Protein AF-A0A9P1FDF8-F1 (afdb_monomer)

Nearest PDB structures (foldseek):
  4hkt-assembly1_D  TM=7.376E-01  e=5.959E-21  Sinorhizobium meliloti 1021
  3ezy-assembly1_C  TM=7.453E-01  e=1.615E-18  Thermotoga maritima
  4h3v-assembly1_B  TM=7.725E-01  e=8.387E-18  Kribbella flavida DSM 17836
  4h3v-assembly1_A  TM=7.725E-01  e=4.602E-17  Kribbella flavida DSM 17836
  4oo3-assembly1_A  TM=7.091E-01  e=4.446E-12  Parabacteroides merdae ATCC 43184

Secondary structure (DSSP, 8-state):
------------------------------------------PPPP---PPP--GGG--SSGGG---EEEE-TTSS-EEEEEEE--EEEEES--TT-TT--GGG-S-EEEEE--EEEESSPPBHHHHHHHHHTHHHHHHHHTTPPPPHHHHHHHTS--PPPPSS-TTTTS--TTPBP-SB-HHHHHHHHHHHHHHHSS--BPPPHHHHHHHHHTT--SSBTTBS-GGGHHHH---TTTSTTS---TT-SPPPTTS--STTSSSEEEEEEEP-TTHHHHS-TTS-TTT-S----SSS-EEEES--TT--GGGGSTT-EEE--GGGGTT---SSPPSSB-TT-TTEE---EEESSPPPHHHHHHHTTTTPPPS---------SS-----------------------------------------S---PEEEEEE--SHHHHHHHHHHHHH-SSEEEEEEEESSHHHHHHHHHHHHT-HHHHTTB---GGGEEESTTHHHHHHTSS-SEEEE-S-GGGHHHHHHHHHHTT-EEEEPSP--SSHHHHHHHHHHHHHHHHHT--EEE--GGGG-HHHHHHHHHHHTTTTSSEEEEEEEEEES--------TT--HHHHHHHTGGG-HHHH--HHHHTTHHHHHHHHHHHTS--SEEEEEEE-SS--STTS-S--SEEEEEEE-TTS-EEEEEEEE-TTS--EEEEEEEESSEEEETTTTEEEESSS--EE--S----HHHHHHHHHHHHHHTT---B-HHHHHHHHHHHHHHHHHHHHTS-EEHHHHHT-----S-S--STTSPPPPP----TTT----

Structure (mmCIF, N/CA/C/O backbone):
data_AF-A0A9P1FDF8-F1
#
_entry.id   AF-A0A9P1FDF8-F1
#
loop_
_atom_site.group_PDB
_atom_site.id
_atom_site.type_symbol
_atom_site.label_atom_id
_atom_site.label_alt_id
_atom_site.label_comp_id
_atom_site.label_asym_id
_atom_site.label_entity_id
_atom_site.label_seq_id
_atom_site.pdbx_PDB_ins_code
_atom_site.Cartn_x
_atom_site.Cartn_y
_atom_site.Cartn_z
_atom_site.occupancy
_atom_site.B_iso_or_equiv
_atom_site.auth_seq_id
_atom_site.auth_comp_id
_atom_site.auth_asym_id
_atom_site.auth_atom_id
_atom_site.pdbx_PDB_model_num
ATOM 1 N N . MET A 1 1 ? 48.379 -30.741 41.175 1.00 32.34 1 MET A N 1
ATOM 2 C CA . MET A 1 1 ? 48.920 -30.452 39.829 1.00 32.34 1 MET A CA 1
ATOM 3 C C . MET A 1 1 ? 47.724 -30.253 38.908 1.00 32.34 1 MET A C 1
ATOM 5 O O . MET A 1 1 ? 47.019 -31.222 38.687 1.00 32.34 1 MET A O 1
ATOM 9 N N . PHE A 1 2 ? 47.247 -29.002 38.819 1.00 27.91 2 PHE A N 1
ATOM 10 C CA . PHE A 1 2 ? 47.327 -28.077 37.655 1.00 27.91 2 PHE A CA 1
ATOM 11 C C . PHE A 1 2 ? 46.261 -28.422 36.593 1.00 27.91 2 PHE A C 1
ATOM 13 O O . PHE A 1 2 ? 46.363 -29.488 36.007 1.00 27.91 2 PHE A O 1
ATOM 20 N N . SER A 1 3 ? 45.138 -27.709 36.391 1.00 25.91 3 SER A N 1
ATOM 21 C CA . SER A 1 3 ? 44.772 -26.264 36.347 1.00 25.91 3 SER A CA 1
ATOM 22 C C . SER A 1 3 ? 45.328 -25.476 35.155 1.00 25.91 3 SER A C 1
ATOM 24 O O . SER A 1 3 ? 46.548 -25.403 35.027 1.00 25.91 3 SER A O 1
ATOM 26 N N . LEU A 1 4 ? 44.411 -24.872 34.371 1.00 28.31 4 LEU A N 1
ATOM 27 C CA . LEU A 1 4 ? 44.332 -23.466 33.876 1.00 28.31 4 LEU A CA 1
ATOM 28 C C . LEU A 1 4 ? 43.290 -23.427 32.718 1.00 28.31 4 LEU A C 1
ATOM 30 O O . LEU A 1 4 ? 43.483 -24.109 31.719 1.00 28.31 4 LEU A O 1
ATOM 34 N N . SER A 1 5 ? 42.051 -22.927 32.879 1.00 28.98 5 SER A N 1
ATOM 35 C CA . SER A 1 5 ? 41.542 -21.534 33.028 1.00 28.98 5 SER A CA 1
ATOM 36 C C . SER A 1 5 ? 41.474 -20.752 31.700 1.00 28.98 5 SER A C 1
ATOM 38 O O . SER A 1 5 ? 42.498 -20.519 31.073 1.00 28.98 5 SER A O 1
ATOM 40 N N . GLN A 1 6 ? 40.264 -20.484 31.192 1.00 29.81 6 GLN A N 1
ATOM 41 C CA . GLN A 1 6 ? 39.542 -19.190 31.225 1.00 29.81 6 GLN A CA 1
ATOM 42 C C . GLN A 1 6 ? 40.119 -18.072 30.342 1.00 29.81 6 GLN A C 1
ATOM 44 O O . GLN A 1 6 ? 41.220 -17.601 30.584 1.00 29.81 6 GLN A O 1
ATOM 49 N N . LEU A 1 7 ? 39.276 -17.549 29.443 1.00 24.89 7 LEU A N 1
ATOM 50 C CA . LEU A 1 7 ? 39.306 -16.155 28.989 1.00 24.89 7 LEU A CA 1
ATOM 51 C C . LEU A 1 7 ? 37.861 -15.672 28.747 1.00 24.89 7 LEU A C 1
ATOM 53 O O . LEU A 1 7 ? 37.235 -15.965 27.733 1.00 24.89 7 LEU A O 1
ATOM 57 N N . ARG A 1 8 ? 37.333 -14.963 29.750 1.00 28.17 8 ARG A N 1
ATOM 58 C CA . ARG A 1 8 ? 36.264 -13.957 29.673 1.00 28.17 8 ARG A CA 1
ATOM 59 C C . ARG A 1 8 ? 36.899 -12.656 30.160 1.00 28.17 8 ARG A C 1
ATOM 61 O O . ARG A 1 8 ? 37.431 -12.684 31.264 1.00 28.17 8 ARG A O 1
ATOM 68 N N . THR A 1 9 ? 36.751 -11.563 29.418 1.00 27.27 9 THR A N 1
ATOM 69 C CA . THR A 1 9 ? 36.827 -10.166 29.906 1.00 27.27 9 THR A CA 1
ATOM 70 C C . THR A 1 9 ? 36.409 -9.258 28.734 1.00 27.27 9 THR A C 1
ATOM 72 O O . THR A 1 9 ? 37.000 -9.336 27.666 1.00 27.27 9 THR A O 1
ATOM 75 N N . SER A 1 10 ? 35.210 -8.663 28.732 1.00 27.42 10 SER A N 1
ATOM 76 C CA . SER A 1 10 ? 34.791 -7.393 29.367 1.00 27.42 10 SER A CA 1
ATOM 77 C C . SER A 1 10 ? 35.415 -6.141 28.732 1.00 27.42 10 SER A C 1
ATOM 79 O O . SER A 1 10 ? 36.597 -5.866 28.915 1.00 27.42 10 SER A O 1
ATOM 81 N N . TYR A 1 11 ? 34.573 -5.375 28.030 1.00 24.11 11 TYR A N 1
ATOM 82 C CA . TYR A 1 11 ? 34.833 -4.019 27.547 1.00 24.11 11 TYR A CA 1
ATOM 83 C C . TYR A 1 11 ? 34.774 -3.024 28.714 1.00 24.11 11 TYR A C 1
ATOM 85 O O . TYR A 1 11 ? 33.770 -2.970 29.423 1.00 24.11 11 TYR A O 1
ATOM 93 N N . HIS A 1 12 ? 35.817 -2.209 28.872 1.00 25.59 12 HIS A N 1
ATOM 94 C CA . HIS A 1 12 ? 35.790 -0.991 29.678 1.00 25.59 12 HIS A CA 1
ATOM 95 C C . HIS A 1 12 ? 36.193 0.205 28.810 1.00 25.59 12 HIS A C 1
ATOM 97 O O . HIS A 1 12 ? 37.227 0.189 28.147 1.00 25.59 12 HIS A O 1
ATOM 103 N N . TYR A 1 13 ? 35.331 1.220 28.825 1.00 27.52 13 TYR A N 1
ATOM 104 C CA . TYR A 1 13 ? 35.581 2.582 28.365 1.00 27.52 13 TYR A CA 1
ATOM 105 C C . TYR A 1 13 ? 36.569 3.272 29.310 1.00 27.52 13 TYR A C 1
ATOM 107 O O . TYR A 1 13 ? 36.329 3.283 30.516 1.00 27.52 13 TYR A O 1
ATOM 115 N N . GLU A 1 14 ? 37.588 3.939 28.770 1.00 25.44 14 GLU A N 1
ATOM 116 C CA . GLU A 1 14 ? 38.303 4.998 29.487 1.00 25.44 14 GLU A CA 1
ATOM 117 C C . GLU A 1 14 ? 38.619 6.170 28.550 1.00 25.44 14 GLU A C 1
ATOM 119 O O . GLU A 1 14 ? 39.205 6.020 27.478 1.00 25.44 14 GLU A O 1
ATOM 124 N N . GLN A 1 15 ? 38.165 7.350 28.978 1.00 31.39 15 GLN A N 1
ATOM 125 C CA . GLN A 1 15 ? 38.541 8.663 28.466 1.00 31.39 15 GLN A CA 1
ATOM 126 C C . GLN A 1 15 ? 40.028 8.917 28.706 1.00 31.39 15 GLN A C 1
ATOM 128 O O . GLN A 1 15 ? 40.515 8.588 29.780 1.00 31.39 15 GLN A O 1
ATOM 133 N N . LEU A 1 16 ? 40.697 9.648 27.810 1.00 26.97 16 LEU A N 1
ATOM 134 C CA . LEU A 1 16 ? 41.843 10.489 28.174 1.00 26.97 16 LEU A CA 1
ATOM 135 C C . LEU A 1 16 ? 42.032 11.599 27.137 1.00 26.97 16 LEU A C 1
ATOM 137 O O . LEU A 1 16 ? 42.330 11.358 25.970 1.00 26.97 16 LEU A O 1
ATOM 141 N N . GLY A 1 17 ? 41.830 12.835 27.590 1.00 24.06 17 GLY A N 1
ATOM 142 C CA . GLY A 1 17 ? 42.198 14.042 26.866 1.00 24.06 17 GLY A CA 1
ATOM 143 C C . GLY A 1 17 ? 43.625 14.510 27.167 1.00 24.06 17 GLY A C 1
ATOM 144 O O . GLY A 1 17 ? 44.339 13.943 27.991 1.00 24.06 17 GLY A O 1
ATOM 145 N N . SER A 1 18 ? 43.943 15.659 26.560 1.00 26.31 18 SER A N 1
ATOM 146 C CA . SER A 1 18 ? 45.096 16.543 26.794 1.00 26.31 18 SER A CA 1
ATOM 147 C C . SER A 1 18 ? 46.380 16.235 26.012 1.00 26.31 18 SER A C 1
ATOM 149 O O . SER 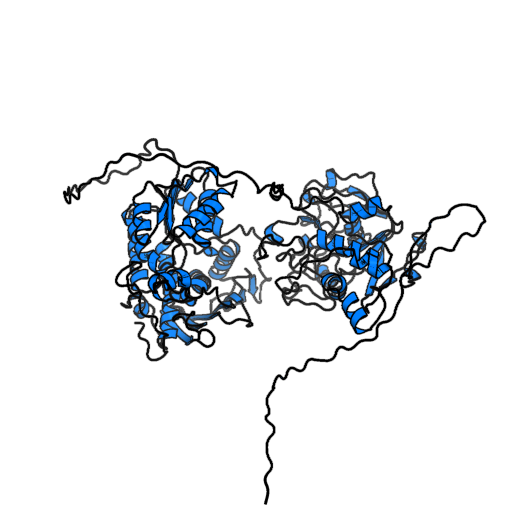A 1 18 ? 47.127 15.317 26.337 1.00 26.31 18 SER A O 1
ATOM 151 N N . LYS A 1 19 ? 46.718 17.126 25.064 1.00 24.55 19 LYS A N 1
ATOM 152 C CA . LYS A 1 19 ? 47.719 18.193 25.293 1.00 24.55 19 LYS A CA 1
ATOM 153 C C . LYS A 1 19 ? 47.800 19.164 24.101 1.00 24.55 19 LYS A C 1
ATOM 155 O O . LYS A 1 19 ? 48.156 18.782 22.995 1.00 24.55 19 LYS A O 1
ATOM 160 N N . LYS A 1 20 ? 47.507 20.444 24.366 1.00 28.27 20 LYS A N 1
ATOM 161 C CA . LYS A 1 20 ? 47.876 21.615 23.549 1.00 28.27 20 LYS A CA 1
ATOM 162 C C . LYS A 1 20 ? 49.051 22.330 24.220 1.00 28.27 20 LYS A C 1
ATOM 164 O O . LYS A 1 20 ? 48.972 22.601 25.417 1.00 28.27 20 LYS A O 1
ATOM 169 N N . THR A 1 21 ? 50.082 22.695 23.461 1.00 27.48 21 THR A N 1
ATOM 170 C CA . THR A 1 21 ? 50.986 23.849 23.700 1.00 27.48 21 THR A CA 1
ATOM 171 C C . THR A 1 21 ? 51.818 24.037 22.421 1.00 27.48 21 THR A C 1
ATOM 173 O O . THR A 1 21 ? 52.521 23.124 22.014 1.00 27.48 21 THR A O 1
ATOM 176 N N . SER A 1 22 ? 51.486 25.029 21.591 1.00 26.64 22 SER A N 1
ATOM 177 C CA . SER A 1 22 ? 52.097 26.373 21.499 1.00 26.64 22 SER A CA 1
ATOM 178 C C . SER A 1 22 ? 53.464 26.415 20.813 1.00 26.64 22 SER A C 1
ATOM 180 O O . SER A 1 22 ? 54.453 25.970 21.380 1.00 26.64 22 SER A O 1
ATOM 182 N N . CYS A 1 23 ? 53.532 27.119 19.680 1.00 24.06 23 CYS A N 1
ATOM 183 C CA . CYS A 1 23 ? 54.596 28.091 19.437 1.00 24.06 23 CYS A CA 1
ATOM 184 C C . CYS A 1 23 ? 54.079 29.204 18.511 1.00 24.06 23 CYS A C 1
ATOM 186 O O . CYS A 1 23 ? 53.394 28.942 17.527 1.00 24.06 23 CYS A O 1
ATOM 188 N N . LEU A 1 24 ? 54.356 30.442 18.906 1.00 25.55 24 LEU A N 1
ATOM 189 C CA . LEU A 1 24 ? 53.805 31.700 18.414 1.00 25.55 24 LEU A CA 1
ATOM 190 C C . LEU A 1 24 ? 54.982 32.643 18.157 1.00 25.55 24 LEU A C 1
ATOM 192 O O . LEU A 1 24 ? 55.695 32.921 19.116 1.00 25.55 24 LEU A O 1
ATOM 196 N N . THR A 1 25 ? 55.128 33.185 16.943 1.00 26.75 25 THR A N 1
ATOM 197 C CA . THR A 1 25 ? 55.804 34.481 16.689 1.00 26.75 25 THR A CA 1
ATOM 198 C C . THR A 1 25 ? 55.509 34.951 15.254 1.00 26.75 25 THR A C 1
ATOM 200 O O . THR A 1 25 ? 55.855 34.249 14.314 1.00 26.75 25 THR A O 1
ATOM 203 N N . LEU A 1 26 ? 54.701 36.020 15.101 1.00 26.88 26 LEU A N 1
ATOM 204 C CA . LEU A 1 26 ? 55.050 37.377 14.592 1.00 26.88 26 LEU A CA 1
ATOM 205 C C . LEU A 1 26 ? 55.305 37.431 13.061 1.00 26.88 26 LEU A C 1
ATOM 207 O O . LEU A 1 26 ? 56.050 36.617 12.549 1.00 26.88 26 LEU A O 1
ATOM 211 N N . LEU A 1 27 ? 54.802 38.374 12.250 1.00 24.95 27 LEU A N 1
ATOM 212 C CA . LEU A 1 27 ? 54.460 39.784 12.482 1.00 24.95 27 LEU A CA 1
ATOM 213 C C . LEU A 1 27 ? 53.652 40.335 11.279 1.00 24.95 27 LEU A C 1
ATOM 215 O O . LEU A 1 27 ? 53.856 39.930 10.140 1.00 24.95 27 LEU A O 1
ATOM 219 N N . ILE A 1 28 ? 52.771 41.289 11.570 1.00 30.39 28 ILE A N 1
ATOM 220 C CA . ILE A 1 28 ? 51.917 42.099 10.679 1.00 30.39 28 ILE A CA 1
ATOM 221 C C . ILE A 1 28 ? 52.729 43.229 10.006 1.00 30.39 28 ILE A C 1
ATOM 223 O O . ILE A 1 28 ? 53.550 43.817 10.702 1.00 30.39 28 ILE A O 1
ATOM 227 N N . LEU A 1 29 ? 52.434 43.627 8.750 1.00 25.73 29 LEU A N 1
ATOM 228 C CA . LEU A 1 29 ? 52.288 45.054 8.367 1.00 25.73 29 LEU A CA 1
ATOM 229 C C . LEU A 1 29 ? 51.623 45.300 6.989 1.00 25.73 29 LEU A C 1
ATOM 231 O O . LEU A 1 29 ? 51.714 44.496 6.070 1.00 25.73 29 LEU A O 1
ATOM 235 N N . MET A 1 30 ? 50.941 46.449 6.917 1.00 26.45 30 MET A N 1
ATOM 236 C CA . MET A 1 30 ? 49.971 46.955 5.932 1.00 26.45 30 MET A CA 1
ATOM 237 C C . MET A 1 30 ? 50.524 47.497 4.593 1.00 26.45 30 MET A C 1
ATOM 239 O O . MET A 1 30 ? 51.579 48.116 4.568 1.00 26.45 30 MET A O 1
ATOM 243 N N . ALA A 1 31 ? 49.669 47.370 3.562 1.00 30.48 31 ALA A N 1
ATOM 244 C CA . ALA A 1 31 ? 49.238 48.325 2.515 1.00 30.48 31 ALA A CA 1
ATOM 245 C C . ALA A 1 31 ? 50.245 49.202 1.732 1.00 30.48 31 ALA A C 1
ATOM 247 O O . ALA A 1 31 ? 51.028 49.939 2.316 1.00 30.48 31 ALA A O 1
ATOM 248 N N . VAL A 1 32 ? 50.067 49.263 0.398 1.00 28.19 32 VAL A N 1
ATOM 249 C CA . VAL A 1 32 ? 49.686 50.466 -0.394 1.00 28.19 32 VAL A CA 1
ATOM 250 C C . VAL A 1 32 ? 49.629 50.117 -1.897 1.00 28.19 32 VAL A C 1
ATOM 252 O O . VAL A 1 32 ? 50.450 49.373 -2.422 1.00 28.19 32 VAL A O 1
ATOM 255 N N . VAL A 1 33 ? 48.614 50.674 -2.561 1.00 38.94 33 VAL A N 1
ATOM 256 C CA . VAL A 1 33 ? 48.275 50.617 -3.992 1.00 38.94 33 VAL A CA 1
ATOM 257 C C . VAL A 1 33 ? 49.298 51.360 -4.863 1.00 38.94 33 VAL A C 1
ATOM 259 O O . VAL A 1 33 ? 49.615 52.504 -4.555 1.00 38.94 33 VAL A O 1
ATOM 262 N N . PHE A 1 34 ? 49.704 50.778 -6.000 1.00 28.38 34 PHE A N 1
ATOM 263 C CA . PHE A 1 34 ? 50.140 51.513 -7.200 1.00 28.38 34 PHE A CA 1
ATOM 264 C C . PHE A 1 34 ? 49.903 50.676 -8.473 1.00 28.38 34 PHE A C 1
ATOM 266 O O . PHE A 1 34 ? 50.439 49.584 -8.626 1.00 28.38 34 PHE A O 1
ATOM 273 N N . ALA A 1 35 ? 49.126 51.227 -9.402 1.00 29.27 35 ALA A N 1
ATOM 274 C CA . ALA A 1 35 ? 49.175 50.953 -10.844 1.00 29.27 35 ALA A CA 1
ATOM 275 C C . ALA A 1 35 ? 49.525 52.291 -11.544 1.00 29.27 35 ALA A C 1
ATOM 277 O O . ALA A 1 35 ? 49.409 53.322 -10.869 1.00 29.27 35 ALA A O 1
ATOM 278 N N . PRO A 1 36 ? 49.870 52.373 -12.851 1.00 53.78 36 PRO A N 1
ATOM 279 C CA . PRO A 1 36 ? 50.051 51.330 -13.881 1.00 53.78 36 PRO A CA 1
ATOM 280 C C . PRO A 1 36 ? 51.380 51.463 -14.685 1.00 53.78 36 PRO A C 1
ATOM 282 O O . PRO A 1 36 ? 52.024 52.502 -14.613 1.00 53.78 36 PRO A O 1
ATOM 285 N N . LEU A 1 37 ? 51.760 50.462 -15.505 1.00 28.20 37 LEU A N 1
ATOM 286 C CA . LEU A 1 37 ? 52.274 50.622 -16.894 1.00 28.20 37 LEU A CA 1
ATOM 287 C C . LEU A 1 37 ? 52.759 49.290 -17.516 1.00 28.20 37 LEU A C 1
ATOM 289 O O . LEU A 1 37 ? 53.804 48.755 -17.172 1.00 28.20 37 LEU A O 1
ATOM 293 N N . VAL A 1 38 ? 51.928 48.805 -18.445 1.00 34.81 38 VAL A N 1
ATOM 294 C CA . VAL A 1 38 ? 52.158 48.033 -19.686 1.00 34.81 38 VAL A CA 1
ATOM 295 C C . VAL A 1 38 ? 53.538 47.392 -19.918 1.00 34.81 38 VAL A C 1
ATOM 297 O O . VAL A 1 38 ? 54.536 48.087 -20.086 1.00 34.81 38 VAL A O 1
ATOM 300 N N . GLY A 1 39 ? 53.542 46.070 -20.137 1.00 27.67 39 GLY A N 1
ATOM 301 C CA . GLY A 1 39 ? 54.680 45.372 -20.745 1.00 27.67 39 GLY A CA 1
ATOM 302 C C . GLY A 1 39 ? 54.575 43.845 -20.788 1.00 27.67 39 GLY A C 1
ATOM 303 O O . GLY A 1 39 ? 55.308 43.178 -20.079 1.00 27.67 39 GLY A O 1
ATOM 304 N N . SER A 1 40 ? 53.678 43.322 -21.633 1.00 41.28 40 SER A N 1
ATOM 305 C CA . SER A 1 40 ? 53.725 42.004 -22.300 1.00 41.28 40 SER A CA 1
ATOM 306 C C . SER A 1 40 ? 54.335 40.802 -21.553 1.00 41.28 40 SER A C 1
ATOM 308 O O . SER A 1 40 ? 55.520 40.513 -21.698 1.00 41.28 40 SER A O 1
ATOM 310 N N . ALA A 1 41 ? 53.475 39.981 -20.955 1.00 27.05 41 ALA A N 1
ATOM 311 C CA . ALA A 1 41 ? 53.581 38.523 -21.026 1.00 27.05 41 ALA A CA 1
ATOM 312 C C . ALA A 1 41 ? 52.180 37.948 -20.788 1.00 27.05 41 ALA A C 1
ATOM 314 O O . ALA A 1 41 ? 51.592 38.171 -19.732 1.00 27.05 41 ALA A O 1
ATOM 315 N N . ARG A 1 42 ? 51.615 37.265 -21.792 1.00 31.56 42 ARG A N 1
ATOM 316 C CA . ARG A 1 42 ? 50.475 36.370 -21.577 1.00 31.56 42 ARG A CA 1
ATOM 317 C C . ARG A 1 42 ? 50.971 35.280 -20.630 1.00 31.56 42 ARG A C 1
ATOM 319 O O . ARG A 1 42 ? 51.813 34.484 -21.029 1.00 31.56 42 ARG A O 1
ATOM 326 N N . ALA A 1 43 ? 50.518 35.326 -19.382 1.00 31.41 43 ALA A N 1
ATOM 327 C CA . ALA A 1 43 ? 50.610 34.190 -18.487 1.00 31.41 43 ALA A CA 1
ATOM 328 C C . ALA A 1 43 ? 49.709 33.091 -19.062 1.00 31.41 43 ALA A C 1
ATOM 330 O O . ALA A 1 43 ? 48.567 33.361 -19.432 1.00 31.41 43 ALA A O 1
ATOM 331 N N . GLU A 1 44 ? 50.280 31.905 -19.218 1.00 35.88 44 GLU A N 1
ATOM 332 C CA . GLU A 1 44 ? 49.567 30.667 -19.504 1.00 35.88 44 GLU A CA 1
ATOM 333 C C . GLU A 1 44 ? 48.544 30.431 -18.382 1.00 35.88 44 GLU A C 1
ATOM 335 O O . GLU A 1 44 ? 48.882 30.542 -17.199 1.00 35.88 44 GLU A O 1
ATOM 340 N N . ASP A 1 45 ? 47.286 30.184 -18.756 1.00 32.91 45 ASP A N 1
ATOM 341 C CA . ASP A 1 45 ? 46.239 29.797 -17.812 1.00 32.91 45 ASP A CA 1
ATOM 342 C C . ASP A 1 45 ? 46.570 28.419 -17.205 1.00 32.91 45 ASP A C 1
ATOM 344 O O . ASP A 1 45 ? 47.055 27.537 -17.921 1.00 32.91 45 ASP A O 1
ATOM 348 N N . PRO A 1 46 ? 46.330 28.214 -15.898 1.00 37.06 46 PRO A N 1
ATOM 349 C CA . PRO A 1 46 ? 46.665 26.976 -15.209 1.00 37.06 46 PRO A CA 1
ATOM 350 C C . PRO A 1 46 ? 45.788 25.811 -15.689 1.00 37.06 46 PRO A C 1
ATOM 352 O O . PRO A 1 46 ? 44.566 25.922 -15.766 1.00 37.06 46 PRO A O 1
ATOM 355 N N . GLU A 1 47 ? 46.460 24.701 -15.992 1.00 33.50 47 GLU A N 1
ATOM 356 C CA . GLU A 1 47 ? 45.944 23.409 -16.448 1.00 33.50 47 GLU A CA 1
ATOM 357 C C . GLU A 1 47 ? 44.662 22.971 -15.714 1.00 33.50 47 GLU A C 1
ATOM 359 O O . GLU A 1 47 ? 44.628 22.855 -14.485 1.00 33.50 47 GLU A O 1
ATOM 364 N N . TYR A 1 48 ? 43.614 22.673 -16.492 1.00 37.44 48 TYR A N 1
ATOM 365 C CA . TYR A 1 48 ? 42.486 21.861 -16.040 1.00 37.44 48 TYR A CA 1
ATOM 366 C C . TYR A 1 48 ? 43.039 20.543 -15.491 1.00 37.44 48 TYR A C 1
ATOM 368 O O . TYR A 1 48 ? 43.767 19.840 -16.186 1.00 37.44 48 TYR A O 1
ATOM 376 N N . SER A 1 49 ? 42.690 20.185 -14.258 1.00 46.28 49 SER A N 1
ATOM 377 C CA . SER A 1 49 ? 42.978 18.856 -13.712 1.00 46.28 49 SER A CA 1
ATOM 378 C C . SER A 1 49 ? 42.283 17.801 -14.585 1.00 46.28 49 SER A C 1
ATOM 380 O O . SER A 1 49 ? 41.077 17.605 -14.442 1.00 46.28 49 SER A O 1
ATOM 382 N N . GLU A 1 50 ? 43.029 17.177 -15.499 1.00 60.50 50 GLU A N 1
ATOM 383 C CA . GLU A 1 50 ? 42.486 16.456 -16.655 1.00 60.50 50 GLU A CA 1
ATOM 384 C C . GLU A 1 50 ? 41.543 15.300 -16.280 1.00 60.50 50 GLU A C 1
ATOM 386 O O . GLU A 1 50 ? 41.866 14.446 -15.449 1.00 60.50 50 GLU A O 1
ATOM 391 N N . SER A 1 51 ? 40.384 15.250 -16.947 1.00 63.81 51 SER A N 1
ATOM 392 C CA . SER A 1 51 ? 39.53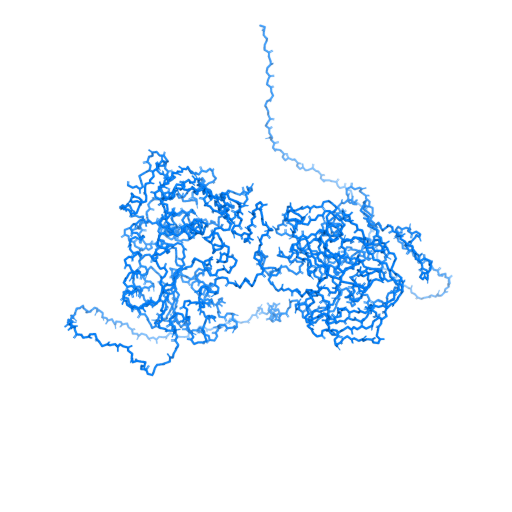6 14.057 -17.013 1.00 63.81 51 SER A CA 1
ATOM 393 C C . SER A 1 51 ? 40.349 12.837 -17.459 1.00 63.81 51 SER A C 1
ATOM 395 O O . SER A 1 51 ? 41.277 12.987 -18.259 1.00 63.81 51 SER A O 1
ATOM 397 N N . PRO A 1 52 ? 39.975 11.610 -17.044 1.00 70.69 52 PRO A N 1
ATOM 398 C CA . PRO A 1 52 ? 40.542 10.399 -17.622 1.00 70.69 52 PRO A CA 1
ATOM 399 C C . PRO A 1 52 ? 40.505 10.462 -19.157 1.00 70.69 52 PRO A C 1
ATOM 401 O O . PRO A 1 52 ? 39.450 10.662 -19.772 1.00 70.69 52 PRO A O 1
ATOM 404 N N . GLN A 1 53 ? 41.673 10.321 -19.782 1.00 82.00 53 GLN A N 1
ATOM 405 C CA . GLN A 1 53 ? 41.787 10.288 -21.235 1.00 82.00 53 GLN A CA 1
ATOM 406 C C . GLN A 1 53 ? 41.229 8.949 -21.724 1.00 82.00 53 GLN A C 1
ATOM 408 O O . GLN A 1 53 ? 41.825 7.899 -21.486 1.00 82.00 53 GLN A O 1
ATOM 413 N N . ILE A 1 54 ? 40.075 8.988 -22.393 1.00 91.62 54 ILE A N 1
ATOM 414 C CA . ILE A 1 54 ? 39.411 7.820 -22.984 1.00 91.62 54 ILE A CA 1
ATOM 415 C C . ILE A 1 54 ? 39.397 8.046 -24.496 1.00 91.62 54 ILE A C 1
ATOM 417 O O . ILE A 1 54 ? 38.490 8.712 -24.996 1.00 91.62 54 ILE A O 1
ATOM 421 N N . PRO A 1 55 ? 40.414 7.560 -25.235 1.00 89.81 55 PRO A N 1
ATOM 422 C CA . PRO A 1 55 ? 40.565 7.866 -26.657 1.00 89.81 55 PRO A CA 1
ATOM 423 C C . PRO A 1 55 ? 39.343 7.485 -27.496 1.00 89.81 55 PRO A C 1
ATOM 425 O O . PRO A 1 55 ? 38.958 8.238 -28.381 1.00 89.81 55 PRO A O 1
ATOM 428 N N . ASP A 1 56 ? 38.699 6.358 -27.183 1.00 94.69 56 ASP A N 1
ATOM 429 C CA . ASP A 1 56 ? 37.518 5.887 -27.914 1.00 94.69 56 ASP A CA 1
ATOM 430 C C . ASP A 1 56 ? 36.235 6.685 -27.590 1.00 94.69 56 ASP A C 1
ATOM 432 O O . ASP A 1 56 ? 35.234 6.529 -28.284 1.00 94.69 56 ASP A O 1
ATOM 436 N N . ALA A 1 57 ? 36.258 7.579 -26.590 1.00 91.75 57 ALA A N 1
ATOM 437 C CA . ALA A 1 57 ? 35.156 8.504 -26.295 1.00 91.75 57 ALA A CA 1
ATOM 438 C C . ALA A 1 57 ? 35.208 9.797 -27.138 1.00 91.75 57 ALA A C 1
ATOM 440 O O . ALA A 1 57 ? 34.283 10.616 -27.078 1.00 91.75 57 ALA A O 1
ATOM 441 N N . VAL A 1 58 ? 36.286 10.013 -27.900 1.00 91.81 58 VAL A N 1
ATOM 442 C CA . VAL A 1 58 ? 36.499 11.210 -28.723 1.00 91.81 58 VAL A CA 1
ATOM 443 C C . VAL A 1 58 ? 36.183 10.890 -30.182 1.00 91.81 58 VAL A C 1
ATOM 445 O O . VAL A 1 58 ? 36.807 10.014 -30.774 1.00 91.81 58 VAL A O 1
ATOM 448 N N . ALA A 1 59 ? 35.244 11.630 -30.768 1.00 94.69 59 ALA A N 1
ATOM 449 C CA . ALA A 1 59 ? 34.914 11.565 -32.188 1.00 94.69 59 ALA A CA 1
ATOM 450 C C . ALA A 1 59 ? 34.519 12.962 -32.678 1.00 94.69 59 ALA A C 1
ATOM 452 O O . ALA A 1 59 ? 33.828 13.685 -31.958 1.00 94.69 59 ALA A O 1
ATOM 453 N N . ALA A 1 60 ? 34.961 13.341 -33.879 1.00 92.81 60 ALA A N 1
ATOM 454 C CA . ALA A 1 60 ? 34.560 14.592 -34.529 1.00 92.81 60 ALA A CA 1
ATOM 455 C C . ALA A 1 60 ? 33.430 14.390 -35.554 1.00 92.81 60 ALA A C 1
ATOM 457 O O . ALA A 1 60 ? 32.817 15.358 -35.996 1.00 92.81 60 ALA A O 1
ATOM 458 N N . ALA A 1 61 ? 33.173 13.142 -35.949 1.00 95.69 61 ALA A N 1
ATOM 459 C CA . ALA A 1 61 ? 32.134 12.756 -36.894 1.00 95.69 61 ALA A CA 1
ATOM 460 C C . ALA A 1 61 ? 31.573 11.369 -36.545 1.00 95.69 61 ALA A C 1
ATOM 462 O O . ALA A 1 61 ? 32.251 10.562 -35.908 1.00 95.69 61 ALA A O 1
ATOM 463 N N . GLU A 1 62 ? 30.367 11.063 -37.027 1.00 96.44 62 GLU A N 1
ATOM 464 C CA . GLU A 1 62 ? 29.674 9.790 -36.774 1.00 96.44 62 GLU A CA 1
ATOM 465 C C . GLU A 1 62 ? 30.533 8.558 -37.103 1.00 96.44 62 GLU A C 1
ATOM 467 O O . GLU A 1 62 ? 30.630 7.630 -36.307 1.00 96.44 62 GLU A O 1
ATOM 472 N N . ALA A 1 63 ? 31.237 8.574 -38.240 1.00 95.88 63 ALA A N 1
ATOM 473 C CA . ALA A 1 63 ? 32.080 7.459 -38.681 1.00 95.88 63 ALA A CA 1
ATOM 474 C C . ALA A 1 63 ? 33.263 7.147 -37.739 1.00 95.88 63 ALA A C 1
ATOM 476 O O . ALA A 1 63 ? 33.878 6.086 -37.853 1.00 95.88 63 ALA A O 1
ATOM 477 N N . GLU A 1 64 ? 33.609 8.071 -36.840 1.00 97.06 64 GLU A N 1
ATOM 478 C CA . GLU A 1 64 ? 34.669 7.908 -35.842 1.00 97.06 64 GLU A CA 1
ATOM 479 C C . GLU A 1 64 ? 34.132 7.428 -34.489 1.00 97.06 64 GLU A C 1
ATOM 481 O O . GLU A 1 64 ? 34.924 7.050 -33.623 1.00 97.06 64 GLU A O 1
ATOM 486 N N . MET A 1 65 ? 32.809 7.434 -34.293 1.00 97.94 65 MET A N 1
ATOM 487 C CA . MET A 1 65 ? 32.193 7.020 -33.040 1.00 97.94 65 MET A CA 1
ATOM 488 C C . MET A 1 65 ? 32.452 5.538 -32.777 1.00 97.94 65 MET A C 1
ATOM 490 O O . MET A 1 65 ? 32.214 4.671 -33.618 1.00 97.94 65 MET A O 1
ATOM 494 N N . LYS A 1 66 ? 32.920 5.240 -31.566 1.00 97.69 66 LYS A N 1
ATOM 495 C CA . LYS A 1 66 ? 33.184 3.878 -31.103 1.00 97.69 66 LYS A CA 1
ATOM 496 C C . LYS A 1 66 ? 32.483 3.617 -29.776 1.00 97.69 66 LYS A C 1
ATOM 498 O O . LYS A 1 66 ? 32.226 4.566 -29.029 1.00 97.69 66 LYS A O 1
ATOM 503 N N . PRO A 1 67 ? 32.199 2.345 -29.454 1.00 98.12 67 PRO A N 1
ATOM 504 C CA . PRO A 1 67 ? 31.887 1.966 -28.088 1.00 98.12 67 PRO A CA 1
ATOM 505 C C . PRO A 1 67 ? 33.055 2.320 -27.167 1.00 98.12 67 PRO A C 1
ATOM 507 O O . PRO A 1 67 ? 34.214 2.128 -27.540 1.00 98.12 67 PRO A O 1
ATOM 510 N N . TYR A 1 68 ? 32.757 2.802 -25.965 1.00 98.12 68 TYR A N 1
ATOM 511 C CA . TYR A 1 68 ? 33.771 3.101 -24.957 1.00 98.12 68 TYR A CA 1
ATOM 512 C C . TYR A 1 68 ? 33.266 2.773 -23.553 1.00 98.12 68 TYR A C 1
ATOM 514 O O . TYR A 1 68 ? 32.062 2.718 -23.310 1.00 98.12 68 TYR A O 1
ATOM 522 N N . THR A 1 69 ? 34.197 2.581 -22.625 1.00 97.88 69 THR A N 1
ATOM 523 C CA . THR A 1 69 ? 33.903 2.401 -21.202 1.00 97.88 69 THR A CA 1
ATOM 524 C C . THR A 1 69 ? 34.256 3.689 -20.472 1.00 97.88 69 THR A C 1
ATOM 526 O O . THR A 1 69 ? 35.422 4.079 -20.450 1.00 97.88 69 THR A O 1
ATOM 529 N N . GLU A 1 70 ? 33.260 4.362 -19.900 1.00 96.12 70 GLU A N 1
ATOM 530 C CA . GLU A 1 70 ? 33.452 5.540 -19.056 1.00 96.12 70 GLU A CA 1
ATOM 531 C C . GLU A 1 70 ? 33.898 5.131 -17.651 1.00 96.12 70 GLU A C 1
ATOM 533 O O . GLU A 1 70 ? 33.519 4.075 -17.137 1.00 96.12 70 GLU A O 1
ATOM 538 N N . ILE A 1 71 ? 34.686 5.996 -17.015 1.00 93.38 71 ILE A N 1
ATOM 539 C CA . ILE A 1 71 ? 35.185 5.804 -15.656 1.00 93.38 71 ILE A CA 1
ATOM 540 C C . ILE A 1 71 ? 34.664 6.946 -14.788 1.00 93.38 71 ILE A C 1
ATOM 542 O O . ILE A 1 71 ? 34.920 8.119 -15.062 1.00 93.38 71 ILE A O 1
ATOM 546 N N . ILE A 1 72 ? 33.985 6.620 -13.686 1.00 92.06 72 ILE A N 1
ATOM 547 C CA . ILE A 1 72 ? 33.615 7.630 -12.693 1.00 92.06 72 ILE A CA 1
ATOM 548 C C . ILE A 1 72 ? 34.874 7.998 -11.898 1.00 92.06 72 ILE A C 1
ATOM 550 O O . ILE A 1 72 ? 35.297 7.266 -10.998 1.00 92.06 72 ILE A O 1
ATOM 554 N N . SER A 1 73 ? 35.478 9.139 -12.244 1.00 84.81 73 SER A N 1
ATOM 555 C CA . SER A 1 73 ? 36.747 9.637 -11.694 1.00 84.81 73 SER A CA 1
ATOM 556 C C . SER A 1 73 ? 36.844 9.497 -10.167 1.00 84.81 73 SER A C 1
ATOM 558 O O . SER A 1 73 ? 35.938 9.877 -9.427 1.00 84.81 73 SER A O 1
ATOM 560 N N . GLY A 1 74 ? 37.966 8.976 -9.666 1.00 81.44 74 GLY A N 1
ATOM 561 C CA . GLY A 1 74 ? 38.176 8.765 -8.226 1.00 81.44 74 GLY A CA 1
ATOM 562 C C . GLY A 1 74 ? 37.491 7.518 -7.648 1.00 81.44 74 GLY A C 1
ATOM 563 O O . GLY A 1 74 ? 37.508 7.326 -6.431 1.00 81.44 74 GLY A O 1
ATOM 564 N N . THR A 1 75 ? 36.922 6.656 -8.495 1.00 87.44 75 THR A N 1
ATOM 565 C CA . THR A 1 75 ? 36.331 5.363 -8.119 1.00 87.44 75 THR A CA 1
ATOM 566 C C . THR A 1 75 ? 36.781 4.256 -9.078 1.00 87.44 75 THR A C 1
ATOM 568 O O . THR A 1 75 ? 37.387 4.541 -10.107 1.00 87.44 75 THR A O 1
ATOM 571 N N . ASP A 1 76 ? 36.469 3.000 -8.745 1.00 89.06 76 ASP A N 1
ATOM 572 C CA . ASP A 1 76 ? 36.675 1.851 -9.644 1.00 89.06 76 ASP A CA 1
ATOM 573 C C . ASP A 1 76 ? 35.401 1.517 -10.453 1.00 89.06 76 ASP A C 1
ATOM 575 O O . ASP A 1 76 ? 35.317 0.452 -11.061 1.00 89.06 76 ASP A O 1
ATOM 579 N N . VAL A 1 77 ? 34.380 2.384 -10.414 1.00 94.19 77 VAL A N 1
ATOM 580 C CA . VAL A 1 77 ? 33.089 2.154 -11.075 1.00 94.19 77 VAL A CA 1
ATOM 581 C C . VAL A 1 77 ? 33.148 2.639 -12.519 1.00 94.19 77 VAL A C 1
ATOM 583 O O . VAL A 1 77 ? 33.557 3.771 -12.796 1.00 94.19 77 VAL A O 1
ATOM 586 N N . THR A 1 78 ? 32.700 1.783 -13.433 1.00 96.12 78 THR A N 1
ATOM 587 C CA . THR A 1 78 ? 32.689 2.032 -14.876 1.00 96.12 78 THR A CA 1
ATOM 588 C C . THR A 1 78 ? 31.336 1.692 -15.486 1.00 96.12 78 THR A C 1
ATOM 590 O O . THR A 1 78 ? 30.591 0.883 -14.933 1.00 96.12 78 THR A O 1
ATOM 593 N N . PHE A 1 79 ? 31.038 2.260 -16.653 1.00 96.69 79 PHE A N 1
ATOM 594 C CA . PHE A 1 79 ? 29.870 1.889 -17.455 1.00 96.69 79 PHE A CA 1
ATOM 595 C C . PHE A 1 79 ? 30.175 1.999 -18.950 1.00 96.69 79 PHE A C 1
ATOM 597 O O . PHE A 1 79 ? 30.999 2.810 -19.365 1.00 96.69 79 PHE A O 1
ATOM 604 N N . ASP A 1 80 ? 29.516 1.171 -19.757 1.00 98.38 80 ASP A N 1
ATOM 605 C CA . ASP A 1 80 ? 29.750 1.102 -21.199 1.00 98.38 80 ASP A CA 1
ATOM 606 C C . ASP A 1 80 ? 28.758 1.980 -21.967 1.00 98.38 80 ASP A C 1
ATOM 608 O O . ASP A 1 80 ? 27.561 1.987 -21.672 1.00 98.38 80 ASP A O 1
ATOM 612 N N . MET A 1 81 ? 29.256 2.662 -22.992 1.00 98.62 81 MET A N 1
ATOM 613 C CA . MET A 1 81 ? 28.496 3.507 -23.908 1.00 98.62 81 MET A CA 1
ATOM 614 C C . MET A 1 81 ? 28.587 2.939 -25.328 1.00 98.62 81 MET A C 1
ATOM 616 O O . MET A 1 81 ? 29.672 2.588 -25.798 1.00 98.62 81 MET A O 1
ATOM 620 N N . VAL A 1 82 ? 27.451 2.857 -26.019 1.00 98.69 82 VAL A N 1
ATOM 621 C CA . VAL A 1 82 ? 27.302 2.297 -27.371 1.00 98.69 82 VAL A CA 1
ATOM 622 C C . VAL A 1 82 ? 26.946 3.423 -28.347 1.00 98.69 82 VAL A C 1
ATOM 624 O O . VAL A 1 82 ? 26.041 4.197 -28.038 1.00 98.69 82 VAL A O 1
ATOM 627 N N . PRO A 1 83 ? 27.633 3.557 -29.497 1.00 98.44 83 PRO A N 1
ATOM 628 C CA . PRO A 1 83 ? 27.287 4.550 -30.505 1.00 98.44 83 PRO A CA 1
ATOM 629 C C . PRO A 1 83 ? 25.996 4.153 -31.229 1.00 98.44 83 PRO A C 1
ATOM 631 O O . PRO A 1 83 ? 25.849 3.018 -31.680 1.00 98.44 83 PRO A O 1
ATOM 634 N N . ILE A 1 84 ? 25.089 5.112 -31.352 1.00 98.56 84 ILE A N 1
ATOM 635 C CA . ILE A 1 84 ? 23.797 5.015 -32.018 1.00 98.56 84 ILE A CA 1
ATOM 636 C C . ILE A 1 84 ? 23.866 5.884 -33.283 1.00 98.56 84 ILE A C 1
ATOM 638 O O . ILE A 1 84 ? 24.158 7.081 -33.173 1.00 98.56 84 ILE A O 1
ATOM 642 N N . PRO A 1 85 ? 23.669 5.298 -34.480 1.00 97.94 85 PRO A N 1
ATOM 643 C CA . PRO A 1 85 ? 23.854 6.006 -35.742 1.00 97.94 85 PRO A CA 1
ATOM 644 C C . PRO A 1 85 ? 22.736 7.015 -35.998 1.00 97.94 85 PRO A C 1
ATOM 646 O O . PRO A 1 85 ? 21.606 6.831 -35.539 1.00 97.94 85 PRO A O 1
ATOM 649 N N . ALA A 1 86 ? 23.031 8.039 -36.794 1.00 98.06 86 ALA A N 1
ATOM 650 C CA . ALA A 1 86 ? 22.019 8.976 -37.262 1.00 98.06 86 ALA A CA 1
ATOM 651 C C . ALA A 1 86 ? 20.977 8.255 -38.132 1.00 98.06 86 ALA A C 1
ATOM 653 O O . ALA A 1 86 ? 21.282 7.270 -38.812 1.00 98.06 86 ALA A O 1
ATOM 654 N N . GLY A 1 87 ? 19.745 8.752 -38.149 1.00 97.50 87 GLY A N 1
ATOM 655 C CA . GLY A 1 87 ? 18.694 8.145 -38.954 1.00 97.50 87 GLY A CA 1
ATOM 656 C C . GLY A 1 87 ? 17.336 8.790 -38.758 1.00 97.50 87 GLY A C 1
ATOM 657 O O . GLY A 1 87 ? 17.223 9.974 -38.454 1.00 97.50 87 GLY A O 1
ATOM 658 N N . THR A 1 88 ? 16.295 7.991 -38.949 1.00 96.88 88 THR A N 1
ATOM 659 C CA . THR A 1 88 ? 14.907 8.431 -38.835 1.00 96.88 88 THR A CA 1
ATOM 660 C C . THR A 1 88 ? 14.126 7.377 -38.070 1.00 96.88 88 THR A C 1
ATOM 662 O O . THR A 1 88 ? 14.289 6.180 -38.319 1.00 96.88 88 THR A O 1
ATOM 665 N N . VAL A 1 89 ? 13.278 7.819 -37.145 1.00 95.44 89 VAL A N 1
ATOM 666 C CA . VAL A 1 89 ? 12.352 6.958 -36.406 1.00 95.44 89 VAL A CA 1
ATOM 667 C C . VAL A 1 89 ? 10.920 7.320 -36.761 1.00 95.44 89 VAL A C 1
ATOM 669 O O . VAL A 1 89 ? 10.579 8.497 -36.857 1.00 95.44 89 VAL A O 1
ATOM 672 N N . LEU A 1 90 ? 10.081 6.304 -36.942 1.00 96.25 90 LEU A N 1
ATOM 673 C CA . LEU A 1 90 ? 8.635 6.467 -36.948 1.00 96.25 90 LEU A CA 1
ATOM 674 C C . LEU A 1 90 ? 8.151 6.249 -35.510 1.00 96.25 90 LEU A C 1
ATOM 676 O O . LEU A 1 90 ? 7.936 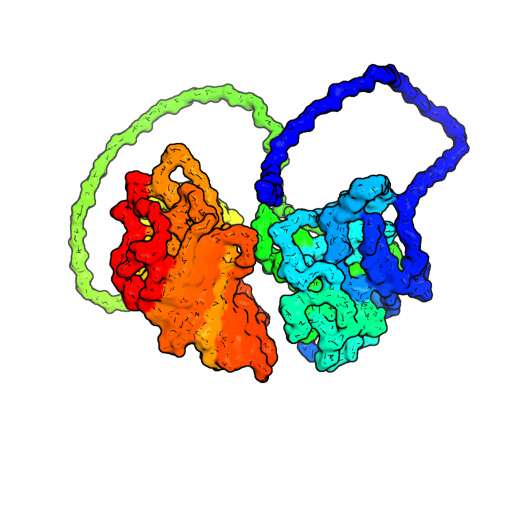5.115 -35.095 1.00 96.25 90 LEU A O 1
ATOM 680 N N . LEU A 1 91 ? 8.096 7.334 -34.738 1.00 96.94 91 LEU A N 1
ATOM 681 C CA . LEU A 1 91 ? 7.725 7.343 -33.324 1.00 96.94 91 LEU A CA 1
ATOM 682 C C . LEU A 1 91 ? 6.263 6.910 -33.157 1.00 96.94 91 LEU A C 1
ATOM 684 O O . LEU A 1 91 ? 5.387 7.501 -33.793 1.00 96.94 91 LEU A O 1
ATOM 688 N N . GLY A 1 92 ? 6.008 5.929 -32.286 1.00 97.00 92 GLY A N 1
ATOM 689 C CA . GLY A 1 92 ? 4.676 5.378 -32.018 1.00 97.00 92 GLY A CA 1
ATOM 690 C C . GLY A 1 92 ? 4.392 4.054 -32.733 1.00 97.00 92 GLY A C 1
ATOM 691 O O . GLY A 1 92 ? 5.218 3.543 -33.493 1.00 97.00 92 GLY A O 1
ATOM 692 N N . SER A 1 93 ? 3.207 3.487 -32.508 1.00 96.88 93 SER A N 1
ATOM 693 C CA . SER A 1 93 ? 2.786 2.193 -33.073 1.00 96.88 93 SER A CA 1
ATOM 694 C C . SER A 1 93 ? 1.765 2.353 -34.213 1.00 96.88 93 SER A C 1
ATOM 696 O O . SER A 1 93 ? 0.974 3.305 -34.215 1.00 96.88 93 SER A O 1
ATOM 698 N N . PRO A 1 94 ? 1.781 1.462 -35.226 1.00 95.44 94 PRO A N 1
ATOM 699 C CA . PRO A 1 94 ? 0.786 1.466 -36.293 1.00 95.44 94 PRO A CA 1
ATOM 700 C C . PRO A 1 94 ? -0.596 1.071 -35.756 1.00 95.44 94 PRO A C 1
ATOM 702 O O . PRO A 1 94 ? -0.716 0.416 -34.723 1.00 95.44 94 PRO A O 1
ATOM 705 N N . GLU A 1 95 ? -1.662 1.474 -36.457 1.00 94.19 95 GLU A N 1
ATOM 706 C CA . GLU A 1 95 ? -3.033 1.317 -35.950 1.00 94.19 95 GLU A CA 1
ATOM 707 C C . GLU A 1 95 ? -3.449 -0.137 -35.686 1.00 94.19 95 GLU A C 1
ATOM 709 O O . GLU A 1 95 ? -4.336 -0.363 -34.860 1.00 94.19 95 GLU A O 1
ATOM 714 N N . ASP A 1 96 ? -2.821 -1.082 -36.385 1.00 93.94 96 ASP A N 1
ATOM 715 C CA . ASP A 1 96 ? -3.065 -2.521 -36.348 1.00 93.94 96 ASP A CA 1
ATOM 716 C C . ASP A 1 96 ? -2.046 -3.314 -35.510 1.00 93.94 96 ASP A C 1
ATOM 718 O O . ASP A 1 96 ? -2.123 -4.543 -35.503 1.00 93.94 96 ASP A O 1
ATOM 722 N N . GLU A 1 97 ? -1.128 -2.653 -34.789 1.00 95.31 97 GLU A N 1
ATOM 723 C CA . GLU A 1 97 ? -0.260 -3.334 -33.816 1.00 95.31 97 GLU A CA 1
ATOM 724 C C . GLU A 1 97 ? -1.109 -3.940 -32.686 1.00 95.31 97 GLU A C 1
ATOM 726 O O . GLU A 1 97 ? -2.002 -3.288 -32.136 1.00 95.31 97 GLU A O 1
ATOM 731 N N . GLU A 1 98 ? -0.855 -5.205 -32.351 1.00 93.06 98 GLU A N 1
ATOM 732 C CA . GLU A 1 98 ? -1.558 -5.887 -31.263 1.00 93.06 98 GLU A CA 1
ATOM 733 C C . GLU A 1 98 ? -1.230 -5.223 -29.914 1.00 93.06 98 GLU A C 1
ATOM 735 O O . GLU A 1 98 ? -0.114 -4.757 -29.685 1.00 93.06 98 GLU A O 1
ATOM 740 N N . ASP A 1 99 ? -2.234 -5.131 -29.039 1.00 92.88 99 ASP A N 1
ATOM 741 C CA . ASP A 1 99 ? -2.144 -4.512 -27.709 1.00 92.88 99 ASP A CA 1
ATOM 742 C C . ASP A 1 99 ? -1.688 -3.037 -27.676 1.00 92.88 99 ASP A C 1
ATOM 744 O O . ASP A 1 99 ? -1.284 -2.523 -26.623 1.00 92.88 99 ASP A O 1
ATOM 748 N N . ARG A 1 100 ? -1.779 -2.319 -28.807 1.00 94.19 100 ARG A N 1
ATOM 749 C CA . ARG A 1 100 ? -1.501 -0.876 -28.863 1.00 94.19 100 ARG A CA 1
ATOM 750 C C . ARG A 1 100 ? -2.483 -0.065 -28.015 1.00 94.19 100 ARG A C 1
ATOM 752 O O . ARG A 1 100 ? -3.690 -0.323 -28.017 1.00 94.19 100 ARG A O 1
ATOM 759 N N . LYS A 1 101 ? -1.984 0.996 -27.376 1.00 94.12 101 LYS A N 1
ATOM 760 C CA . LYS A 1 101 ? -2.800 2.008 -26.687 1.00 94.12 101 LYS A CA 1
ATOM 761 C C . LYS A 1 101 ? -3.075 3.232 -27.561 1.00 94.12 101 LYS A C 1
ATOM 763 O O . LYS A 1 101 ? -2.388 3.497 -28.547 1.00 94.12 101 LYS A O 1
ATOM 768 N N . GLU A 1 102 ? -4.117 3.983 -27.207 1.00 93.38 102 GLU A N 1
ATOM 769 C CA . GLU A 1 102 ? -4.545 5.166 -27.968 1.00 93.38 102 GLU A CA 1
ATOM 770 C C . GLU A 1 102 ? -3.483 6.281 -27.974 1.00 93.38 102 GLU A C 1
ATOM 772 O O . GLU A 1 102 ? -3.311 6.945 -28.996 1.00 93.38 102 GLU A O 1
ATOM 777 N N . ASP A 1 103 ? -2.724 6.422 -26.883 1.00 94.50 103 ASP A N 1
ATOM 778 C CA . ASP A 1 103 ? -1.675 7.431 -26.671 1.00 94.50 103 ASP A CA 1
ATOM 779 C C . ASP A 1 103 ? -0.347 7.122 -27.392 1.00 94.50 103 ASP A C 1
ATOM 781 O O . ASP A 1 103 ? 0.617 7.885 -27.312 1.00 94.50 103 ASP A O 1
ATOM 785 N N . GLU A 1 104 ? -0.284 6.015 -28.135 1.00 96.00 104 GLU A N 1
ATOM 786 C CA . GLU A 1 104 ? 0.868 5.640 -28.963 1.00 96.00 104 GLU A CA 1
ATOM 787 C C . GLU A 1 104 ? 0.768 6.170 -30.402 1.00 96.00 104 GLU A C 1
ATOM 789 O O . GLU A 1 104 ? 1.657 5.923 -31.221 1.00 96.00 104 GLU A O 1
ATOM 794 N N . GLY A 1 105 ? -0.309 6.891 -30.729 1.00 92.69 105 GLY A N 1
ATOM 795 C CA . GLY A 1 105 ? -0.539 7.491 -32.039 1.00 92.69 105 GLY A CA 1
ATOM 796 C C . GLY A 1 105 ? -0.796 9.005 -31.989 1.00 92.69 105 GLY A C 1
ATOM 797 O O . GLY A 1 105 ? -0.972 9.585 -30.921 1.00 92.69 105 GLY A O 1
ATOM 798 N N . PRO A 1 106 ? -0.854 9.675 -33.155 1.00 95.12 106 PRO A N 1
ATOM 799 C CA . PRO A 1 106 ? -0.506 9.144 -34.474 1.00 95.12 106 PRO A CA 1
ATOM 800 C C . PRO A 1 106 ? 1.005 8.918 -34.607 1.00 95.12 106 PRO A C 1
ATOM 802 O O . PRO A 1 106 ? 1.784 9.587 -33.932 1.00 95.12 106 PRO A O 1
ATOM 805 N N . GLN A 1 107 ? 1.419 8.031 -35.517 1.00 95.88 107 GLN A N 1
ATOM 806 C CA . GLN A 1 107 ? 2.841 7.852 -35.808 1.00 95.88 107 GLN A CA 1
ATOM 807 C C . GLN A 1 107 ? 3.462 9.122 -36.404 1.00 95.88 107 GLN A C 1
ATOM 809 O O . GLN A 1 107 ? 2.858 9.793 -37.251 1.00 95.88 107 GLN A O 1
ATOM 814 N N . VAL A 1 108 ? 4.680 9.447 -35.970 1.00 95.69 108 VAL A N 1
ATOM 815 C CA . VAL A 1 108 ? 5.398 10.657 -36.389 1.00 95.69 108 VAL A CA 1
ATOM 816 C C . VAL A 1 108 ? 6.812 10.319 -36.823 1.00 95.69 108 VAL A C 1
ATOM 818 O O . VAL A 1 108 ? 7.578 9.731 -36.071 1.00 95.69 108 VAL A O 1
ATOM 821 N N . GLU A 1 109 ? 7.169 10.726 -38.034 1.00 96.69 109 GLU A N 1
ATOM 822 C CA . GLU A 1 109 ? 8.538 10.619 -38.527 1.00 96.69 109 GLU A CA 1
ATOM 823 C C . GLU A 1 109 ? 9.408 11.730 -37.914 1.00 96.69 109 GLU A C 1
ATOM 825 O O . GLU A 1 109 ? 9.036 12.904 -37.979 1.00 96.69 109 GLU A O 1
ATOM 830 N N . ILE A 1 110 ? 10.534 11.364 -37.294 1.00 96.94 110 ILE A N 1
ATOM 831 C CA . ILE A 1 110 ? 11.464 12.287 -36.621 1.00 96.94 110 ILE A CA 1
ATOM 832 C C . ILE A 1 110 ? 12.902 11.946 -37.021 1.00 96.94 110 ILE A C 1
ATOM 834 O O . ILE A 1 110 ? 13.308 10.781 -36.987 1.00 96.94 110 ILE A O 1
ATOM 838 N N . GLU A 1 111 ? 13.688 12.964 -37.374 1.00 97.88 111 GLU A N 1
ATOM 839 C CA . GLU A 1 111 ? 15.125 12.823 -37.626 1.00 97.88 111 GLU A CA 1
ATOM 840 C C . GLU A 1 111 ? 15.901 12.674 -36.312 1.00 97.88 111 GLU A C 1
ATOM 842 O O . GLU A 1 111 ? 15.698 13.429 -35.360 1.00 97.88 111 GLU A O 1
ATOM 847 N N . VAL A 1 112 ? 16.813 11.706 -36.261 1.00 98.19 112 VAL A N 1
ATOM 848 C CA . VAL A 1 112 ? 17.624 11.388 -35.084 1.00 98.19 112 VAL A CA 1
ATOM 849 C C . VAL A 1 112 ? 19.092 11.659 -35.396 1.00 98.19 112 VAL A C 1
ATOM 851 O O . VAL A 1 112 ? 19.663 11.088 -36.326 1.00 98.19 112 VAL A O 1
ATOM 854 N N . GLU A 1 113 ? 19.704 12.539 -34.608 1.00 98.19 113 GLU A N 1
ATOM 855 C CA . GLU A 1 113 ? 21.137 12.847 -34.657 1.00 98.19 113 GLU A CA 1
ATOM 856 C C . GLU A 1 113 ? 21.959 11.682 -34.076 1.00 98.19 113 GLU A C 1
ATOM 858 O O . GLU A 1 113 ? 21.428 10.916 -33.276 1.00 98.19 113 GLU A O 1
ATOM 863 N N . PRO A 1 114 ? 23.248 11.517 -34.421 1.00 98.38 114 PRO A N 1
ATOM 864 C CA . PRO A 1 114 ? 24.065 10.458 -33.839 1.00 98.38 114 PRO A CA 1
ATOM 865 C C . PRO A 1 114 ? 24.442 10.776 -32.379 1.00 98.38 114 PRO A C 1
ATOM 867 O O . PRO A 1 114 ? 24.823 11.899 -32.032 1.00 98.38 114 PRO A O 1
ATOM 870 N N . PHE A 1 115 ? 24.378 9.769 -31.506 1.00 98.62 115 PHE A N 1
ATOM 871 C CA . PHE A 1 115 ? 24.680 9.896 -30.072 1.00 98.62 115 PHE A CA 1
ATOM 872 C C . PHE A 1 115 ? 25.237 8.590 -29.498 1.00 98.62 115 PHE A C 1
ATOM 874 O O . PHE A 1 115 ? 25.184 7.546 -30.132 1.00 98.62 115 PHE A O 1
ATOM 881 N N . TRP A 1 116 ? 25.787 8.616 -28.289 1.00 98.81 116 TRP A N 1
ATOM 882 C CA . TRP A 1 116 ? 26.067 7.414 -27.509 1.00 98.81 116 TRP A CA 1
ATOM 883 C C . TRP A 1 116 ? 24.983 7.193 -26.463 1.00 98.81 116 TRP A C 1
ATOM 885 O O . TRP A 1 116 ? 24.557 8.141 -25.805 1.00 98.81 116 TRP A O 1
ATOM 895 N N . MET A 1 117 ? 24.615 5.939 -26.228 1.00 98.75 117 MET A N 1
ATOM 896 C CA . MET A 1 117 ? 23.688 5.536 -25.172 1.00 98.75 117 MET A CA 1
ATOM 897 C C . MET A 1 117 ? 24.350 4.544 -24.219 1.00 98.75 117 MET A C 1
ATOM 899 O O . MET A 1 117 ? 25.155 3.713 -24.641 1.00 98.75 117 MET A O 1
ATOM 903 N N . GLY A 1 118 ? 24.005 4.618 -22.934 1.00 98.69 118 GLY A N 1
ATOM 904 C CA . GLY A 1 118 ? 24.389 3.609 -21.954 1.00 98.69 118 GLY A CA 1
ATOM 905 C C . GLY A 1 118 ? 23.947 2.219 -22.405 1.00 98.69 118 GLY A C 1
ATOM 906 O O . GLY A 1 118 ? 22.789 2.010 -22.767 1.00 98.69 118 GLY A O 1
ATOM 907 N N . LYS A 1 119 ? 24.881 1.263 -22.380 1.00 98.69 119 LYS A N 1
ATOM 908 C CA . LYS A 1 119 ? 24.636 -0.131 -22.780 1.00 98.69 119 LYS A CA 1
ATOM 909 C C . LYS A 1 119 ? 23.539 -0.805 -21.945 1.00 98.69 119 LYS A C 1
ATOM 911 O O . LYS A 1 119 ? 22.832 -1.672 -22.455 1.00 98.69 119 LYS A O 1
ATOM 916 N N . HIS A 1 120 ? 23.441 -0.391 -20.686 1.00 98.38 120 HIS A N 1
ATOM 917 C CA . HIS A 1 120 ? 22.462 -0.813 -19.692 1.00 98.38 120 HIS A CA 1
ATOM 918 C C . HIS A 1 120 ? 21.904 0.427 -18.982 1.00 98.38 120 HIS A C 1
ATOM 920 O O . HIS A 1 120 ? 22.444 1.533 -19.117 1.00 98.38 120 HIS A O 1
ATOM 926 N N . GLU A 1 121 ? 20.890 0.217 -18.156 1.00 98.38 121 GLU A N 1
ATOM 927 C CA . GLU A 1 121 ? 20.427 1.170 -17.156 1.00 98.38 121 GLU A CA 1
ATOM 928 C C . GLU A 1 121 ? 21.555 1.542 -16.181 1.00 98.38 121 GLU A C 1
ATOM 930 O O . GLU A 1 121 ? 22.493 0.775 -15.926 1.00 98.38 121 GLU A O 1
ATOM 935 N N . VAL A 1 122 ? 21.467 2.738 -15.597 1.00 98.62 122 VAL A N 1
ATOM 936 C CA . VAL A 1 122 ? 22.385 3.161 -14.535 1.00 98.62 122 VAL A CA 1
ATOM 937 C C . VAL A 1 122 ? 22.204 2.236 -13.335 1.00 98.62 122 VAL A C 1
ATOM 939 O O . VAL A 1 122 ? 21.115 2.130 -12.776 1.00 98.62 122 VAL A O 1
ATOM 942 N N . THR A 1 123 ? 23.282 1.579 -12.911 1.00 98.44 123 THR A N 1
ATOM 943 C CA . THR A 1 123 ? 23.248 0.642 -11.784 1.00 98.44 123 THR A CA 1
ATOM 944 C C . THR A 1 123 ? 23.342 1.352 -10.436 1.00 98.44 123 THR A C 1
ATOM 946 O O . THR A 1 123 ? 23.859 2.470 -10.330 1.00 98.44 123 THR A O 1
ATOM 949 N N . TRP A 1 124 ? 22.926 0.668 -9.364 1.00 97.25 124 TRP A N 1
ATOM 950 C CA . TRP A 1 124 ? 23.161 1.137 -7.992 1.00 97.25 124 TRP A CA 1
ATOM 951 C C . TRP A 1 124 ? 24.649 1.378 -7.703 1.00 97.25 124 TRP A C 1
ATOM 953 O O . TRP A 1 124 ? 24.976 2.314 -6.978 1.00 97.25 124 TRP A O 1
ATOM 963 N N . ASP A 1 125 ? 25.553 0.594 -8.304 1.00 96.50 125 ASP A N 1
ATOM 964 C CA . ASP A 1 125 ? 27.001 0.773 -8.133 1.00 96.50 125 ASP A CA 1
ATOM 965 C C . ASP A 1 125 ? 27.468 2.166 -8.593 1.00 96.50 125 ASP A C 1
ATOM 967 O O . ASP A 1 125 ? 28.336 2.763 -7.958 1.00 96.50 125 ASP A O 1
ATOM 971 N N . ALA A 1 126 ? 26.875 2.700 -9.666 1.00 97.44 126 ALA A N 1
ATOM 972 C CA . ALA A 1 126 ? 27.174 4.029 -10.194 1.00 97.44 126 ALA A CA 1
ATOM 973 C C . ALA A 1 126 ? 26.386 5.133 -9.473 1.00 97.44 126 ALA A C 1
ATOM 975 O O . ALA A 1 126 ? 26.958 6.145 -9.056 1.00 97.44 126 ALA A O 1
ATOM 976 N N . TYR A 1 127 ? 25.086 4.920 -9.260 1.00 97.31 127 TYR A N 1
ATOM 977 C CA . TYR A 1 127 ? 24.198 5.909 -8.649 1.00 97.31 127 TYR A CA 1
ATOM 978 C C . TYR A 1 127 ? 24.586 6.246 -7.201 1.00 97.31 127 TYR A C 1
ATOM 980 O O . TYR A 1 127 ? 24.563 7.412 -6.792 1.00 97.31 127 TYR A O 1
ATOM 988 N N . GLU A 1 128 ? 25.018 5.251 -6.418 1.00 95.06 128 GLU A N 1
ATOM 989 C CA . GLU A 1 128 ? 25.395 5.462 -5.019 1.00 95.06 128 GLU A CA 1
ATOM 990 C C . GLU A 1 128 ? 26.649 6.313 -4.833 1.00 95.06 128 GLU A C 1
ATOM 992 O O . GLU A 1 128 ? 26.800 6.952 -3.787 1.00 95.06 128 GLU A O 1
ATOM 997 N N . ILE A 1 129 ? 27.528 6.378 -5.841 1.00 95.12 129 ILE A N 1
ATOM 998 C CA . ILE A 1 129 ? 28.692 7.267 -5.795 1.00 95.12 129 ILE A CA 1
ATOM 999 C C . ILE A 1 129 ? 28.235 8.712 -5.599 1.00 95.12 129 ILE A C 1
ATOM 1001 O O . ILE A 1 129 ? 28.711 9.399 -4.688 1.00 95.12 129 ILE A O 1
ATOM 1005 N N . TRP A 1 130 ? 27.263 9.145 -6.403 1.00 95.00 130 TRP A N 1
ATOM 1006 C CA . TRP A 1 130 ? 26.637 10.453 -6.271 1.00 95.00 130 TRP A CA 1
ATOM 1007 C C . TRP A 1 130 ? 25.853 10.557 -4.964 1.00 95.00 130 TRP A C 1
ATOM 1009 O O . TRP A 1 130 ? 26.140 11.436 -4.145 1.00 95.00 130 TRP A O 1
ATOM 1019 N N . MET A 1 131 ? 24.918 9.631 -4.746 1.00 93.94 131 MET A N 1
ATOM 1020 C CA . MET A 1 131 ? 23.942 9.668 -3.655 1.00 93.94 131 MET A CA 1
ATOM 1021 C C . MET A 1 131 ? 24.590 9.717 -2.262 1.00 93.94 131 MET A C 1
ATOM 1023 O O . MET A 1 131 ? 24.159 10.492 -1.409 1.00 93.94 131 MET A O 1
ATOM 1027 N N . PHE A 1 132 ? 25.647 8.931 -2.024 1.00 91.25 132 PHE A N 1
ATOM 1028 C CA . PHE A 1 132 ? 26.268 8.774 -0.701 1.00 91.25 132 PHE A CA 1
ATOM 1029 C C . PHE A 1 132 ? 27.659 9.396 -0.563 1.00 91.25 132 PHE A C 1
ATOM 1031 O O . PHE A 1 132 ? 28.300 9.234 0.477 1.00 91.25 132 PHE A O 1
ATOM 1038 N N . LYS A 1 133 ? 28.121 10.156 -1.562 1.00 90.88 133 LYS A N 1
ATOM 1039 C CA . LYS A 1 133 ? 29.456 10.782 -1.565 1.00 90.88 133 LYS A CA 1
ATOM 1040 C C . LYS A 1 133 ? 30.598 9.771 -1.449 1.00 90.88 133 LYS A C 1
ATOM 1042 O O . LYS A 1 133 ? 31.607 10.042 -0.795 1.00 90.88 133 LYS A O 1
ATOM 1047 N N . LEU A 1 134 ? 30.437 8.593 -2.051 1.00 89.69 134 LEU A N 1
ATOM 1048 C CA . LEU A 1 134 ? 31.418 7.513 -1.907 1.00 89.69 134 LEU A CA 1
ATOM 1049 C C . LEU A 1 134 ? 32.761 7.871 -2.553 1.00 89.69 134 LEU A C 1
ATOM 1051 O O . LEU A 1 134 ? 33.806 7.448 -2.065 1.00 89.69 134 LEU A O 1
ATOM 1055 N N . ASP A 1 135 ? 32.749 8.701 -3.596 1.00 87.00 135 ASP A N 1
ATOM 1056 C CA . ASP A 1 135 ? 33.955 9.260 -4.205 1.00 87.00 135 ASP A CA 1
ATOM 1057 C C . ASP A 1 135 ? 34.736 10.153 -3.227 1.00 87.00 135 ASP A C 1
ATOM 1059 O O . ASP A 1 135 ? 35.952 10.019 -3.097 1.00 87.00 135 ASP A O 1
ATOM 1063 N N . ILE A 1 136 ? 34.040 11.029 -2.495 1.00 89.38 136 ILE A N 1
ATOM 1064 C CA . ILE A 1 136 ? 34.650 11.923 -1.501 1.00 89.38 136 ILE A CA 1
ATOM 1065 C C . ILE A 1 136 ? 35.202 11.115 -0.328 1.00 89.38 136 ILE A C 1
ATOM 1067 O O . ILE A 1 136 ? 36.372 11.270 0.017 1.00 89.38 136 ILE A O 1
ATOM 1071 N N . GLN A 1 137 ? 34.397 10.209 0.234 1.00 89.25 137 GLN A N 1
ATOM 1072 C CA . GLN A 1 137 ? 34.815 9.353 1.348 1.00 89.25 137 GLN A CA 1
ATOM 1073 C C . GLN A 1 137 ? 36.046 8.520 0.982 1.00 89.25 137 GLN A C 1
ATOM 1075 O O . GLN A 1 137 ? 36.989 8.412 1.764 1.00 89.25 137 GLN A O 1
ATOM 1080 N N . ARG A 1 138 ? 36.075 7.957 -0.232 1.00 88.75 138 ARG A N 1
ATOM 1081 C CA . ARG A 1 138 ? 37.232 7.207 -0.725 1.00 88.75 138 ARG A CA 1
ATOM 1082 C C . ARG A 1 138 ? 38.469 8.093 -0.850 1.00 88.75 138 ARG A C 1
ATOM 1084 O O . ARG A 1 138 ? 39.537 7.668 -0.418 1.00 88.75 138 ARG A O 1
ATOM 1091 N N . ARG A 1 139 ? 38.349 9.305 -1.405 1.00 90.06 139 ARG A N 1
ATOM 1092 C CA . ARG A 1 139 ? 39.479 10.248 -1.490 1.00 90.06 139 ARG A CA 1
ATOM 1093 C C . ARG A 1 139 ? 40.022 10.614 -0.112 1.00 90.06 139 ARG A C 1
ATOM 1095 O O . ARG A 1 139 ? 41.235 10.629 0.051 1.00 90.06 139 ARG A O 1
ATOM 1102 N N . GLU A 1 140 ? 39.154 10.863 0.865 1.00 89.38 140 GLU A N 1
ATOM 1103 C CA . GLU A 1 140 ? 39.555 11.160 2.246 1.00 89.38 140 GLU A CA 1
ATOM 1104 C C . GLU A 1 140 ? 40.319 9.993 2.881 1.00 89.38 140 GLU A C 1
ATOM 1106 O O . GLU A 1 140 ? 41.388 10.199 3.449 1.00 89.38 140 GLU A O 1
ATOM 1111 N N . VAL A 1 141 ? 39.817 8.761 2.732 1.00 90.62 141 VAL A N 1
ATOM 1112 C CA . VAL A 1 141 ? 40.477 7.546 3.246 1.00 90.62 141 VAL A CA 1
ATOM 1113 C C . VAL A 1 141 ? 41.830 7.296 2.574 1.00 90.62 141 VAL A C 1
ATOM 1115 O O . VAL A 1 141 ? 42.756 6.814 3.222 1.00 90.62 141 VAL A O 1
ATOM 1118 N N . LEU A 1 142 ? 41.946 7.603 1.281 1.00 88.38 142 LEU A N 1
ATOM 1119 C CA . LEU A 1 142 ? 43.181 7.448 0.509 1.00 88.38 142 LEU A CA 1
ATOM 1120 C C . LEU A 1 142 ? 44.111 8.670 0.587 1.00 88.38 142 LEU A C 1
ATOM 1122 O O . LEU A 1 142 ? 45.155 8.663 -0.060 1.00 88.38 142 LEU A O 1
ATOM 1126 N N . GLU A 1 143 ? 43.738 9.708 1.341 1.00 89.50 143 GLU A N 1
ATOM 1127 C CA . GLU A 1 143 ? 44.478 10.971 1.467 1.00 89.50 143 GLU A CA 1
ATOM 1128 C C . GLU A 1 143 ? 44.789 11.640 0.107 1.00 89.50 143 GLU A C 1
ATOM 1130 O O . GLU A 1 143 ? 45.843 12.245 -0.096 1.00 89.50 143 GLU A O 1
ATOM 1135 N N . LEU A 1 144 ? 43.856 11.543 -0.849 1.00 86.06 144 LEU A N 1
ATOM 1136 C CA . LEU A 1 144 ? 43.983 12.123 -2.189 1.00 86.06 144 LEU A CA 1
ATOM 1137 C C . LEU A 1 144 ? 43.439 13.558 -2.238 1.00 86.06 144 LEU A C 1
ATOM 1139 O O . LEU A 1 144 ? 42.334 13.841 -1.764 1.00 86.06 144 LEU A O 1
ATOM 1143 N N . ALA A 1 145 ? 44.185 14.463 -2.876 1.00 86.25 145 ALA A N 1
ATOM 1144 C CA . ALA A 1 145 ? 43.743 15.838 -3.104 1.00 86.25 145 ALA A CA 1
ATOM 1145 C C . ALA A 1 145 ? 42.544 15.894 -4.079 1.00 86.25 145 ALA A C 1
ATOM 1147 O O . ALA A 1 145 ? 42.514 15.121 -5.040 1.00 86.25 145 ALA A O 1
ATOM 1148 N N . PRO A 1 146 ? 41.556 16.788 -3.861 1.00 85.88 146 PRO A N 1
ATOM 1149 C CA . PRO A 1 146 ? 40.463 16.990 -4.808 1.00 85.88 146 PRO A CA 1
ATOM 1150 C C . PRO A 1 146 ? 40.964 17.617 -6.115 1.00 85.88 146 PRO A C 1
ATOM 1152 O O . PRO A 1 146 ? 41.828 18.494 -6.113 1.00 85.88 146 PRO A O 1
ATOM 1155 N N . THR A 1 147 ? 40.369 17.189 -7.221 1.00 86.12 147 THR A N 1
ATOM 1156 C CA . THR A 1 147 ? 40.537 17.761 -8.562 1.00 86.12 147 THR A CA 1
ATOM 1157 C C . THR A 1 147 ? 39.602 18.955 -8.793 1.00 86.12 147 THR A C 1
ATOM 1159 O O . THR A 1 147 ? 38.687 19.218 -8.010 1.00 86.12 147 THR A O 1
ATOM 1162 N N . GLN A 1 148 ? 39.780 19.674 -9.904 1.00 84.75 148 GLN A N 1
ATOM 1163 C CA . GLN A 1 148 ? 38.834 20.722 -10.311 1.00 84.75 148 GLN A CA 1
ATOM 1164 C C . GLN A 1 148 ? 37.448 20.142 -10.650 1.00 84.75 148 GLN A C 1
ATOM 1166 O O . GLN A 1 148 ? 36.429 20.727 -10.288 1.00 84.75 148 GLN A O 1
ATOM 1171 N N . LEU A 1 149 ? 37.407 18.961 -11.276 1.00 86.06 149 LEU A N 1
ATOM 1172 C CA . LEU A 1 149 ? 36.165 18.233 -11.549 1.00 86.06 149 LEU A CA 1
ATOM 1173 C C . LEU A 1 149 ? 35.463 17.808 -10.253 1.00 86.06 149 LEU A C 1
ATOM 1175 O O . LEU A 1 149 ? 34.242 17.892 -10.170 1.00 86.06 149 LEU A O 1
ATOM 1179 N N . ASP A 1 150 ? 36.213 17.430 -9.209 1.00 88.62 150 ASP A N 1
ATOM 1180 C CA . ASP A 1 150 ? 35.633 17.159 -7.886 1.00 88.62 150 ASP A CA 1
ATOM 1181 C C . ASP A 1 150 ? 34.939 18.395 -7.306 1.00 88.62 150 ASP A C 1
ATOM 1183 O O . ASP A 1 150 ? 33.864 18.269 -6.725 1.00 88.62 150 ASP A O 1
ATOM 1187 N N . ALA A 1 151 ? 35.524 19.585 -7.481 1.00 87.50 151 ALA A N 1
ATOM 1188 C CA . ALA A 1 151 ? 34.918 20.829 -7.013 1.00 87.50 151 ALA A CA 1
ATOM 1189 C C . ALA A 1 151 ? 33.612 21.147 -7.761 1.00 87.50 151 ALA A C 1
ATOM 1191 O O . ALA A 1 151 ? 32.626 21.535 -7.134 1.00 87.50 151 ALA A O 1
ATOM 1192 N N . PHE A 1 152 ? 33.573 20.941 -9.082 1.00 88.31 152 PHE A N 1
ATOM 1193 C CA . PHE A 1 152 ? 32.346 21.117 -9.865 1.00 88.31 152 PHE A CA 1
ATOM 1194 C C . PHE A 1 152 ? 31.279 20.075 -9.518 1.00 88.31 152 PHE A C 1
ATOM 1196 O O . PHE A 1 152 ? 30.110 20.422 -9.362 1.00 88.31 152 PHE A O 1
ATOM 1203 N N . ALA A 1 153 ? 31.673 18.811 -9.357 1.00 90.94 153 ALA A N 1
ATOM 1204 C CA . ALA A 1 153 ? 30.761 17.731 -9.006 1.00 90.94 153 ALA A CA 1
ATOM 1205 C C . ALA A 1 153 ? 30.176 17.899 -7.593 1.00 90.94 153 ALA A C 1
ATOM 1207 O O . ALA A 1 153 ? 29.001 17.603 -7.385 1.00 90.94 153 ALA A O 1
ATOM 1208 N N . ASP A 1 154 ? 30.951 18.397 -6.622 1.00 89.94 154 ASP A N 1
ATOM 1209 C CA . ASP A 1 154 ? 30.460 18.627 -5.255 1.00 89.94 154 ASP A CA 1
ATOM 1210 C C . ASP A 1 154 ? 29.534 19.848 -5.133 1.00 89.94 154 ASP A C 1
ATOM 1212 O O . ASP A 1 154 ? 28.712 19.911 -4.221 1.00 89.94 154 ASP A O 1
ATOM 1216 N N . ALA A 1 155 ? 29.603 20.786 -6.085 1.00 90.12 155 ALA A N 1
ATOM 1217 C CA . ALA A 1 155 ? 28.668 21.908 -6.174 1.00 90.12 155 ALA A CA 1
ATOM 1218 C C . ALA A 1 155 ? 27.263 21.491 -6.651 1.00 90.12 155 ALA A C 1
ATOM 1220 O O . ALA A 1 155 ? 26.317 22.277 -6.557 1.00 90.12 155 ALA A O 1
ATOM 1221 N N . ILE A 1 156 ? 27.107 20.270 -7.170 1.00 92.12 156 ILE A N 1
ATOM 1222 C CA . ILE A 1 156 ? 25.820 19.744 -7.621 1.00 92.12 156 ILE A CA 1
ATOM 1223 C C . ILE A 1 156 ? 25.115 19.075 -6.444 1.00 92.12 156 ILE A C 1
ATOM 1225 O O . ILE A 1 156 ? 25.682 18.246 -5.729 1.00 92.12 156 ILE A O 1
ATOM 1229 N N . THR A 1 157 ? 23.851 19.452 -6.249 1.00 91.94 157 THR A N 1
ATOM 1230 C CA . THR A 1 157 ? 23.017 18.918 -5.171 1.00 91.94 157 THR A CA 1
ATOM 1231 C C . THR A 1 157 ? 22.847 17.398 -5.276 1.00 91.94 157 THR A C 1
ATOM 1233 O O . THR A 1 157 ? 23.034 16.793 -6.335 1.00 91.94 157 THR A O 1
ATOM 1236 N N . ARG A 1 158 ? 22.504 16.768 -4.153 1.00 89.06 158 ARG A N 1
ATOM 1237 C CA . ARG A 1 158 ? 22.400 15.312 -4.006 1.00 89.06 158 ARG A CA 1
ATOM 1238 C C . ARG A 1 158 ? 21.110 14.953 -3.286 1.00 89.06 158 ARG A C 1
ATOM 1240 O O . ARG A 1 158 ? 20.533 15.787 -2.585 1.00 89.06 158 ARG A O 1
ATOM 1247 N N . CYS A 1 159 ? 20.698 13.697 -3.411 1.00 88.94 159 CYS A N 1
ATOM 1248 C CA . CYS A 1 159 ? 19.525 13.202 -2.708 1.00 88.94 159 CYS A CA 1
ATOM 1249 C C . CYS A 1 159 ? 19.667 13.327 -1.182 1.00 88.94 159 CYS A C 1
ATOM 1251 O O . CYS A 1 159 ? 20.747 13.142 -0.612 1.00 88.94 159 CYS A O 1
ATOM 1253 N N . THR A 1 160 ? 18.549 13.598 -0.504 1.00 87.44 160 THR A N 1
ATOM 1254 C CA . THR A 1 160 ? 18.455 13.469 0.958 1.00 87.44 160 THR A CA 1
ATOM 1255 C C . THR A 1 160 ? 18.678 12.018 1.373 1.00 87.44 160 THR A C 1
ATOM 1257 O O . THR A 1 160 ? 18.450 11.108 0.587 1.00 87.44 160 THR A O 1
ATOM 1260 N N . LYS A 1 161 ? 19.113 11.749 2.608 1.00 82.88 161 LYS A N 1
ATOM 1261 C CA . LYS A 1 161 ? 19.283 10.360 3.060 1.00 82.88 161 LYS A CA 1
ATOM 1262 C C . LYS A 1 161 ? 17.931 9.620 2.989 1.00 82.88 161 LYS A C 1
ATOM 1264 O O . LYS A 1 161 ? 16.964 10.137 3.546 1.00 82.88 161 LYS A O 1
ATOM 1269 N N . PRO A 1 162 ? 17.848 8.438 2.352 1.00 80.94 162 PRO A N 1
ATOM 1270 C CA . PRO A 1 162 ? 16.591 7.707 2.260 1.00 80.94 162 PRO A CA 1
ATOM 1271 C C . PRO A 1 162 ? 16.177 7.180 3.644 1.00 80.94 162 PRO A C 1
ATOM 1273 O O . PRO A 1 162 ? 17.029 6.849 4.477 1.00 80.94 162 PRO A O 1
ATOM 1276 N N . TYR A 1 163 ? 14.867 7.118 3.900 1.00 77.75 163 TYR A N 1
ATOM 1277 C CA . TYR A 1 163 ? 14.307 6.614 5.165 1.00 77.75 163 TYR A CA 1
ATOM 1278 C C . TYR A 1 163 ? 14.261 5.078 5.227 1.00 77.75 163 TYR A C 1
ATOM 1280 O O . TYR A 1 163 ? 14.137 4.509 6.310 1.00 77.75 163 TYR A O 1
ATOM 1288 N N . THR A 1 164 ? 14.367 4.421 4.072 1.00 79.94 164 THR A N 1
ATOM 1289 C CA . THR A 1 164 ? 14.403 2.967 3.903 1.00 79.94 164 THR A CA 1
ATOM 1290 C C . THR A 1 164 ? 15.517 2.578 2.927 1.00 79.94 164 THR A C 1
ATOM 1292 O O . THR A 1 164 ? 16.124 3.436 2.284 1.00 79.94 164 THR A O 1
ATOM 1295 N N . ASP A 1 165 ? 15.816 1.287 2.831 1.00 85.38 165 ASP A N 1
ATOM 1296 C CA . ASP A 1 165 ? 16.662 0.759 1.763 1.00 85.38 165 ASP A CA 1
ATOM 1297 C C . ASP A 1 165 ? 15.902 0.832 0.430 1.00 85.38 165 ASP A C 1
ATOM 1299 O O . ASP A 1 165 ? 14.904 0.137 0.244 1.00 85.38 165 ASP A O 1
ATOM 1303 N N . MET A 1 166 ? 16.381 1.674 -0.491 1.00 87.44 166 MET A N 1
ATOM 1304 C CA . MET A 1 166 ? 15.735 1.916 -1.787 1.00 87.44 166 MET A CA 1
ATOM 1305 C C . MET A 1 166 ? 15.875 0.742 -2.768 1.00 87.44 166 MET A C 1
ATOM 1307 O O . MET A 1 166 ? 15.263 0.771 -3.831 1.00 87.44 166 MET A O 1
ATOM 1311 N N . THR A 1 167 ? 16.645 -0.295 -2.420 1.00 89.50 167 THR A N 1
ATOM 1312 C CA . THR A 1 167 ? 16.666 -1.560 -3.174 1.00 89.50 167 THR A CA 1
ATOM 1313 C C . THR A 1 167 ? 15.497 -2.477 -2.815 1.00 89.50 167 THR A C 1
ATOM 1315 O O . THR A 1 167 ? 15.283 -3.490 -3.476 1.00 89.50 167 THR A O 1
ATOM 1318 N N . PHE A 1 168 ? 14.789 -2.183 -1.715 1.00 86.25 168 PHE A N 1
ATOM 1319 C CA . PHE A 1 168 ? 13.711 -3.011 -1.164 1.00 86.25 168 PHE A CA 1
ATOM 1320 C C . PHE A 1 168 ? 14.093 -4.493 -0.992 1.00 86.25 168 PHE A C 1
ATOM 1322 O O . PHE A 1 168 ? 13.245 -5.381 -0.995 1.00 86.25 168 PHE A O 1
ATOM 1329 N N . GLY A 1 169 ? 15.390 -4.769 -0.813 1.00 86.94 169 GLY A N 1
ATOM 1330 C CA . GLY A 1 169 ? 15.921 -6.120 -0.656 1.00 86.94 169 GLY A CA 1
ATOM 1331 C C . GLY A 1 169 ? 15.963 -6.959 -1.938 1.00 86.94 169 GLY A C 1
ATOM 1332 O O . GLY A 1 169 ? 16.299 -8.137 -1.846 1.00 86.94 169 GLY A O 1
ATOM 1333 N N . MET A 1 170 ? 15.663 -6.387 -3.109 1.00 89.50 170 MET A N 1
ATOM 1334 C CA . MET A 1 170 ? 15.604 -7.115 -4.387 1.00 89.50 170 MET A CA 1
ATOM 1335 C C . MET A 1 170 ? 16.984 -7.312 -5.028 1.00 89.50 170 MET A C 1
ATOM 1337 O O . MET A 1 170 ? 17.231 -8.315 -5.688 1.00 89.50 170 MET A O 1
ATOM 1341 N N . GLY A 1 171 ? 17.926 -6.396 -4.793 1.00 90.62 171 GLY A N 1
ATOM 1342 C CA . GLY A 1 171 ? 19.282 -6.522 -5.320 1.00 90.62 171 GLY A CA 1
ATOM 1343 C C . GLY A 1 171 ? 19.999 -5.188 -5.464 1.00 90.62 171 GLY A C 1
ATOM 1344 O O . GLY A 1 171 ? 19.376 -4.133 -5.559 1.00 90.62 171 GLY A O 1
ATOM 1345 N N . LYS A 1 172 ? 21.337 -5.234 -5.455 1.00 89.62 172 LYS A N 1
ATOM 1346 C CA . LYS A 1 172 ? 22.183 -4.030 -5.425 1.00 89.62 172 LYS A CA 1
ATOM 1347 C C . LYS A 1 172 ? 23.337 -4.056 -6.429 1.00 89.62 172 LYS A C 1
ATOM 1349 O O . LYS A 1 172 ? 23.380 -3.243 -7.338 1.00 89.62 172 LYS A O 1
ATOM 1354 N N . ARG A 1 173 ? 24.269 -5.006 -6.307 1.00 94.31 173 ARG A N 1
ATOM 1355 C CA . ARG A 1 173 ? 25.463 -5.063 -7.177 1.00 94.31 173 ARG A CA 1
ATOM 1356 C C . ARG A 1 173 ? 25.123 -5.501 -8.598 1.00 94.31 173 ARG A C 1
ATOM 1358 O O . ARG A 1 173 ? 24.664 -6.628 -8.778 1.00 94.31 173 ARG A O 1
ATOM 1365 N N . ASN A 1 174 ? 25.444 -4.674 -9.585 1.00 95.88 174 ASN A N 1
ATOM 1366 C CA . ASN A 1 174 ? 25.064 -4.800 -10.995 1.00 95.88 174 ASN A CA 1
ATOM 1367 C C . ASN A 1 174 ? 23.549 -4.806 -11.237 1.00 95.88 174 ASN A C 1
ATOM 1369 O O . ASN A 1 174 ? 23.112 -5.289 -12.275 1.00 95.88 174 ASN A O 1
ATOM 1373 N N . TYR A 1 175 ? 22.749 -4.314 -10.293 1.00 97.94 175 TYR A N 1
ATOM 1374 C CA . TYR A 1 175 ? 21.317 -4.135 -10.509 1.00 97.94 175 TYR A CA 1
ATOM 1375 C C . TYR A 1 175 ? 21.024 -2.688 -10.922 1.00 97.94 175 TYR A C 1
ATOM 1377 O O . TYR A 1 175 ? 21.752 -1.791 -10.473 1.00 97.94 175 TYR A O 1
ATOM 1385 N N . PRO A 1 176 ? 19.971 -2.443 -11.723 1.00 98.12 176 PRO A N 1
ATOM 1386 C CA . PRO A 1 176 ? 19.531 -1.091 -12.044 1.00 98.12 176 PRO A CA 1
ATOM 1387 C C . PRO A 1 176 ? 19.189 -0.313 -10.768 1.00 98.12 176 PRO A C 1
ATOM 1389 O O . PRO A 1 176 ? 18.619 -0.860 -9.820 1.00 98.12 176 PRO A O 1
ATOM 1392 N N . ALA A 1 177 ? 19.555 0.967 -10.738 1.00 97.94 177 ALA A N 1
ATOM 1393 C CA . ALA A 1 177 ? 19.073 1.888 -9.722 1.00 97.94 177 ALA A CA 1
ATOM 1394 C C . ALA A 1 177 ? 17.591 2.181 -9.983 1.00 97.94 177 ALA A C 1
ATOM 1396 O O . ALA A 1 177 ? 17.220 2.462 -11.122 1.00 97.94 177 ALA A O 1
ATOM 1397 N N . ILE A 1 178 ? 16.763 2.148 -8.933 1.00 96.62 178 ILE A N 1
ATOM 1398 C CA . ILE A 1 178 ? 15.301 2.347 -9.010 1.00 96.62 178 ILE A CA 1
ATOM 1399 C C . ILE A 1 178 ? 14.777 3.326 -7.944 1.00 96.62 178 ILE A C 1
ATOM 1401 O O . ILE A 1 178 ? 15.523 3.746 -7.055 1.00 96.62 178 ILE A O 1
ATOM 1405 N N . CYS A 1 179 ? 13.486 3.666 -8.010 1.00 94.00 179 CYS A N 1
ATOM 1406 C CA . CYS A 1 179 ? 12.760 4.486 -7.026 1.00 94.00 179 CYS A CA 1
ATOM 1407 C C . CYS A 1 179 ? 13.157 5.972 -6.975 1.00 94.00 179 CYS A C 1
ATOM 1409 O O . CYS A 1 179 ? 12.989 6.628 -5.938 1.00 94.00 179 CYS A O 1
ATOM 1411 N N . MET A 1 180 ? 13.694 6.528 -8.062 1.00 95.44 180 MET A N 1
ATOM 1412 C CA . MET A 1 180 ? 14.049 7.947 -8.140 1.00 95.44 180 MET A CA 1
ATOM 1413 C C . MET A 1 180 ? 13.067 8.737 -9.000 1.00 95.44 180 MET A C 1
ATOM 1415 O O . MET A 1 180 ? 12.423 8.209 -9.906 1.00 95.44 180 MET A O 1
ATOM 1419 N N . THR A 1 181 ? 12.969 10.034 -8.723 1.00 95.94 181 THR A N 1
ATOM 1420 C CA . THR A 1 181 ? 12.228 10.966 -9.577 1.00 95.94 181 THR A CA 1
ATOM 1421 C C . THR A 1 181 ? 13.007 11.277 -10.856 1.00 95.94 181 THR A C 1
ATOM 1423 O O . THR A 1 181 ? 14.238 11.199 -10.886 1.00 95.94 181 THR A O 1
ATOM 1426 N N . GLN A 1 182 ? 12.312 11.741 -11.898 1.00 96.56 182 GLN A N 1
ATOM 1427 C CA . GLN A 1 182 ? 12.968 12.269 -13.101 1.00 96.56 182 GLN A CA 1
ATOM 1428 C C . GLN A 1 182 ? 13.946 13.416 -12.754 1.00 96.56 182 GLN A C 1
ATOM 1430 O O . GLN A 1 182 ? 15.026 13.514 -13.333 1.00 96.56 182 GLN A O 1
ATOM 1435 N N . LEU A 1 183 ? 13.617 14.249 -11.754 1.00 95.06 183 LEU A N 1
ATOM 1436 C CA . LEU A 1 183 ? 14.513 15.282 -11.219 1.00 95.06 183 LEU A CA 1
ATOM 1437 C C . LEU A 1 183 ? 15.831 14.685 -10.704 1.00 95.06 183 LEU A C 1
ATOM 1439 O O . LEU A 1 183 ? 16.908 15.191 -11.025 1.00 95.06 183 LEU A O 1
ATOM 1443 N N . ALA A 1 184 ? 15.763 13.609 -9.919 1.00 96.50 184 ALA A N 1
ATOM 1444 C CA . ALA A 1 184 ? 16.945 12.927 -9.407 1.00 96.50 184 ALA A CA 1
ATOM 1445 C C . ALA A 1 184 ? 17.798 12.342 -10.543 1.00 96.50 184 ALA A C 1
ATOM 1447 O O . ALA A 1 184 ? 19.013 12.533 -10.551 1.00 96.50 184 ALA A O 1
ATOM 1448 N N . ALA A 1 185 ? 17.167 11.719 -11.542 1.00 97.69 185 ALA A N 1
ATOM 1449 C CA . ALA A 1 185 ? 17.848 11.170 -12.714 1.00 97.69 185 ALA A CA 1
ATOM 1450 C C . ALA A 1 185 ? 18.551 12.263 -13.554 1.00 97.69 185 ALA A C 1
ATOM 1452 O O . ALA A 1 185 ? 19.731 12.131 -13.891 1.00 97.69 185 ALA A O 1
ATOM 1453 N N . LYS A 1 186 ? 17.889 13.404 -13.809 1.00 96.81 186 LYS A N 1
ATOM 1454 C CA . LYS A 1 186 ? 18.499 14.575 -14.478 1.00 96.81 186 LYS A CA 1
ATOM 1455 C C . LYS A 1 186 ? 19.648 15.172 -13.666 1.00 96.81 186 LYS A C 1
ATOM 1457 O O . LYS A 1 186 ? 20.698 15.503 -14.220 1.00 96.81 186 LYS A O 1
ATOM 1462 N N . THR A 1 187 ? 19.482 15.272 -12.348 1.00 97.31 187 THR A N 1
ATOM 1463 C CA . THR A 1 187 ? 20.524 15.792 -11.449 1.00 97.31 187 THR A CA 1
ATOM 1464 C C . THR A 1 187 ? 21.739 14.866 -11.416 1.00 97.31 187 THR A C 1
ATOM 1466 O O . THR A 1 187 ? 22.871 15.350 -11.441 1.00 97.31 187 THR A O 1
ATOM 1469 N N . TYR A 1 188 ? 21.529 13.548 -11.447 1.00 97.94 188 TYR A N 1
ATOM 1470 C CA . TYR A 1 188 ? 22.607 12.578 -11.610 1.00 97.94 188 TYR A CA 1
ATOM 1471 C C . TYR A 1 188 ? 23.338 12.769 -12.943 1.00 97.94 188 TYR A C 1
ATOM 1473 O O . TYR A 1 188 ? 24.564 12.796 -12.951 1.00 97.94 188 TYR A O 1
ATOM 1481 N N . CYS A 1 189 ? 22.628 12.976 -14.059 1.00 98.19 189 CYS A N 1
ATOM 1482 C CA . CYS A 1 189 ? 23.261 13.249 -15.357 1.00 98.19 189 CYS A CA 1
ATOM 1483 C C . CYS A 1 189 ? 24.133 14.515 -15.315 1.00 98.19 189 CYS A C 1
ATOM 1485 O O . CYS A 1 189 ? 25.263 14.521 -15.813 1.00 98.19 189 CYS A O 1
ATOM 1487 N N . ARG A 1 190 ? 23.649 15.574 -14.653 1.00 97.38 190 ARG A N 1
ATOM 1488 C CA . ARG A 1 190 ? 24.418 16.802 -14.412 1.00 97.38 190 ARG A CA 1
ATOM 1489 C C . ARG A 1 190 ? 25.669 16.531 -13.579 1.00 97.38 190 ARG A C 1
ATOM 1491 O O . ARG A 1 190 ? 26.755 16.991 -13.930 1.00 97.38 190 ARG A O 1
ATOM 1498 N N . TRP A 1 191 ? 25.531 15.769 -12.494 1.00 96.75 191 TRP A N 1
ATOM 1499 C CA . TRP A 1 191 ? 26.652 15.368 -11.644 1.00 96.75 191 TRP A CA 1
ATOM 1500 C C . TRP A 1 191 ? 27.680 14.540 -12.409 1.00 96.75 191 TRP A C 1
ATOM 1502 O O . TRP A 1 191 ? 28.869 14.852 -12.364 1.00 96.75 191 TRP A O 1
ATOM 1512 N N . LEU A 1 192 ? 27.228 13.538 -13.161 1.00 96.88 192 LEU A N 1
ATOM 1513 C CA . LEU A 1 192 ? 28.072 12.680 -13.980 1.00 96.88 192 LEU A CA 1
ATOM 1514 C C . LEU A 1 192 ? 28.850 13.513 -15.000 1.00 96.88 192 LEU A C 1
ATOM 1516 O O . LEU A 1 192 ? 30.043 13.283 -15.203 1.00 96.88 192 LEU A O 1
ATOM 1520 N N . SER A 1 193 ? 28.202 14.533 -15.566 1.00 95.94 193 SER A N 1
ATOM 1521 C CA . SER A 1 193 ? 28.841 15.445 -16.509 1.00 95.94 193 SER A CA 1
ATOM 1522 C C . SER A 1 193 ? 29.970 16.246 -15.876 1.00 95.94 193 SER A C 1
ATOM 1524 O O . SER A 1 193 ? 31.081 16.278 -16.399 1.00 95.94 193 SER A O 1
ATOM 1526 N N . ALA A 1 194 ? 29.728 16.833 -14.702 1.00 93.75 194 ALA A N 1
ATOM 1527 C CA . ALA A 1 194 ? 30.765 17.543 -13.958 1.00 93.75 194 ALA A CA 1
ATOM 1528 C C . ALA A 1 194 ? 31.892 16.612 -13.486 1.00 93.75 194 ALA A C 1
ATOM 1530 O O . ALA A 1 194 ? 33.050 17.017 -13.426 1.00 93.75 194 ALA A O 1
ATOM 1531 N N . LYS A 1 195 ? 31.562 15.359 -13.158 1.00 92.81 195 LYS A N 1
ATOM 1532 C CA . LYS A 1 195 ? 32.504 14.382 -12.608 1.00 92.81 195 LYS A CA 1
ATOM 1533 C C . LYS A 1 195 ? 33.453 13.792 -13.654 1.00 92.81 195 LYS A C 1
ATOM 1535 O O . LYS A 1 195 ? 34.602 13.475 -13.342 1.00 92.81 195 LYS A O 1
ATOM 1540 N N . THR A 1 196 ? 32.966 13.623 -14.878 1.00 92.25 196 THR A N 1
ATOM 1541 C CA . THR A 1 196 ? 33.710 13.031 -16.004 1.00 92.25 196 THR A CA 1
ATOM 1542 C C . THR A 1 196 ? 34.277 14.088 -16.951 1.00 92.25 196 THR A C 1
ATOM 1544 O O . THR A 1 196 ? 35.232 13.817 -17.676 1.00 92.25 196 THR A O 1
ATOM 1547 N N . GLY A 1 197 ? 33.713 15.298 -16.951 1.00 91.38 197 GLY A N 1
ATOM 1548 C CA . GLY A 1 197 ? 34.026 16.345 -17.921 1.00 91.38 197 GLY A CA 1
ATOM 1549 C C . GLY A 1 197 ? 33.424 16.103 -19.311 1.00 91.38 197 GLY A C 1
ATOM 1550 O O . GLY A 1 197 ? 33.856 16.744 -20.263 1.00 91.38 197 GLY A O 1
ATOM 1551 N N . ARG A 1 198 ? 32.459 15.183 -19.458 1.00 92.62 198 ARG A N 1
ATOM 1552 C CA . ARG A 1 198 ? 31.710 14.949 -20.708 1.00 92.62 198 ARG A CA 1
ATOM 1553 C C . ARG A 1 198 ? 30.226 15.168 -20.469 1.00 92.62 198 ARG A C 1
ATOM 1555 O O . ARG A 1 198 ? 29.722 14.777 -19.429 1.00 92.62 198 ARG A O 1
ATOM 1562 N N . PHE A 1 199 ? 29.510 15.761 -21.417 1.00 96.44 199 PHE A N 1
ATOM 1563 C CA . PHE A 1 199 ? 28.080 16.015 -21.251 1.00 96.44 199 PHE A CA 1
ATOM 1564 C C . PHE A 1 199 ? 27.231 14.729 -21.315 1.00 96.44 199 PHE A C 1
ATOM 1566 O O . PHE A 1 199 ? 27.356 13.945 -22.255 1.00 96.44 199 PHE A O 1
ATOM 1573 N N . TYR A 1 200 ? 26.339 14.558 -20.335 1.00 98.31 200 TYR A N 1
ATOM 1574 C CA . TYR A 1 200 ? 25.349 13.484 -20.233 1.00 98.31 200 TYR A CA 1
ATOM 1575 C C . TYR A 1 200 ? 23.958 14.044 -19.898 1.00 98.31 200 TYR A C 1
ATOM 1577 O O . TYR A 1 200 ? 23.818 14.983 -19.103 1.00 98.31 200 TYR A O 1
ATOM 1585 N N . ARG A 1 201 ? 22.915 13.415 -20.449 1.00 98.38 201 ARG A N 1
ATOM 1586 C CA . ARG A 1 201 ? 21.497 13.697 -20.158 1.00 98.38 201 ARG A CA 1
ATOM 1587 C C . ARG A 1 201 ? 20.637 12.431 -20.254 1.00 98.38 201 ARG A C 1
ATOM 1589 O O . ARG A 1 201 ? 21.133 11.376 -20.642 1.00 98.38 201 ARG A O 1
ATOM 1596 N N . LEU A 1 202 ? 19.355 12.549 -19.914 1.00 98.56 202 LEU A N 1
ATOM 1597 C CA . LEU A 1 202 ? 18.350 11.538 -20.256 1.00 98.56 202 LEU A CA 1
ATOM 1598 C C . LEU A 1 202 ? 18.033 11.584 -21.766 1.00 98.56 202 LEU A C 1
ATOM 1600 O O . LEU A 1 202 ? 18.154 12.661 -22.364 1.00 98.56 202 LEU A O 1
ATOM 1604 N N . PRO A 1 203 ? 17.640 10.456 -22.386 1.00 98.56 203 PRO A N 1
ATOM 1605 C CA . PRO A 1 203 ? 17.118 10.444 -23.755 1.00 98.56 203 PRO A CA 1
ATOM 1606 C C . PRO A 1 203 ? 15.755 11.149 -23.849 1.00 98.56 203 PRO A C 1
ATOM 1608 O O . PRO A 1 203 ? 15.039 11.253 -22.851 1.00 98.56 203 PRO A O 1
ATOM 1611 N N . THR A 1 204 ? 15.377 11.602 -25.043 1.00 98.44 204 THR A N 1
ATOM 1612 C CA . THR A 1 204 ? 13.968 11.910 -25.364 1.00 98.44 204 THR A CA 1
ATOM 1613 C C . THR A 1 204 ? 13.195 10.630 -25.697 1.00 98.44 204 THR A C 1
ATOM 1615 O O . THR A 1 204 ? 13.799 9.583 -25.949 1.00 98.44 204 THR A O 1
ATOM 1618 N N . GLU A 1 205 ? 11.861 10.690 -25.729 1.00 97.81 205 GLU A N 1
ATOM 1619 C CA . GLU A 1 205 ? 11.003 9.587 -26.192 1.00 97.81 205 GLU A CA 1
ATOM 1620 C C . GLU A 1 205 ? 11.448 9.051 -27.563 1.00 97.81 205 GLU A C 1
ATOM 1622 O O . GLU A 1 205 ? 11.605 7.839 -27.738 1.00 97.81 205 GLU A O 1
ATOM 16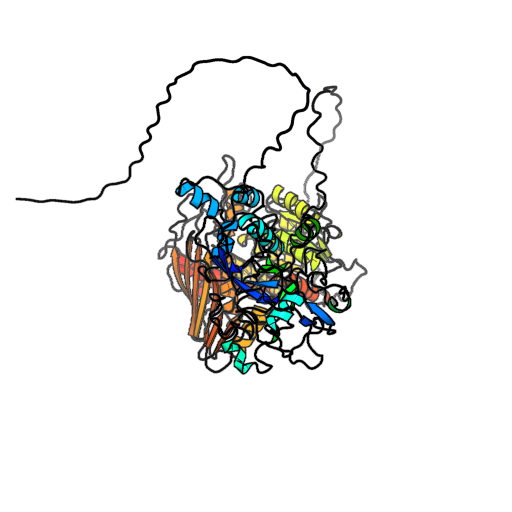27 N N . ALA A 1 206 ? 11.716 9.962 -28.503 1.00 98.06 206 ALA A N 1
ATOM 1628 C CA . ALA A 1 206 ? 12.146 9.645 -29.861 1.00 98.06 206 ALA A CA 1
ATOM 1629 C C . ALA A 1 206 ? 13.509 8.946 -29.913 1.00 98.06 206 ALA A C 1
ATOM 1631 O O . ALA A 1 206 ? 13.652 7.926 -30.589 1.00 98.06 206 ALA A O 1
ATOM 1632 N N . GLU A 1 207 ? 14.501 9.447 -29.174 1.00 98.69 207 GLU A N 1
ATOM 1633 C CA . GLU A 1 207 ? 15.823 8.815 -29.101 1.00 98.69 207 GLU A CA 1
ATOM 1634 C C . GLU A 1 207 ? 15.758 7.435 -28.444 1.00 98.69 207 GLU A C 1
ATOM 1636 O O . GLU A 1 207 ? 16.410 6.499 -28.909 1.00 98.69 207 GLU A O 1
ATOM 1641 N N . TRP A 1 208 ? 14.961 7.300 -27.379 1.00 98.75 208 TRP A N 1
ATOM 1642 C CA . TRP A 1 208 ? 14.799 6.038 -26.666 1.00 98.75 208 TRP A CA 1
ATOM 1643 C C . TRP A 1 208 ? 14.142 4.976 -27.551 1.00 98.75 208 TRP A C 1
ATOM 1645 O O . TRP A 1 208 ? 14.654 3.864 -27.650 1.00 98.75 208 TRP A O 1
ATOM 1655 N N . GLU A 1 209 ? 13.047 5.308 -28.241 1.00 98.69 209 GLU A N 1
ATOM 1656 C CA . GLU A 1 209 ? 12.338 4.344 -29.092 1.00 98.69 209 GLU A CA 1
ATOM 1657 C C . GLU A 1 209 ? 13.143 3.977 -30.337 1.00 98.69 209 GLU A C 1
ATOM 1659 O O . GLU A 1 209 ? 13.193 2.805 -30.707 1.00 98.69 209 GLU A O 1
ATOM 1664 N N . TYR A 1 210 ? 13.847 4.937 -30.937 1.00 98.69 210 TYR A N 1
ATOM 1665 C CA . TYR A 1 210 ? 14.784 4.660 -32.023 1.00 98.69 210 TYR A CA 1
ATOM 1666 C C . TYR A 1 210 ? 15.868 3.664 -31.593 1.00 98.69 210 TYR A C 1
ATOM 1668 O O . TYR A 1 210 ? 16.110 2.664 -32.274 1.00 98.69 210 TYR A O 1
ATOM 1676 N N . ALA A 1 211 ? 16.471 3.902 -30.425 1.00 98.75 211 ALA A N 1
ATOM 1677 C CA . ALA A 1 211 ? 17.470 3.018 -29.843 1.00 98.75 211 ALA A CA 1
ATOM 1678 C C . ALA A 1 211 ? 16.894 1.646 -29.469 1.00 98.75 211 ALA A C 1
ATOM 1680 O O . ALA A 1 211 ? 17.565 0.640 -29.688 1.00 98.75 211 ALA A O 1
ATOM 1681 N N . CYS A 1 212 ? 15.661 1.591 -28.954 1.00 98.62 212 CYS A N 1
ATOM 1682 C CA . CYS A 1 212 ? 14.954 0.356 -28.618 1.00 98.62 212 CYS A CA 1
ATOM 1683 C C . CYS A 1 212 ? 14.728 -0.491 -29.871 1.00 98.62 212 CYS A C 1
ATOM 1685 O O . CYS A 1 212 ? 15.188 -1.632 -29.923 1.00 98.62 212 CYS A O 1
ATOM 1687 N N . ARG A 1 213 ? 14.112 0.098 -30.906 1.00 98.38 213 ARG A N 1
ATOM 1688 C CA . ARG A 1 213 ? 13.788 -0.555 -32.182 1.00 98.38 213 ARG A CA 1
ATOM 1689 C C . ARG A 1 213 ? 15.025 -1.017 -32.943 1.00 98.38 213 ARG A C 1
ATOM 1691 O O . ARG A 1 213 ? 14.955 -2.028 -33.640 1.00 98.38 213 ARG A O 1
ATOM 1698 N N . ALA A 1 214 ? 16.138 -0.291 -32.841 1.00 97.81 214 ALA A N 1
ATOM 1699 C CA . ALA A 1 214 ? 17.422 -0.648 -33.446 1.00 97.81 214 ALA A CA 1
ATOM 1700 C C . ALA A 1 214 ? 17.324 -1.044 -34.937 1.00 97.81 214 ALA A C 1
ATOM 1702 O O . ALA A 1 214 ? 17.908 -2.031 -35.391 1.00 97.81 214 ALA A O 1
ATOM 1703 N N . GLY A 1 215 ? 16.556 -0.261 -35.703 1.00 95.88 215 GLY A N 1
ATOM 1704 C CA . GLY A 1 215 ? 16.335 -0.453 -37.142 1.00 95.88 215 GLY A CA 1
ATOM 1705 C C . GLY A 1 215 ? 15.138 -1.334 -37.521 1.00 95.88 215 GLY A C 1
ATOM 1706 O O . GLY A 1 215 ? 14.897 -1.534 -38.710 1.00 95.88 215 GLY A O 1
ATOM 1707 N N . THR A 1 216 ? 14.384 -1.851 -36.550 1.00 96.50 216 THR A N 1
ATOM 1708 C CA . THR A 1 216 ? 13.117 -2.563 -36.790 1.00 96.50 216 THR A CA 1
ATOM 1709 C C . THR A 1 216 ? 11.910 -1.617 -36.760 1.00 96.50 216 THR A C 1
ATOM 1711 O O . THR A 1 216 ? 12.003 -0.474 -36.315 1.00 96.50 216 THR A O 1
ATOM 1714 N N . THR A 1 217 ? 10.761 -2.098 -37.236 1.00 94.69 217 THR A N 1
ATOM 1715 C CA . THR A 1 217 ? 9.459 -1.402 -37.157 1.00 94.69 217 THR A CA 1
ATOM 1716 C C . THR A 1 217 ? 8.402 -2.232 -36.425 1.00 94.69 217 THR A C 1
ATOM 1718 O O . THR A 1 217 ? 7.224 -1.908 -36.488 1.00 94.69 217 THR A O 1
ATOM 1721 N N . THR A 1 218 ? 8.822 -3.329 -35.799 1.00 96.31 218 THR A N 1
ATOM 1722 C CA . THR A 1 218 ? 7.983 -4.328 -35.128 1.00 96.31 218 THR A CA 1
ATOM 1723 C C . THR A 1 218 ? 7.679 -3.928 -33.686 1.00 96.31 218 THR A C 1
ATOM 1725 O O . THR A 1 218 ? 8.316 -3.013 -33.151 1.00 96.31 218 THR A O 1
ATOM 1728 N N . ALA A 1 219 ? 6.733 -4.617 -33.047 1.00 97.00 219 ALA A N 1
ATOM 1729 C CA . ALA A 1 219 ? 6.339 -4.377 -31.658 1.00 97.00 219 ALA A CA 1
ATOM 1730 C C . ALA A 1 219 ? 7.524 -4.524 -30.685 1.00 97.00 219 ALA A C 1
ATOM 1732 O O . ALA A 1 219 ? 7.637 -3.762 -29.726 1.00 97.00 219 ALA A O 1
ATOM 1733 N N . TYR A 1 220 ? 8.451 -5.446 -30.966 1.00 98.12 220 TYR A N 1
ATOM 1734 C CA . TYR A 1 220 ? 9.715 -5.602 -30.248 1.00 98.12 220 TYR A CA 1
ATOM 1735 C C . TYR A 1 220 ? 10.910 -5.540 -31.203 1.00 98.12 220 TYR A C 1
ATOM 1737 O O . TYR A 1 220 ? 10.796 -5.823 -32.394 1.00 98.12 220 TYR A O 1
ATOM 1745 N N . SER A 1 221 ? 12.103 -5.259 -30.679 1.00 97.81 221 SER A N 1
ATOM 1746 C CA . SER A 1 221 ? 13.352 -5.215 -31.461 1.00 97.81 221 SER A CA 1
ATOM 1747 C C . SER A 1 221 ? 13.781 -6.560 -32.060 1.00 97.81 221 SER A C 1
ATOM 1749 O O . SER A 1 221 ? 14.679 -6.606 -32.904 1.00 97.81 221 SER A O 1
ATOM 1751 N N . PHE A 1 222 ? 13.150 -7.653 -31.629 1.00 96.81 222 PHE A N 1
ATOM 1752 C CA . PHE A 1 222 ? 13.364 -9.010 -32.130 1.00 96.81 222 PHE A CA 1
ATOM 1753 C C . PHE A 1 222 ? 12.234 -9.519 -33.045 1.00 96.81 222 PHE A C 1
ATOM 1755 O O . PHE A 1 222 ? 12.380 -10.594 -33.621 1.00 96.81 222 PHE A O 1
ATOM 1762 N N . GLY A 1 223 ? 11.151 -8.757 -33.233 1.00 96.69 223 GLY A N 1
ATOM 1763 C CA . GLY A 1 223 ? 9.991 -9.142 -34.045 1.00 96.69 223 GLY A CA 1
ATOM 1764 C C . GLY A 1 223 ? 8.661 -8.870 -33.338 1.00 96.69 223 GLY A C 1
ATOM 1765 O O . GLY A 1 223 ? 8.626 -8.143 -32.351 1.00 96.69 223 GLY A O 1
ATOM 1766 N N . ASP A 1 224 ? 7.576 -9.454 -33.850 1.00 95.31 224 ASP A N 1
ATOM 1767 C CA . ASP A 1 224 ? 6.220 -9.322 -33.282 1.00 95.31 224 ASP A CA 1
ATOM 1768 C C . ASP A 1 224 ? 5.790 -10.547 -32.448 1.00 95.31 224 ASP A C 1
ATOM 1770 O O . ASP A 1 224 ? 4.742 -10.526 -31.811 1.00 95.31 224 ASP A O 1
ATOM 1774 N N . ASP A 1 225 ? 6.576 -11.631 -32.447 1.00 92.94 225 ASP A N 1
ATOM 1775 C CA . ASP A 1 225 ? 6.229 -12.862 -31.727 1.00 92.94 225 ASP A CA 1
ATOM 1776 C C . ASP A 1 225 ? 6.632 -12.775 -30.248 1.00 92.94 225 ASP A C 1
ATOM 1778 O O . ASP A 1 225 ? 7.810 -12.860 -29.891 1.00 92.94 225 ASP A O 1
ATOM 1782 N N . VAL A 1 226 ? 5.635 -12.646 -29.372 1.00 93.75 226 VAL A N 1
ATOM 1783 C CA . VAL A 1 226 ? 5.812 -12.603 -27.913 1.00 93.75 226 VAL A CA 1
ATOM 1784 C C . VAL A 1 226 ? 6.493 -13.854 -27.345 1.00 93.75 226 VAL A C 1
ATOM 1786 O O . VAL A 1 226 ? 7.084 -13.789 -26.268 1.00 93.75 226 VAL A O 1
ATOM 1789 N N . ALA A 1 227 ? 6.475 -14.990 -28.053 1.00 93.06 227 ALA A N 1
ATOM 1790 C CA . ALA A 1 227 ? 7.131 -16.213 -27.593 1.00 93.06 227 ALA A CA 1
ATOM 1791 C C . ALA A 1 227 ? 8.656 -16.060 -27.434 1.00 93.06 227 ALA A C 1
ATOM 1793 O O . ALA A 1 227 ? 9.259 -16.778 -26.636 1.00 93.06 227 ALA A O 1
ATOM 1794 N N . ASP A 1 228 ? 9.270 -15.113 -28.150 1.00 95.44 228 ASP A N 1
ATOM 1795 C CA . ASP A 1 228 ? 10.703 -14.830 -28.053 1.00 95.44 228 ASP A CA 1
ATOM 1796 C C . ASP A 1 228 ? 11.045 -13.869 -26.895 1.00 95.44 228 ASP A C 1
ATOM 1798 O O . ASP A 1 228 ? 12.215 -13.737 -26.535 1.00 95.44 228 ASP A O 1
ATOM 1802 N N . LEU A 1 229 ? 10.054 -13.227 -26.259 1.00 96.31 229 LEU A N 1
ATOM 1803 C CA . LEU A 1 229 ? 10.251 -12.192 -25.234 1.00 96.31 229 LEU A CA 1
ATOM 1804 C C . LEU A 1 229 ? 11.130 -12.654 -24.064 1.00 96.31 229 LEU A C 1
ATOM 1806 O O . LEU A 1 229 ? 11.975 -11.895 -23.584 1.00 96.31 229 LEU A O 1
ATOM 1810 N N . ASP A 1 230 ? 10.985 -13.908 -23.635 1.00 96.56 230 ASP A N 1
ATOM 1811 C CA . ASP A 1 230 ? 11.756 -14.489 -22.531 1.00 96.56 230 ASP A CA 1
ATOM 1812 C C . ASP A 1 230 ? 13.270 -14.474 -22.763 1.00 96.56 230 ASP A C 1
ATOM 1814 O O . ASP A 1 230 ? 14.041 -14.449 -21.800 1.00 96.56 230 ASP A O 1
ATOM 1818 N N . ASP A 1 231 ? 13.719 -14.454 -24.016 1.00 97.50 231 ASP A N 1
ATOM 1819 C CA . ASP A 1 231 ? 15.138 -14.370 -24.345 1.00 97.50 231 ASP A CA 1
ATOM 1820 C C . ASP A 1 231 ? 15.694 -12.944 -24.213 1.00 97.50 231 ASP A C 1
ATOM 1822 O O . ASP A 1 231 ? 16.907 -12.784 -24.044 1.00 97.50 231 ASP A O 1
ATOM 1826 N N . TYR A 1 232 ? 14.838 -11.921 -24.271 1.00 98.00 232 TYR A N 1
ATOM 1827 C CA . TYR A 1 232 ? 15.218 -10.506 -24.371 1.00 98.00 232 TYR A CA 1
ATOM 1828 C C . TYR A 1 232 ? 14.823 -9.667 -23.151 1.00 98.00 232 TYR A C 1
ATOM 1830 O O . TYR A 1 232 ? 15.445 -8.634 -22.912 1.00 98.00 232 TYR A O 1
ATOM 1838 N N . ALA A 1 233 ? 13.848 -10.110 -22.354 1.00 97.69 233 ALA A N 1
ATOM 1839 C CA . ALA A 1 233 ? 13.270 -9.311 -21.281 1.00 97.69 233 ALA A CA 1
ATOM 1840 C C . ALA A 1 233 ? 13.132 -10.064 -19.954 1.00 97.69 233 ALA A C 1
ATOM 1842 O O . ALA A 1 233 ? 12.815 -11.257 -19.901 1.00 97.69 233 ALA A O 1
ATOM 1843 N N . TRP A 1 234 ? 13.333 -9.323 -18.866 1.00 97.81 234 TRP A N 1
ATOM 1844 C CA . TRP A 1 234 ? 12.793 -9.674 -17.557 1.00 97.81 234 TRP A CA 1
ATOM 1845 C C . TRP A 1 234 ? 11.412 -9.045 -17.410 1.00 97.81 234 TRP A C 1
ATOM 1847 O O . TRP A 1 234 ? 11.284 -7.829 -17.544 1.00 97.81 234 TRP A O 1
ATOM 1857 N N . HIS A 1 235 ? 10.410 -9.869 -17.128 1.00 95.44 235 HIS A N 1
ATOM 1858 C CA . HIS A 1 235 ? 9.000 -9.486 -17.031 1.00 95.44 235 HIS A CA 1
ATOM 1859 C C . HIS A 1 235 ? 8.285 -10.343 -15.987 1.00 95.44 235 HIS A C 1
ATOM 1861 O O . HIS A 1 235 ? 8.906 -11.223 -15.381 1.00 95.44 235 HIS A O 1
ATOM 1867 N N . TYR A 1 236 ? 6.998 -10.086 -15.752 1.00 90.44 236 TYR A N 1
ATOM 1868 C CA . TYR A 1 236 ? 6.295 -10.630 -14.590 1.00 90.44 236 TYR A CA 1
ATOM 1869 C C . TYR A 1 236 ? 6.392 -12.155 -14.453 1.00 90.44 236 TYR A C 1
ATOM 1871 O O . TYR A 1 236 ? 6.557 -12.681 -13.346 1.00 90.44 236 TYR A O 1
ATOM 1879 N N . GLU A 1 237 ? 6.304 -12.888 -15.563 1.00 88.38 237 GLU A N 1
ATOM 1880 C CA . GLU A 1 237 ? 6.250 -14.347 -15.497 1.00 88.38 237 GLU A CA 1
ATOM 1881 C C . GLU A 1 237 ? 7.617 -14.988 -15.225 1.00 88.38 237 GLU A C 1
ATOM 1883 O O . GLU A 1 237 ? 7.659 -16.113 -14.726 1.00 88.38 237 GLU A O 1
ATOM 1888 N N . ASN A 1 238 ? 8.727 -14.292 -15.503 1.00 92.69 238 ASN A N 1
ATOM 1889 C CA . ASN A 1 238 ? 10.067 -14.887 -15.508 1.00 92.69 238 ASN A CA 1
ATOM 1890 C C . ASN A 1 238 ? 11.071 -14.265 -14.515 1.00 92.69 238 ASN A C 1
ATOM 1892 O O . ASN A 1 238 ? 12.244 -14.636 -14.539 1.00 92.69 238 ASN A O 1
ATOM 1896 N N . CYS A 1 239 ? 10.641 -13.336 -13.656 1.00 86.19 239 CYS A N 1
ATOM 1897 C CA . CYS A 1 239 ? 11.531 -12.518 -12.818 1.00 86.19 239 CYS A CA 1
ATOM 1898 C C . CYS A 1 239 ? 11.526 -12.849 -11.309 1.00 86.19 239 CYS A C 1
ATOM 1900 O O . CYS A 1 239 ? 12.237 -12.196 -10.541 1.00 86.19 239 CYS A O 1
ATOM 1902 N N . ASP A 1 240 ? 10.731 -13.834 -10.872 1.00 85.62 240 ASP A N 1
ATOM 1903 C CA . ASP A 1 240 ? 10.550 -14.205 -9.457 1.00 85.62 240 ASP A CA 1
ATOM 1904 C C . ASP A 1 240 ? 10.181 -13.010 -8.543 1.00 85.62 240 ASP A C 1
ATOM 1906 O O . ASP A 1 240 ? 10.641 -12.909 -7.407 1.00 85.62 240 ASP A O 1
ATOM 1910 N N . ASP A 1 241 ? 9.340 -12.095 -9.047 1.00 83.56 241 ASP A N 1
ATOM 1911 C CA . ASP A 1 241 ? 8.885 -10.874 -8.356 1.00 83.56 241 ASP A CA 1
ATOM 1912 C C . ASP A 1 241 ? 10.012 -9.890 -7.969 1.00 83.56 241 ASP A C 1
ATOM 1914 O O . ASP A 1 241 ? 9.903 -9.161 -6.978 1.00 83.56 241 ASP A O 1
ATOM 1918 N N . THR A 1 242 ? 11.103 -9.865 -8.740 1.00 90.44 242 THR A N 1
ATOM 1919 C CA . THR A 1 242 ? 12.230 -8.944 -8.535 1.00 90.44 242 THR A CA 1
ATOM 1920 C C . THR A 1 242 ? 12.794 -8.429 -9.858 1.00 90.44 242 THR A C 1
ATOM 1922 O O . THR A 1 242 ? 12.848 -9.165 -10.843 1.00 90.44 242 THR A O 1
ATOM 1925 N N . TYR A 1 243 ? 13.292 -7.186 -9.882 1.00 94.06 243 TYR A N 1
ATOM 1926 C CA . TYR A 1 243 ? 14.206 -6.761 -10.948 1.00 94.06 243 TYR A CA 1
ATOM 1927 C C . TYR A 1 243 ? 15.525 -7.527 -10.839 1.00 94.06 243 TYR A C 1
ATOM 1929 O O . TYR A 1 243 ? 15.915 -7.985 -9.765 1.00 94.06 243 TYR A O 1
ATOM 1937 N N . GLN A 1 244 ? 16.228 -7.664 -11.955 1.00 97.06 244 GLN A N 1
ATOM 1938 C CA . GLN A 1 244 ? 17.374 -8.556 -12.094 1.00 97.06 244 GLN A CA 1
ATOM 1939 C C . GLN A 1 244 ? 18.659 -7.765 -12.376 1.00 97.06 244 GLN A C 1
ATOM 1941 O O . GLN A 1 244 ? 18.608 -6.585 -12.744 1.00 97.06 244 GLN A O 1
ATOM 1946 N N . PRO A 1 245 ? 19.849 -8.381 -12.213 1.00 97.94 245 PRO A N 1
ATOM 1947 C CA . PRO A 1 245 ? 21.085 -7.749 -12.646 1.00 97.94 245 PRO A CA 1
ATOM 1948 C C . PRO A 1 245 ? 21.006 -7.374 -14.129 1.00 97.94 245 PRO A C 1
ATOM 1950 O O . PRO A 1 245 ? 20.496 -8.159 -14.932 1.00 97.94 245 PRO A O 1
ATOM 1953 N N . VAL A 1 246 ? 21.563 -6.219 -14.490 1.00 98.25 246 VAL A N 1
ATOM 1954 C CA . VAL A 1 246 ? 21.555 -5.733 -15.874 1.00 98.25 246 VAL A CA 1
ATOM 1955 C C . VAL A 1 246 ? 22.303 -6.686 -16.811 1.00 98.25 246 VAL A C 1
ATOM 1957 O O . VAL A 1 246 ? 23.259 -7.373 -16.417 1.00 98.25 246 VAL A O 1
ATOM 1960 N N . GLY A 1 247 ? 21.876 -6.728 -18.070 1.00 97.38 247 GLY A N 1
ATOM 1961 C CA . GLY A 1 247 ? 22.577 -7.414 -19.153 1.00 97.38 247 GLY A CA 1
ATOM 1962 C C . GLY A 1 247 ? 22.523 -8.940 -19.088 1.00 97.38 247 GLY A C 1
ATOM 1963 O O . GLY A 1 247 ? 23.448 -9.615 -19.549 1.00 97.38 247 GLY A O 1
ATOM 1964 N N . LYS A 1 248 ? 21.485 -9.509 -18.460 1.00 97.38 248 LYS A N 1
ATOM 1965 C CA . LYS A 1 248 ? 21.321 -10.972 -18.316 1.00 97.38 248 LYS A CA 1
ATOM 1966 C C . LYS A 1 248 ? 20.476 -11.624 -19.405 1.00 97.38 248 LYS A C 1
ATOM 1968 O O . LYS A 1 248 ? 20.517 -12.848 -19.523 1.00 97.38 248 LYS A O 1
ATOM 1973 N N . LYS A 1 249 ? 19.768 -10.828 -20.201 1.00 97.56 249 LYS A N 1
ATOM 1974 C CA . LYS A 1 249 ? 19.022 -11.262 -21.388 1.00 97.56 249 LYS A CA 1
ATOM 1975 C C . LYS A 1 249 ? 19.791 -10.916 -22.668 1.00 97.56 249 LYS A C 1
ATOM 1977 O O . LYS A 1 249 ? 20.892 -10.366 -22.601 1.00 97.56 249 LYS A O 1
ATOM 1982 N N . LYS A 1 250 ? 19.278 -11.298 -23.838 1.00 98.38 250 LYS A N 1
ATOM 1983 C CA . LYS A 1 250 ? 19.883 -10.944 -25.129 1.00 98.38 250 LYS A CA 1
ATOM 1984 C C . LYS A 1 250 ? 19.739 -9.437 -25.386 1.00 98.38 250 LYS A C 1
ATOM 1986 O O . LYS A 1 250 ? 18.697 -8.871 -25.070 1.00 98.38 250 LYS A O 1
ATOM 1991 N N . PRO A 1 251 ? 20.755 -8.786 -25.977 1.00 98.44 251 PRO A N 1
ATOM 1992 C CA . PRO A 1 251 ? 20.625 -7.400 -26.395 1.00 98.44 251 PRO A CA 1
ATOM 1993 C C . PRO A 1 251 ? 19.770 -7.275 -27.658 1.00 98.44 251 PRO A C 1
ATOM 1995 O O . PRO A 1 251 ? 19.617 -8.235 -28.420 1.00 98.44 251 PRO A O 1
ATOM 1998 N N . ASN A 1 252 ? 19.305 -6.059 -27.923 1.00 98.31 252 ASN A N 1
ATOM 1999 C CA . ASN A 1 252 ? 18.728 -5.695 -29.211 1.00 98.31 252 ASN A CA 1
ATOM 2000 C C . ASN A 1 252 ? 19.805 -5.672 -30.330 1.00 98.31 252 ASN A C 1
ATOM 2002 O O . ASN A 1 252 ? 21.004 -5.801 -30.044 1.00 98.31 252 ASN A O 1
ATOM 2006 N N . PRO A 1 253 ? 19.427 -5.495 -31.612 1.00 98.12 253 PRO A N 1
ATOM 2007 C CA . PRO A 1 253 ? 20.364 -5.499 -32.743 1.00 98.12 253 PRO A CA 1
ATOM 2008 C C . PRO A 1 253 ? 21.556 -4.531 -32.655 1.00 98.12 253 PRO A C 1
ATOM 2010 O O . PRO A 1 253 ? 22.567 -4.761 -33.320 1.00 98.12 253 PRO A O 1
ATOM 2013 N N . TRP A 1 254 ? 21.477 -3.470 -31.845 1.00 98.19 254 TRP A N 1
ATOM 2014 C CA . TRP A 1 254 ? 22.570 -2.508 -31.644 1.00 98.19 254 TRP A CA 1
ATOM 2015 C C . TRP A 1 254 ? 23.420 -2.786 -30.401 1.00 98.19 254 TRP A C 1
ATOM 2017 O O . TRP A 1 254 ? 24.382 -2.069 -30.140 1.00 98.19 254 TRP A O 1
ATOM 2027 N N . GLY A 1 255 ? 23.137 -3.858 -29.660 1.00 98.12 255 GLY A N 1
ATOM 2028 C CA . GLY A 1 255 ? 23.922 -4.241 -28.488 1.00 98.12 255 GLY A CA 1
ATOM 2029 C C . GLY A 1 255 ? 23.495 -3.549 -27.192 1.00 98.12 255 GLY A C 1
ATOM 2030 O O . GLY A 1 255 ? 24.243 -3.617 -26.213 1.00 98.12 255 GLY A O 1
ATOM 2031 N N . LEU A 1 256 ? 22.324 -2.902 -27.177 1.00 98.75 256 LEU A N 1
ATOM 2032 C CA . LEU A 1 256 ? 21.700 -2.370 -25.968 1.00 98.75 256 LEU A CA 1
ATOM 2033 C C . LEU A 1 256 ? 20.918 -3.476 -25.264 1.00 98.75 256 LEU A C 1
ATOM 2035 O O . LEU A 1 256 ? 20.204 -4.251 -25.901 1.00 98.75 256 LEU A O 1
ATOM 2039 N N . TYR A 1 257 ? 21.059 -3.547 -23.948 1.00 98.69 257 TYR A N 1
ATOM 2040 C CA . TYR A 1 257 ? 20.386 -4.533 -23.113 1.00 98.69 257 TYR A CA 1
ATOM 2041 C C . TYR A 1 257 ? 19.174 -3.923 -22.419 1.00 98.69 257 TYR A C 1
ATOM 2043 O O . TYR A 1 257 ? 19.077 -2.699 -22.288 1.00 98.69 257 TYR A O 1
ATOM 2051 N N . ASP A 1 258 ? 18.272 -4.807 -21.988 1.00 98.06 258 ASP A N 1
ATOM 2052 C CA . ASP A 1 258 ? 17.141 -4.486 -21.115 1.00 98.06 258 ASP A CA 1
ATOM 2053 C C . ASP A 1 258 ? 16.204 -3.404 -21.707 1.00 98.06 258 ASP A C 1
ATOM 2055 O O . ASP A 1 258 ? 15.556 -2.649 -21.002 1.00 98.06 258 ASP A O 1
ATOM 2059 N N . MET A 1 259 ? 16.111 -3.328 -23.044 1.00 98.25 259 MET A N 1
ATOM 2060 C CA . MET A 1 259 ? 15.254 -2.355 -23.749 1.00 98.25 259 MET A CA 1
ATOM 2061 C C . MET A 1 259 ? 13.753 -2.701 -23.708 1.00 98.25 259 MET A C 1
ATOM 2063 O O . MET A 1 259 ? 12.938 -1.889 -24.136 1.00 98.25 259 MET A O 1
ATOM 2067 N N . HIS A 1 260 ? 13.400 -3.909 -23.259 1.00 97.88 260 HIS A N 1
ATOM 2068 C CA . HIS A 1 260 ? 12.037 -4.460 -23.259 1.00 97.88 260 HIS A CA 1
ATOM 2069 C C . HIS A 1 260 ? 11.640 -5.022 -21.885 1.00 97.88 260 HIS A C 1
ATOM 2071 O O . HIS A 1 260 ? 10.867 -5.969 -21.811 1.00 97.88 260 HIS A O 1
ATOM 2077 N N . GLY A 1 261 ? 12.226 -4.541 -20.788 1.00 96.12 261 GLY A N 1
ATOM 2078 C CA . GLY A 1 261 ? 11.908 -5.027 -19.447 1.00 96.12 261 GLY A CA 1
ATOM 2079 C C . GLY A 1 261 ? 13.038 -4.772 -18.461 1.00 96.12 261 GLY A C 1
ATOM 2080 O O . GLY A 1 261 ? 13.872 -3.907 -18.674 1.00 96.12 261 GLY A O 1
ATOM 2081 N N . ASN A 1 262 ? 13.083 -5.553 -17.383 1.00 97.75 262 ASN A N 1
ATOM 2082 C CA . ASN A 1 262 ? 13.882 -5.276 -16.185 1.00 97.75 262 ASN A CA 1
ATOM 2083 C C . ASN A 1 262 ? 13.395 -4.029 -15.445 1.00 97.75 262 ASN A C 1
ATOM 2085 O O . ASN A 1 262 ? 12.683 -4.186 -14.462 1.00 97.75 262 ASN A O 1
ATOM 2089 N N . VAL A 1 263 ? 13.678 -2.810 -15.904 1.00 98.06 263 VAL A N 1
ATOM 2090 C CA . VAL A 1 263 ? 13.087 -1.589 -15.331 1.00 98.06 263 VAL A CA 1
ATOM 2091 C C . VAL A 1 263 ? 12.677 -0.615 -16.428 1.00 98.06 263 VAL A C 1
ATOM 2093 O O . VAL A 1 263 ? 13.348 -0.486 -17.444 1.00 98.06 263 VAL A O 1
ATOM 2096 N N . SER A 1 264 ? 11.593 0.118 -16.192 1.00 98.19 264 SER A N 1
ATOM 2097 C CA . SER A 1 264 ? 11.199 1.223 -17.058 1.00 98.19 264 SER A CA 1
ATOM 2098 C C . SER A 1 264 ? 12.141 2.394 -16.867 1.00 98.19 264 SER A C 1
ATOM 2100 O O . SER A 1 264 ? 12.710 2.582 -15.793 1.00 98.19 264 SER A O 1
ATOM 2102 N N . GLU A 1 265 ? 12.264 3.233 -17.883 1.00 98.62 265 GLU A N 1
ATOM 2103 C CA . GLU A 1 265 ? 13.295 4.259 -17.901 1.00 98.62 265 GLU A CA 1
ATOM 2104 C C . GLU A 1 265 ? 12.740 5.653 -18.075 1.00 98.62 265 GLU A C 1
ATOM 2106 O O . GLU A 1 265 ? 11.945 5.911 -18.978 1.00 98.62 265 GLU A O 1
ATOM 2111 N N . TRP A 1 266 ? 13.224 6.570 -17.240 1.00 98.62 266 TRP A N 1
ATOM 2112 C CA . TRP A 1 266 ? 12.980 7.990 -17.433 1.00 98.62 266 TRP A CA 1
ATOM 2113 C C . TRP A 1 266 ? 13.545 8.491 -18.763 1.00 98.62 266 TRP A C 1
ATOM 2115 O O . TRP A 1 266 ? 14.739 8.361 -19.043 1.00 98.62 266 TRP A O 1
ATOM 2125 N N . VAL A 1 267 ? 12.686 9.179 -19.507 1.00 98.50 267 VAL A N 1
ATOM 2126 C CA . VAL A 1 267 ? 13.043 10.057 -20.630 1.00 98.50 267 VAL A CA 1
ATOM 2127 C C . VAL A 1 267 ? 12.807 11.517 -20.223 1.00 98.50 267 VAL A C 1
ATOM 2129 O O . VAL A 1 267 ? 12.332 11.775 -19.116 1.00 98.50 267 VAL A O 1
ATOM 2132 N N . LEU A 1 268 ? 13.157 12.490 -21.067 1.00 97.25 268 LEU A N 1
ATOM 2133 C CA . LEU A 1 268 ? 12.985 13.923 -20.773 1.00 97.25 268 LEU A CA 1
ATOM 2134 C C . LEU A 1 268 ? 11.522 14.395 -20.798 1.00 97.25 268 LEU A C 1
ATOM 2136 O O . LEU A 1 268 ? 11.177 15.353 -20.105 1.00 97.25 268 LEU A O 1
ATOM 2140 N N . ASP A 1 269 ? 10.676 13.721 -21.563 1.00 97.25 269 ASP A N 1
ATOM 2141 C CA . ASP A 1 269 ? 9.358 14.190 -21.974 1.00 97.25 269 ASP A CA 1
ATOM 2142 C C . ASP A 1 269 ? 8.321 14.305 -20.836 1.00 97.25 269 ASP A C 1
ATOM 2144 O O . ASP A 1 269 ? 8.227 13.481 -19.914 1.00 97.25 269 ASP A O 1
ATOM 2148 N N . GLN A 1 270 ? 7.476 15.334 -20.942 1.00 96.38 270 GLN A N 1
ATOM 2149 C CA . GLN A 1 270 ? 6.172 15.402 -20.283 1.00 96.38 270 GLN A CA 1
ATOM 2150 C C . GLN A 1 270 ? 5.229 14.381 -20.933 1.00 96.38 270 GLN A C 1
ATOM 2152 O O . GLN A 1 270 ? 5.122 14.310 -22.154 1.00 96.38 270 GLN A O 1
ATOM 2157 N N . TYR A 1 271 ? 4.501 13.625 -20.113 1.00 97.25 271 TYR A N 1
ATOM 2158 C CA . TYR A 1 271 ? 3.435 12.764 -20.609 1.00 97.25 271 TYR A CA 1
ATOM 2159 C C . TYR A 1 271 ? 2.177 13.596 -20.887 1.00 97.25 271 TYR A C 1
ATOM 2161 O O . TYR A 1 271 ? 1.717 14.342 -20.019 1.00 97.25 271 TYR A O 1
ATOM 2169 N N . ASP A 1 272 ? 1.629 13.424 -22.085 1.00 95.50 272 ASP A N 1
ATOM 2170 C CA . ASP A 1 272 ? 0.341 13.934 -22.557 1.00 95.50 272 ASP A CA 1
ATOM 2171 C C . ASP A 1 272 ? -0.195 12.902 -23.564 1.00 95.50 272 ASP A C 1
ATOM 2173 O O . ASP A 1 272 ? 0.565 12.425 -24.407 1.00 95.50 272 ASP A O 1
ATOM 2177 N N . GLU A 1 273 ? -1.470 12.524 -23.469 1.00 94.69 273 GLU A N 1
ATOM 2178 C CA . GLU A 1 273 ? -2.066 11.479 -24.326 1.00 94.69 273 GLU A CA 1
ATOM 2179 C C . GLU A 1 273 ? -2.053 11.854 -25.818 1.00 94.69 273 GLU A C 1
ATOM 2181 O O . GLU A 1 273 ? -2.048 10.987 -26.684 1.00 94.69 273 GLU A O 1
ATOM 2186 N N . GLU A 1 274 ? -1.995 13.149 -26.137 1.00 95.12 274 GLU A N 1
ATOM 2187 C CA . GLU A 1 274 ? -1.928 13.672 -27.502 1.00 95.12 274 GLU A CA 1
ATOM 2188 C C . GLU A 1 274 ? -0.516 14.191 -27.843 1.00 95.12 274 GLU A C 1
ATOM 2190 O O . GLU A 1 274 ? -0.354 14.984 -28.781 1.00 95.12 274 GLU A O 1
ATOM 2195 N N . ALA A 1 275 ? 0.518 13.796 -27.083 1.00 93.56 275 ALA A N 1
ATOM 2196 C CA . ALA A 1 275 ? 1.863 14.366 -27.183 1.00 93.56 275 ALA A CA 1
ATOM 2197 C C . ALA A 1 275 ? 2.399 14.361 -28.619 1.00 93.56 275 ALA A C 1
ATOM 2199 O O . ALA A 1 275 ? 2.867 15.388 -29.111 1.00 93.56 275 ALA A O 1
ATOM 2200 N N . TYR A 1 276 ? 2.255 13.245 -29.336 1.00 95.00 276 TYR A N 1
ATOM 2201 C CA . TYR A 1 276 ? 2.769 13.084 -30.700 1.00 95.00 276 TYR A CA 1
ATOM 2202 C C . TYR A 1 276 ? 2.107 14.015 -31.726 1.00 95.00 276 TYR A C 1
ATOM 2204 O O . TYR A 1 276 ? 2.724 14.418 -32.719 1.00 95.00 276 TYR A O 1
ATOM 2212 N N . ALA A 1 277 ? 0.862 14.431 -31.491 1.00 93.94 277 ALA A N 1
ATOM 2213 C CA . ALA A 1 277 ? 0.220 15.448 -32.318 1.00 93.94 277 ALA A CA 1
ATOM 2214 C C . ALA A 1 277 ? 0.825 16.847 -32.087 1.00 93.94 277 ALA A C 1
ATOM 2216 O O . ALA A 1 277 ? 0.822 17.665 -33.010 1.00 93.94 277 ALA A O 1
ATOM 2217 N N . LYS A 1 278 ? 1.363 17.101 -30.886 1.00 94.56 278 LYS A N 1
ATOM 2218 C CA . LYS A 1 278 ? 1.862 18.399 -30.398 1.00 94.56 278 LYS A CA 1
ATOM 2219 C C . LYS A 1 278 ? 3.378 18.597 -30.568 1.00 94.56 278 LYS A C 1
ATOM 2221 O O . LYS A 1 278 ? 3.851 19.714 -30.373 1.00 94.56 278 LYS A O 1
ATOM 2226 N N . LEU A 1 279 ? 4.131 17.551 -30.920 1.00 94.56 279 LEU A N 1
ATOM 2227 C CA . LEU A 1 279 ? 5.592 17.610 -31.052 1.00 94.56 279 LEU A CA 1
ATOM 2228 C C . LEU A 1 279 ? 6.069 18.646 -32.097 1.00 94.56 279 LEU A C 1
ATOM 2230 O O . LEU A 1 279 ? 5.425 18.801 -33.141 1.00 94.56 279 LEU A O 1
ATOM 2234 N N . PRO A 1 280 ? 7.218 19.319 -31.878 1.00 91.81 280 PRO A N 1
ATOM 2235 C CA . PRO A 1 280 ? 7.836 20.211 -32.859 1.00 91.81 280 PRO A CA 1
ATOM 2236 C C . PRO A 1 280 ? 8.629 19.402 -33.902 1.00 91.81 280 PRO A C 1
ATOM 2238 O O . PRO A 1 280 ? 9.848 19.278 -33.840 1.00 91.81 280 PRO A O 1
ATOM 2241 N N . LYS A 1 281 ? 7.905 18.814 -34.860 1.00 87.56 281 LYS A N 1
ATOM 2242 C CA . LYS A 1 281 ? 8.396 17.802 -35.827 1.00 87.56 281 LYS A CA 1
ATOM 2243 C C . LYS A 1 281 ? 9.495 18.286 -36.779 1.00 87.56 281 LYS A C 1
ATOM 2245 O O . LYS A 1 281 ? 10.092 17.479 -37.477 1.00 87.56 281 LYS A O 1
ATOM 2250 N N . ASP A 1 282 ? 9.718 19.593 -36.855 1.00 90.75 282 ASP A N 1
ATOM 2251 C CA . ASP A 1 282 ? 10.770 20.231 -37.647 1.00 90.75 282 ASP A CA 1
ATOM 2252 C C . ASP A 1 282 ? 12.128 20.288 -36.925 1.00 90.75 282 ASP A C 1
ATOM 2254 O O . ASP A 1 282 ? 13.120 20.713 -37.516 1.00 90.75 282 ASP A O 1
ATOM 2258 N N . GLN A 1 283 ? 12.179 19.867 -35.660 1.00 93.69 283 GLN A N 1
ATOM 2259 C CA . GLN A 1 283 ? 13.392 19.769 -34.851 1.00 93.69 283 GLN A CA 1
ATOM 2260 C C . GLN A 1 283 ? 13.934 18.328 -34.835 1.00 93.69 283 GLN A C 1
ATOM 2262 O O . GLN A 1 283 ? 13.153 17.377 -34.936 1.00 93.69 283 GLN A O 1
ATOM 2267 N N . PRO A 1 284 ? 15.252 18.136 -34.633 1.00 94.94 284 PRO A N 1
ATOM 2268 C CA . PRO A 1 284 ? 15.809 16.806 -34.402 1.00 94.94 284 PRO A CA 1
ATOM 2269 C C . PRO A 1 284 ? 15.278 16.194 -33.098 1.00 94.94 284 PRO A C 1
ATOM 2271 O O . PRO A 1 284 ? 14.851 16.906 -32.186 1.00 94.94 284 PRO A O 1
ATOM 2274 N N . ALA A 1 285 ? 15.360 14.868 -32.975 1.00 96.44 285 ALA A N 1
ATOM 2275 C CA . ALA A 1 285 ? 14.853 14.090 -31.841 1.00 96.44 285 ALA A CA 1
ATOM 2276 C C . ALA A 1 285 ? 15.327 14.586 -30.466 1.00 96.44 285 ALA A C 1
ATOM 2278 O O . ALA A 1 285 ? 14.575 14.496 -29.499 1.00 96.44 285 ALA A O 1
ATOM 2279 N N . SER A 1 286 ? 16.531 15.157 -30.379 1.00 95.88 286 SER A N 1
ATOM 2280 C CA . SER A 1 286 ? 17.086 15.743 -29.152 1.00 95.88 286 SER A CA 1
ATOM 2281 C C . SER A 1 286 ? 16.293 16.957 -28.638 1.00 95.88 286 SER A C 1
ATOM 2283 O O . SER A 1 286 ? 16.325 17.253 -27.446 1.00 95.88 286 SER A O 1
ATOM 2285 N N . LYS A 1 287 ? 15.553 17.636 -29.524 1.00 94.94 287 LYS A N 1
ATOM 2286 C CA . LYS A 1 287 ? 14.737 18.840 -29.271 1.00 94.94 287 LYS A CA 1
ATOM 2287 C C . LYS A 1 287 ? 13.249 18.638 -29.582 1.00 94.94 287 LYS A C 1
ATOM 2289 O O . LYS A 1 287 ? 12.440 19.530 -29.341 1.00 94.94 287 LYS A O 1
ATOM 2294 N N . CYS A 1 288 ? 12.882 17.477 -30.116 1.00 94.88 288 CYS A N 1
ATOM 2295 C CA . CYS A 1 288 ? 11.517 17.117 -30.474 1.00 94.88 288 CYS A CA 1
ATOM 2296 C C . CYS A 1 288 ? 10.823 16.391 -29.314 1.00 94.88 288 CYS A C 1
ATOM 2298 O O . CYS A 1 288 ? 10.552 15.196 -29.389 1.00 94.88 288 CYS A O 1
ATOM 2300 N N . TYR A 1 289 ? 10.565 17.118 -28.224 1.00 95.25 289 TYR A N 1
ATOM 2301 C CA . TYR A 1 289 ? 9.864 16.602 -27.047 1.00 95.25 289 TYR A CA 1
ATOM 2302 C C . TYR A 1 289 ? 8.976 17.670 -26.403 1.00 95.25 289 TYR A C 1
ATOM 2304 O O . TYR A 1 289 ? 9.163 18.869 -26.618 1.00 95.25 289 TYR A O 1
ATOM 2312 N N . LEU A 1 290 ? 8.002 17.241 -25.598 1.00 94.31 290 LEU A N 1
ATOM 2313 C CA . LEU A 1 290 ? 7.230 18.163 -24.765 1.00 94.31 290 LEU A CA 1
ATOM 2314 C C . LEU A 1 290 ? 7.992 18.454 -23.477 1.00 94.31 290 LEU A C 1
ATOM 2316 O O . LEU A 1 290 ? 8.185 17.563 -22.648 1.00 94.31 290 LEU A O 1
ATOM 2320 N N . GLU A 1 291 ? 8.407 19.708 -23.298 1.00 91.38 291 GLU A N 1
ATOM 2321 C CA . GLU A 1 291 ? 9.101 20.117 -22.085 1.00 91.38 291 GLU A CA 1
ATOM 2322 C C . GLU A 1 291 ? 8.197 19.974 -20.841 1.00 91.38 291 GLU A C 1
ATOM 2324 O O . GLU A 1 291 ? 7.071 20.479 -20.813 1.00 91.38 291 GLU A O 1
ATOM 2329 N N . PRO A 1 292 ? 8.695 19.308 -19.786 1.00 91.12 292 PRO A N 1
ATOM 2330 C CA . PRO A 1 292 ? 8.163 19.344 -18.428 1.00 91.12 292 PRO A CA 1
ATOM 2331 C C . PRO A 1 292 ? 7.619 20.702 -17.934 1.00 91.12 292 PRO A C 1
ATOM 2333 O O . PRO A 1 292 ? 8.392 21.605 -17.628 1.00 91.12 292 PRO A O 1
ATOM 2336 N N . THR A 1 293 ? 6.297 20.828 -17.734 1.00 88.50 293 THR A N 1
ATOM 2337 C CA . THR A 1 293 ? 5.664 22.040 -17.148 1.00 88.50 293 THR A CA 1
ATOM 2338 C C . THR A 1 293 ? 4.910 21.799 -15.835 1.00 88.50 293 THR A C 1
ATOM 2340 O O . THR A 1 293 ? 4.780 22.717 -15.029 1.00 88.50 293 THR A O 1
ATOM 2343 N N . THR A 1 294 ? 4.454 20.573 -15.563 1.00 87.06 294 THR A N 1
ATOM 2344 C CA . THR A 1 294 ? 3.772 20.177 -14.308 1.00 87.06 294 THR A CA 1
ATOM 2345 C C . THR A 1 294 ? 4.510 19.033 -13.632 1.00 87.06 294 THR A C 1
ATOM 2347 O O . THR A 1 294 ? 5.148 18.278 -14.330 1.00 87.06 294 THR A O 1
ATOM 2350 N N . LEU A 1 295 ? 4.436 18.815 -12.317 1.00 84.44 295 LEU A N 1
ATOM 2351 C CA . LEU A 1 295 ? 5.191 17.711 -11.683 1.00 84.44 295 LEU A CA 1
ATOM 2352 C C . LEU A 1 295 ? 4.822 16.308 -12.219 1.00 84.44 295 LEU A C 1
ATOM 2354 O O . LEU A 1 295 ? 5.689 15.441 -12.318 1.00 84.44 295 LEU A O 1
ATOM 2358 N N . TYR A 1 296 ? 3.553 16.111 -12.580 1.00 91.50 296 TYR A N 1
ATOM 2359 C CA . TYR A 1 296 ? 3.027 14.890 -13.188 1.00 91.50 296 TYR A CA 1
ATOM 2360 C C . TYR A 1 296 ? 2.124 15.241 -14.380 1.00 91.50 296 TYR A C 1
ATOM 2362 O O . TYR A 1 296 ? 1.484 16.294 -14.371 1.00 91.50 296 TYR A O 1
ATOM 2370 N N . SER A 1 297 ? 2.032 14.400 -15.406 1.00 95.12 297 SER A N 1
ATOM 2371 C CA . SER A 1 297 ? 2.743 13.120 -15.562 1.00 95.12 297 SER A CA 1
ATOM 2372 C C . SER A 1 297 ? 4.035 13.268 -16.377 1.00 95.12 297 SER A C 1
ATOM 2374 O O . SER A 1 297 ? 4.106 14.038 -17.329 1.00 95.12 297 SER A O 1
ATOM 2376 N N . ARG A 1 298 ? 5.083 12.526 -16.016 1.00 96.38 298 ARG A N 1
ATOM 2377 C CA . ARG A 1 298 ? 6.359 12.405 -16.750 1.00 96.38 298 ARG A CA 1
ATOM 2378 C C . ARG A 1 298 ? 6.433 11.045 -17.426 1.00 96.38 298 ARG A C 1
ATOM 2380 O O . ARG A 1 298 ? 5.879 10.092 -16.892 1.00 96.38 298 ARG A O 1
ATOM 2387 N N . VAL A 1 299 ? 7.110 10.934 -18.560 1.00 98.19 299 VAL A N 1
ATOM 2388 C CA . VAL A 1 299 ? 7.154 9.670 -19.306 1.00 98.19 299 VAL A CA 1
ATOM 2389 C C . VAL A 1 299 ? 8.214 8.715 -18.754 1.00 98.19 299 VAL A C 1
ATOM 2391 O O . VAL A 1 299 ? 9.356 9.115 -18.516 1.00 98.19 299 VAL A O 1
ATOM 2394 N N . VAL A 1 300 ? 7.854 7.431 -18.658 1.00 98.25 300 VAL A N 1
ATOM 2395 C CA . VAL A 1 300 ? 8.797 6.301 -18.648 1.00 98.25 300 VAL A CA 1
ATOM 2396 C C . VAL A 1 300 ? 8.538 5.342 -19.817 1.00 98.25 300 VAL A C 1
ATOM 2398 O O . VAL A 1 300 ? 7.399 5.245 -20.289 1.00 98.25 300 VAL A O 1
ATOM 2401 N N . ARG A 1 301 ? 9.578 4.630 -20.274 1.00 98.31 301 ARG A N 1
ATOM 2402 C CA . ARG A 1 301 ? 9.519 3.686 -21.411 1.00 98.31 301 ARG A CA 1
ATOM 2403 C C . ARG A 1 301 ? 10.167 2.331 -21.135 1.00 98.31 301 ARG A C 1
ATOM 2405 O O . ARG A 1 301 ? 10.942 2.209 -20.192 1.00 98.31 301 ARG A O 1
ATOM 2412 N N . GLY A 1 302 ? 9.832 1.340 -21.967 1.00 95.44 302 GLY A N 1
ATOM 2413 C CA . GLY A 1 302 ? 10.450 0.004 -22.004 1.00 95.44 302 GLY A CA 1
ATOM 2414 C C . GLY A 1 302 ? 9.805 -1.069 -21.137 1.00 95.44 302 GLY A C 1
ATOM 2415 O O . GLY A 1 302 ? 10.186 -2.233 -21.241 1.00 95.44 302 GLY A O 1
ATOM 2416 N N . GLY A 1 303 ? 8.814 -0.698 -20.322 1.00 96.19 303 GLY A N 1
ATOM 2417 C CA . GLY A 1 303 ? 8.174 -1.614 -19.382 1.00 96.19 303 GLY A CA 1
ATOM 2418 C C . GLY A 1 303 ? 9.153 -2.120 -18.320 1.00 96.19 303 GLY A C 1
ATOM 2419 O O . GLY A 1 303 ? 10.224 -1.547 -18.146 1.00 96.19 303 GLY A O 1
ATOM 2420 N N . SER A 1 304 ? 8.780 -3.110 -17.517 1.00 96.75 304 SER A N 1
ATOM 2421 C CA . SER A 1 304 ? 9.579 -3.526 -16.363 1.00 96.75 304 SER A CA 1
ATOM 2422 C C . SER A 1 304 ? 9.422 -5.001 -16.013 1.00 96.75 304 SER A C 1
ATOM 2424 O O . SER A 1 304 ? 8.589 -5.716 -16.565 1.00 96.75 304 SER A O 1
ATOM 2426 N N . TRP A 1 305 ? 10.205 -5.450 -15.031 1.00 95.81 305 TRP A N 1
ATOM 2427 C CA . TRP A 1 305 ? 10.080 -6.769 -14.415 1.00 95.81 305 TRP A CA 1
ATOM 2428 C C . TRP A 1 305 ? 8.669 -7.059 -13.893 1.00 95.81 305 TRP A C 1
ATOM 2430 O O . TRP A 1 305 ? 8.283 -8.220 -13.816 1.00 95.81 305 TRP A O 1
ATOM 2440 N N . ASP A 1 306 ? 7.909 -6.024 -13.528 1.00 93.75 306 ASP A N 1
ATOM 2441 C CA . ASP A 1 306 ? 6.556 -6.134 -12.992 1.00 93.75 306 ASP A CA 1
ATOM 2442 C C . ASP A 1 306 ? 5.506 -5.878 -14.081 1.00 93.75 306 ASP A C 1
ATOM 2444 O O . ASP A 1 306 ? 4.362 -5.610 -13.753 1.00 93.75 306 ASP A O 1
ATOM 2448 N N . ASP A 1 307 ? 5.832 -5.984 -15.369 1.00 94.88 307 ASP A N 1
ATOM 2449 C CA . ASP A 1 307 ? 4.894 -5.749 -16.472 1.00 94.88 307 ASP A CA 1
ATOM 2450 C C . ASP A 1 307 ? 4.623 -7.008 -17.308 1.00 94.88 307 ASP A C 1
ATOM 2452 O O . ASP A 1 307 ? 5.409 -7.958 -17.303 1.00 94.88 307 ASP A O 1
ATOM 2456 N N . ASP A 1 308 ? 3.473 -7.008 -17.987 1.00 93.81 308 ASP A N 1
ATOM 2457 C CA . ASP A 1 308 ? 3.081 -8.018 -18.975 1.00 93.81 308 ASP A CA 1
ATOM 2458 C C . ASP A 1 308 ? 3.591 -7.610 -20.377 1.00 93.81 308 ASP A C 1
ATOM 2460 O O . ASP A 1 308 ? 3.977 -6.450 -20.574 1.00 93.81 308 ASP A O 1
ATOM 2464 N N . PRO A 1 309 ? 3.618 -8.532 -21.360 1.00 95.50 309 PRO A N 1
ATOM 2465 C CA . PRO A 1 309 ? 4.236 -8.290 -22.665 1.00 95.50 309 PRO A CA 1
ATOM 2466 C C . PRO A 1 309 ? 3.785 -7.029 -23.412 1.00 95.50 309 PRO A C 1
ATOM 2468 O O . PRO A 1 309 ? 4.604 -6.408 -24.095 1.00 95.50 309 PRO A O 1
ATOM 2471 N N . ASP A 1 310 ? 2.523 -6.624 -23.280 1.00 94.56 310 ASP A N 1
ATOM 2472 C CA . ASP A 1 310 ? 1.945 -5.452 -23.948 1.00 94.56 310 ASP A CA 1
ATOM 2473 C C . ASP A 1 310 ? 2.663 -4.149 -23.572 1.00 94.56 310 ASP A C 1
ATOM 2475 O O . ASP A 1 310 ? 2.858 -3.269 -24.412 1.00 94.56 310 ASP A O 1
ATOM 2479 N N . ALA A 1 311 ? 3.112 -4.038 -22.321 1.00 96.31 311 ALA A N 1
ATOM 2480 C CA . ALA A 1 311 ? 3.802 -2.861 -21.804 1.00 96.31 311 ALA A CA 1
ATOM 2481 C C . ALA A 1 311 ? 5.316 -2.864 -22.084 1.00 96.31 311 ALA A C 1
ATOM 2483 O O . ALA A 1 311 ? 5.989 -1.876 -21.790 1.00 96.31 311 ALA A O 1
ATOM 2484 N N . LEU A 1 312 ? 5.848 -3.948 -22.656 1.00 97.75 312 LEU A N 1
ATOM 2485 C CA . LEU A 1 312 ? 7.266 -4.108 -22.994 1.00 97.75 312 LEU A CA 1
ATOM 2486 C C . LEU A 1 312 ? 7.572 -3.776 -24.463 1.00 97.75 312 LEU A C 1
ATOM 2488 O O . LEU A 1 312 ? 8.726 -3.864 -24.886 1.00 97.75 312 LEU A O 1
ATOM 2492 N N . ARG A 1 313 ? 6.556 -3.427 -25.264 1.00 98.00 313 ARG A N 1
ATOM 2493 C CA . ARG A 1 313 ? 6.714 -3.060 -26.680 1.00 98.00 313 ARG A CA 1
ATOM 2494 C C . ARG A 1 313 ? 7.569 -1.801 -26.849 1.00 98.00 313 ARG A C 1
ATOM 2496 O O . ARG A 1 313 ? 7.637 -0.949 -25.966 1.00 98.00 313 ARG A O 1
ATOM 2503 N N . SER A 1 314 ? 8.185 -1.640 -28.018 1.00 98.12 314 SER A N 1
ATOM 2504 C CA . SER A 1 314 ? 9.032 -0.487 -28.353 1.00 98.12 314 SER A CA 1
ATOM 2505 C C . SER A 1 314 ? 8.311 0.859 -28.242 1.00 98.12 314 SER A C 1
ATOM 2507 O O . SER A 1 314 ? 8.939 1.840 -27.854 1.00 98.12 314 SER A O 1
ATOM 2509 N N . ALA A 1 315 ? 7.018 0.906 -28.578 1.00 97.69 315 ALA A N 1
ATOM 2510 C CA . ALA A 1 315 ? 6.201 2.120 -28.513 1.00 97.69 315 ALA A CA 1
ATOM 2511 C C . ALA A 1 315 ? 5.512 2.329 -27.153 1.00 97.69 315 ALA A C 1
ATOM 2513 O O . ALA A 1 315 ? 4.935 3.394 -26.921 1.00 97.69 315 ALA A O 1
ATOM 2514 N N . ALA A 1 316 ? 5.550 1.334 -26.259 1.00 97.31 316 ALA A N 1
ATOM 2515 C CA . ALA A 1 316 ? 4.835 1.397 -24.995 1.00 97.31 316 ALA A CA 1
ATOM 2516 C C . ALA A 1 316 ? 5.398 2.515 -24.103 1.00 97.31 316 ALA A C 1
ATOM 2518 O O . ALA A 1 316 ? 6.602 2.611 -23.837 1.00 97.31 316 ALA A O 1
ATOM 2519 N N . ARG A 1 317 ? 4.491 3.356 -23.609 1.00 97.12 317 ARG A N 1
ATOM 2520 C CA . ARG A 1 317 ? 4.781 4.507 -22.749 1.00 97.12 317 ARG A CA 1
ATOM 2521 C C . ARG A 1 317 ? 3.884 4.486 -21.513 1.00 97.12 317 ARG A C 1
ATOM 2523 O O . ARG A 1 317 ? 2.787 3.928 -21.524 1.00 97.12 317 ARG A O 1
ATOM 2530 N N . ARG A 1 318 ? 4.359 5.082 -20.417 1.00 96.12 318 ARG A N 1
ATOM 2531 C CA . ARG A 1 318 ? 3.595 5.244 -19.170 1.00 96.12 318 ARG A CA 1
ATOM 2532 C C . ARG A 1 318 ? 3.841 6.625 -18.576 1.00 96.12 318 ARG A C 1
ATOM 2534 O O . ARG A 1 318 ? 4.986 7.060 -18.466 1.00 96.12 318 ARG A O 1
ATOM 2541 N N . GLY A 1 319 ? 2.768 7.294 -18.166 1.00 96.75 319 GLY A N 1
ATOM 2542 C CA . GLY A 1 319 ? 2.835 8.529 -17.392 1.00 96.75 319 GLY A CA 1
ATOM 2543 C C . GLY A 1 319 ? 3.071 8.256 -15.906 1.00 96.75 319 GLY A C 1
ATOM 2544 O O . GLY A 1 319 ? 2.488 7.337 -15.333 1.00 96.75 319 GLY A O 1
ATOM 2545 N N . SER A 1 320 ? 3.920 9.058 -15.269 1.00 95.88 320 SER A N 1
ATOM 2546 C CA . SER A 1 320 ? 4.131 9.006 -13.825 1.00 95.88 320 SER A CA 1
ATOM 2547 C C . SER A 1 320 ? 2.932 9.537 -13.052 1.00 95.88 320 SER A C 1
ATOM 2549 O O . SER A 1 320 ? 2.251 10.460 -13.503 1.00 95.88 320 SER A O 1
ATOM 2551 N N . ASP A 1 321 ? 2.700 8.981 -11.865 1.00 91.25 321 ASP A N 1
ATOM 2552 C CA . ASP A 1 321 ? 1.548 9.315 -11.032 1.00 91.25 321 ASP A CA 1
ATOM 2553 C C . ASP A 1 321 ? 1.961 9.716 -9.611 1.00 91.25 321 ASP A C 1
ATOM 2555 O O . ASP A 1 321 ? 2.979 9.271 -9.075 1.00 91.25 321 ASP A O 1
ATOM 2559 N N . LYS A 1 322 ? 1.141 10.551 -8.965 1.00 88.44 322 LYS A N 1
ATOM 2560 C CA . LYS A 1 322 ? 1.387 11.003 -7.590 1.00 88.44 322 LYS A CA 1
ATOM 2561 C C . LYS A 1 322 ? 1.426 9.838 -6.590 1.00 88.44 322 LYS A C 1
ATOM 2563 O O . LYS A 1 322 ? 2.128 9.936 -5.584 1.00 88.44 322 LYS A O 1
ATOM 2568 N N . SER A 1 323 ? 0.714 8.742 -6.853 1.00 84.88 323 SER A N 1
ATOM 2569 C CA . SER A 1 323 ? 0.718 7.531 -6.020 1.00 84.88 323 SER A CA 1
ATOM 2570 C C . SER A 1 323 ? 2.078 6.834 -5.958 1.00 84.88 323 SER A C 1
ATOM 2572 O O . SER A 1 323 ? 2.329 6.107 -5.002 1.00 84.88 323 SER A O 1
ATOM 2574 N N . TRP A 1 324 ? 3.006 7.120 -6.882 1.00 91.31 324 TRP A N 1
ATOM 2575 C CA . TRP A 1 324 ? 4.353 6.531 -6.898 1.00 91.31 324 TRP A CA 1
ATOM 2576 C C . TRP A 1 324 ? 5.233 6.945 -5.706 1.00 91.31 324 TRP A C 1
ATOM 2578 O O . TRP A 1 324 ? 6.353 6.460 -5.556 1.00 91.31 324 TRP A O 1
ATOM 2588 N N . LYS A 1 325 ? 4.752 7.856 -4.856 1.00 87.56 325 LYS A N 1
ATOM 2589 C CA . LYS A 1 325 ? 5.374 8.235 -3.579 1.00 87.56 325 LYS A CA 1
ATOM 2590 C C . LYS A 1 325 ? 4.424 8.110 -2.383 1.00 87.56 325 LYS A C 1
ATOM 2592 O O . LYS A 1 325 ? 4.652 8.749 -1.358 1.00 87.56 325 LYS A O 1
ATOM 2597 N N . ALA A 1 326 ? 3.327 7.362 -2.506 1.00 79.88 326 ALA A N 1
ATOM 2598 C CA . ALA A 1 326 ? 2.304 7.249 -1.465 1.00 79.88 326 ALA A CA 1
ATOM 2599 C C . ALA A 1 326 ? 2.853 6.714 -0.131 1.00 79.88 326 ALA A C 1
ATOM 2601 O O . ALA A 1 326 ? 2.367 7.112 0.929 1.00 79.88 326 ALA A O 1
ATOM 2602 N N . GLN A 1 327 ? 3.871 5.851 -0.170 1.00 75.56 327 GLN A N 1
ATOM 2603 C CA . GLN A 1 327 ? 4.505 5.273 1.015 1.00 75.56 327 GLN A CA 1
ATOM 2604 C C . GLN A 1 327 ? 5.621 6.129 1.625 1.00 75.56 327 GLN A C 1
ATOM 2606 O O . GLN A 1 327 ? 6.149 5.729 2.665 1.00 75.56 327 GLN A O 1
ATOM 2611 N N . ASP A 1 328 ? 5.983 7.283 1.049 1.00 77.94 328 ASP A N 1
ATOM 2612 C CA . ASP A 1 328 ? 6.997 8.164 1.639 1.00 77.94 328 ASP A CA 1
ATOM 2613 C C . ASP A 1 328 ? 6.464 8.780 2.950 1.00 77.94 328 ASP A C 1
ATOM 2615 O O . ASP A 1 328 ? 5.540 9.601 2.905 1.00 77.94 328 ASP A O 1
ATOM 2619 N N . PRO A 1 329 ? 7.027 8.417 4.123 1.00 74.12 329 PRO A N 1
ATOM 2620 C CA . PRO A 1 329 ? 6.545 8.876 5.419 1.00 74.12 329 PRO A CA 1
ATOM 2621 C C . PRO A 1 329 ? 7.047 10.284 5.774 1.00 74.12 329 PRO A C 1
ATOM 2623 O O . PRO A 1 329 ? 6.725 10.791 6.852 1.00 74.12 329 PRO A O 1
ATOM 2626 N N . GLN A 1 330 ? 7.886 10.900 4.933 1.00 70.69 330 GLN A N 1
ATOM 2627 C CA . GLN A 1 330 ? 8.437 12.232 5.177 1.00 70.69 330 GLN A CA 1
ATOM 2628 C C . GLN A 1 330 ? 7.378 13.321 4.958 1.00 70.69 330 GLN A C 1
ATOM 2630 O O . GLN A 1 330 ? 6.522 13.225 4.082 1.00 70.69 330 GLN A O 1
ATOM 2635 N N . ILE A 1 331 ? 7.446 14.382 5.767 1.00 70.38 331 ILE A N 1
ATOM 2636 C CA . ILE A 1 331 ? 6.577 15.559 5.658 1.00 70.38 331 ILE A CA 1
ATOM 2637 C C . ILE A 1 331 ? 7.474 16.812 5.641 1.00 70.38 331 ILE A C 1
ATOM 2639 O O . ILE A 1 331 ? 8.068 17.117 6.680 1.00 70.38 331 ILE A O 1
ATOM 2643 N N . PRO A 1 332 ? 7.578 17.547 4.512 1.00 81.94 332 PRO A N 1
ATOM 2644 C CA . PRO A 1 332 ? 7.037 17.208 3.189 1.00 81.94 332 PRO A CA 1
ATOM 2645 C C . PRO A 1 332 ? 7.690 15.946 2.596 1.00 81.94 332 PRO A C 1
ATOM 2647 O O . PRO A 1 332 ? 8.783 15.551 3.008 1.00 81.94 332 PRO A O 1
ATOM 2650 N N . GLN A 1 333 ? 7.003 15.309 1.644 1.00 79.94 333 GLN A N 1
ATOM 2651 C CA . GLN A 1 333 ? 7.528 14.138 0.937 1.00 79.94 333 GLN A CA 1
ATOM 2652 C C . GLN A 1 333 ? 8.758 14.516 0.109 1.00 79.94 333 GLN A C 1
ATOM 2654 O O . GLN A 1 333 ? 8.913 15.655 -0.330 1.00 79.94 333 GLN A O 1
ATOM 2659 N N . SER A 1 334 ? 9.648 13.557 -0.127 1.00 86.62 334 SER A N 1
ATOM 2660 C CA . SER A 1 334 ? 10.890 13.813 -0.842 1.00 86.62 334 SER A CA 1
ATOM 2661 C C . SER A 1 334 ? 10.649 14.173 -2.311 1.00 86.62 334 SER A C 1
ATOM 2663 O O . SER A 1 334 ? 9.864 13.547 -3.033 1.00 86.62 334 SER A O 1
ATOM 2665 N N . VAL A 1 335 ? 11.416 15.152 -2.790 1.00 91.00 335 VAL A N 1
ATOM 2666 C CA . VAL A 1 335 ? 11.534 15.485 -4.220 1.00 91.00 335 VAL A CA 1
ATOM 2667 C C . VAL A 1 335 ? 12.446 14.508 -4.976 1.00 91.00 335 VAL A C 1
ATOM 2669 O O . VAL A 1 335 ? 12.480 14.515 -6.205 1.00 91.00 335 VAL A O 1
ATOM 2672 N N . TRP A 1 336 ? 13.183 13.655 -4.256 1.00 93.06 336 TRP A N 1
ATOM 2673 C CA . TRP A 1 336 ? 14.172 12.730 -4.821 1.00 93.06 336 TRP A CA 1
ATOM 2674 C C . TRP A 1 336 ? 13.625 11.330 -5.091 1.00 93.06 336 TRP A C 1
ATOM 2676 O O . TRP A 1 336 ? 14.186 10.619 -5.923 1.00 93.06 336 TRP A O 1
ATOM 2686 N N . TYR A 1 337 ? 12.556 10.932 -4.394 1.00 92.25 337 TYR A N 1
ATOM 2687 C CA . TYR A 1 337 ? 12.131 9.536 -4.326 1.00 92.25 337 TYR A CA 1
ATOM 2688 C C . TYR A 1 337 ? 10.702 9.307 -4.819 1.00 92.25 337 TYR A C 1
ATOM 2690 O O . TYR A 1 337 ? 9.777 10.071 -4.528 1.00 92.25 337 TYR A O 1
ATOM 2698 N N . HIS A 1 338 ? 10.540 8.199 -5.533 1.00 93.19 338 HIS A N 1
ATOM 2699 C CA . HIS A 1 338 ? 9.265 7.555 -5.819 1.00 93.19 338 HIS A CA 1
ATOM 2700 C C . HIS A 1 338 ? 9.297 6.166 -5.190 1.00 93.19 338 HIS A C 1
ATOM 2702 O O . HIS A 1 338 ? 9.712 5.191 -5.808 1.00 93.19 338 HIS A O 1
ATOM 2708 N N . THR A 1 339 ? 8.922 6.117 -3.915 1.00 88.12 339 THR A N 1
ATOM 2709 C CA . THR A 1 339 ? 9.027 4.949 -3.027 1.00 88.12 339 THR A CA 1
ATOM 2710 C C . THR A 1 339 ? 8.202 3.753 -3.468 1.00 88.12 339 THR A C 1
ATOM 2712 O O . THR A 1 339 ? 8.488 2.639 -3.050 1.00 88.12 339 THR A O 1
ATOM 2715 N N . ASP A 1 340 ? 7.205 3.986 -4.314 1.00 88.56 340 ASP A N 1
ATOM 2716 C CA . ASP A 1 340 ? 6.281 2.977 -4.819 1.00 88.56 340 ASP A CA 1
ATOM 2717 C C . ASP A 1 340 ? 6.536 2.665 -6.307 1.00 88.56 340 ASP A C 1
ATOM 2719 O O . ASP A 1 340 ? 5.895 1.788 -6.877 1.00 88.56 340 ASP A O 1
ATOM 2723 N N . ALA A 1 341 ? 7.507 3.336 -6.942 1.00 93.31 341 ALA A N 1
ATOM 2724 C CA . ALA A 1 341 ? 7.955 3.050 -8.305 1.00 93.31 341 ALA A CA 1
ATOM 2725 C C . ALA A 1 341 ? 9.182 2.121 -8.300 1.00 93.31 341 ALA A C 1
ATOM 2727 O O . ALA A 1 341 ? 10.252 2.473 -8.807 1.00 93.31 341 ALA A O 1
ATOM 2728 N N . LEU A 1 342 ? 9.018 0.910 -7.747 1.00 93.88 342 LEU A N 1
ATOM 2729 C CA . LEU A 1 342 ? 10.079 -0.114 -7.636 1.00 93.88 342 LEU A CA 1
ATOM 2730 C C . LEU A 1 342 ? 10.558 -0.677 -8.989 1.00 93.88 342 LEU A C 1
ATOM 2732 O O . LEU A 1 342 ? 11.383 -1.584 -9.061 1.00 93.88 342 LEU A O 1
ATOM 2736 N N . PHE A 1 343 ? 9.990 -0.168 -10.069 1.00 95.62 343 PHE A N 1
ATOM 2737 C CA . PHE A 1 343 ? 10.174 -0.632 -11.428 1.00 95.62 343 PHE A CA 1
ATOM 2738 C C . PHE A 1 343 ? 10.753 0.456 -12.337 1.00 95.62 343 PHE A C 1
ATOM 2740 O O . PHE A 1 343 ? 10.910 0.203 -13.523 1.00 95.62 343 PHE A O 1
ATOM 2747 N N . VAL A 1 344 ? 11.052 1.658 -11.818 1.00 98.00 344 VAL A N 1
ATOM 2748 C CA . VAL A 1 344 ? 11.532 2.791 -12.625 1.00 98.00 344 VAL A CA 1
ATOM 2749 C C . VAL A 1 344 ? 12.979 3.130 -12.297 1.00 98.00 344 VAL A C 1
ATOM 2751 O O . VAL A 1 344 ? 13.280 3.546 -11.177 1.00 98.00 344 VAL A O 1
ATOM 2754 N N . GLY A 1 345 ? 13.839 3.004 -13.303 1.00 98.19 345 GLY A N 1
ATOM 2755 C CA . GLY A 1 345 ? 15.214 3.483 -13.353 1.00 98.19 345 GLY A CA 1
ATOM 2756 C C . GLY A 1 345 ? 15.422 4.476 -14.501 1.00 98.19 345 GLY A C 1
ATOM 2757 O O . GLY A 1 345 ? 14.528 5.242 -14.864 1.00 98.19 345 GLY A O 1
ATOM 2758 N N . PHE A 1 346 ? 16.634 4.508 -15.054 1.00 98.62 346 PHE A N 1
ATOM 2759 C CA . PHE A 1 346 ? 16.974 5.334 -16.216 1.00 98.62 346 PHE A CA 1
ATOM 2760 C C . PHE A 1 346 ? 18.303 4.902 -16.839 1.00 98.62 346 PHE A C 1
ATOM 2762 O O . PHE A 1 346 ? 19.134 4.265 -16.186 1.00 98.62 346 PHE A O 1
ATOM 2769 N N . ARG A 1 347 ? 18.551 5.343 -18.074 1.00 98.19 347 ARG A N 1
ATOM 2770 C CA . ARG A 1 347 ? 19.873 5.300 -18.714 1.00 98.19 347 ARG A CA 1
ATOM 2771 C C . ARG A 1 347 ? 20.292 6.682 -19.205 1.00 98.19 347 ARG A C 1
ATOM 2773 O O . ARG A 1 347 ? 19.487 7.609 -19.266 1.00 98.19 347 ARG A O 1
ATOM 2780 N N . VAL A 1 348 ? 21.576 6.829 -19.520 1.00 98.62 348 VAL A N 1
ATOM 2781 C CA . VAL A 1 348 ? 22.162 8.103 -19.960 1.00 98.62 348 VAL A CA 1
ATOM 2782 C C . VAL A 1 348 ? 22.467 8.091 -21.452 1.00 98.62 348 VAL A C 1
ATOM 2784 O O . VAL A 1 348 ? 22.825 7.054 -22.014 1.00 98.62 348 VAL A O 1
ATOM 2787 N N . VAL A 1 349 ? 22.384 9.262 -22.077 1.00 98.62 349 VAL A N 1
ATOM 2788 C CA . VAL A 1 349 ? 22.864 9.510 -23.437 1.00 98.62 349 VAL A CA 1
ATOM 2789 C C . VAL A 1 349 ? 23.881 10.643 -23.464 1.00 98.62 349 VAL A C 1
ATOM 2791 O O . VAL A 1 349 ? 23.887 11.524 -22.598 1.00 98.62 349 VAL A O 1
ATOM 2794 N N . ARG A 1 350 ? 24.732 10.620 -24.488 1.00 98.12 350 ARG A N 1
ATOM 2795 C CA . ARG A 1 350 ? 25.701 11.662 -24.817 1.00 98.12 350 ARG A CA 1
ATOM 2796 C C . ARG A 1 350 ? 25.607 11.970 -26.317 1.00 98.12 350 ARG A C 1
ATOM 2798 O O . ARG A 1 350 ? 25.937 11.090 -27.103 1.00 98.12 350 ARG A O 1
ATOM 2805 N N . PRO A 1 351 ? 25.195 13.173 -26.737 1.00 97.69 351 PRO A N 1
ATOM 2806 C CA . PRO A 1 351 ? 25.174 13.539 -28.153 1.00 97.69 351 PRO A CA 1
ATOM 2807 C C . PRO A 1 351 ? 26.594 13.613 -28.739 1.00 97.69 351 PRO A C 1
ATOM 2809 O O . PRO A 1 351 ? 27.557 13.861 -28.005 1.00 97.69 351 PRO A O 1
ATOM 2812 N N . LEU A 1 352 ? 26.725 13.391 -30.055 1.00 97.19 352 LEU A N 1
ATOM 2813 C CA . LEU A 1 352 ? 27.989 13.608 -30.769 1.00 97.19 352 LEU A CA 1
ATOM 2814 C C . LEU A 1 352 ? 28.420 15.075 -30.694 1.00 97.19 352 LEU A C 1
ATOM 2816 O O . LEU A 1 352 ? 29.552 15.371 -30.310 1.00 97.19 352 LEU A O 1
ATOM 2820 N N . GLU A 1 353 ? 27.501 15.976 -31.037 1.00 95.38 353 GLU A N 1
ATOM 2821 C CA . GLU A 1 353 ? 27.699 17.414 -30.903 1.00 95.38 353 GLU A CA 1
ATOM 2822 C C . GLU A 1 353 ? 27.292 17.863 -29.499 1.00 95.38 353 GLU A C 1
ATOM 2824 O O . GLU A 1 353 ? 26.169 17.640 -29.044 1.00 95.38 353 GLU A O 1
ATOM 2829 N N . GLU A 1 354 ? 28.232 18.470 -28.777 1.00 94.50 354 GLU A N 1
ATOM 2830 C CA . GLU A 1 354 ? 27.967 18.935 -27.422 1.00 94.50 354 GLU A CA 1
ATOM 2831 C C . GLU A 1 354 ? 27.044 20.168 -27.448 1.00 94.50 354 GLU A C 1
ATOM 2833 O O . GLU A 1 354 ? 27.361 21.136 -28.147 1.00 94.50 354 GLU A O 1
ATOM 2838 N N . PRO A 1 355 ? 25.931 20.177 -26.687 1.00 95.25 355 PRO A N 1
ATOM 2839 C CA . PRO A 1 355 ? 25.014 21.311 -26.670 1.00 95.25 355 PRO A CA 1
ATOM 2840 C C . PRO A 1 355 ? 25.658 22.579 -26.105 1.00 95.25 355 PRO A C 1
ATOM 2842 O O . PRO A 1 355 ? 26.624 22.527 -25.339 1.00 95.25 355 PRO A O 1
ATOM 2845 N N . SER A 1 356 ? 25.069 23.730 -26.416 1.00 95.50 356 SER A N 1
ATOM 2846 C CA . SER A 1 356 ? 25.417 24.999 -25.770 1.00 95.50 356 SER A CA 1
ATOM 2847 C C . SER A 1 356 ? 25.102 24.976 -24.268 1.00 95.50 356 SER A C 1
ATOM 2849 O O . SER A 1 356 ? 24.240 24.229 -23.811 1.00 95.50 356 SER A O 1
ATOM 2851 N N . GLU A 1 357 ? 25.761 25.826 -23.475 1.00 91.88 357 GLU A N 1
ATOM 2852 C CA . GLU A 1 357 ? 25.530 25.889 -22.019 1.00 91.88 357 GLU A CA 1
ATOM 2853 C C . GLU A 1 357 ? 24.064 26.170 -21.645 1.00 91.88 357 GLU A C 1
ATOM 2855 O O . GLU A 1 357 ? 23.569 25.638 -20.652 1.00 91.88 357 GLU A O 1
ATOM 2860 N N . GLU A 1 358 ? 23.352 26.960 -22.452 1.00 89.75 358 GLU A N 1
ATOM 2861 C CA . GLU A 1 358 ? 21.923 27.232 -22.259 1.00 89.75 358 GLU A CA 1
ATOM 2862 C C . GLU A 1 358 ? 21.090 25.955 -22.447 1.00 89.75 358 GLU A C 1
ATOM 2864 O O . GLU A 1 358 ? 20.271 25.619 -21.592 1.00 89.75 358 GLU A O 1
ATOM 2869 N N . GLU A 1 359 ? 21.362 25.177 -23.498 1.00 92.19 359 GLU A N 1
ATOM 2870 C CA . GLU A 1 359 ? 20.691 23.895 -23.748 1.00 92.19 359 GLU A CA 1
ATOM 2871 C C . GLU A 1 359 ? 21.008 22.864 -22.656 1.00 92.19 359 GLU A C 1
ATOM 2873 O O . GLU A 1 359 ? 20.113 22.156 -22.194 1.00 92.19 359 GLU A O 1
ATOM 2878 N N . LYS A 1 360 ? 22.258 22.806 -22.174 1.00 94.69 360 LYS A N 1
ATOM 2879 C CA . LYS A 1 360 ? 22.638 21.920 -21.058 1.00 94.69 360 LYS A CA 1
ATOM 2880 C C . LYS A 1 360 ? 21.784 22.184 -19.814 1.00 94.69 360 LYS A C 1
ATOM 2882 O O . LYS A 1 360 ? 21.330 21.242 -19.164 1.00 94.69 360 LYS A O 1
ATOM 2887 N N . LEU A 1 361 ? 21.541 23.455 -19.485 1.00 89.88 361 LEU A N 1
ATOM 2888 C CA . LEU A 1 361 ? 20.716 23.848 -18.340 1.00 89.88 361 LEU A CA 1
ATOM 2889 C C . LEU A 1 361 ? 19.244 23.450 -18.507 1.00 89.88 361 LEU A C 1
ATOM 2891 O O . LEU A 1 361 ? 18.629 23.029 -17.522 1.00 89.88 361 LEU A O 1
ATOM 2895 N N . VAL A 1 362 ? 18.705 23.528 -19.727 1.00 89.50 362 VAL A N 1
ATOM 2896 C CA . VAL A 1 362 ? 17.352 23.046 -20.050 1.00 89.50 362 VAL A CA 1
ATOM 2897 C C . VAL A 1 362 ? 17.261 21.534 -19.839 1.00 89.50 362 VAL A C 1
ATOM 2899 O O . VAL A 1 362 ? 16.414 21.078 -19.070 1.00 89.50 362 VAL A O 1
ATOM 2902 N N . TYR A 1 363 ? 18.191 20.754 -20.402 1.00 92.62 363 TYR A N 1
ATOM 2903 C CA . TYR A 1 363 ? 18.205 19.292 -20.250 1.00 92.62 363 TYR A CA 1
ATOM 2904 C C . TYR A 1 363 ? 18.329 18.823 -18.795 1.00 92.62 363 TYR A C 1
ATOM 2906 O O . TYR A 1 363 ? 17.795 17.777 -18.424 1.00 92.62 363 TYR A O 1
ATOM 2914 N N . TRP A 1 364 ? 19.018 19.587 -17.947 1.00 92.50 364 TRP A N 1
ATOM 2915 C CA . TRP A 1 364 ? 19.147 19.279 -16.522 1.00 92.50 364 TRP A CA 1
ATOM 2916 C C . TRP A 1 364 ? 18.025 19.859 -15.649 1.00 92.50 364 TRP A C 1
ATOM 2918 O O . TRP A 1 364 ? 18.036 19.631 -14.439 1.00 92.50 364 TRP A O 1
ATOM 2928 N N . GLY A 1 365 ? 17.056 20.576 -16.228 1.00 79.00 365 GLY A N 1
ATOM 2929 C CA . GLY A 1 365 ? 15.898 21.114 -15.510 1.00 79.00 365 GLY A CA 1
ATOM 2930 C C . GLY A 1 365 ? 16.204 22.318 -14.613 1.00 79.00 365 GLY A C 1
ATOM 2931 O O . GLY A 1 365 ? 15.518 22.522 -13.617 1.00 79.00 365 GLY A O 1
ATOM 2932 N N . ALA A 1 366 ? 17.214 23.137 -14.933 1.00 59.59 366 ALA A N 1
ATOM 2933 C CA . ALA A 1 366 ? 17.608 24.291 -14.108 1.00 59.59 366 ALA A CA 1
ATOM 2934 C C . ALA A 1 366 ? 16.538 25.405 -14.005 1.00 59.59 366 ALA A C 1
ATOM 2936 O O . ALA A 1 366 ? 16.681 26.308 -13.180 1.00 59.59 366 ALA A O 1
ATOM 2937 N N . HIS A 1 367 ? 15.479 25.336 -14.819 1.00 49.66 367 HIS A N 1
ATOM 2938 C CA . HIS A 1 367 ? 14.339 26.258 -14.824 1.00 49.66 367 HIS A CA 1
ATOM 2939 C C . HIS A 1 367 ? 13.039 25.646 -14.272 1.00 49.66 367 HIS A C 1
ATOM 2941 O O . HIS A 1 367 ? 12.001 26.305 -14.318 1.00 49.66 367 HIS A O 1
ATOM 2947 N N . GLU A 1 368 ? 13.062 24.413 -13.752 1.00 49.88 368 GLU A N 1
ATOM 2948 C CA . GLU A 1 368 ? 11.856 23.801 -13.186 1.00 49.88 368 GLU A CA 1
ATOM 2949 C C . GLU A 1 368 ? 11.408 24.523 -11.908 1.00 49.88 368 GLU A C 1
ATOM 2951 O O . GLU A 1 368 ? 12.211 24.859 -11.035 1.00 49.88 368 GLU A O 1
ATOM 2956 N N . VAL A 1 369 ? 10.097 24.765 -11.822 1.00 40.91 369 VAL A N 1
ATOM 2957 C CA . VAL A 1 369 ? 9.427 25.424 -10.697 1.00 40.91 369 VAL A CA 1
ATOM 2958 C C . VAL A 1 369 ? 9.683 24.608 -9.421 1.00 40.91 369 VAL A C 1
ATOM 2960 O O . VAL A 1 369 ? 9.272 23.447 -9.359 1.00 40.91 369 VAL A O 1
ATOM 2963 N N . PRO A 1 370 ? 10.350 25.172 -8.396 1.00 39.72 370 PRO A N 1
ATOM 2964 C CA . PRO A 1 370 ? 10.422 24.543 -7.086 1.00 39.72 370 PRO A CA 1
ATOM 2965 C C . PRO A 1 370 ? 9.016 24.328 -6.528 1.00 39.72 370 PRO A C 1
ATOM 2967 O O . PRO A 1 370 ? 8.106 25.109 -6.796 1.00 39.72 370 PRO A O 1
ATOM 2970 N N . GLU A 1 371 ? 8.852 23.311 -5.691 1.00 44.50 371 GLU A N 1
ATOM 2971 C CA . GLU A 1 371 ? 7.669 23.146 -4.850 1.00 44.50 371 GLU A CA 1
ATOM 2972 C C . GLU A 1 371 ? 7.585 24.337 -3.870 1.00 44.50 371 GLU A C 1
ATOM 2974 O O . GLU A 1 371 ? 8.137 24.308 -2.774 1.00 44.50 371 GLU A O 1
ATOM 2979 N N . GLN A 1 372 ? 6.968 25.436 -4.304 1.00 36.22 372 GLN A N 1
ATOM 2980 C CA . GLN A 1 372 ? 6.583 26.572 -3.473 1.00 36.22 372 GLN A CA 1
ATOM 2981 C C . GLN A 1 372 ? 5.242 27.110 -3.972 1.00 36.22 372 GLN A C 1
ATOM 2983 O O . GLN A 1 372 ? 5.178 27.937 -4.881 1.00 36.22 372 GLN A O 1
ATOM 2988 N N . GLU A 1 373 ? 4.160 26.698 -3.313 1.00 32.56 373 GLU A N 1
ATOM 2989 C CA . GLU A 1 373 ? 3.136 27.698 -3.028 1.00 32.56 373 GLU A CA 1
ATOM 2990 C C . GLU A 1 373 ? 3.779 28.789 -2.153 1.00 32.56 373 GLU A C 1
ATOM 2992 O O . GLU A 1 373 ? 4.591 28.462 -1.281 1.00 32.56 373 GLU A O 1
ATOM 2997 N N . PRO A 1 374 ? 3.497 30.080 -2.386 1.00 32.22 374 PRO A N 1
ATOM 2998 C CA . PRO A 1 374 ? 4.173 31.151 -1.674 1.00 32.22 374 PRO A CA 1
ATOM 2999 C C . PRO A 1 374 ? 3.799 31.136 -0.187 1.00 32.22 374 PRO A C 1
ATOM 3001 O O . PRO A 1 374 ? 2.728 31.592 0.215 1.00 32.22 374 PRO A O 1
ATOM 3004 N N . ASP A 1 375 ? 4.733 30.663 0.637 1.00 32.91 375 ASP A N 1
ATOM 3005 C CA . ASP A 1 375 ? 4.783 30.946 2.065 1.00 32.91 375 ASP A CA 1
ATOM 3006 C C . ASP A 1 375 ? 5.117 32.438 2.236 1.00 32.91 375 ASP A C 1
ATOM 3008 O O . ASP A 1 375 ? 6.272 32.863 2.175 1.00 32.91 375 ASP A O 1
ATOM 3012 N N . ASN A 1 376 ? 4.091 33.277 2.399 1.00 34.69 376 ASN A N 1
ATOM 3013 C CA . ASN A 1 376 ? 4.256 34.664 2.845 1.00 34.69 376 ASN A CA 1
ATOM 3014 C C . ASN A 1 376 ? 4.596 34.669 4.343 1.00 34.69 376 ASN A C 1
ATOM 3016 O O . ASN A 1 376 ? 3.801 35.096 5.184 1.00 34.69 376 ASN A O 1
ATOM 3020 N N . GLY A 1 377 ? 5.783 34.154 4.655 1.00 37.00 377 GLY A N 1
ATOM 3021 C CA . GLY A 1 377 ? 6.205 33.791 5.997 1.00 37.00 377 GLY A CA 1
ATOM 3022 C C . GLY A 1 377 ? 7.543 34.369 6.440 1.00 37.00 377 GLY A C 1
ATOM 3023 O O . GLY A 1 377 ? 8.002 33.977 7.498 1.00 37.00 377 GLY A O 1
ATOM 3024 N N . GLU A 1 378 ? 8.176 35.308 5.726 1.00 29.16 378 GLU A N 1
ATOM 3025 C CA . GLU A 1 378 ? 9.395 35.972 6.228 1.00 29.16 378 GLU A CA 1
ATOM 3026 C C . GLU A 1 378 ? 9.426 37.478 5.939 1.00 29.16 378 GLU A C 1
ATOM 3028 O O . GLU A 1 378 ? 10.185 37.992 5.123 1.00 29.16 378 GLU A O 1
ATOM 3033 N N . GLN A 1 379 ? 8.624 38.223 6.701 1.00 27.91 379 GLN A N 1
ATOM 3034 C CA . GLN A 1 379 ? 8.969 39.597 7.066 1.00 27.91 379 GLN A CA 1
ATOM 3035 C C . GLN A 1 379 ? 8.521 39.895 8.500 1.00 27.91 379 GLN A C 1
ATOM 3037 O O . GLN A 1 379 ? 7.733 40.796 8.751 1.00 27.91 379 GLN A O 1
ATOM 3042 N N . PHE A 1 380 ? 9.021 39.119 9.464 1.00 28.94 380 PHE A N 1
ATOM 3043 C CA . PHE A 1 380 ? 8.879 39.436 10.887 1.00 28.94 380 PHE A CA 1
ATOM 3044 C C . PHE A 1 380 ? 10.161 39.109 11.655 1.00 28.94 380 PHE A C 1
ATOM 3046 O O . PHE A 1 380 ? 10.196 38.227 12.504 1.00 28.94 380 PHE A O 1
ATOM 3053 N N . MET A 1 381 ? 11.227 39.866 11.381 1.00 28.00 381 MET A N 1
ATOM 3054 C CA . MET A 1 381 ? 12.286 40.093 12.370 1.00 28.00 381 MET A CA 1
ATOM 3055 C C . MET A 1 381 ? 13.016 41.420 12.134 1.00 28.00 381 MET A C 1
ATOM 3057 O O . MET A 1 381 ? 14.220 41.483 11.925 1.00 28.00 381 MET A O 1
ATOM 3061 N N . SER A 1 382 ? 12.260 42.510 12.220 1.00 27.73 382 SER A N 1
ATOM 3062 C CA . SER A 1 382 ? 12.759 43.800 12.699 1.00 27.73 382 SER A CA 1
ATOM 3063 C C . SER A 1 382 ? 11.551 44.624 13.121 1.00 27.73 382 SER A C 1
ATOM 3065 O O . SER A 1 382 ? 10.843 45.132 12.262 1.00 27.73 382 SER A O 1
ATOM 3067 N N . ASP A 1 383 ? 11.250 44.603 14.421 1.00 25.94 383 ASP A N 1
ATOM 3068 C CA . ASP A 1 383 ? 10.701 45.724 15.202 1.00 25.94 383 ASP A CA 1
ATOM 3069 C C . ASP A 1 383 ? 10.018 45.190 16.468 1.00 25.94 383 ASP A C 1
ATOM 3071 O O . ASP A 1 383 ? 8.802 45.053 16.579 1.00 25.94 383 ASP A O 1
ATOM 3075 N N . GLN A 1 384 ? 10.838 44.898 17.476 1.00 28.42 384 GLN A N 1
ATOM 3076 C CA . GLN A 1 384 ? 10.435 45.156 18.851 1.00 28.42 384 GLN A CA 1
ATOM 3077 C C . GLN A 1 384 ? 11.372 46.216 19.407 1.00 28.42 384 GLN A C 1
ATOM 3079 O O . GLN A 1 384 ? 12.547 45.929 19.602 1.00 28.42 384 GLN A O 1
ATOM 3084 N N . ILE A 1 385 ? 10.840 47.416 19.645 1.00 26.53 385 ILE A N 1
ATOM 3085 C CA . ILE A 1 385 ? 11.148 48.339 20.748 1.00 26.53 385 ILE A CA 1
ATOM 3086 C C . ILE A 1 385 ? 10.135 49.501 20.647 1.00 26.53 385 ILE A C 1
ATOM 3088 O O . ILE A 1 385 ? 9.952 50.042 19.565 1.00 26.53 385 ILE A O 1
ATOM 3092 N N . GLN A 1 386 ? 9.558 49.888 21.798 1.00 25.03 386 GLN A N 1
ATOM 3093 C CA . GLN A 1 386 ? 8.607 50.999 22.053 1.00 25.03 386 GLN A CA 1
ATOM 3094 C C . GLN A 1 386 ? 7.147 50.691 21.643 1.00 25.03 386 GLN A C 1
ATOM 3096 O O . GLN A 1 386 ? 6.875 50.365 20.506 1.00 25.03 386 GLN A O 1
ATOM 3101 N N . GLU A 1 387 ? 6.128 50.698 22.507 1.00 26.56 387 GLU A N 1
ATOM 3102 C CA . GLU A 1 387 ? 5.841 51.594 23.626 1.00 26.56 387 GLU A CA 1
ATOM 3103 C C . GLU A 1 387 ? 4.963 50.902 24.688 1.00 26.56 387 GLU A C 1
ATOM 3105 O O . GLU A 1 387 ? 3.956 50.253 24.409 1.00 26.56 387 GLU A O 1
ATOM 3110 N N . THR A 1 388 ? 5.336 51.109 25.946 1.00 25.88 388 THR A N 1
ATOM 3111 C CA . THR A 1 388 ? 4.490 50.946 27.132 1.00 25.88 388 THR A CA 1
ATOM 3112 C C . THR A 1 388 ? 3.522 52.122 27.264 1.00 25.88 388 THR A C 1
ATOM 3114 O O . THR A 1 388 ? 3.975 53.265 27.222 1.00 25.88 388 THR A O 1
ATOM 3117 N N . GLY A 1 389 ? 2.243 51.883 27.582 1.00 24.23 389 GLY A N 1
ATOM 3118 C CA . GLY A 1 389 ? 1.376 52.966 28.054 1.00 24.23 389 GLY A CA 1
ATOM 3119 C C . GLY A 1 389 ? -0.097 52.630 28.300 1.00 24.23 389 GLY A C 1
ATOM 3120 O O . GLY A 1 389 ? -0.883 52.561 27.370 1.00 24.23 389 GLY A O 1
ATOM 3121 N N . SER A 1 390 ? -0.465 52.613 29.586 1.00 25.17 390 SER A N 1
ATOM 3122 C CA . SER A 1 390 ? -1.774 53.013 30.140 1.00 25.17 390 SER A CA 1
ATOM 3123 C C . SER A 1 390 ? -2.907 51.980 30.289 1.00 25.17 390 SER A C 1
ATOM 3125 O O . SER A 1 390 ? -3.701 51.708 29.396 1.00 25.17 390 SER A O 1
ATOM 3127 N N . LEU A 1 391 ? -3.033 51.542 31.545 1.00 26.42 391 LEU A N 1
ATOM 3128 C CA . LEU A 1 391 ? -4.159 50.890 32.222 1.00 26.42 391 LEU A CA 1
ATOM 3129 C C . LEU A 1 391 ? -5.441 51.752 32.328 1.00 26.42 391 LEU A C 1
ATOM 3131 O O . LEU A 1 391 ? -5.392 52.972 32.202 1.00 26.42 391 LEU A O 1
ATOM 3135 N N . LEU A 1 392 ? -6.509 51.072 32.797 1.00 23.67 392 LEU A N 1
ATOM 3136 C CA . LEU A 1 392 ? -7.789 51.534 33.386 1.00 23.67 392 LEU A CA 1
ATOM 3137 C C . LEU A 1 392 ? -8.945 51.596 32.362 1.00 23.67 392 LEU A C 1
ATOM 3139 O O . LEU A 1 392 ? -8.888 52.311 31.379 1.00 23.67 392 LEU A O 1
ATOM 3143 N N . THR A 1 393 ? -10.086 50.916 32.539 1.00 25.67 393 THR A N 1
ATOM 3144 C CA . THR A 1 393 ? -10.951 50.988 33.728 1.00 25.67 393 THR A CA 1
ATOM 3145 C C . THR A 1 393 ? -11.975 49.837 33.768 1.00 25.67 393 THR A C 1
ATOM 3147 O O . THR A 1 393 ? -12.497 49.391 32.755 1.00 25.67 393 THR A O 1
ATOM 3150 N N . SER A 1 394 ? -12.282 49.394 34.985 1.00 25.48 394 SER A N 1
ATOM 3151 C CA . SER A 1 394 ? -13.256 48.370 35.387 1.00 25.48 394 SER A CA 1
ATOM 3152 C C . SER A 1 394 ? -14.704 48.909 35.478 1.00 25.48 394 SER A C 1
ATOM 3154 O O . SER A 1 394 ? -14.871 50.076 35.833 1.00 25.48 394 SER A O 1
ATOM 3156 N N . ARG A 1 395 ? -15.737 48.048 35.307 1.00 29.53 395 ARG A N 1
ATOM 3157 C CA . ARG A 1 395 ? -16.794 47.703 36.316 1.00 29.53 395 ARG A CA 1
ATOM 3158 C C . ARG A 1 395 ? -18.199 47.351 35.752 1.00 29.53 395 ARG A C 1
ATOM 3160 O O . ARG A 1 395 ? -18.799 48.153 35.050 1.00 29.53 395 ARG A O 1
ATOM 3167 N N . ARG A 1 396 ? -18.764 46.276 36.350 1.00 32.28 396 ARG A N 1
ATOM 3168 C CA . ARG A 1 396 ? -20.182 45.862 36.628 1.00 32.28 396 ARG A CA 1
ATOM 3169 C C . ARG A 1 396 ? -20.651 44.626 35.835 1.00 32.28 396 ARG A C 1
ATOM 3171 O O . ARG A 1 396 ? -20.809 44.719 34.634 1.00 32.28 396 ARG A O 1
ATOM 3178 N N . ARG A 1 397 ? -20.737 43.412 36.410 1.00 26.36 397 ARG A N 1
ATOM 3179 C CA . ARG A 1 397 ? -21.533 42.855 37.546 1.00 26.36 397 ARG A CA 1
ATOM 3180 C C . ARG A 1 397 ? -22.955 42.438 37.120 1.00 26.36 397 ARG A C 1
ATOM 3182 O O . ARG A 1 397 ? -23.818 43.302 37.077 1.00 26.36 397 ARG A O 1
ATOM 3189 N N . PHE A 1 398 ? -23.203 41.128 36.998 1.00 26.20 398 PHE A N 1
ATOM 3190 C CA . PHE A 1 398 ? -24.359 40.443 37.605 1.00 26.20 398 PHE A CA 1
ATOM 3191 C C . PHE A 1 398 ? -24.097 38.924 37.695 1.00 26.20 398 PHE A C 1
ATOM 3193 O O . PHE A 1 398 ? -23.557 38.334 36.767 1.00 26.20 398 PHE A O 1
ATOM 3200 N N . VAL A 1 399 ? -24.422 38.331 38.844 1.00 28.81 399 VAL A N 1
ATOM 3201 C CA . VAL A 1 399 ? -24.317 36.902 39.202 1.00 28.81 399 VAL A CA 1
ATOM 3202 C C . VAL A 1 399 ? -25.712 36.460 39.652 1.00 28.81 399 VAL A C 1
ATOM 3204 O O . VAL A 1 399 ? -26.476 37.307 40.112 1.00 28.81 399 VAL A O 1
ATOM 3207 N N . GLN A 1 400 ? -25.934 35.139 39.651 1.00 25.78 400 GLN A N 1
ATOM 3208 C CA . GLN A 1 400 ? -27.045 34.359 40.231 1.00 25.78 400 GLN A CA 1
ATOM 3209 C C . GLN A 1 400 ? -28.163 34.111 39.210 1.00 25.78 400 GLN A C 1
ATOM 3211 O O . GLN A 1 400 ? -28.729 35.051 38.676 1.00 25.78 400 GLN A O 1
ATOM 3216 N N . GLY A 1 401 ? -28.507 32.881 38.831 1.00 25.73 401 GLY A N 1
ATOM 3217 C CA . GLY A 1 401 ? -28.453 31.594 39.530 1.00 25.73 401 GLY A CA 1
ATOM 3218 C C . GLY A 1 401 ? -29.875 31.013 39.536 1.00 25.73 401 GLY A C 1
ATOM 3219 O O . GLY A 1 401 ? -30.816 31.797 39.614 1.00 25.73 401 GLY A O 1
ATOM 3220 N N . THR A 1 402 ? -30.017 29.684 39.423 1.00 25.84 402 THR A N 1
ATOM 3221 C CA . THR A 1 402 ? -31.057 28.773 39.988 1.00 25.84 402 THR A CA 1
ATOM 3222 C C . THR A 1 402 ? -31.342 27.640 38.975 1.00 25.84 402 THR A C 1
ATOM 3224 O O . THR A 1 402 ? -31.804 27.919 37.878 1.00 25.84 402 THR A O 1
ATOM 3227 N N . THR A 1 403 ? -30.792 26.432 39.141 1.00 26.09 403 THR A N 1
ATOM 3228 C CA . THR A 1 403 ? -31.328 25.217 39.816 1.00 26.09 403 THR A CA 1
ATOM 3229 C C . THR A 1 403 ? -32.432 24.441 39.068 1.00 26.09 403 THR A C 1
ATOM 3231 O O . THR A 1 403 ? -33.518 24.949 38.834 1.00 26.09 403 THR A O 1
ATOM 3234 N N . ALA A 1 404 ? -32.096 23.176 38.776 1.00 30.03 404 ALA A N 1
ATOM 3235 C CA . ALA A 1 404 ? -32.875 21.943 38.585 1.00 30.03 404 ALA A CA 1
ATOM 3236 C C . ALA A 1 404 ? -34.419 21.964 38.494 1.00 30.03 404 ALA A C 1
ATOM 3238 O O . ALA A 1 404 ? -35.117 22.491 39.357 1.00 30.03 404 ALA A O 1
ATOM 3239 N N . SER A 1 405 ? -34.951 21.174 37.552 1.00 25.83 405 SER A N 1
ATOM 3240 C CA . SER A 1 405 ? -36.250 20.491 37.663 1.00 25.83 405 SER A CA 1
ATOM 3241 C C . SER A 1 405 ? -36.244 19.191 36.850 1.00 25.83 405 SER A C 1
ATOM 3243 O O . SER A 1 405 ? -35.811 19.163 35.704 1.00 25.83 405 SER A O 1
ATOM 3245 N N . ILE A 1 406 ? -36.712 18.125 37.492 1.00 29.36 406 ILE A N 1
ATOM 3246 C CA . ILE A 1 406 ? -36.757 16.718 37.078 1.00 29.36 406 ILE A CA 1
ATOM 3247 C C . ILE A 1 406 ? -38.221 16.338 36.737 1.00 29.36 406 ILE A C 1
ATOM 3249 O O . ILE A 1 406 ? -39.130 16.817 37.408 1.00 29.36 406 ILE A O 1
ATOM 3253 N N . VAL A 1 407 ? -38.398 15.396 35.790 1.00 29.16 407 VAL A N 1
ATOM 3254 C CA . VAL A 1 407 ? -39.546 14.468 35.556 1.00 29.16 407 VAL A CA 1
ATOM 3255 C C . VAL A 1 407 ? -40.829 14.968 34.861 1.00 29.16 407 VAL A C 1
ATOM 3257 O O . VAL A 1 407 ? -41.497 15.893 35.305 1.00 29.16 407 VAL A O 1
ATOM 3260 N N . GLY A 1 408 ? -41.263 14.190 33.852 1.00 26.23 408 GLY A N 1
ATOM 3261 C CA . GLY A 1 408 ? -42.665 14.102 33.418 1.00 26.23 408 GLY A CA 1
ATOM 3262 C C . GLY A 1 408 ? -42.880 13.320 32.113 1.00 26.23 408 GLY A C 1
ATOM 3263 O O . GLY A 1 408 ? -42.754 13.880 31.034 1.00 26.23 408 GLY A O 1
ATOM 3264 N N . ALA A 1 409 ? -43.212 12.031 32.217 1.00 28.73 409 ALA A N 1
ATOM 3265 C CA . ALA A 1 409 ? -43.446 11.094 31.113 1.00 28.73 409 ALA A CA 1
ATOM 3266 C C . ALA A 1 409 ? -44.713 11.381 30.276 1.00 28.73 409 ALA A C 1
ATOM 3268 O O . ALA A 1 409 ? -45.721 11.842 30.808 1.00 28.73 409 ALA A O 1
ATOM 3269 N N . SER A 1 410 ? -44.722 10.950 29.008 1.00 27.20 410 SER A N 1
ATOM 3270 C CA . SER A 1 410 ? -45.958 10.483 28.362 1.00 27.20 410 SER A CA 1
ATOM 3271 C C . SER A 1 410 ? -45.690 9.310 27.412 1.00 27.20 410 SER A C 1
ATOM 3273 O O . SER A 1 410 ? -44.852 9.367 26.518 1.00 27.20 410 SER A O 1
ATOM 3275 N N . VAL A 1 411 ? -46.403 8.217 27.680 1.00 31.66 411 VAL A N 1
ATOM 3276 C CA . VAL A 1 411 ? -46.536 7.015 26.856 1.00 31.66 411 VAL A CA 1
ATOM 3277 C C . VAL A 1 411 ? -47.546 7.313 25.752 1.00 31.66 411 VAL A C 1
ATOM 3279 O O . VAL A 1 411 ? -48.674 7.683 26.069 1.00 31.66 411 VAL A O 1
ATOM 3282 N N . LEU A 1 412 ? -47.193 7.075 24.487 1.00 29.34 412 LEU A N 1
ATOM 3283 C CA . LEU A 1 412 ? -48.166 6.832 23.418 1.00 29.34 412 LEU A CA 1
ATOM 3284 C C . LEU A 1 412 ? -47.657 5.702 22.519 1.00 29.34 412 LEU A C 1
ATOM 3286 O O . LEU A 1 412 ? -46.737 5.862 21.722 1.00 29.34 412 LEU A O 1
ATOM 3290 N N . SER A 1 413 ? -48.265 4.535 22.697 1.00 31.97 413 SER A N 1
ATOM 3291 C CA . SER A 1 413 ? -48.119 3.368 21.839 1.00 31.97 413 SER A CA 1
ATOM 3292 C C . SER A 1 413 ? -48.986 3.520 20.586 1.00 31.97 413 SER A C 1
ATOM 3294 O O . SER A 1 413 ? -50.156 3.877 20.694 1.00 31.97 413 SER A O 1
ATOM 3296 N N . GLY A 1 414 ? -48.439 3.130 19.433 1.00 33.97 414 GLY A N 1
ATOM 3297 C CA . GLY A 1 414 ? -49.208 2.592 18.308 1.00 33.97 414 GLY A CA 1
ATOM 3298 C C . GLY A 1 414 ? -49.626 3.580 17.220 1.00 33.97 414 GLY A C 1
ATOM 3299 O O . GLY A 1 414 ? -50.711 4.142 17.284 1.00 33.97 414 GLY A O 1
ATOM 3300 N N . LEU A 1 415 ? -48.799 3.686 16.173 1.00 28.62 415 LEU A N 1
ATOM 3301 C CA . LEU A 1 415 ? -49.186 3.538 14.760 1.00 28.62 415 LEU A CA 1
ATOM 3302 C C . LEU A 1 415 ? -47.918 3.640 13.897 1.00 28.62 415 LEU A C 1
ATOM 3304 O O . LEU A 1 415 ? -47.300 4.698 13.798 1.00 28.62 415 LEU A O 1
ATOM 3308 N N . ALA A 1 416 ? -47.527 2.522 13.285 1.00 36.44 416 ALA A N 1
ATOM 3309 C CA . ALA A 1 416 ? -46.525 2.502 12.229 1.00 36.44 416 ALA A CA 1
ATOM 3310 C C . ALA A 1 416 ? -47.122 3.184 10.991 1.00 36.44 416 ALA A C 1
ATOM 3312 O O . ALA A 1 416 ? -47.910 2.593 10.256 1.00 36.44 416 ALA A O 1
ATOM 3313 N N . ILE A 1 417 ? -46.776 4.454 10.803 1.00 30.48 417 ILE A N 1
ATOM 3314 C CA . ILE A 1 417 ? -46.953 5.169 9.541 1.00 30.48 417 ILE A CA 1
ATOM 3315 C C . ILE A 1 417 ? -45.602 5.073 8.826 1.00 30.48 417 ILE A C 1
ATOM 3317 O O . ILE A 1 417 ? -44.592 5.428 9.441 1.00 30.48 417 ILE A O 1
ATOM 3321 N N . PRO A 1 418 ? -45.534 4.603 7.568 1.00 35.69 418 PRO A N 1
ATOM 3322 C CA . PRO A 1 418 ? -44.294 4.658 6.811 1.00 35.69 418 PRO A CA 1
ATOM 3323 C C . PRO A 1 418 ? -43.882 6.129 6.709 1.00 35.69 418 PRO A C 1
ATOM 3325 O O . PRO A 1 418 ? -44.587 6.940 6.108 1.00 35.69 418 PRO A O 1
ATOM 3328 N N . ARG A 1 419 ? -42.751 6.496 7.322 1.00 39.34 419 ARG A N 1
ATOM 3329 C CA . ARG A 1 419 ? -42.107 7.799 7.118 1.00 39.34 419 ARG A CA 1
ATOM 3330 C C . ARG A 1 419 ? -41.448 7.831 5.738 1.00 39.34 419 ARG A C 1
ATOM 3332 O O . ARG A 1 419 ? -40.257 8.048 5.597 1.00 39.34 419 ARG A O 1
ATOM 3339 N N . SER A 1 420 ? -42.251 7.658 4.699 1.00 39.91 420 SER A N 1
ATOM 3340 C CA . SER A 1 420 ? -41.982 8.191 3.370 1.00 39.91 420 SER A CA 1
ATOM 3341 C C . SER A 1 420 ? -42.654 9.561 3.296 1.00 39.91 420 SER A C 1
ATOM 3343 O O . SER A 1 420 ? -43.652 9.763 2.612 1.00 39.91 420 SER A O 1
ATOM 3345 N N . ALA A 1 421 ? -42.134 10.490 4.091 1.00 31.80 421 ALA A N 1
ATOM 3346 C CA . ALA A 1 421 ? -42.417 11.907 3.978 1.00 31.80 421 ALA A CA 1
ATOM 3347 C C . ALA A 1 421 ? -41.067 12.610 4.089 1.00 31.80 421 ALA A C 1
ATOM 3349 O O . ALA A 1 421 ? -40.646 12.997 5.176 1.00 31.80 421 ALA A O 1
ATOM 3350 N N . HIS A 1 422 ? -40.379 12.711 2.950 1.00 37.66 422 HIS A N 1
ATOM 3351 C CA . HIS A 1 422 ? -39.355 13.725 2.737 1.00 37.66 422 HIS A CA 1
ATOM 3352 C C . HIS A 1 422 ? -40.054 15.084 2.877 1.00 37.66 422 HIS A C 1
ATOM 3354 O O . HIS A 1 422 ? -40.574 15.649 1.915 1.00 37.66 422 HIS A O 1
ATOM 3360 N N . ALA A 1 423 ? -40.181 15.550 4.118 1.00 30.16 423 ALA A N 1
ATOM 3361 C CA . ALA A 1 423 ? -40.479 16.939 4.397 1.00 30.16 423 ALA A CA 1
ATOM 3362 C C . ALA A 1 423 ? -39.300 17.758 3.865 1.00 30.16 423 ALA A C 1
ATOM 3364 O O . ALA A 1 423 ? -38.157 17.335 4.001 1.00 30.16 423 ALA A O 1
ATOM 3365 N N . ALA A 1 424 ? -39.606 18.886 3.231 1.00 35.78 424 ALA A N 1
ATOM 3366 C CA . ALA A 1 424 ? -38.677 19.809 2.591 1.00 35.78 424 ALA A CA 1
ATOM 3367 C C . ALA A 1 424 ? -37.608 20.358 3.562 1.00 35.78 424 ALA A C 1
ATOM 3369 O O . ALA A 1 424 ? -37.709 21.486 4.042 1.00 35.78 424 ALA A O 1
ATOM 3370 N N . GLY A 1 425 ? -36.612 19.532 3.871 1.00 45.94 425 GLY A N 1
ATOM 3371 C CA . GLY A 1 425 ? -35.374 19.874 4.552 1.00 45.94 425 GLY A CA 1
ATOM 3372 C C . GLY A 1 425 ? -34.227 19.899 3.551 1.00 45.94 425 GLY A C 1
ATOM 3373 O O . GLY A 1 425 ? -34.299 19.271 2.495 1.00 45.94 425 GLY A O 1
ATOM 3374 N N . ASP A 1 426 ? -33.193 20.664 3.881 1.00 64.88 426 ASP A N 1
ATOM 3375 C CA . ASP A 1 426 ? -31.894 20.591 3.221 1.00 64.88 426 ASP A CA 1
ATOM 3376 C C . ASP A 1 426 ? -31.452 19.116 3.199 1.00 64.88 426 ASP A C 1
ATOM 3378 O O . ASP A 1 426 ? -31.369 18.489 4.254 1.00 64.88 426 ASP A O 1
ATOM 3382 N N . ASP A 1 427 ? -31.213 18.549 2.014 1.00 86.56 427 ASP A N 1
ATOM 3383 C CA . ASP A 1 427 ? -30.775 17.157 1.787 1.00 86.56 427 ASP A CA 1
ATOM 3384 C C . ASP A 1 427 ? -29.330 16.920 2.294 1.00 86.56 427 ASP A C 1
ATOM 3386 O O . ASP A 1 427 ? -28.605 16.037 1.838 1.00 86.56 427 ASP A O 1
ATOM 3390 N N . THR A 1 428 ? -28.864 17.749 3.226 1.00 95.19 428 THR A N 1
ATOM 3391 C CA . THR A 1 428 ? -27.520 17.722 3.784 1.00 95.19 428 THR A CA 1
ATOM 3392 C C . THR A 1 428 ? -27.431 16.699 4.913 1.00 95.19 428 THR A C 1
ATOM 3394 O O . THR A 1 428 ? -28.113 16.841 5.927 1.00 95.19 428 THR A O 1
ATOM 3397 N N . ILE A 1 429 ? -26.531 15.717 4.787 1.00 97.56 429 ILE A N 1
ATOM 3398 C CA . ILE A 1 429 ? -26.182 14.816 5.896 1.00 97.56 429 ILE A CA 1
ATOM 3399 C C . ILE A 1 429 ? -25.247 15.564 6.848 1.00 97.56 429 ILE A C 1
ATOM 3401 O O . ILE A 1 429 ? -24.137 15.962 6.477 1.00 97.56 429 ILE A O 1
ATOM 3405 N N . ARG A 1 430 ? -25.690 15.752 8.093 1.00 98.56 430 ARG A N 1
ATOM 3406 C CA . ARG A 1 430 ? -24.904 16.402 9.148 1.00 98.56 430 ARG A CA 1
ATOM 3407 C C . ARG A 1 430 ? -24.084 15.369 9.911 1.00 98.56 430 ARG A C 1
ATOM 3409 O O . ARG A 1 430 ? -24.627 14.471 10.549 1.00 98.56 430 ARG A O 1
ATOM 3416 N N . ILE A 1 431 ? -22.770 15.511 9.857 1.00 98.75 431 ILE A N 1
ATOM 3417 C CA . ILE A 1 431 ? -21.802 14.587 10.440 1.00 98.75 431 ILE A CA 1
ATOM 3418 C C . ILE A 1 431 ? -21.321 15.136 11.783 1.00 98.75 431 ILE A C 1
ATOM 3420 O O . ILE A 1 431 ? -21.003 16.323 11.907 1.00 98.75 431 ILE A O 1
ATOM 3424 N N . GLY A 1 432 ? -21.222 14.261 12.780 1.00 98.81 432 GLY A N 1
ATOM 3425 C CA . GLY A 1 432 ? -20.488 14.513 14.014 1.00 98.81 432 GLY A CA 1
ATOM 3426 C C . GLY A 1 432 ? -19.297 13.566 14.169 1.00 98.81 432 GLY A C 1
ATOM 3427 O O . GLY A 1 432 ? -19.435 12.368 13.939 1.00 98.81 432 GLY A O 1
ATOM 3428 N N . LEU A 1 433 ? -18.137 14.082 14.580 1.00 98.81 433 LEU A N 1
ATOM 3429 C CA . LEU A 1 433 ? -16.935 13.278 14.848 1.00 98.81 433 LEU A CA 1
ATOM 3430 C C . LEU A 1 433 ? -16.716 13.089 16.354 1.00 98.81 433 LEU A C 1
ATOM 3432 O O . LEU A 1 433 ? -16.516 14.067 17.068 1.00 98.81 433 LEU A O 1
ATOM 3436 N N . VAL A 1 434 ? -16.670 11.840 16.823 1.00 98.81 434 VAL A N 1
ATOM 3437 C CA . VAL A 1 434 ? -16.275 11.470 18.191 1.00 98.81 434 VAL A CA 1
ATOM 3438 C C . VAL A 1 434 ? -14.910 10.777 18.152 1.00 98.81 434 VAL A C 1
ATOM 3440 O O . VAL A 1 434 ? -14.774 9.681 17.607 1.00 98.81 434 VAL A O 1
ATOM 3443 N N . GLY A 1 435 ? -13.901 11.400 18.764 1.00 97.94 435 GLY A N 1
ATOM 3444 C CA . GLY A 1 435 ? -12.503 10.961 18.721 1.00 97.94 435 GLY A CA 1
ATOM 3445 C C . GLY A 1 435 ? -11.716 11.677 17.624 1.00 97.94 435 GLY A C 1
ATOM 3446 O O . GLY A 1 435 ? -11.568 11.187 16.507 1.00 97.94 435 GLY A O 1
ATOM 3447 N N . CYS A 1 436 ? -11.152 12.831 17.963 1.00 96.75 436 CYS A N 1
ATOM 3448 C CA . CYS A 1 436 ? -10.375 13.716 17.097 1.00 96.75 436 CYS A CA 1
ATOM 3449 C C . CYS A 1 436 ? -8.890 13.301 17.052 1.00 96.75 436 CYS A C 1
ATOM 3451 O O . CYS A 1 436 ? -7.978 14.108 17.231 1.00 96.75 436 CYS A O 1
ATOM 3453 N N . GLY A 1 437 ? -8.635 12.009 16.831 1.00 90.06 437 GLY A N 1
ATOM 3454 C CA . GLY A 1 437 ? -7.297 11.465 16.583 1.00 90.06 437 GLY A CA 1
ATOM 3455 C C . GLY A 1 437 ? -6.896 11.547 15.107 1.00 90.06 437 GLY A C 1
ATOM 3456 O O . GLY A 1 437 ? -7.650 12.039 14.269 1.00 90.06 437 GLY A O 1
ATOM 3457 N N . GLY A 1 438 ? -5.719 11.014 14.757 1.00 87.19 438 GLY A N 1
ATOM 3458 C CA . GLY A 1 438 ? -5.271 10.945 13.356 1.00 87.19 438 GLY A CA 1
ATOM 3459 C C . GLY A 1 438 ? -6.266 10.198 12.459 1.00 87.19 438 GLY A C 1
ATOM 3460 O O . GLY A 1 438 ? -6.723 10.742 11.459 1.00 87.19 438 GLY A O 1
ATOM 3461 N N . ARG A 1 439 ? -6.679 8.997 12.881 1.00 91.81 439 ARG A N 1
ATOM 3462 C CA . ARG A 1 439 ? -7.653 8.165 12.162 1.00 91.81 439 ARG A CA 1
ATOM 3463 C C . ARG A 1 439 ? -9.044 8.811 12.080 1.00 91.81 439 ARG A C 1
ATOM 3465 O O . ARG A 1 439 ? -9.618 8.869 11.002 1.00 91.81 439 ARG A O 1
ATOM 3472 N N . GLY A 1 440 ? -9.540 9.395 13.176 1.00 94.38 440 GLY A N 1
ATOM 3473 C CA . GLY A 1 440 ? -10.826 10.109 13.183 1.00 94.38 440 GLY A CA 1
ATOM 3474 C C . GLY A 1 440 ? -10.854 11.343 12.279 1.00 94.38 440 GLY A C 1
ATOM 3475 O O . GLY A 1 440 ? -11.836 11.575 11.582 1.00 94.38 440 GLY A O 1
ATOM 3476 N N . THR A 1 441 ? -9.747 12.088 12.220 1.00 94.19 441 THR A N 1
ATOM 3477 C CA . THR A 1 441 ? -9.583 13.205 11.271 1.00 94.19 441 THR A CA 1
ATOM 3478 C C . THR A 1 441 ? -9.614 12.701 9.826 1.00 94.19 441 THR A C 1
ATOM 3480 O O . THR A 1 441 ? -10.276 13.304 8.987 1.00 94.19 441 THR A O 1
ATOM 3483 N N . GLY A 1 442 ? -8.946 11.575 9.544 1.00 91.69 442 GLY A N 1
ATOM 3484 C CA . GLY A 1 442 ? -8.993 10.910 8.239 1.00 91.69 442 GLY A CA 1
ATOM 3485 C C . GLY A 1 442 ? -10.410 10.490 7.841 1.00 91.69 442 GLY A C 1
ATOM 3486 O O . GLY A 1 442 ? -10.867 10.873 6.771 1.00 91.69 442 GLY A O 1
ATOM 3487 N N . ALA A 1 443 ? -11.132 9.801 8.729 1.00 95.56 443 ALA A N 1
ATOM 3488 C CA . ALA A 1 443 ? -12.509 9.355 8.486 1.00 95.56 443 ALA A CA 1
ATOM 3489 C C . ALA A 1 443 ? -13.478 10.530 8.262 1.00 95.56 443 ALA A C 1
ATOM 3491 O O . ALA A 1 443 ? -14.310 10.495 7.362 1.00 95.56 443 ALA A O 1
ATOM 3492 N N . ALA A 1 444 ? -13.353 11.618 9.032 1.00 98.00 444 ALA A N 1
ATOM 3493 C CA . ALA A 1 444 ? -14.153 12.821 8.795 1.00 98.00 444 ALA A CA 1
ATOM 3494 C C . ALA A 1 444 ? -13.841 13.461 7.436 1.00 98.00 444 ALA A C 1
ATOM 3496 O O . ALA A 1 444 ? -14.754 13.858 6.720 1.00 98.00 444 ALA A O 1
ATOM 3497 N N . SER A 1 445 ? -12.562 13.523 7.066 1.00 97.69 445 SER A N 1
ATOM 3498 C CA . SER A 1 445 ? -12.120 14.022 5.764 1.00 97.69 445 SER A CA 1
ATOM 3499 C C . SER A 1 445 ? -12.686 13.195 4.600 1.00 97.69 445 SER A C 1
ATOM 3501 O O . SER A 1 445 ? -13.172 13.759 3.621 1.00 97.69 445 SER A O 1
ATOM 3503 N N . GLN A 1 446 ? -12.702 11.867 4.737 1.00 97.56 446 GLN A N 1
ATOM 3504 C CA . GLN A 1 446 ? -13.234 10.934 3.737 1.00 97.56 446 GLN A CA 1
ATOM 3505 C C . GLN A 1 446 ? -14.757 11.012 3.632 1.00 97.56 446 GLN A C 1
ATOM 3507 O O . GLN A 1 446 ? -15.303 11.153 2.539 1.00 97.56 446 GLN A O 1
ATOM 3512 N N . ALA A 1 447 ? -15.452 11.051 4.769 1.00 98.06 447 ALA A N 1
ATOM 3513 C CA . ALA A 1 447 ? -16.896 11.255 4.816 1.00 98.06 447 ALA A CA 1
ATOM 3514 C C . ALA A 1 447 ? -17.330 12.582 4.164 1.00 98.06 447 ALA A C 1
ATOM 3516 O O . ALA A 1 447 ? -18.374 12.650 3.522 1.00 98.06 447 ALA A O 1
ATOM 3517 N N . LEU A 1 448 ? -16.525 13.644 4.301 1.00 98.25 448 LEU A N 1
ATOM 3518 C CA . LEU A 1 448 ? -16.786 14.937 3.663 1.00 98.25 448 LEU A CA 1
ATOM 3519 C C . LEU A 1 448 ? -16.588 14.915 2.140 1.00 98.25 448 LEU A C 1
ATOM 3521 O O . LEU A 1 448 ? -17.141 15.775 1.452 1.00 98.25 448 LEU A O 1
ATOM 3525 N N . ARG A 1 449 ? -15.827 13.956 1.607 1.00 97.81 449 ARG A N 1
ATOM 3526 C CA . ARG A 1 449 ? -15.623 13.748 0.164 1.00 97.81 449 ARG A CA 1
ATOM 3527 C C . ARG A 1 449 ? -16.645 12.801 -0.458 1.00 97.81 449 ARG A C 1
ATOM 3529 O O . ARG A 1 449 ? -16.975 12.977 -1.624 1.00 97.81 449 ARG A O 1
ATOM 3536 N N . ALA A 1 450 ? -17.203 11.895 0.341 1.00 96.38 450 ALA A N 1
ATOM 3537 C CA . ALA A 1 450 ? -18.113 10.851 -0.122 1.00 96.38 450 ALA A CA 1
ATOM 3538 C C . ALA A 1 450 ? -19.416 11.362 -0.751 1.00 96.38 450 ALA A C 1
ATOM 3540 O O . ALA A 1 450 ? -20.033 10.682 -1.568 1.00 96.38 450 ALA A O 1
ATOM 3541 N N . ASP A 1 451 ? -19.863 12.565 -0.384 1.00 94.62 451 ASP A N 1
ATOM 3542 C CA . ASP A 1 451 ? -21.086 13.143 -0.931 1.00 94.62 451 ASP A CA 1
ATOM 3543 C C . ASP A 1 451 ? -20.990 14.681 -0.998 1.00 94.62 451 ASP A C 1
ATOM 3545 O O . ASP A 1 451 ? -20.286 15.353 -0.235 1.00 94.62 451 ASP A O 1
ATOM 3549 N N . LYS A 1 452 ? -21.659 15.271 -1.991 1.00 92.62 452 LYS A N 1
ATOM 3550 C CA . LYS A 1 452 ? -21.645 16.722 -2.239 1.00 92.62 452 LYS A CA 1
ATOM 3551 C C . LYS A 1 452 ? -22.435 17.518 -1.192 1.00 92.62 452 LYS A C 1
ATOM 3553 O O . LYS A 1 452 ? -22.070 18.651 -0.895 1.00 92.62 452 LYS A O 1
ATOM 3558 N N . ASN A 1 453 ? -23.482 16.920 -0.629 1.00 95.44 453 ASN A N 1
ATOM 3559 C CA . ASN A 1 453 ? -24.430 17.509 0.311 1.00 95.44 453 ASN A CA 1
ATOM 3560 C C . ASN A 1 453 ? -24.174 16.946 1.716 1.00 95.44 453 ASN A C 1
ATOM 3562 O O . ASN A 1 453 ? -25.018 16.274 2.310 1.00 95.44 453 ASN A O 1
ATOM 3566 N N . VAL A 1 454 ? -22.986 17.204 2.253 1.00 97.25 454 VAL A N 1
ATOM 3567 C CA . VAL A 1 454 ? -22.589 16.775 3.600 1.00 97.25 454 VAL A CA 1
ATOM 3568 C C . VAL A 1 454 ? -21.911 17.917 4.326 1.00 97.25 454 VAL A C 1
ATOM 3570 O O . VAL A 1 454 ? -21.255 18.752 3.698 1.00 97.25 454 VAL A O 1
ATOM 3573 N N . LYS A 1 455 ? -22.052 17.952 5.651 1.00 98.31 455 LYS A N 1
ATOM 3574 C CA . LYS A 1 455 ? -21.347 18.918 6.496 1.00 98.31 455 LYS A CA 1
ATOM 3575 C C . LYS A 1 455 ? -20.887 18.300 7.798 1.00 98.31 455 LYS A C 1
ATOM 3577 O O . LYS A 1 455 ? -21.660 17.610 8.454 1.00 98.31 455 LYS A O 1
ATOM 3582 N N . LEU A 1 456 ? -19.672 18.624 8.223 1.00 98.69 456 LEU A N 1
ATOM 3583 C CA . LEU A 1 456 ? -19.210 18.349 9.580 1.00 98.69 456 LEU A CA 1
ATOM 3584 C C . LEU A 1 456 ? -19.717 19.472 10.480 1.00 98.69 456 LEU A C 1
ATOM 3586 O O . LEU A 1 456 ? -19.324 20.623 10.297 1.00 98.69 456 LEU A O 1
ATOM 3590 N N . VAL A 1 457 ? -20.589 19.147 11.434 1.00 98.62 457 VAL A N 1
ATOM 3591 C CA . VAL A 1 457 ? -21.287 20.157 12.250 1.00 98.62 457 VAL A CA 1
ATOM 3592 C C . VAL A 1 457 ? -20.952 20.108 13.737 1.00 98.62 457 VAL A C 1
ATOM 3594 O O . VAL A 1 457 ? -21.195 21.074 14.457 1.00 98.62 457 VAL A O 1
ATOM 3597 N N . ALA A 1 458 ? -20.393 18.996 14.211 1.00 98.81 458 ALA A N 1
ATOM 3598 C CA . ALA A 1 458 ? -20.024 18.819 15.607 1.00 98.81 458 ALA A CA 1
ATOM 3599 C C . ALA A 1 458 ? -18.765 17.960 15.743 1.00 98.81 458 ALA A C 1
ATOM 3601 O O . ALA A 1 458 ? -18.536 17.032 14.963 1.00 98.81 458 ALA A O 1
ATOM 3602 N N . MET A 1 459 ? -17.957 18.252 16.759 1.00 98.81 459 MET A N 1
ATOM 3603 C CA . MET A 1 459 ? -16.776 17.464 17.112 1.00 98.81 459 MET A CA 1
ATOM 3604 C C . MET A 1 459 ? -16.739 17.224 18.618 1.00 98.81 459 MET A C 1
ATOM 3606 O O . MET A 1 459 ? -17.104 18.100 19.403 1.00 98.81 459 MET A O 1
ATOM 3610 N N . ALA A 1 460 ? -16.296 16.036 19.014 1.00 98.81 460 ALA A N 1
ATOM 3611 C CA . ALA A 1 460 ? -16.127 15.630 20.397 1.00 98.81 460 ALA A CA 1
ATOM 3612 C C . ALA A 1 460 ? -14.787 14.913 20.592 1.00 98.81 460 ALA A C 1
ATOM 3614 O O . ALA A 1 460 ? -14.424 14.024 19.817 1.00 98.81 460 ALA A O 1
ATOM 3615 N N . ASP A 1 461 ? -14.061 15.267 21.649 1.00 98.62 461 ASP A N 1
ATOM 3616 C CA . ASP A 1 461 ? -12.852 14.561 22.080 1.00 98.62 461 ASP A CA 1
ATOM 3617 C C . ASP A 1 461 ? -12.739 14.580 23.606 1.00 98.62 461 ASP A C 1
ATOM 3619 O O . ASP A 1 461 ? -13.315 15.431 24.278 1.00 98.62 461 ASP A O 1
ATOM 3623 N N . ALA A 1 462 ? -11.962 13.665 24.178 1.00 97.31 462 ALA A N 1
ATOM 3624 C CA . ALA A 1 462 ? -11.636 13.746 25.595 1.00 97.31 462 ALA A CA 1
ATOM 3625 C C . ALA A 1 462 ? -10.728 14.961 25.891 1.00 97.31 462 ALA A C 1
ATOM 3627 O O . ALA A 1 462 ? -10.789 15.525 26.981 1.00 97.31 462 ALA A O 1
ATOM 3628 N N . PHE A 1 463 ? -9.918 15.389 24.918 1.00 96.44 463 PHE A N 1
ATOM 3629 C CA . PHE A 1 463 ? -8.909 16.431 25.060 1.00 96.44 463 PHE A CA 1
ATOM 3630 C C . PHE A 1 463 ? -9.174 17.620 24.123 1.00 96.44 463 PHE A C 1
ATOM 3632 O O . PHE A 1 463 ? -9.148 17.485 22.900 1.00 96.44 463 PHE A O 1
ATOM 3639 N N . GLU A 1 464 ? -9.354 18.814 24.698 1.00 97.19 464 GLU A N 1
ATOM 3640 C CA . GLU A 1 464 ? -9.643 20.053 23.953 1.00 97.19 464 GLU A CA 1
ATOM 3641 C C . GLU A 1 464 ? -8.588 20.365 22.887 1.00 97.19 464 GLU A C 1
ATOM 3643 O O . GLU A 1 464 ? -8.921 20.689 21.749 1.00 97.19 464 GLU A O 1
ATOM 3648 N N . ASN A 1 465 ? -7.307 20.219 23.234 1.00 94.88 465 ASN A N 1
ATOM 3649 C CA . ASN A 1 465 ? -6.207 20.519 22.323 1.00 94.88 465 ASN A CA 1
ATOM 3650 C C . ASN A 1 465 ? -6.234 19.619 21.075 1.00 94.88 465 ASN A C 1
ATOM 3652 O O . ASN A 1 465 ? -6.014 20.110 19.973 1.00 94.88 465 ASN A O 1
ATOM 3656 N N . ASN A 1 466 ? -6.569 18.331 21.227 1.00 93.56 466 ASN A N 1
ATOM 3657 C CA . ASN A 1 466 ? -6.702 17.426 20.085 1.00 93.56 466 ASN A CA 1
ATOM 3658 C C . ASN A 1 466 ? -7.828 17.891 19.153 1.00 93.56 466 ASN A C 1
ATOM 3660 O O . ASN A 1 466 ? -7.624 17.977 17.945 1.00 93.56 466 ASN A O 1
ATOM 3664 N N . LEU A 1 467 ? -8.996 18.222 19.710 1.00 98.12 467 LEU A N 1
ATOM 3665 C CA . LEU A 1 467 ? -10.144 18.692 18.937 1.00 98.12 467 LEU A CA 1
ATOM 3666 C C . LEU A 1 467 ? -9.800 19.959 18.146 1.00 98.12 467 LEU A C 1
ATOM 3668 O O . LEU A 1 467 ? -10.002 20.001 16.932 1.00 98.12 467 LEU A O 1
ATOM 3672 N N . GLU A 1 468 ? -9.265 20.977 18.817 1.00 98.25 468 GLU A N 1
ATOM 3673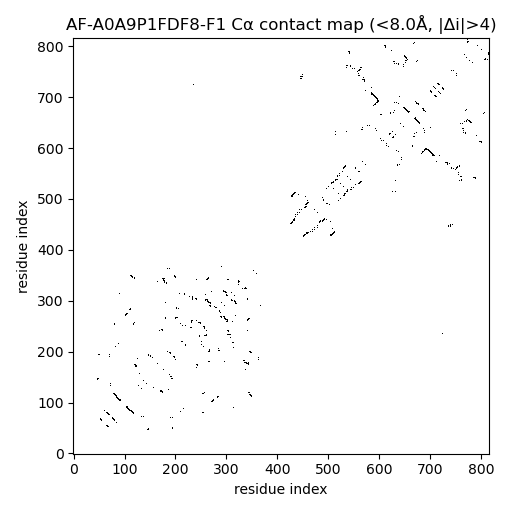 C CA . GLU A 1 468 ? -8.968 22.274 18.203 1.00 98.25 468 GLU A CA 1
ATOM 3674 C C . GLU A 1 468 ? -7.880 22.172 17.128 1.00 98.25 468 GLU A C 1
ATOM 3676 O O . GLU A 1 468 ? -8.008 22.767 16.054 1.00 98.25 468 GLU A O 1
ATOM 3681 N N . ASP A 1 469 ? -6.828 21.390 17.373 1.00 96.38 469 ASP A N 1
ATOM 3682 C CA . ASP A 1 469 ? -5.751 21.201 16.401 1.00 96.38 469 ASP A CA 1
ATOM 3683 C C . ASP A 1 469 ? -6.235 20.432 15.165 1.00 96.38 469 ASP A C 1
ATOM 3685 O O . ASP A 1 469 ? -5.865 20.776 14.038 1.00 96.38 469 ASP A O 1
ATOM 3689 N N . LYS A 1 470 ? -7.101 19.425 15.342 1.00 96.81 470 LYS A N 1
ATOM 3690 C CA . LYS A 1 470 ? -7.651 18.649 14.220 1.00 96.81 470 LYS A CA 1
ATOM 3691 C C . LYS A 1 470 ? -8.721 19.387 13.436 1.00 96.81 470 LYS A C 1
ATOM 3693 O O . LYS A 1 470 ? -8.741 19.266 12.214 1.00 96.81 470 LYS A O 1
ATOM 3698 N N . LEU A 1 471 ? -9.527 20.225 14.082 1.00 98.38 471 LEU A N 1
ATOM 3699 C CA . LEU A 1 471 ? -10.434 21.119 13.369 1.00 98.38 471 LEU A CA 1
ATOM 3700 C C . LEU A 1 471 ? -9.657 22.092 12.471 1.00 98.38 471 LEU A C 1
ATOM 3702 O O . LEU A 1 471 ? -9.968 22.206 11.288 1.00 98.38 471 LEU A O 1
ATOM 3706 N N . LYS A 1 472 ? -8.599 22.730 12.992 1.00 97.62 472 LYS A N 1
ATOM 3707 C CA . LYS A 1 472 ? -7.723 23.592 12.177 1.00 97.62 472 LYS A CA 1
ATOM 3708 C C . LYS A 1 472 ? -7.082 22.825 11.023 1.00 97.62 472 LYS A C 1
ATOM 3710 O O . LYS A 1 472 ? -6.936 23.384 9.944 1.00 97.62 472 LYS A O 1
ATOM 3715 N N . GLN A 1 473 ? -6.682 21.572 11.245 1.00 93.81 473 GLN A N 1
ATOM 3716 C CA . GLN A 1 473 ? -6.125 20.723 10.192 1.00 93.81 473 GLN A CA 1
ATOM 3717 C C . GLN A 1 473 ? -7.147 20.472 9.073 1.00 93.81 473 GLN A C 1
ATOM 3719 O O . GLN A 1 473 ? -6.800 20.646 7.911 1.00 93.81 473 GLN A O 1
ATOM 3724 N N . LEU A 1 474 ? -8.392 20.118 9.406 1.00 95.88 474 LEU A N 1
ATOM 3725 C CA . LEU A 1 474 ? -9.455 19.907 8.414 1.00 95.88 474 LEU A CA 1
ATOM 3726 C C . LEU A 1 474 ? -9.793 21.193 7.645 1.00 95.88 474 LEU A C 1
ATOM 3728 O O . LEU A 1 474 ? -10.022 21.148 6.446 1.00 95.88 474 LEU A O 1
ATOM 3732 N N . GLN A 1 475 ? -9.775 22.349 8.310 1.00 97.75 475 GLN A N 1
ATOM 3733 C CA . GLN A 1 475 ? -10.060 23.647 7.682 1.00 97.75 475 GLN A CA 1
ATOM 3734 C C . GLN A 1 475 ? -8.976 24.123 6.702 1.00 97.75 475 GLN A C 1
ATOM 3736 O O . GLN A 1 475 ? -9.223 25.042 5.925 1.00 97.75 475 GLN A O 1
ATOM 3741 N N . LYS A 1 476 ? -7.780 23.524 6.734 1.00 95.94 476 LYS A N 1
ATOM 3742 C CA . LYS A 1 476 ? -6.717 23.794 5.752 1.00 95.94 476 LYS A CA 1
ATOM 3743 C C . LYS A 1 476 ? -6.909 23.040 4.438 1.00 95.94 476 LYS A C 1
ATOM 3745 O O . LYS A 1 476 ? -6.249 23.370 3.464 1.00 95.94 476 LYS A O 1
ATOM 3750 N N . ASP A 1 477 ? -7.761 22.022 4.418 1.00 91.75 477 ASP A N 1
ATOM 3751 C CA . ASP A 1 477 ? -8.044 21.237 3.223 1.00 91.75 477 ASP A CA 1
ATOM 3752 C C . ASP A 1 477 ? -9.091 21.970 2.369 1.00 91.75 477 ASP A C 1
ATOM 3754 O O . ASP A 1 477 ? -10.272 22.031 2.720 1.00 91.75 477 ASP A O 1
ATOM 3758 N N . GLU A 1 478 ? -8.643 22.579 1.268 1.00 93.75 478 GLU A N 1
ATOM 3759 C CA . GLU A 1 478 ? -9.462 23.465 0.432 1.00 93.75 478 GLU A CA 1
ATOM 3760 C C . GLU A 1 478 ? -10.706 22.780 -0.149 1.00 93.75 478 GLU A C 1
ATOM 3762 O O . GLU A 1 478 ? -11.750 23.419 -0.295 1.00 93.75 478 GLU A O 1
ATOM 3767 N N . GLU A 1 479 ? -10.627 21.475 -0.420 1.00 93.00 479 GLU A N 1
ATOM 3768 C CA . GLU A 1 479 ? -11.714 20.702 -1.027 1.00 93.00 479 GLU A CA 1
ATOM 3769 C C . GLU A 1 479 ? -12.909 20.549 -0.074 1.00 93.00 479 GLU A C 1
ATOM 3771 O O . GLU A 1 479 ? -14.070 20.580 -0.492 1.00 93.00 479 GLU A O 1
ATOM 3776 N N . ILE A 1 480 ? -12.637 20.418 1.228 1.00 96.50 480 ILE A N 1
ATOM 3777 C CA . ILE A 1 480 ? -13.659 20.129 2.243 1.00 96.50 480 ILE A CA 1
ATOM 3778 C C . ILE A 1 480 ? -13.939 21.297 3.186 1.00 96.50 480 ILE A C 1
ATOM 3780 O O . ILE A 1 480 ? -14.958 21.266 3.871 1.00 96.50 480 ILE A O 1
ATOM 3784 N N . ASN A 1 481 ? -13.097 22.336 3.233 1.00 97.31 481 ASN A N 1
ATOM 3785 C CA . ASN A 1 481 ? -13.239 23.444 4.187 1.00 97.31 481 ASN A CA 1
ATOM 3786 C C . ASN A 1 481 ? -14.629 24.107 4.121 1.00 97.31 481 ASN A C 1
ATOM 3788 O O . ASN A 1 481 ? -15.238 24.402 5.148 1.00 97.31 481 ASN A O 1
ATOM 3792 N N . SER A 1 482 ? -15.188 24.255 2.915 1.00 97.31 482 SER A N 1
ATOM 3793 C CA . SER A 1 482 ? -16.541 24.800 2.706 1.00 97.31 482 SER A CA 1
ATOM 3794 C C . SER A 1 482 ? -17.671 23.952 3.319 1.00 97.31 482 SER A C 1
ATOM 3796 O O . SER A 1 482 ? -18.782 24.449 3.518 1.00 97.31 482 SER A O 1
ATOM 3798 N N . LYS A 1 483 ? -17.392 22.686 3.653 1.00 98.12 483 LYS A N 1
ATOM 3799 C CA . LYS A 1 483 ? -18.313 21.726 4.276 1.00 98.12 483 LYS A CA 1
ATOM 3800 C C . LYS A 1 483 ? -18.153 21.641 5.803 1.00 98.12 483 LYS A C 1
ATOM 3802 O O . LYS A 1 483 ? -18.815 20.824 6.442 1.00 98.12 483 LYS A O 1
ATOM 3807 N N . ILE A 1 484 ? -17.299 22.462 6.416 1.00 98.38 484 ILE A N 1
ATOM 3808 C CA . ILE A 1 484 ? -17.043 22.441 7.864 1.00 98.38 484 ILE A CA 1
ATOM 3809 C C . ILE A 1 484 ? -17.789 23.590 8.548 1.00 98.38 484 ILE A C 1
ATOM 3811 O O . ILE A 1 484 ? -17.493 24.762 8.334 1.00 98.38 484 ILE A O 1
ATOM 3815 N N . ASP A 1 485 ? -18.721 23.249 9.436 1.00 97.81 485 ASP A N 1
ATOM 3816 C CA . ASP A 1 485 ? -19.513 24.188 10.235 1.00 97.81 485 ASP A CA 1
ATOM 3817 C C . ASP A 1 485 ? -19.508 23.774 11.717 1.00 97.81 485 ASP A C 1
ATOM 3819 O O . ASP A 1 485 ? -20.522 23.382 12.289 1.00 97.81 485 ASP A O 1
ATOM 3823 N N . VAL A 1 486 ? -18.337 23.844 12.357 1.00 98.38 486 VAL A N 1
ATOM 3824 C CA . VAL A 1 486 ? -18.138 23.432 13.760 1.00 98.38 486 VAL A CA 1
ATOM 3825 C C . VAL A 1 486 ? -17.896 24.663 14.657 1.00 98.38 486 VAL A C 1
ATOM 3827 O O . VAL A 1 486 ? -16.746 24.977 15.010 1.00 98.38 486 VAL A O 1
ATOM 3830 N N . PRO A 1 487 ? -18.949 25.423 15.020 1.00 97.75 487 PRO A N 1
ATOM 3831 C CA . PRO A 1 487 ? -18.848 26.555 15.935 1.00 97.75 487 PRO A CA 1
ATOM 3832 C C . PRO A 1 487 ? -18.493 26.086 17.350 1.00 97.75 487 PRO A C 1
ATOM 3834 O O . PRO A 1 487 ? -18.619 24.909 17.681 1.00 97.75 487 PRO A O 1
ATOM 3837 N N . LYS A 1 488 ? -18.024 27.009 18.197 1.00 97.56 488 LYS A N 1
ATOM 3838 C CA . LYS A 1 488 ? -17.500 26.686 19.537 1.00 97.56 488 LYS A CA 1
ATOM 3839 C C . LYS A 1 488 ? -18.496 25.955 20.444 1.00 97.56 488 LYS A C 1
ATOM 3841 O O . LYS A 1 488 ? -18.076 25.150 21.260 1.00 97.56 488 LYS A O 1
ATOM 3846 N N . ASP A 1 489 ? -19.789 26.219 20.309 1.00 97.56 489 ASP A N 1
ATOM 3847 C CA . ASP A 1 489 ? -20.868 25.578 21.070 1.00 97.56 489 ASP A CA 1
ATOM 3848 C C . ASP A 1 489 ? -21.208 24.153 20.593 1.00 97.56 489 ASP A C 1
ATOM 3850 O O . ASP A 1 489 ? -21.957 23.452 21.269 1.00 97.56 489 ASP A O 1
ATOM 3854 N N . ARG A 1 490 ? -20.623 23.699 19.473 1.00 98.31 490 ARG A N 1
ATOM 3855 C CA . ARG A 1 490 ? -20.678 22.310 18.975 1.00 98.31 490 ARG A CA 1
ATOM 3856 C C . ARG A 1 490 ? -19.317 21.599 19.035 1.00 98.31 490 ARG A C 1
ATOM 3858 O O . ARG A 1 490 ? -19.066 20.647 18.292 1.00 98.31 490 ARG A O 1
ATOM 3865 N N . ARG A 1 491 ? -18.433 22.073 19.919 1.00 98.50 491 ARG A N 1
ATOM 3866 C CA . ARG A 1 491 ? -17.139 21.460 20.253 1.00 98.50 491 ARG A CA 1
ATOM 3867 C C . ARG A 1 491 ? -17.201 20.961 21.685 1.00 98.50 491 ARG A C 1
ATOM 3869 O O . ARG A 1 491 ? -17.193 21.752 22.624 1.00 98.50 491 ARG A O 1
ATOM 3876 N N . PHE A 1 492 ? -17.301 19.652 21.844 1.00 98.75 492 PHE A N 1
ATOM 3877 C CA . PHE A 1 492 ? -17.553 19.030 23.137 1.00 98.75 492 PHE A CA 1
ATOM 3878 C C . PHE A 1 492 ? -16.281 18.361 23.662 1.00 98.75 492 PHE A C 1
ATOM 3880 O O . PHE A 1 492 ? -15.589 17.664 22.920 1.00 98.75 492 PHE A O 1
ATOM 3887 N N . VAL A 1 493 ? -15.966 18.570 24.942 1.00 98.56 493 VAL A N 1
ATOM 3888 C CA . VAL A 1 493 ? -14.735 18.059 25.563 1.00 98.56 493 VAL A CA 1
ATOM 3889 C C . VAL A 1 493 ? -15.054 17.273 26.828 1.00 98.56 493 VAL A C 1
ATOM 3891 O O . VAL A 1 493 ? -15.793 17.758 27.682 1.00 98.56 493 VAL A O 1
ATOM 3894 N N . GLY A 1 494 ? -14.471 16.081 26.961 1.00 97.75 494 GLY A N 1
ATOM 3895 C CA . GLY A 1 494 ? -14.597 15.221 28.143 1.00 97.75 494 GLY A CA 1
ATOM 3896 C C . GLY A 1 494 ? -15.199 13.845 27.849 1.00 97.75 494 GLY A C 1
ATOM 3897 O O . GLY A 1 494 ? -15.489 13.500 26.707 1.00 97.75 494 GLY A O 1
ATOM 3898 N N . PHE A 1 495 ? -15.380 13.033 28.895 1.00 96.69 495 PHE A N 1
ATOM 3899 C CA . PHE A 1 495 ? -15.903 11.664 28.768 1.00 96.69 495 PHE A CA 1
ATOM 3900 C C . PHE A 1 495 ? -17.370 11.604 28.322 1.00 96.69 495 PHE A C 1
ATOM 3902 O O . PHE A 1 495 ? -17.774 10.638 27.688 1.00 96.69 495 PHE A O 1
ATOM 3909 N N . ASP A 1 496 ? -18.169 12.622 28.634 1.00 96.88 496 ASP A N 1
ATOM 3910 C CA . ASP A 1 496 ? -19.580 12.744 28.252 1.00 96.88 496 ASP A CA 1
ATOM 3911 C C . ASP A 1 496 ? -19.781 13.504 26.928 1.00 96.88 496 ASP A C 1
ATOM 3913 O O . ASP A 1 496 ? -20.903 13.611 26.431 1.00 96.88 496 ASP A O 1
ATOM 3917 N N . ALA A 1 497 ? -18.700 13.996 26.310 1.00 98.38 497 ALA A N 1
ATOM 3918 C CA . ALA A 1 497 ? -18.748 14.806 25.095 1.00 98.38 497 ALA A CA 1
ATOM 3919 C C . ALA A 1 497 ? -19.448 14.103 23.920 1.00 98.38 497 ALA A C 1
ATOM 3921 O O . ALA A 1 497 ? -20.145 14.748 23.136 1.00 98.38 497 ALA A O 1
ATOM 3922 N N . TYR A 1 498 ? -19.319 12.776 23.818 1.00 98.56 498 TYR A N 1
ATOM 3923 C CA . TYR A 1 498 ? -20.012 11.993 22.793 1.00 98.56 498 TYR A CA 1
ATOM 3924 C C . TYR A 1 498 ? -21.541 12.091 22.929 1.00 98.56 498 TYR A C 1
ATOM 3926 O O . TYR A 1 498 ? -22.235 12.163 21.920 1.00 98.56 498 TYR A O 1
ATOM 3934 N N . GLN A 1 499 ? -22.078 12.153 24.154 1.00 98.56 499 GLN A N 1
ATOM 3935 C CA . GLN A 1 499 ? -23.521 12.275 24.393 1.00 98.56 499 GLN A CA 1
ATOM 3936 C C . GLN A 1 499 ? -24.027 13.653 23.975 1.00 98.56 499 GLN A C 1
ATOM 3938 O O . GLN A 1 499 ? -25.087 13.758 23.362 1.00 98.56 499 GLN A O 1
ATOM 3943 N N . GLN A 1 500 ? -23.252 14.699 24.274 1.00 98.62 500 GLN A N 1
ATOM 3944 C CA . GLN A 1 500 ? -23.565 16.069 23.870 1.00 98.62 500 GLN A CA 1
ATOM 3945 C C . GLN A 1 500 ? -23.571 16.199 22.339 1.00 98.62 500 GLN A C 1
ATOM 3947 O O . GLN A 1 500 ? -24.504 16.770 21.775 1.00 98.62 500 GLN A O 1
ATOM 3952 N N . LEU A 1 501 ? -22.597 15.583 21.658 1.00 98.69 501 LEU A N 1
ATOM 3953 C CA . LEU A 1 501 ? -22.550 15.524 20.197 1.00 98.69 501 LEU A CA 1
ATOM 3954 C C . LEU A 1 501 ? -23.728 14.745 19.607 1.00 98.69 501 LEU A C 1
ATOM 3956 O O . LEU A 1 501 ? -24.382 15.247 18.697 1.00 98.69 501 LEU A O 1
ATOM 3960 N N . ILE A 1 502 ? -24.035 13.553 20.121 1.00 98.50 502 ILE A N 1
ATOM 3961 C CA . ILE A 1 502 ? -25.159 12.732 19.637 1.00 98.50 502 ILE A CA 1
ATOM 3962 C C . ILE A 1 502 ? -26.504 13.444 19.853 1.00 98.50 502 ILE A C 1
ATOM 3964 O O . ILE A 1 502 ? -27.400 13.336 19.016 1.00 98.50 502 ILE A O 1
ATOM 3968 N N . GLY A 1 503 ? -26.640 14.178 20.961 1.00 97.56 503 GLY A N 1
ATOM 3969 C CA . GLY A 1 503 ? -27.810 15.001 21.267 1.00 97.56 503 GLY A CA 1
ATOM 3970 C C . GLY A 1 503 ? -27.891 16.304 20.467 1.00 97.56 503 GLY A C 1
ATOM 3971 O O . GLY A 1 503 ? -28.921 16.976 20.514 1.00 97.56 503 GLY A O 1
ATOM 3972 N N . SER A 1 504 ? -26.829 16.666 19.744 1.00 96.50 504 SER A N 1
ATOM 3973 C CA . SER A 1 504 ? -26.824 17.807 18.834 1.00 96.50 504 SER A CA 1
ATOM 3974 C C . SER A 1 504 ? -27.478 17.459 17.493 1.00 96.50 504 SER A C 1
ATOM 3976 O O . SER A 1 504 ? -27.935 16.338 17.249 1.00 96.50 504 SER A O 1
ATOM 3978 N N . ASP A 1 505 ? -27.544 18.448 16.610 1.00 94.25 505 ASP A N 1
ATOM 3979 C CA . ASP A 1 505 ? -28.159 18.315 15.299 1.00 94.25 505 ASP A CA 1
ATOM 3980 C C . ASP A 1 505 ? -27.209 17.583 14.325 1.00 94.25 505 ASP A C 1
ATOM 3982 O O . ASP A 1 505 ? -26.679 18.187 13.393 1.00 94.25 505 ASP A O 1
ATOM 3986 N N . VAL A 1 506 ? -27.024 16.272 14.522 1.00 98.12 506 VAL A N 1
ATOM 3987 C CA . VAL A 1 506 ? -26.295 15.345 13.629 1.00 98.12 506 VAL A CA 1
ATOM 3988 C C . VAL A 1 506 ? -27.205 14.227 13.109 1.00 98.12 506 VAL A C 1
ATOM 3990 O O . VAL A 1 506 ? -28.131 13.807 13.804 1.00 98.12 506 VAL A O 1
ATOM 3993 N N . ASP A 1 507 ? -26.911 13.710 11.919 1.00 98.31 507 ASP A N 1
ATOM 3994 C CA . ASP A 1 507 ? -27.582 12.568 11.279 1.00 98.31 507 ASP A CA 1
ATOM 3995 C C . ASP A 1 507 ? -26.691 11.317 11.269 1.00 98.31 507 ASP A C 1
ATOM 3997 O O . ASP A 1 507 ? -27.176 10.203 11.471 1.00 98.31 507 ASP A O 1
ATOM 4001 N N . LEU A 1 508 ? -25.381 11.511 11.077 1.00 98.69 508 LEU A N 1
ATOM 4002 C CA . LEU A 1 508 ? -24.362 10.463 11.073 1.00 98.69 508 LEU A CA 1
ATOM 4003 C C . LEU A 1 508 ? -23.266 10.774 12.094 1.00 98.69 508 LEU A C 1
ATOM 4005 O O . LEU A 1 508 ? -22.791 11.905 12.188 1.00 98.69 508 LEU A O 1
ATOM 4009 N N . VAL A 1 509 ? -22.836 9.760 12.842 1.00 98.88 509 VAL A N 1
ATOM 4010 C CA . VAL A 1 509 ? -21.769 9.874 13.841 1.00 98.88 509 VAL A CA 1
ATOM 4011 C C . VAL A 1 509 ? -20.587 8.993 13.448 1.00 98.88 509 VAL A C 1
ATOM 4013 O O . VAL A 1 509 ? -20.737 7.794 13.234 1.00 98.88 509 VAL A O 1
ATOM 4016 N N . ILE A 1 510 ? -19.401 9.591 13.388 1.00 98.88 510 ILE A N 1
ATOM 4017 C CA . ILE A 1 510 ? -18.127 8.896 13.198 1.00 98.88 510 ILE A CA 1
ATOM 4018 C C . ILE A 1 510 ? -17.545 8.572 14.574 1.00 98.88 510 ILE A C 1
ATOM 4020 O O . ILE A 1 510 ? -17.303 9.476 15.375 1.00 98.88 510 ILE A O 1
ATOM 4024 N N . LEU A 1 511 ? -17.297 7.291 14.846 1.00 98.81 511 LEU A N 1
ATOM 4025 C CA . LEU A 1 511 ? -16.739 6.789 16.102 1.00 98.81 511 LEU A CA 1
ATOM 4026 C C . LEU A 1 511 ? -15.292 6.318 15.906 1.00 98.81 511 LEU A C 1
ATOM 4028 O O . LEU A 1 511 ? -15.028 5.186 15.496 1.00 98.81 511 LEU A O 1
ATOM 4032 N N . ALA A 1 512 ? -14.342 7.183 16.257 1.00 97.88 512 ALA A N 1
ATOM 4033 C CA . ALA A 1 512 ? -12.903 6.961 16.101 1.00 97.88 512 ALA A CA 1
ATOM 4034 C C . ALA A 1 512 ? -12.126 7.074 17.428 1.00 97.88 512 ALA A C 1
ATOM 4036 O O . ALA A 1 512 ? -10.946 7.425 17.460 1.00 97.88 512 ALA A O 1
ATOM 4037 N N . THR A 1 513 ? -12.794 6.778 18.542 1.00 97.50 513 THR A N 1
ATOM 4038 C CA . THR A 1 513 ? -12.191 6.673 19.880 1.00 97.50 513 THR A CA 1
ATOM 4039 C C . THR A 1 513 ? -11.459 5.342 20.067 1.00 97.50 513 THR A C 1
ATOM 4041 O O . THR A 1 513 ? -11.704 4.422 19.287 1.00 97.50 513 THR A O 1
ATOM 4044 N N . PRO A 1 514 ? -10.621 5.176 21.111 1.00 97.75 514 PRO A N 1
ATOM 4045 C CA . PRO A 1 514 ? -10.097 3.860 21.474 1.00 97.75 514 PRO A CA 1
ATOM 4046 C C . PRO A 1 514 ? -11.211 2.796 21.552 1.00 97.75 514 PRO A C 1
ATOM 4048 O O . PRO A 1 514 ? -12.331 3.125 21.975 1.00 97.75 514 PRO A O 1
ATOM 4051 N N . PRO A 1 515 ? -10.939 1.540 21.149 1.00 97.94 515 PRO A N 1
ATOM 4052 C CA . PRO A 1 515 ? -11.970 0.515 20.985 1.00 97.94 515 PRO A CA 1
ATOM 4053 C C . PRO A 1 515 ? -12.777 0.209 22.242 1.00 97.94 515 PRO A C 1
ATOM 4055 O O . PRO A 1 515 ? -13.962 -0.099 22.130 1.00 97.94 515 PRO A O 1
ATOM 4058 N N . GLY A 1 516 ? -12.188 0.375 23.428 1.00 97.75 516 GLY A N 1
ATOM 4059 C CA . GLY A 1 516 ? -12.887 0.201 24.704 1.00 97.75 516 GLY A CA 1
ATOM 4060 C C . GLY A 1 516 ? -14.148 1.055 24.875 1.00 97.75 516 GLY A C 1
ATOM 4061 O O . GLY A 1 516 ? -15.048 0.685 25.622 1.00 97.75 516 GLY A O 1
ATOM 4062 N N . PHE A 1 517 ? -14.254 2.180 24.162 1.00 98.25 517 PHE A N 1
ATOM 4063 C CA . PHE A 1 517 ? -15.422 3.065 24.232 1.00 98.25 517 PHE A CA 1
ATOM 4064 C C . PHE A 1 517 ? -16.493 2.781 23.177 1.00 98.25 517 PHE A C 1
ATOM 4066 O O . PHE A 1 517 ? -17.636 3.221 23.323 1.00 98.25 517 PHE A O 1
ATOM 4073 N N . ARG A 1 518 ? -16.146 2.082 22.091 1.00 97.12 518 ARG A N 1
ATOM 4074 C CA . ARG A 1 518 ? -17.031 1.932 20.927 1.00 97.12 518 ARG A CA 1
ATOM 4075 C C . ARG A 1 518 ? -18.365 1.255 21.248 1.00 97.12 518 ARG A C 1
ATOM 4077 O O . ARG A 1 518 ? -19.369 1.783 20.771 1.00 97.12 518 ARG A O 1
ATOM 4084 N N . PRO A 1 519 ? -18.448 0.207 22.096 1.00 98.56 519 PRO A N 1
ATOM 4085 C CA . PRO A 1 519 ? -19.738 -0.382 22.457 1.00 98.56 519 PRO A CA 1
ATOM 4086 C C . PRO A 1 519 ? -20.694 0.629 23.108 1.00 98.56 519 PRO A C 1
ATOM 4088 O O . PRO A 1 519 ? -21.869 0.691 22.752 1.00 98.56 519 PRO A O 1
ATOM 4091 N N . LEU A 1 520 ? -20.180 1.467 24.017 1.00 98.00 520 LEU A N 1
ATOM 4092 C CA . LEU A 1 520 ? -20.952 2.512 24.694 1.00 98.00 520 LEU A CA 1
ATOM 4093 C C . LEU A 1 520 ? -21.413 3.598 23.712 1.00 98.00 520 LEU A C 1
ATOM 4095 O O . LEU A 1 520 ? -22.581 3.992 23.714 1.00 98.00 520 LEU A O 1
ATOM 4099 N N . HIS A 1 521 ? -20.501 4.075 22.864 1.00 98.69 521 HIS A N 1
ATOM 4100 C CA . HIS A 1 521 ? -20.795 5.138 21.904 1.00 98.69 521 HIS A CA 1
ATOM 4101 C C . HIS A 1 521 ? -21.782 4.684 20.820 1.00 98.69 521 HIS A C 1
ATOM 4103 O O . HIS A 1 521 ? -22.711 5.425 20.495 1.00 98.69 521 HIS A O 1
ATOM 4109 N N . LEU A 1 522 ? -21.626 3.461 20.302 1.00 98.81 522 LEU A N 1
ATOM 4110 C CA . LEU A 1 522 ? -22.530 2.880 19.311 1.00 98.81 522 LEU A CA 1
ATOM 4111 C C . LEU A 1 522 ? -23.942 2.732 19.877 1.00 98.81 522 LEU A C 1
ATOM 4113 O O . LEU A 1 522 ? -24.901 3.165 19.240 1.00 98.81 522 LEU A O 1
ATOM 4117 N N . ALA A 1 523 ? -24.073 2.168 21.082 1.00 98.75 523 ALA A N 1
ATOM 4118 C CA . ALA A 1 523 ? -25.371 2.004 21.728 1.00 98.75 523 ALA A CA 1
ATOM 4119 C C . ALA A 1 523 ? -26.097 3.351 21.882 1.00 98.75 523 ALA A C 1
ATOM 4121 O O . ALA A 1 523 ? -27.288 3.449 21.585 1.00 98.75 523 ALA A O 1
ATOM 4122 N N . ALA A 1 524 ? -25.379 4.408 22.281 1.00 98.75 524 ALA A N 1
ATOM 4123 C CA . ALA A 1 524 ? -25.941 5.752 22.399 1.00 98.75 524 ALA A CA 1
ATOM 4124 C C . ALA A 1 524 ? -26.367 6.344 21.043 1.00 98.75 524 ALA A C 1
ATOM 4126 O O . ALA A 1 524 ? -27.454 6.914 20.942 1.00 98.75 524 ALA A O 1
ATOM 4127 N N . ALA A 1 525 ? -25.550 6.188 19.998 1.00 98.81 525 ALA A N 1
ATOM 4128 C CA . ALA A 1 525 ? -25.853 6.706 18.664 1.00 98.81 525 ALA A CA 1
ATOM 4129 C C . ALA A 1 525 ? -27.073 6.004 18.043 1.00 98.81 525 ALA A C 1
ATOM 4131 O O . ALA A 1 525 ? -27.996 6.665 17.565 1.00 98.81 525 ALA A O 1
ATOM 4132 N N . VAL A 1 526 ? -27.137 4.672 18.1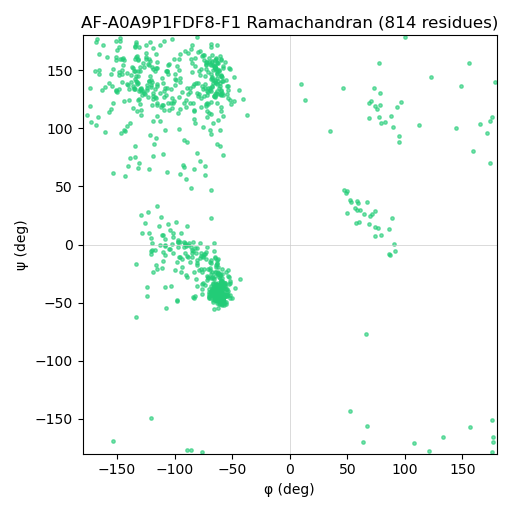36 1.00 98.69 526 VAL A N 1
ATOM 4133 C CA . VAL A 1 526 ? -28.280 3.880 17.655 1.00 98.69 526 VAL A CA 1
ATOM 4134 C C . VAL A 1 526 ? -29.544 4.184 18.458 1.00 98.69 526 VAL A C 1
ATOM 4136 O O . VAL A 1 526 ? -30.633 4.289 17.888 1.00 98.69 526 VAL A O 1
ATOM 4139 N N . ALA A 1 527 ? -29.436 4.356 19.779 1.00 98.62 527 ALA A N 1
ATOM 4140 C CA . ALA A 1 527 ? -30.570 4.753 20.613 1.00 98.62 527 ALA A CA 1
ATOM 4141 C C . ALA A 1 527 ? -31.144 6.117 20.195 1.00 98.62 527 ALA A C 1
ATOM 4143 O O . ALA A 1 527 ? -32.360 6.289 20.238 1.00 98.62 527 ALA A O 1
ATOM 4144 N N . ALA A 1 528 ? -30.288 7.032 19.736 1.00 98.62 528 ALA A N 1
ATOM 4145 C CA . ALA A 1 528 ? -30.643 8.361 19.241 1.00 98.62 528 ALA A CA 1
ATOM 4146 C C . ALA A 1 528 ? -30.960 8.417 17.730 1.00 98.62 528 ALA A C 1
ATOM 4148 O O . ALA A 1 528 ? -30.985 9.507 17.156 1.00 98.62 528 ALA A O 1
ATOM 4149 N N . ASP A 1 529 ? -31.200 7.264 17.095 1.00 98.31 529 ASP A N 1
ATOM 4150 C CA . ASP A 1 529 ? -31.577 7.133 15.682 1.00 98.31 529 ASP A CA 1
ATOM 4151 C C . ASP A 1 529 ? -30.546 7.732 14.704 1.00 98.31 529 ASP A C 1
ATOM 4153 O O . ASP A 1 529 ? -30.912 8.332 13.694 1.00 98.31 529 ASP A O 1
ATOM 4157 N N . LYS A 1 530 ? -29.247 7.596 15.008 1.00 98.62 530 LYS A N 1
ATOM 4158 C CA . LYS A 1 530 ? -28.156 8.106 14.164 1.00 98.62 530 LYS A CA 1
ATOM 4159 C C . LYS A 1 530 ? -27.554 7.012 13.291 1.00 98.62 530 LYS A C 1
ATOM 4161 O O . LYS A 1 530 ? -27.350 5.888 13.749 1.00 98.62 530 LYS A O 1
ATOM 4166 N N . HIS A 1 531 ? -27.207 7.364 12.057 1.00 98.75 531 HIS A N 1
ATOM 4167 C CA . HIS A 1 531 ? -26.289 6.563 11.251 1.00 98.75 531 HIS A CA 1
ATOM 4168 C C . HIS A 1 531 ? -24.904 6.555 11.899 1.00 98.75 531 HIS A C 1
ATOM 4170 O O . HIS A 1 531 ? -24.532 7.508 12.589 1.00 98.75 531 HIS A O 1
ATOM 4176 N N . VAL A 1 532 ? -24.134 5.492 11.688 1.00 98.88 532 VAL A N 1
ATOM 4177 C CA . VAL A 1 532 ? -22.819 5.342 12.313 1.00 98.88 532 VAL A CA 1
ATOM 4178 C C . VAL A 1 532 ? -21.793 4.867 11.297 1.00 98.88 532 VAL A C 1
ATOM 4180 O O . VAL A 1 532 ? -22.022 3.913 10.564 1.00 98.88 532 VAL A O 1
ATOM 4183 N N . PHE A 1 533 ? -20.631 5.505 11.305 1.00 98.75 533 PHE A N 1
ATOM 4184 C CA . PHE A 1 533 ? -19.394 4.869 10.872 1.00 98.75 533 PHE A CA 1
ATOM 4185 C C . PHE A 1 533 ? -18.540 4.655 12.117 1.00 98.75 533 PHE A C 1
ATOM 4187 O O . PHE A 1 533 ? -18.382 5.581 12.915 1.00 98.75 533 PHE A O 1
ATOM 4194 N N . MET A 1 534 ? -17.984 3.466 12.314 1.00 98.12 534 MET A N 1
ATOM 4195 C CA . MET A 1 534 ? -17.074 3.221 13.429 1.00 98.12 534 MET A CA 1
ATOM 4196 C C . MET A 1 534 ? -15.802 2.528 12.974 1.00 98.12 534 MET A C 1
ATOM 4198 O O . MET A 1 534 ? -15.823 1.519 12.280 1.00 98.12 534 MET A O 1
ATOM 4202 N N . GLU A 1 535 ? -14.675 3.061 13.421 1.00 97.88 535 GLU A N 1
ATOM 4203 C CA . GLU A 1 535 ? -13.381 2.432 13.198 1.00 97.88 535 GLU A CA 1
ATOM 4204 C C . GLU A 1 535 ? -13.301 1.067 13.889 1.00 97.88 535 GLU A C 1
ATOM 4206 O O . GLU A 1 535 ? -13.873 0.851 14.962 1.00 97.88 535 GLU A O 1
ATOM 4211 N N . LYS A 1 536 ? -12.534 0.154 13.301 1.00 94.81 536 LYS A N 1
ATOM 4212 C CA . LYS A 1 536 ? -12.179 -1.119 13.935 1.00 94.81 536 LYS A CA 1
ATOM 4213 C C . LYS A 1 536 ? -11.084 -0.920 15.003 1.00 94.81 536 LYS A C 1
ATOM 4215 O O . LYS A 1 536 ? -10.377 0.092 14.988 1.00 94.81 536 LYS A O 1
ATOM 4220 N N . PRO A 1 537 ? -10.890 -1.878 15.927 1.00 98.25 537 PRO A N 1
ATOM 4221 C CA . PRO A 1 537 ? -11.833 -2.935 16.311 1.00 98.25 537 PRO A CA 1
ATOM 4222 C C . PRO A 1 537 ? -13.031 -2.344 17.069 1.00 98.25 537 PRO A C 1
ATOM 4224 O O . PRO A 1 537 ? -12.946 -1.240 17.599 1.00 98.25 537 PRO A O 1
ATOM 4227 N N . VAL A 1 538 ? -14.156 -3.050 17.149 1.00 98.44 538 VAL A N 1
ATOM 4228 C CA . VAL A 1 538 ? -15.412 -2.459 17.672 1.00 98.44 538 VAL A CA 1
ATOM 4229 C C . VAL A 1 538 ? -15.607 -2.648 19.183 1.00 98.44 538 VAL A C 1
ATOM 4231 O O . VAL A 1 538 ? -16.531 -2.085 19.762 1.00 98.44 538 VAL A O 1
ATOM 4234 N N . ALA A 1 539 ? -14.741 -3.436 19.822 1.00 98.62 539 ALA A N 1
ATOM 4235 C CA . ALA A 1 539 ? -14.750 -3.772 21.244 1.00 98.62 539 ALA A CA 1
ATOM 4236 C C . ALA A 1 539 ? -13.373 -4.316 21.675 1.00 98.62 539 ALA A C 1
ATOM 4238 O O . ALA A 1 539 ? -12.520 -4.593 20.831 1.00 98.62 539 ALA A O 1
ATOM 4239 N N . VAL A 1 540 ? -13.169 -4.501 22.983 1.00 98.62 540 VAL A N 1
ATOM 4240 C CA . VAL A 1 540 ? -11.936 -5.085 23.557 1.00 98.62 540 VAL A CA 1
ATOM 4241 C C . VAL A 1 540 ? -12.177 -6.362 24.366 1.00 98.62 540 VAL A C 1
ATOM 4243 O O . VAL A 1 540 ? -11.217 -7.026 24.760 1.00 98.62 540 VAL A O 1
ATOM 4246 N N . ASP A 1 541 ? -13.431 -6.729 24.615 1.00 98.62 541 ASP A N 1
ATOM 4247 C CA . ASP A 1 541 ? -13.840 -7.907 25.378 1.00 98.62 541 ASP A CA 1
ATOM 4248 C C . ASP A 1 541 ? -15.178 -8.477 24.872 1.00 98.62 541 ASP A C 1
ATOM 4250 O O . ASP A 1 541 ? -15.853 -7.892 24.019 1.00 98.62 541 ASP A O 1
ATOM 4254 N N . ALA A 1 542 ? -15.537 -9.664 25.364 1.00 98.69 542 ALA A N 1
ATOM 4255 C CA . ALA A 1 542 ? -16.742 -10.367 24.936 1.00 98.69 542 ALA A CA 1
ATOM 4256 C C . ALA A 1 542 ? -18.051 -9.650 25.340 1.00 98.69 542 ALA A C 1
ATOM 4258 O O . ALA A 1 542 ? -18.953 -9.579 24.498 1.00 98.69 542 ALA A O 1
ATOM 4259 N N . PRO A 1 543 ? -18.194 -9.065 26.552 1.00 98.75 543 PRO A N 1
ATOM 4260 C CA . PRO A 1 543 ? -19.346 -8.220 26.876 1.00 98.75 543 PRO A CA 1
ATOM 4261 C C . PRO A 1 543 ? -19.537 -7.060 25.889 1.00 98.75 543 PRO A C 1
ATOM 4263 O O . PRO A 1 543 ? -20.653 -6.842 25.405 1.00 98.75 543 PRO A O 1
ATOM 4266 N N . GLY A 1 544 ? -18.454 -6.368 25.522 1.00 98.69 544 GLY A N 1
ATOM 4267 C CA . GLY A 1 544 ? -18.458 -5.310 24.518 1.00 98.69 544 GLY A CA 1
ATOM 4268 C C . GLY A 1 544 ? -18.896 -5.805 23.139 1.00 98.69 544 GLY A C 1
ATOM 4269 O O . GLY A 1 544 ? -19.768 -5.191 22.525 1.00 98.69 544 GLY A O 1
ATOM 4270 N N . VAL A 1 545 ? -18.375 -6.948 22.676 1.00 98.88 545 VAL A N 1
ATOM 4271 C CA . VAL A 1 545 ? -18.803 -7.585 21.413 1.00 98.88 545 VAL A CA 1
ATOM 4272 C C . VAL A 1 545 ? -20.306 -7.876 21.423 1.00 98.88 545 VAL A C 1
ATOM 4274 O O . VAL A 1 545 ? -21.012 -7.500 20.487 1.00 98.88 545 VAL A O 1
ATOM 4277 N N . ARG A 1 546 ? -20.832 -8.491 22.492 1.00 98.81 546 ARG A N 1
ATOM 4278 C CA . ARG A 1 546 ? -22.272 -8.786 22.607 1.00 98.81 546 ARG A CA 1
ATOM 4279 C C . ARG A 1 546 ? -23.123 -7.511 22.597 1.00 98.81 546 ARG A C 1
ATOM 4281 O O . ARG A 1 546 ? -24.193 -7.499 21.989 1.00 98.81 546 ARG A O 1
ATOM 4288 N N . SER A 1 547 ? -22.640 -6.432 23.214 1.00 98.69 547 SER A N 1
ATOM 4289 C CA . SER A 1 547 ? -23.289 -5.114 23.171 1.00 98.69 547 SER A CA 1
ATOM 4290 C C . SER A 1 547 ? -23.331 -4.525 21.753 1.00 98.69 547 SER A C 1
ATOM 4292 O O . SER A 1 547 ? -24.368 -4.010 21.321 1.00 98.69 547 SER A O 1
ATOM 4294 N N . VAL A 1 548 ? -22.242 -4.657 20.985 1.00 98.81 548 VAL A N 1
ATOM 4295 C CA . VAL A 1 548 ? -22.191 -4.214 19.582 1.00 98.81 548 VAL A CA 1
ATOM 4296 C C . VAL A 1 548 ? -23.155 -5.017 18.712 1.00 98.81 548 VAL A C 1
ATOM 4298 O O . VAL A 1 548 ? -23.901 -4.415 17.941 1.00 98.81 548 VAL A O 1
ATOM 4301 N N . ILE A 1 549 ? -23.214 -6.342 18.869 1.00 98.75 549 ILE A N 1
ATOM 4302 C CA . ILE A 1 549 ? -24.174 -7.199 18.148 1.00 98.75 549 ILE A CA 1
ATOM 4303 C C . ILE A 1 549 ? -25.613 -6.748 18.439 1.00 98.75 549 ILE A C 1
ATOM 4305 O O . ILE A 1 549 ? -26.404 -6.541 17.517 1.00 98.75 549 ILE A O 1
ATOM 4309 N N . ALA A 1 550 ? -25.950 -6.519 19.712 1.00 98.75 550 ALA A N 1
ATOM 4310 C CA . ALA A 1 550 ? -27.280 -6.052 20.101 1.00 98.75 550 ALA A CA 1
ATOM 4311 C C . ALA A 1 550 ? -27.620 -4.675 19.499 1.00 98.75 550 ALA A C 1
ATOM 4313 O O . ALA A 1 550 ? -28.714 -4.485 18.962 1.00 98.75 550 ALA A O 1
ATOM 4314 N N . SER A 1 551 ? -26.675 -3.731 19.541 1.00 98.75 551 SER A N 1
ATOM 4315 C CA . SER A 1 551 ? -26.843 -2.386 18.973 1.00 98.75 551 SER A CA 1
ATOM 4316 C C . SER A 1 551 ? -26.981 -2.424 17.450 1.00 98.75 551 SER A C 1
ATOM 4318 O O . SER A 1 551 ? -27.814 -1.726 16.880 1.00 98.75 551 SER A O 1
ATOM 4320 N N . THR A 1 552 ? -26.227 -3.296 16.785 1.00 97.94 552 THR A N 1
ATOM 4321 C CA . THR A 1 552 ? -26.293 -3.519 15.335 1.00 97.94 552 THR A CA 1
ATOM 4322 C C . THR A 1 552 ? -27.658 -4.064 14.919 1.00 97.94 552 THR A C 1
ATOM 4324 O O . THR A 1 552 ? -28.277 -3.555 13.980 1.00 97.94 552 THR A O 1
ATOM 4327 N N . ALA A 1 553 ? -28.173 -5.062 15.644 1.00 98.31 553 ALA A N 1
ATOM 4328 C CA . ALA A 1 553 ? -29.498 -5.615 15.389 1.00 98.31 553 ALA A CA 1
ATOM 4329 C C . ALA A 1 553 ? -30.597 -4.551 15.544 1.00 98.31 553 ALA A C 1
ATOM 4331 O O . ALA A 1 553 ? -31.565 -4.539 14.781 1.00 98.31 553 ALA A O 1
ATOM 4332 N N . GLU A 1 554 ? -30.452 -3.638 16.505 1.00 98.50 554 GLU A N 1
ATOM 4333 C CA . GLU A 1 554 ? -31.375 -2.518 16.681 1.00 98.50 554 GLU A CA 1
ATOM 4334 C C . GLU A 1 554 ? -31.252 -1.475 15.561 1.00 98.50 554 GLU A C 1
ATOM 4336 O O . GLU A 1 554 ? -32.269 -1.048 15.013 1.00 98.50 554 GLU A O 1
ATOM 4341 N N . ALA A 1 555 ? -30.031 -1.134 15.140 1.00 98.25 555 ALA A N 1
ATOM 4342 C CA . ALA A 1 555 ? -29.785 -0.253 14.000 1.00 98.25 555 ALA A CA 1
ATOM 4343 C C . ALA A 1 555 ? -30.455 -0.781 12.722 1.00 98.25 555 ALA A C 1
ATOM 4345 O O . ALA A 1 555 ? -31.132 -0.032 12.015 1.00 98.25 555 ALA A O 1
ATOM 4346 N N . LYS A 1 556 ? -30.358 -2.094 12.475 1.00 97.19 556 LYS A N 1
ATOM 4347 C CA . LYS A 1 556 ? -31.000 -2.760 11.333 1.00 97.19 556 LYS A CA 1
ATOM 4348 C C . LYS A 1 556 ? -32.524 -2.638 11.371 1.00 97.19 556 LYS A C 1
ATOM 4350 O O . LYS A 1 556 ? -33.129 -2.313 10.354 1.00 97.19 556 LYS A O 1
ATOM 4355 N N . LYS A 1 557 ? -33.159 -2.839 12.534 1.00 97.81 557 LYS A N 1
ATOM 4356 C CA . LYS A 1 557 ? -34.620 -2.656 12.688 1.00 97.81 557 LYS A CA 1
ATOM 4357 C C . LYS A 1 557 ? -35.058 -1.217 12.425 1.00 97.81 557 LYS A C 1
ATOM 4359 O O . LYS A 1 557 ? -36.153 -0.998 11.916 1.00 97.81 557 LYS A O 1
ATOM 4364 N N . LYS A 1 558 ? -34.214 -0.252 12.793 1.00 97.69 558 LYS A N 1
ATOM 4365 C CA . LYS A 1 558 ? -34.453 1.182 12.604 1.00 97.69 558 LYS A CA 1
ATOM 4366 C C . LYS A 1 558 ? -34.125 1.675 11.191 1.00 97.69 558 LYS A C 1
ATOM 4368 O O . LYS A 1 558 ? -34.429 2.821 10.881 1.00 97.69 558 LYS A O 1
ATOM 4373 N N . GLY A 1 559 ? -33.535 0.833 10.337 1.00 97.31 559 GLY A N 1
ATOM 4374 C CA . GLY A 1 559 ? -33.089 1.229 9.001 1.00 97.31 559 GLY A CA 1
ATOM 4375 C C . GLY A 1 559 ? -31.931 2.229 9.042 1.00 97.31 559 GLY A C 1
ATOM 4376 O O . GLY A 1 559 ? -31.896 3.156 8.241 1.00 97.31 559 GLY A O 1
ATOM 4377 N N . LEU A 1 560 ? -31.014 2.086 10.001 1.00 98.44 560 LEU A N 1
ATOM 4378 C CA . LEU A 1 560 ? -29.838 2.944 10.124 1.00 98.44 560 LEU A CA 1
ATOM 4379 C C . LEU A 1 560 ? -28.640 2.321 9.394 1.00 98.44 560 LEU A C 1
ATOM 4381 O O . LEU A 1 560 ? -28.319 1.155 9.621 1.00 98.44 560 LEU A O 1
ATOM 4385 N N . GLY A 1 561 ? -27.962 3.130 8.574 1.00 98.12 561 GLY A N 1
ATOM 4386 C CA . GLY A 1 561 ? -26.620 2.863 8.057 1.00 98.12 561 GLY A CA 1
ATOM 4387 C C . GLY A 1 561 ? -25.596 2.689 9.169 1.00 98.12 561 GLY A C 1
ATOM 4388 O O . GLY A 1 561 ? -25.528 3.513 10.085 1.00 98.12 561 GLY A O 1
ATOM 4389 N N . LEU A 1 562 ? -24.828 1.608 9.078 1.00 98.19 562 LEU A N 1
ATOM 4390 C CA . LEU A 1 562 ? -23.777 1.241 10.011 1.00 98.19 562 LEU A CA 1
ATOM 4391 C C . LEU A 1 562 ? -22.599 0.655 9.222 1.00 98.19 562 LEU A C 1
ATOM 4393 O O . LEU A 1 562 ? -22.657 -0.502 8.808 1.00 98.19 562 LEU A O 1
ATOM 4397 N N . GLY A 1 563 ? -21.555 1.461 9.033 1.00 98.06 563 GLY A N 1
ATOM 4398 C CA . GLY A 1 563 ? -20.285 1.041 8.435 1.00 98.06 563 GLY A CA 1
ATOM 4399 C C . GLY A 1 563 ? -19.219 0.760 9.494 1.00 98.06 563 GLY A C 1
ATOM 4400 O O . GLY A 1 563 ? -19.192 1.412 10.548 1.00 98.06 563 GLY A O 1
ATOM 4401 N N . VAL A 1 564 ? -18.342 -0.203 9.223 1.00 98.06 564 VAL A N 1
ATOM 4402 C CA . VAL A 1 564 ? -17.193 -0.547 10.071 1.00 98.06 564 VAL A CA 1
ATOM 4403 C C . VAL A 1 564 ? -15.913 -0.372 9.261 1.00 98.06 564 VAL A C 1
ATOM 4405 O O . VAL A 1 564 ? -15.850 -0.849 8.141 1.00 98.06 564 VAL A O 1
ATOM 4408 N N . GLY A 1 565 ? -14.876 0.246 9.838 1.00 96.19 565 GLY A N 1
ATOM 4409 C CA . GLY A 1 565 ? -13.586 0.525 9.175 1.00 96.19 565 GL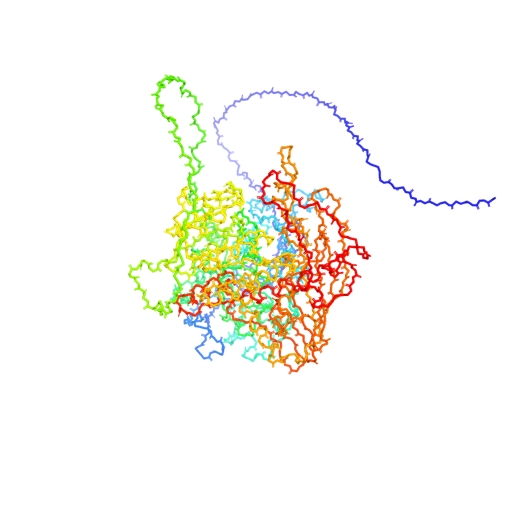Y A CA 1
ATOM 4410 C C . GLY A 1 565 ? -12.719 -0.706 8.843 1.00 96.19 565 GLY A C 1
ATOM 4411 O O . GLY A 1 565 ? -11.524 -0.738 9.152 1.00 96.19 565 GLY A O 1
ATOM 4412 N N . LEU A 1 566 ? -13.305 -1.755 8.265 1.00 95.06 566 LEU A N 1
ATOM 4413 C CA . LEU A 1 566 ? -12.644 -2.934 7.706 1.00 95.06 566 LEU A CA 1
ATOM 4414 C C . LEU A 1 566 ? -12.320 -2.694 6.224 1.00 95.06 566 LEU A C 1
ATOM 4416 O O . LEU A 1 566 ? -12.687 -3.481 5.359 1.00 95.06 566 LEU A O 1
ATOM 4420 N N . GLN A 1 567 ? -11.576 -1.619 5.951 1.00 93.94 567 GLN A N 1
ATOM 4421 C CA . GLN A 1 567 ? -11.284 -1.078 4.613 1.00 93.94 567 GLN A CA 1
ATOM 4422 C C . GLN A 1 567 ? -10.934 -2.106 3.516 1.00 93.94 567 GLN A C 1
ATOM 4424 O O . GLN A 1 567 ? -11.243 -1.890 2.349 1.00 93.94 567 GLN A O 1
ATOM 4429 N N . ARG A 1 568 ? -10.338 -3.258 3.862 1.00 95.69 568 ARG A N 1
ATOM 4430 C CA . ARG A 1 568 ? -9.986 -4.318 2.897 1.00 95.69 568 ARG A CA 1
ATOM 4431 C C . ARG A 1 568 ? -11.196 -4.917 2.181 1.00 95.69 568 ARG A C 1
ATOM 4433 O O . ARG A 1 568 ? -11.048 -5.392 1.060 1.00 95.69 568 ARG A O 1
ATOM 4440 N N . HIS A 1 569 ? -12.377 -4.852 2.792 1.00 96.06 569 HIS A N 1
ATOM 4441 C CA . HIS A 1 569 ? -13.641 -5.232 2.159 1.00 96.06 569 HIS A CA 1
ATOM 4442 C C . HIS A 1 569 ? -14.062 -4.282 1.028 1.00 96.06 569 HIS A C 1
ATOM 4444 O O . HIS A 1 569 ? -14.879 -4.667 0.200 1.00 96.06 569 HIS A O 1
ATOM 4450 N N . HIS A 1 570 ? -13.463 -3.091 0.956 1.00 95.19 570 HIS A N 1
ATOM 4451 C CA . HIS A 1 570 ? -13.686 -2.077 -0.079 1.00 95.19 570 HIS A CA 1
ATOM 4452 C C . HIS A 1 570 ? -12.453 -1.901 -0.985 1.00 95.19 570 HIS A C 1
ATOM 4454 O O . HIS A 1 570 ? -12.392 -0.992 -1.813 1.00 95.19 570 HIS A O 1
ATOM 4460 N N . GLN A 1 571 ? -11.445 -2.770 -0.838 1.00 95.25 571 GLN A N 1
ATOM 4461 C CA . GLN A 1 571 ? -10.218 -2.734 -1.623 1.00 95.25 571 GLN A CA 1
ATOM 4462 C C . GLN A 1 571 ? -10.305 -3.726 -2.787 1.00 95.25 571 GLN A C 1
ATOM 4464 O O . GLN A 1 571 ? -10.298 -4.940 -2.585 1.00 95.25 571 GLN A O 1
ATOM 4469 N N . PHE A 1 572 ? -10.341 -3.221 -4.021 1.00 96.00 572 PHE A N 1
ATOM 4470 C CA . PHE A 1 572 ? -10.630 -4.043 -5.203 1.00 96.00 572 PHE A CA 1
ATOM 4471 C C . PHE A 1 572 ? -9.688 -5.249 -5.391 1.00 96.00 572 PHE A C 1
ATOM 4473 O O . PHE A 1 572 ? -10.202 -6.348 -5.621 1.00 96.00 572 PHE A O 1
ATOM 4480 N N . PRO A 1 573 ? -8.352 -5.123 -5.219 1.00 96.19 573 PRO A N 1
ATOM 4481 C CA . PRO A 1 573 ? -7.465 -6.283 -5.239 1.00 96.19 573 PRO A CA 1
ATOM 4482 C C . PRO A 1 573 ? -7.855 -7.387 -4.245 1.00 96.19 573 PRO A C 1
ATOM 4484 O O . PRO A 1 573 ? -7.818 -8.564 -4.606 1.00 96.19 573 PRO A O 1
ATOM 4487 N N . TYR A 1 574 ? -8.264 -7.040 -3.017 1.00 98.12 574 TYR A N 1
ATOM 4488 C CA . TYR A 1 574 ? -8.707 -8.030 -2.027 1.00 98.12 574 TYR A CA 1
ATOM 4489 C C . TYR A 1 574 ? -10.040 -8.655 -2.435 1.00 98.12 574 TYR A C 1
ATOM 4491 O O . TYR A 1 574 ? -10.154 -9.876 -2.408 1.00 98.12 574 TYR A O 1
ATOM 4499 N N . ILE A 1 575 ? -11.015 -7.843 -2.858 1.00 98.12 575 ILE A N 1
ATOM 4500 C CA . ILE A 1 575 ? -12.340 -8.314 -3.295 1.00 98.12 575 ILE A CA 1
ATOM 4501 C C . ILE A 1 575 ? -12.209 -9.353 -4.406 1.00 98.12 575 ILE A C 1
ATOM 4503 O O . ILE A 1 575 ? -12.754 -10.451 -4.294 1.00 98.12 575 ILE A O 1
ATOM 4507 N N . GLU A 1 576 ? -11.450 -9.042 -5.454 1.00 98.19 576 GLU A N 1
ATOM 4508 C CA . GLU A 1 576 ? -11.268 -9.960 -6.577 1.00 98.19 576 GLU A CA 1
ATOM 4509 C C . GLU A 1 576 ? -10.453 -11.197 -6.175 1.00 98.19 576 GLU A C 1
ATOM 4511 O O . GLU A 1 576 ? -10.795 -12.315 -6.567 1.00 98.19 576 GLU A O 1
ATOM 4516 N N . THR A 1 577 ? -9.407 -11.035 -5.357 1.00 98.38 577 THR A N 1
ATOM 4517 C CA . THR A 1 577 ? -8.604 -12.175 -4.890 1.00 98.38 577 THR A CA 1
ATOM 4518 C C . THR A 1 577 ? -9.441 -13.131 -4.046 1.00 98.38 577 THR A C 1
ATOM 4520 O O . THR A 1 577 ? -9.451 -14.332 -4.309 1.00 98.38 577 THR A O 1
ATOM 4523 N N . ILE A 1 578 ? -10.190 -12.622 -3.065 1.00 98.44 578 ILE A N 1
ATOM 4524 C CA . ILE A 1 578 ? -11.045 -13.438 -2.196 1.00 98.44 578 ILE A CA 1
ATOM 4525 C C . ILE A 1 578 ? -12.122 -14.141 -3.012 1.00 98.44 578 ILE A C 1
ATOM 4527 O O . ILE A 1 578 ? -12.293 -15.349 -2.857 1.00 98.44 578 ILE A O 1
ATOM 4531 N N . LYS A 1 579 ? -12.775 -13.428 -3.934 1.00 98.31 579 LYS A N 1
ATOM 4532 C CA . LYS A 1 579 ? -13.760 -14.016 -4.843 1.00 98.31 579 LYS A CA 1
ATOM 4533 C C . LYS A 1 579 ? -13.176 -15.195 -5.622 1.00 98.31 579 LYS A C 1
ATOM 4535 O O . LYS A 1 579 ? -13.747 -16.278 -5.598 1.00 98.31 579 LYS A O 1
ATOM 4540 N N . ARG A 1 580 ? -11.999 -15.040 -6.238 1.00 97.69 580 ARG A N 1
ATOM 4541 C CA . ARG A 1 580 ? -11.322 -16.135 -6.964 1.00 97.69 580 ARG A CA 1
ATOM 4542 C C . ARG A 1 580 ? -11.010 -17.329 -6.074 1.00 97.69 580 ARG A C 1
ATOM 4544 O O . ARG A 1 580 ? -11.145 -18.475 -6.499 1.00 97.69 580 ARG A O 1
ATOM 4551 N N . LEU A 1 581 ? -10.568 -17.074 -4.846 1.00 97.94 581 LEU A N 1
ATOM 4552 C CA . LEU A 1 581 ? -10.276 -18.136 -3.889 1.00 97.94 581 LEU A CA 1
ATOM 4553 C C . LEU A 1 581 ? -11.549 -18.879 -3.464 1.00 97.94 581 LEU A C 1
ATOM 4555 O O . LEU A 1 581 ? -11.528 -20.108 -3.416 1.00 97.94 581 LEU A O 1
ATOM 4559 N N . GLN A 1 582 ? -12.652 -18.165 -3.234 1.00 98.12 582 GLN A N 1
ATOM 4560 C CA . GLN A 1 582 ? -13.970 -18.747 -2.951 1.00 98.12 582 GLN A CA 1
ATOM 4561 C C . GLN A 1 582 ? -14.545 -19.509 -4.157 1.00 98.12 582 GLN A C 1
ATOM 4563 O O . GLN A 1 582 ? -15.149 -20.564 -3.979 1.00 98.12 582 GLN A O 1
ATOM 4568 N N . ASP A 1 583 ? -14.261 -19.051 -5.379 1.00 97.25 583 ASP A N 1
ATOM 4569 C CA . ASP A 1 583 ? -14.579 -19.742 -6.637 1.00 97.25 583 ASP A CA 1
ATOM 4570 C C . ASP A 1 583 ? -13.686 -20.982 -6.884 1.00 97.25 583 ASP A C 1
ATOM 4572 O O . ASP A 1 583 ? -13.868 -21.718 -7.857 1.00 97.25 583 ASP A O 1
ATOM 4576 N N . GLY A 1 584 ? -12.725 -21.254 -5.993 1.00 95.88 584 GLY A N 1
ATOM 4577 C CA . GLY A 1 584 ? -11.911 -22.467 -6.001 1.00 95.88 584 GLY A CA 1
ATOM 4578 C C . GLY A 1 584 ? -10.632 -22.380 -6.833 1.00 95.88 584 GLY A C 1
ATOM 4579 O O . GLY A 1 584 ? -10.101 -23.429 -7.213 1.00 95.88 584 GLY A O 1
ATOM 4580 N N . ALA A 1 585 ? -10.104 -21.174 -7.089 1.00 95.94 585 ALA A N 1
ATOM 4581 C CA . ALA A 1 585 ? -8.880 -20.964 -7.875 1.00 95.94 585 ALA A CA 1
ATOM 4582 C C . ALA A 1 585 ? -7.686 -21.810 -7.396 1.00 95.94 585 ALA A C 1
ATOM 4584 O O . ALA A 1 585 ? -6.897 -22.274 -8.213 1.00 95.94 585 ALA A O 1
ATOM 4585 N N . ILE A 1 586 ? -7.583 -22.079 -6.088 1.00 96.94 586 ILE A N 1
ATOM 4586 C CA . ILE A 1 586 ? -6.542 -22.944 -5.504 1.00 96.94 586 ILE A CA 1
ATOM 4587 C C . ILE A 1 586 ? -7.092 -24.251 -4.903 1.00 96.94 586 ILE A C 1
ATOM 4589 O O . ILE A 1 586 ? -6.383 -24.947 -4.174 1.00 96.94 586 ILE A O 1
ATOM 4593 N N . GLY A 1 587 ? -8.332 -24.628 -5.235 1.00 95.94 587 GLY A N 1
ATOM 4594 C CA . GLY A 1 587 ? -9.041 -25.772 -4.652 1.00 95.94 587 GLY A CA 1
ATOM 4595 C C . GLY A 1 587 ? -9.371 -25.583 -3.166 1.00 95.94 587 GLY A C 1
ATOM 4596 O O . GLY A 1 587 ? -9.455 -24.458 -2.685 1.00 95.94 587 GLY A O 1
ATOM 4597 N N . ASP A 1 588 ? -9.549 -26.690 -2.438 1.00 96.69 588 ASP A N 1
ATOM 4598 C CA . ASP A 1 588 ? -9.872 -26.654 -1.004 1.00 96.69 588 ASP A CA 1
ATOM 4599 C C . ASP A 1 588 ? -8.779 -25.945 -0.195 1.00 96.69 588 ASP A C 1
ATOM 4601 O O . ASP A 1 588 ? -7.599 -26.285 -0.316 1.00 96.69 588 ASP A O 1
ATOM 4605 N N . ILE A 1 589 ? -9.178 -24.989 0.647 1.00 97.88 589 ILE A N 1
ATOM 4606 C CA . ILE A 1 589 ? -8.276 -24.240 1.527 1.00 97.88 589 ILE A CA 1
ATOM 4607 C C . ILE A 1 589 ? -7.804 -25.139 2.674 1.00 97.88 589 ILE A C 1
ATOM 4609 O O . ILE A 1 589 ? -8.608 -25.581 3.490 1.00 97.88 589 ILE A O 1
ATOM 4613 N N . VAL A 1 590 ? -6.494 -25.365 2.771 1.00 96.94 590 VAL A N 1
ATOM 4614 C CA . VAL A 1 590 ? -5.887 -26.239 3.789 1.00 96.94 590 VAL A CA 1
ATOM 4615 C C . VAL A 1 590 ? -5.351 -25.424 4.962 1.00 96.94 590 VAL A C 1
ATOM 4617 O O . VAL A 1 590 ? -5.618 -25.743 6.123 1.00 96.94 590 VAL A O 1
ATOM 4620 N N . ALA A 1 591 ? -4.594 -24.366 4.667 1.00 98.31 591 ALA A N 1
ATOM 4621 C CA . ALA A 1 591 ? -3.970 -23.537 5.687 1.00 98.31 591 ALA A CA 1
ATOM 4622 C C . ALA A 1 591 ? -3.850 -22.073 5.257 1.00 98.31 591 ALA A C 1
ATOM 4624 O O . ALA A 1 591 ? -3.563 -21.778 4.100 1.00 98.31 591 ALA A O 1
ATOM 4625 N N . ALA A 1 592 ? -3.985 -21.162 6.215 1.00 98.75 592 ALA A N 1
ATOM 4626 C CA . ALA A 1 592 ? -3.681 -19.747 6.066 1.00 98.75 592 ALA A CA 1
ATOM 4627 C C . ALA A 1 592 ? -2.535 -19.344 7.002 1.00 98.75 592 ALA A C 1
ATOM 4629 O O . ALA A 1 592 ? -2.372 -19.904 8.088 1.00 98.75 592 ALA A O 1
ATOM 4630 N N . ARG A 1 593 ? -1.741 -18.358 6.593 1.00 98.38 593 ARG A N 1
ATOM 4631 C CA . ARG A 1 593 ? -0.726 -17.695 7.415 1.00 98.38 593 ARG A CA 1
ATOM 4632 C C . ARG A 1 593 ? -0.995 -16.202 7.379 1.00 98.38 593 ARG A C 1
ATOM 4634 O O . ARG A 1 593 ? -1.128 -15.644 6.295 1.00 98.38 593 ARG A O 1
ATOM 4641 N N . VAL A 1 594 ? -1.043 -15.567 8.540 1.00 98.56 594 VAL A N 1
ATOM 4642 C CA . VAL A 1 594 ? -1.308 -14.131 8.645 1.00 98.56 594 VAL A CA 1
ATOM 4643 C C . VAL A 1 594 ? -0.313 -13.458 9.575 1.00 98.56 594 VAL A C 1
ATOM 4645 O O . VAL A 1 594 ? 0.023 -13.995 10.636 1.00 98.56 594 VAL A O 1
ATOM 4648 N N . TYR A 1 595 ? 0.156 -12.278 9.175 1.00 98.38 595 TYR A N 1
ATOM 4649 C CA . TYR A 1 595 ? 1.230 -11.566 9.857 1.00 98.38 595 TYR A CA 1
ATOM 4650 C C . TYR A 1 595 ? 0.865 -10.110 10.134 1.00 98.38 595 TYR A C 1
ATOM 4652 O O . TYR A 1 595 ? 0.437 -9.410 9.225 1.00 98.38 595 TYR A O 1
ATOM 4660 N N . TRP A 1 596 ? 1.130 -9.649 11.358 1.00 97.25 596 TRP A N 1
ATOM 4661 C CA . TRP A 1 596 ? 1.285 -8.228 11.691 1.00 97.25 596 TRP A CA 1
ATOM 4662 C C . TRP A 1 596 ? 2.523 -8.049 12.571 1.00 97.25 596 TRP A C 1
ATOM 4664 O O . TRP A 1 596 ? 2.472 -7.914 13.797 1.00 97.25 596 TRP A O 1
ATOM 4674 N N . ASN A 1 597 ? 3.682 -8.134 11.930 1.00 96.62 597 ASN A N 1
ATOM 4675 C CA . ASN A 1 597 ? 4.987 -8.034 12.566 1.00 96.62 597 ASN A CA 1
ATOM 4676 C C . ASN A 1 597 ? 5.613 -6.677 12.250 1.00 96.62 597 ASN A C 1
ATOM 4678 O O . ASN A 1 597 ? 5.867 -6.375 11.087 1.00 96.62 597 ASN A O 1
ATOM 4682 N N . GLY A 1 598 ? 5.929 -5.903 13.285 1.00 90.44 598 GLY A N 1
ATOM 4683 C CA . GLY A 1 598 ? 6.541 -4.582 13.172 1.00 90.44 598 GLY A CA 1
ATOM 4684 C C . GLY A 1 598 ? 7.367 -4.197 14.401 1.00 90.44 598 GLY A C 1
ATOM 4685 O O . GLY A 1 598 ? 7.672 -5.026 15.265 1.00 90.44 598 GLY A O 1
ATOM 4686 N N . ALA A 1 599 ? 7.756 -2.922 14.461 1.00 87.44 599 ALA A N 1
ATOM 4687 C CA . ALA A 1 599 ? 8.627 -2.383 15.508 1.00 87.44 599 ALA A CA 1
ATOM 4688 C C . ALA A 1 599 ? 7.878 -1.920 16.773 1.00 87.44 599 ALA A C 1
ATOM 4690 O O . ALA A 1 599 ? 8.505 -1.742 17.814 1.00 87.44 599 ALA A O 1
ATOM 4691 N N . GLY A 1 600 ? 6.557 -1.750 16.700 1.00 86.19 600 GLY A N 1
ATOM 4692 C CA . GLY A 1 600 ? 5.745 -1.167 17.766 1.00 86.19 600 GLY A CA 1
ATOM 4693 C C . GLY A 1 600 ? 5.246 0.234 17.436 1.00 86.19 600 GLY A C 1
ATOM 4694 O O . GLY A 1 600 ? 5.357 0.700 16.304 1.00 86.19 600 GLY A O 1
ATOM 4695 N N . VAL A 1 601 ? 4.660 0.886 18.437 1.00 88.06 601 VAL A N 1
ATOM 4696 C CA . VAL A 1 601 ? 4.053 2.215 18.315 1.00 88.06 601 VAL A CA 1
ATOM 4697 C C . VAL A 1 601 ? 4.712 3.197 19.281 1.00 88.06 601 VAL A C 1
ATOM 4699 O O . VAL A 1 601 ? 5.561 2.831 20.090 1.00 88.06 601 VAL A O 1
ATOM 4702 N N . TRP A 1 602 ? 4.327 4.463 19.175 1.00 88.50 602 TRP A N 1
ATOM 4703 C CA . TRP A 1 602 ? 4.770 5.545 20.050 1.00 88.50 602 TRP A CA 1
ATOM 4704 C C . TRP A 1 602 ? 4.488 5.250 21.535 1.00 88.50 602 TRP A C 1
ATOM 4706 O O . TRP A 1 602 ? 3.566 4.509 21.862 1.00 88.50 602 TRP A O 1
ATOM 4716 N N . THR A 1 603 ? 5.237 5.897 22.429 1.00 87.44 603 THR A N 1
ATOM 4717 C CA . THR A 1 603 ? 4.983 5.926 23.879 1.00 87.44 603 THR A CA 1
ATOM 4718 C C . THR A 1 603 ? 5.204 7.346 24.380 1.00 87.44 603 THR A C 1
ATOM 4720 O O . THR A 1 603 ? 6.133 8.023 23.936 1.00 87.44 603 THR A O 1
ATOM 4723 N N . ARG A 1 604 ? 4.352 7.824 25.288 1.00 89.81 604 ARG A N 1
ATOM 4724 C CA . ARG A 1 604 ? 4.465 9.153 25.899 1.00 89.81 604 ARG A CA 1
ATOM 4725 C C . ARG A 1 604 ? 4.886 9.008 27.363 1.00 89.81 604 ARG A C 1
ATOM 4727 O O . ARG A 1 604 ? 4.205 8.283 28.093 1.00 89.81 604 ARG A O 1
ATOM 4734 N N . PRO A 1 605 ? 5.962 9.685 27.801 1.00 88.62 605 PRO A N 1
ATOM 4735 C CA . PRO A 1 605 ? 6.405 9.619 29.188 1.00 88.62 605 PRO A CA 1
ATOM 4736 C C . PRO A 1 605 ? 5.364 10.239 30.126 1.00 88.62 605 PRO A C 1
ATOM 4738 O O . PRO A 1 605 ? 4.595 11.117 29.727 1.00 88.62 605 PRO A O 1
ATOM 4741 N N . ARG A 1 606 ? 5.364 9.783 31.380 1.00 89.06 606 ARG A N 1
ATOM 4742 C CA . ARG A 1 606 ? 4.562 10.373 32.460 1.00 89.06 606 ARG A CA 1
ATOM 4743 C C . ARG A 1 606 ? 4.991 11.819 32.737 1.00 89.06 606 ARG A C 1
ATOM 4745 O O . ARG A 1 606 ? 6.174 12.145 32.637 1.00 89.06 606 ARG A O 1
ATOM 4752 N N . THR A 1 607 ? 4.042 12.665 33.136 1.00 89.00 607 THR A N 1
ATOM 4753 C CA . THR A 1 607 ? 4.303 14.028 33.644 1.00 89.00 607 THR A CA 1
ATOM 4754 C C . THR A 1 607 ? 3.876 14.156 35.109 1.00 89.00 607 THR A C 1
ATOM 4756 O O . THR A 1 607 ? 2.969 13.449 35.536 1.00 89.00 607 THR A O 1
ATOM 4759 N N . GLU A 1 608 ? 4.513 15.053 35.872 1.00 85.69 608 GLU A N 1
ATOM 4760 C CA . GLU A 1 608 ? 4.423 15.126 37.348 1.00 85.69 608 GLU A CA 1
ATOM 4761 C C . GLU A 1 608 ? 2.987 15.280 37.895 1.00 85.69 608 GLU A C 1
ATOM 4763 O O . GLU A 1 608 ? 2.656 14.665 38.904 1.00 85.69 608 GLU A O 1
ATOM 4768 N N . ASP A 1 609 ? 2.113 16.000 37.183 1.00 88.31 609 ASP A N 1
ATOM 4769 C CA . ASP A 1 609 ? 0.729 16.278 37.607 1.00 88.31 609 ASP A CA 1
ATOM 4770 C C . ASP A 1 609 ? -0.336 15.393 36.926 1.00 88.31 609 ASP A C 1
ATOM 4772 O O . ASP A 1 609 ? -1.537 15.657 37.021 1.00 88.31 609 ASP A O 1
ATOM 4776 N N . GLN A 1 610 ? 0.075 14.354 36.195 1.00 90.69 610 GLN A N 1
ATOM 4777 C CA . GLN A 1 610 ? -0.849 13.543 35.402 1.00 90.69 610 GLN A CA 1
ATOM 4778 C C . GLN A 1 610 ? -1.581 12.504 36.257 1.00 90.69 610 GLN A C 1
ATOM 4780 O O . GLN A 1 610 ? -0.960 11.712 36.965 1.00 90.69 610 GLN A O 1
ATOM 4785 N N . THR A 1 611 ? -2.910 12.444 36.136 1.00 93.12 611 THR A N 1
ATOM 4786 C CA . THR A 1 611 ? -3.690 11.343 36.726 1.00 93.12 611 THR A CA 1
ATOM 4787 C C . THR A 1 611 ? -3.422 10.032 35.986 1.00 93.12 611 THR A C 1
ATOM 4789 O O . THR A 1 611 ? -3.101 10.032 34.797 1.00 93.12 611 THR A O 1
ATOM 4792 N N . GLU A 1 612 ? -3.615 8.889 36.651 1.00 92.88 612 GLU A N 1
ATOM 4793 C CA . GLU A 1 612 ? -3.459 7.590 35.983 1.00 92.88 612 GLU A CA 1
ATOM 4794 C C . GLU A 1 612 ? -4.458 7.428 34.827 1.00 92.88 612 GLU A C 1
ATOM 4796 O O . GLU A 1 612 ? -4.082 6.974 33.752 1.00 92.88 612 GLU A O 1
ATOM 4801 N N . MET A 1 613 ? -5.705 7.886 34.991 1.00 95.44 613 MET A N 1
ATOM 4802 C CA . MET A 1 613 ? -6.695 7.881 33.909 1.00 95.44 613 MET A CA 1
ATOM 4803 C C . MET A 1 613 ? -6.221 8.700 32.702 1.00 95.44 613 MET A C 1
ATOM 4805 O O . MET A 1 613 ? -6.301 8.237 31.564 1.00 95.44 613 MET A O 1
ATOM 4809 N N . GLU A 1 614 ? -5.698 9.909 32.927 1.00 94.88 614 GLU A N 1
ATOM 4810 C CA . GLU A 1 614 ? -5.160 10.729 31.843 1.00 94.88 614 GLU A CA 1
ATOM 4811 C C . GLU A 1 614 ? -3.955 10.064 31.171 1.00 94.88 614 GLU A C 1
ATOM 4813 O O . GLU A 1 614 ? -3.850 10.079 29.942 1.00 94.88 614 GLU A O 1
ATOM 4818 N N . TYR A 1 615 ? -3.061 9.461 31.955 1.00 93.94 615 TYR A N 1
ATOM 4819 C CA . TYR A 1 615 ? -1.907 8.739 31.435 1.00 93.94 615 TYR A CA 1
ATOM 4820 C C . TYR A 1 615 ? -2.320 7.599 30.510 1.00 93.94 615 TYR A C 1
ATOM 4822 O O . TYR A 1 615 ? -1.860 7.543 29.364 1.00 93.94 615 TYR A O 1
ATOM 4830 N N . GLN A 1 616 ? -3.236 6.747 30.969 1.00 95.06 616 GLN A N 1
ATOM 4831 C CA . GLN A 1 616 ? -3.732 5.629 30.179 1.00 95.06 616 GLN A CA 1
ATOM 4832 C C . GLN A 1 616 ? -4.468 6.113 28.931 1.00 95.06 616 GLN A C 1
ATOM 4834 O O . GLN A 1 616 ? -4.182 5.631 27.845 1.00 95.06 616 GLN A O 1
ATOM 4839 N N . MET A 1 617 ? -5.317 7.140 29.023 1.00 95.06 617 MET A N 1
ATOM 4840 C CA . MET A 1 617 ? -5.996 7.726 27.857 1.00 95.06 617 MET A CA 1
ATOM 4841 C C . MET A 1 617 ? -5.021 8.291 26.814 1.00 95.06 617 MET A C 1
ATOM 4843 O O . MET A 1 617 ? -5.239 8.159 25.607 1.00 95.06 617 MET A O 1
ATOM 4847 N N . ARG A 1 618 ? -3.915 8.909 27.249 1.00 93.12 618 ARG A N 1
ATOM 4848 C CA . ARG A 1 618 ? -2.882 9.419 26.335 1.00 93.12 618 ARG A CA 1
ATOM 4849 C C . ARG A 1 618 ? -1.985 8.322 25.769 1.00 93.12 618 ARG A C 1
ATOM 4851 O O . ARG A 1 618 ? -1.431 8.555 24.695 1.00 93.12 618 ARG A O 1
ATOM 4858 N N . ASN A 1 619 ? -1.867 7.181 26.447 1.00 93.81 619 ASN A N 1
ATOM 4859 C CA . ASN A 1 619 ? -1.095 5.991 26.067 1.00 93.81 619 ASN A CA 1
ATOM 4860 C C . ASN A 1 619 ? -1.991 4.769 25.814 1.00 93.81 619 ASN A C 1
ATOM 4862 O O . ASN A 1 619 ? -1.592 3.634 26.062 1.00 93.81 619 ASN A O 1
ATOM 4866 N N . TRP A 1 620 ? -3.197 5.012 25.293 1.00 94.62 620 TRP A N 1
ATOM 4867 C CA . TRP A 1 620 ? -4.306 4.052 25.252 1.00 94.62 620 TRP A CA 1
ATOM 4868 C C . TRP A 1 620 ? -3.953 2.704 24.630 1.00 94.62 620 TRP A C 1
ATOM 4870 O O . TRP A 1 620 ? -4.522 1.684 25.002 1.00 94.62 620 TRP A O 1
ATOM 4880 N N . TYR A 1 621 ? -2.979 2.700 23.721 1.00 94.31 621 TYR A N 1
ATOM 4881 C CA . TYR A 1 621 ? -2.491 1.511 23.048 1.00 94.31 621 TYR A CA 1
ATOM 4882 C C . TYR A 1 621 ? -2.004 0.423 24.016 1.00 94.31 621 TYR A C 1
ATOM 4884 O O . TYR A 1 621 ? -2.146 -0.758 23.723 1.00 94.31 621 TYR A O 1
ATOM 4892 N N . TYR A 1 622 ? -1.436 0.802 25.162 1.00 94.75 622 TYR A N 1
ATOM 4893 C CA . TYR A 1 622 ? -0.771 -0.124 26.084 1.00 94.75 622 TYR A CA 1
ATOM 4894 C C . TYR A 1 622 ? -1.678 -0.714 27.166 1.00 94.75 622 TYR A C 1
ATOM 4896 O O . TYR A 1 622 ? -1.198 -1.508 27.972 1.00 94.75 622 TYR A O 1
ATOM 4904 N N . PHE A 1 623 ? -2.967 -0.363 27.161 1.00 96.31 623 PHE A N 1
ATOM 4905 C CA . PHE A 1 623 ? -3.921 -0.753 28.198 1.00 96.31 623 PHE A CA 1
ATOM 4906 C C . PHE A 1 623 ? -5.055 -1.587 27.605 1.00 96.31 623 PHE A C 1
ATOM 4908 O O . PHE A 1 623 ? -5.708 -1.184 26.639 1.00 96.31 623 PHE A O 1
ATOM 4915 N N . ASN A 1 624 ? -5.312 -2.760 28.181 1.00 96.62 624 ASN A N 1
ATOM 4916 C CA . ASN A 1 624 ? -6.247 -3.753 27.649 1.00 96.62 624 ASN A CA 1
ATOM 4917 C C . ASN A 1 624 ? -7.679 -3.211 27.570 1.00 96.62 624 ASN A C 1
ATOM 4919 O O . ASN A 1 624 ? -8.373 -3.478 26.593 1.00 96.62 624 ASN A O 1
ATOM 4923 N N . TRP A 1 625 ? -8.115 -2.416 28.547 1.00 97.19 625 TRP A N 1
ATOM 4924 C CA . TRP A 1 625 ? -9.464 -1.843 28.544 1.00 97.19 625 TRP A CA 1
ATOM 4925 C C . TRP A 1 625 ? -9.683 -0.783 27.462 1.00 97.19 625 TRP A C 1
ATOM 4927 O O . TRP A 1 625 ? -10.821 -0.498 27.105 1.00 97.19 625 TRP A O 1
ATOM 4937 N N . LEU A 1 626 ? -8.605 -0.200 26.932 1.00 97.50 626 LEU A N 1
ATOM 4938 C CA . LEU A 1 626 ? -8.665 0.801 25.873 1.00 97.50 626 LEU A CA 1
ATOM 4939 C C . LEU A 1 626 ? -8.413 0.202 24.499 1.00 97.50 626 LEU A C 1
ATOM 4941 O O . LEU A 1 626 ? -9.159 0.517 23.580 1.00 97.50 626 LEU A O 1
ATOM 4945 N N . CYS A 1 627 ? -7.365 -0.610 24.368 1.00 96.44 627 CYS A N 1
ATOM 4946 C CA . CYS A 1 627 ? -6.822 -1.131 23.112 1.00 96.44 627 CYS A CA 1
ATOM 4947 C C . CYS A 1 627 ? -7.216 -2.588 22.854 1.00 96.44 627 CYS A C 1
ATOM 4949 O O . CYS A 1 627 ? -7.466 -2.987 21.720 1.00 96.44 627 CYS A O 1
ATOM 4951 N N . GLY A 1 628 ? -7.290 -3.381 23.921 1.00 96.75 628 GLY A N 1
ATOM 4952 C CA . GLY A 1 628 ? -7.484 -4.817 23.831 1.00 96.75 628 GLY A CA 1
ATOM 4953 C C . GLY A 1 628 ? -6.232 -5.602 23.438 1.00 96.75 628 GLY A C 1
ATOM 4954 O O . GLY A 1 628 ? -6.386 -6.777 23.144 1.00 96.75 628 GLY A O 1
ATOM 4955 N N . ASP A 1 629 ? -5.035 -5.011 23.492 1.00 97.19 629 ASP A N 1
ATOM 4956 C CA . ASP A 1 629 ? -3.769 -5.536 22.941 1.00 97.19 629 ASP A CA 1
ATOM 4957 C C . ASP A 1 629 ? -3.657 -5.371 21.408 1.00 97.19 629 ASP A C 1
ATOM 4959 O O . ASP A 1 629 ? -4.644 -5.246 20.686 1.00 97.19 629 ASP A O 1
ATOM 4963 N N . HIS A 1 630 ? -2.432 -5.354 20.886 1.00 95.94 630 HIS A N 1
ATOM 4964 C CA . HIS A 1 630 ? -2.111 -5.125 19.482 1.00 95.94 630 HIS A CA 1
ATOM 4965 C C . HIS A 1 630 ? -2.636 -6.229 18.555 1.00 95.94 630 HIS A C 1
ATOM 4967 O O . HIS A 1 630 ? -2.877 -5.971 17.374 1.00 95.94 630 HIS A O 1
ATOM 4973 N N . ILE A 1 631 ? -2.862 -7.443 19.071 1.00 98.25 631 ILE A N 1
ATOM 4974 C CA . ILE A 1 631 ? -3.587 -8.477 18.325 1.00 98.25 631 ILE A CA 1
ATOM 4975 C C . ILE A 1 631 ? -5.031 -8.046 18.019 1.00 98.25 631 ILE A C 1
ATOM 4977 O O . ILE A 1 631 ? -5.529 -8.339 16.937 1.00 98.25 631 ILE A O 1
ATOM 4981 N N . VAL A 1 632 ? -5.680 -7.306 18.924 1.00 98.44 632 VAL A N 1
ATOM 4982 C CA . VAL A 1 632 ? -7.046 -6.794 18.741 1.00 98.44 632 VAL A CA 1
ATOM 4983 C C . VAL A 1 632 ? -7.046 -5.497 17.940 1.00 98.44 632 VAL A C 1
ATOM 4985 O O . VAL A 1 632 ? -7.826 -5.370 17.002 1.00 98.44 632 VAL A O 1
ATOM 4988 N N . GLU A 1 633 ? -6.165 -4.548 18.259 1.00 95.00 633 GLU A N 1
ATOM 4989 C CA . GLU A 1 633 ? -6.154 -3.227 17.612 1.00 95.00 633 GLU A CA 1
ATOM 4990 C C . GLU A 1 633 ? -5.698 -3.279 16.152 1.00 95.00 633 GLU A C 1
ATOM 4992 O O . GLU A 1 633 ? -6.342 -2.697 15.277 1.00 95.00 633 GLU A O 1
ATOM 4997 N N . GLN A 1 634 ? -4.620 -4.012 15.869 1.00 94.00 634 GLN A N 1
ATOM 4998 C CA . GLN A 1 634 ? -3.981 -4.015 14.556 1.00 94.00 634 GLN A CA 1
ATOM 4999 C C . GLN A 1 634 ? -4.223 -5.306 13.782 1.00 94.00 634 GLN A C 1
ATOM 5001 O O . GLN A 1 634 ? -4.745 -5.271 12.669 1.00 94.00 634 GLN A O 1
ATOM 5006 N N . HIS A 1 635 ? -3.885 -6.446 14.390 1.00 97.62 635 HIS A N 1
ATOM 5007 C CA . HIS A 1 635 ? -3.874 -7.744 13.703 1.00 97.62 635 HIS A CA 1
ATOM 5008 C C . HIS A 1 635 ? -5.273 -8.245 13.310 1.00 97.62 635 HIS A C 1
ATOM 5010 O O . HIS A 1 635 ? -5.396 -9.135 12.470 1.00 97.62 635 HIS A O 1
ATOM 5016 N N . ILE A 1 636 ? -6.336 -7.632 13.851 1.00 97.88 636 ILE A N 1
ATOM 5017 C CA . ILE A 1 636 ? -7.718 -7.842 13.398 1.00 97.88 636 ILE A CA 1
ATOM 5018 C C . ILE A 1 636 ? -7.844 -7.754 11.875 1.00 97.88 636 ILE A C 1
ATOM 5020 O O . ILE A 1 636 ? -8.562 -8.567 11.309 1.00 97.88 636 ILE A O 1
ATOM 5024 N N . HIS A 1 637 ? -7.118 -6.852 11.202 1.00 95.38 637 HIS A N 1
ATOM 5025 C CA . HIS A 1 637 ? -7.187 -6.724 9.744 1.00 95.38 637 HIS A CA 1
ATOM 5026 C C . HIS A 1 637 ? -6.878 -8.040 9.024 1.00 95.38 637 HIS A C 1
ATOM 5028 O O . HIS A 1 637 ? -7.552 -8.382 8.057 1.00 95.38 637 HIS A O 1
ATOM 5034 N N . ASN A 1 638 ? -5.841 -8.763 9.449 1.00 98.31 638 ASN A N 1
ATOM 5035 C CA . ASN A 1 638 ? -5.411 -9.985 8.771 1.00 98.31 638 ASN A CA 1
ATOM 5036 C C . ASN A 1 638 ? -6.275 -11.179 9.179 1.00 98.31 638 ASN A C 1
ATOM 5038 O O . ASN A 1 638 ? -6.563 -12.042 8.355 1.00 98.31 638 ASN A O 1
ATOM 5042 N N . LEU A 1 639 ? -6.695 -11.220 10.447 1.00 98.69 639 LEU A N 1
ATOM 5043 C CA . LEU A 1 639 ? -7.610 -12.247 10.950 1.00 98.69 639 LEU A CA 1
ATOM 5044 C C . LEU A 1 639 ? -8.962 -12.178 10.226 1.00 98.69 639 LEU A C 1
ATOM 5046 O O . LEU A 1 639 ? -9.491 -13.202 9.803 1.00 98.69 639 LEU A O 1
ATOM 5050 N N . ASP A 1 640 ? -9.471 -10.963 10.036 1.00 98.56 640 ASP A N 1
ATOM 5051 C CA . ASP A 1 640 ? -10.705 -10.664 9.316 1.00 98.56 640 ASP A CA 1
ATOM 5052 C C . ASP A 1 640 ? -10.678 -11.136 7.858 1.00 98.56 640 ASP A C 1
ATOM 5054 O O . ASP A 1 640 ? -11.608 -11.802 7.421 1.00 98.56 640 ASP A O 1
ATOM 5058 N N . VAL A 1 641 ? -9.587 -10.899 7.124 1.00 98.62 641 VAL A N 1
ATOM 5059 C CA . VAL A 1 641 ? -9.455 -11.356 5.726 1.00 98.62 641 VAL A CA 1
ATOM 5060 C C . VAL A 1 641 ? -9.612 -12.872 5.598 1.00 98.62 641 VAL A C 1
ATOM 5062 O O . VAL A 1 641 ? -10.196 -13.357 4.629 1.00 98.62 641 VAL A O 1
ATOM 5065 N N . ILE A 1 642 ? -9.117 -13.644 6.570 1.00 98.69 642 ILE A N 1
ATOM 5066 C CA . ILE A 1 642 ? -9.310 -15.096 6.545 1.00 98.69 642 ILE A CA 1
ATOM 5067 C C . ILE A 1 642 ? -10.733 -15.463 6.962 1.00 98.69 642 ILE A C 1
ATOM 5069 O O . ILE A 1 642 ? -11.309 -16.335 6.320 1.00 98.69 642 ILE A O 1
ATOM 5073 N N . ASN A 1 643 ? -11.339 -14.788 7.943 1.00 98.62 643 ASN A N 1
ATOM 5074 C CA . ASN A 1 643 ? -12.763 -14.990 8.244 1.00 98.62 643 ASN A CA 1
ATOM 5075 C C . ASN A 1 643 ? -13.636 -14.751 7.000 1.00 98.62 643 ASN A C 1
ATOM 5077 O O . ASN A 1 643 ? -14.508 -15.561 6.687 1.00 98.62 643 ASN A O 1
ATOM 5081 N N . TRP A 1 644 ? -13.347 -13.682 6.252 1.00 98.50 644 TRP A N 1
ATOM 5082 C CA . TRP A 1 644 ? -14.010 -13.354 4.996 1.00 98.50 644 TRP A CA 1
ATOM 5083 C C . TRP A 1 644 ? -13.816 -14.451 3.954 1.00 98.50 644 TRP A C 1
ATOM 5085 O O . TRP A 1 644 ? -14.796 -14.955 3.410 1.00 98.50 644 TRP A O 1
ATOM 5095 N N . LEU A 1 645 ? -12.570 -14.879 3.717 1.00 98.50 645 LEU A N 1
ATOM 5096 C CA . LEU A 1 645 ? -12.276 -15.973 2.792 1.00 98.50 645 LEU A CA 1
ATOM 5097 C C . LEU A 1 645 ? -13.069 -17.235 3.143 1.00 98.50 645 LEU A C 1
ATOM 5099 O O . LEU A 1 645 ? -13.598 -17.904 2.257 1.00 98.50 645 LEU A O 1
ATOM 5103 N N . LYS A 1 646 ? -13.127 -17.569 4.433 1.00 97.56 646 LYS A N 1
ATOM 5104 C CA . LYS A 1 646 ? -13.803 -18.764 4.940 1.00 97.56 646 LYS A CA 1
ATOM 5105 C C . LYS A 1 646 ? -15.325 -18.629 4.994 1.00 97.56 646 LYS A C 1
ATOM 5107 O O . LYS A 1 646 ? -15.968 -19.646 5.237 1.00 97.56 646 LYS A O 1
ATOM 5112 N N . ASP A 1 647 ? -15.869 -17.428 4.786 1.00 96.19 647 ASP A N 1
ATOM 5113 C CA . ASP A 1 647 ? -17.277 -17.088 5.024 1.00 96.19 647 ASP A CA 1
ATOM 5114 C C . ASP A 1 647 ? -17.759 -17.603 6.393 1.00 96.19 647 ASP A C 1
ATOM 5116 O O . ASP A 1 647 ? -18.769 -18.294 6.540 1.00 96.19 647 ASP A O 1
ATOM 5120 N N . GLY A 1 648 ? -16.945 -17.358 7.421 1.00 96.88 648 GLY A N 1
ATOM 5121 C CA . GLY A 1 648 ? -17.177 -17.905 8.748 1.00 96.88 648 GLY A CA 1
ATOM 5122 C C . GLY A 1 648 ? -16.068 -17.585 9.736 1.00 96.88 648 GLY A C 1
ATOM 5123 O O . GLY A 1 648 ? -15.087 -16.919 9.421 1.00 96.88 648 GLY A O 1
ATOM 5124 N N . TYR A 1 649 ? -16.227 -18.088 10.957 1.00 98.12 649 TYR A N 1
ATOM 5125 C CA . TYR A 1 649 ? -15.329 -17.800 12.073 1.00 98.12 649 TYR A CA 1
ATOM 5126 C C . TYR A 1 649 ? -14.707 -19.089 12.634 1.00 98.12 649 TYR A C 1
ATOM 5128 O O . TYR A 1 649 ? -15.275 -20.175 12.457 1.00 98.12 649 TYR A O 1
ATOM 5136 N N . PRO A 1 650 ? -13.555 -19.004 13.325 1.00 98.56 650 PRO A N 1
ATOM 5137 C CA . PRO A 1 650 ? -12.941 -20.158 13.969 1.00 98.56 650 PRO A CA 1
ATOM 5138 C C . PRO A 1 650 ? -13.866 -20.819 14.993 1.00 98.56 650 PRO A C 1
ATOM 5140 O O . PRO A 1 650 ? -14.569 -20.141 15.735 1.00 98.56 650 PRO A O 1
ATOM 5143 N N . VAL A 1 651 ? -13.813 -22.147 15.097 1.00 98.81 651 VAL A N 1
ATOM 5144 C CA . VAL A 1 651 ? -14.517 -22.924 16.131 1.00 98.81 651 VAL A CA 1
ATOM 5145 C C . VAL A 1 651 ? -13.676 -23.098 17.396 1.00 98.81 651 VAL A C 1
ATOM 5147 O O . VAL A 1 651 ? -14.228 -23.219 18.493 1.00 98.81 651 VAL A O 1
ATOM 5150 N N . SER A 1 652 ? -12.345 -23.091 17.270 1.00 98.81 652 SER A N 1
ATOM 5151 C CA . SER A 1 652 ? -11.416 -23.114 18.402 1.00 98.81 652 SER A CA 1
ATOM 5152 C C . SER A 1 652 ? -10.093 -22.414 18.077 1.00 98.81 652 SER A C 1
ATOM 5154 O O . SER A 1 652 ? -9.768 -22.201 16.907 1.00 98.81 652 SER A O 1
ATOM 5156 N N . CYS A 1 653 ? -9.334 -22.034 19.103 1.00 98.75 653 CYS A N 1
ATOM 5157 C CA . CYS A 1 653 ? -7.962 -21.564 18.943 1.00 98.75 653 CYS A CA 1
ATOM 5158 C C . CYS A 1 653 ? -7.097 -21.868 20.170 1.00 98.75 653 CYS A C 1
ATOM 5160 O O . CYS A 1 653 ? -7.593 -22.049 21.287 1.00 98.75 653 CYS A O 1
ATOM 5162 N N . GLN A 1 654 ? -5.786 -21.886 19.955 1.00 98.69 654 GLN A N 1
ATOM 5163 C CA . GLN A 1 654 ? -4.755 -22.006 20.981 1.00 98.69 654 GLN A CA 1
ATOM 5164 C C . GLN A 1 654 ? -3.542 -21.172 20.576 1.00 98.69 654 GLN A C 1
ATOM 5166 O O . GLN A 1 654 ? -3.299 -20.952 19.391 1.00 98.69 654 GLN A O 1
ATOM 5171 N N . GLY A 1 655 ? -2.742 -20.719 21.538 1.00 97.50 655 GLY A N 1
ATOM 5172 C CA . GLY A 1 655 ? -1.581 -19.907 21.202 1.00 97.50 655 GLY A CA 1
ATOM 5173 C C . GLY A 1 655 ? -0.597 -19.697 22.337 1.00 97.50 655 GLY A C 1
ATOM 5174 O O . GLY A 1 655 ? -0.805 -20.123 23.472 1.00 97.50 655 GLY A O 1
ATOM 5175 N N . MET A 1 656 ? 0.487 -19.014 21.995 1.00 97.62 656 MET A N 1
ATOM 5176 C CA . MET A 1 656 ? 1.554 -18.593 22.892 1.00 97.62 656 MET A CA 1
ATOM 5177 C C . MET A 1 656 ? 1.823 -17.105 22.675 1.00 97.62 656 MET A C 1
ATOM 5179 O O . MET A 1 656 ? 1.671 -16.587 21.572 1.00 97.62 656 MET A O 1
ATOM 5183 N N . GLY A 1 657 ? 2.239 -16.412 23.723 1.00 96.75 657 GLY A N 1
ATOM 5184 C CA . GLY A 1 657 ? 2.620 -15.010 23.647 1.00 96.75 657 GLY A CA 1
ATOM 5185 C C . GLY A 1 657 ? 3.320 -14.581 24.922 1.00 96.75 657 GLY A C 1
ATOM 5186 O O . GLY A 1 657 ? 3.410 -15.351 25.884 1.00 96.75 657 GLY A O 1
ATOM 5187 N N . GLY A 1 658 ? 3.814 -13.354 24.930 1.00 96.19 658 GLY A N 1
ATOM 5188 C CA . GLY A 1 658 ? 4.419 -12.787 26.120 1.00 96.19 658 GLY A CA 1
ATOM 5189 C C . GLY A 1 658 ? 4.988 -11.405 25.885 1.00 96.19 658 GLY A C 1
ATOM 5190 O O . GLY A 1 658 ? 4.722 -10.749 24.878 1.00 96.19 658 GLY A O 1
ATOM 5191 N N . ARG A 1 659 ? 5.811 -10.977 26.840 1.00 92.50 659 ARG A N 1
ATOM 5192 C CA . ARG A 1 659 ? 6.629 -9.776 26.722 1.00 92.50 659 ARG A CA 1
ATOM 5193 C C . ARG A 1 659 ? 8.099 -10.092 26.936 1.00 92.50 659 ARG A C 1
ATOM 5195 O O . ARG A 1 659 ? 8.457 -10.790 27.881 1.00 92.50 659 ARG A O 1
ATOM 5202 N N . GLN A 1 660 ? 8.939 -9.548 26.072 1.00 92.00 660 GLN A N 1
ATOM 5203 C CA . GLN A 1 660 ? 10.392 -9.597 26.158 1.00 92.00 660 GLN A CA 1
ATOM 5204 C C . GLN A 1 660 ? 11.026 -8.200 26.142 1.00 92.00 660 GLN A C 1
ATOM 5206 O O . GLN A 1 660 ? 12.024 -7.994 26.829 1.00 92.00 660 GLN A O 1
ATOM 5211 N N . VAL A 1 661 ? 10.477 -7.252 25.378 1.00 89.69 661 VAL A N 1
ATOM 5212 C CA . VAL A 1 661 ? 11.022 -5.889 25.224 1.00 89.69 661 VAL A CA 1
ATOM 5213 C C . VAL A 1 661 ? 10.146 -4.816 25.870 1.00 89.69 661 VAL A C 1
ATOM 5215 O O . VAL A 1 661 ? 10.643 -3.741 26.191 1.00 89.69 661 VAL A O 1
ATOM 5218 N N . ARG A 1 662 ? 8.863 -5.106 26.120 1.00 88.00 662 ARG A N 1
ATOM 5219 C CA . ARG A 1 662 ? 7.932 -4.222 26.847 1.00 88.00 662 ARG A CA 1
ATOM 5220 C C . ARG A 1 662 ? 8.069 -4.377 28.362 1.00 88.00 662 ARG A C 1
ATOM 5222 O O . ARG A 1 662 ? 7.190 -4.911 29.038 1.00 88.00 662 ARG A O 1
ATOM 5229 N N . THR A 1 663 ? 9.232 -4.001 28.887 1.00 84.12 663 THR A N 1
ATOM 5230 C CA . THR A 1 663 ? 9.583 -4.202 30.305 1.00 84.12 663 THR A CA 1
ATOM 5231 C C . THR A 1 663 ? 9.613 -2.920 31.126 1.00 84.12 663 THR A C 1
ATOM 5233 O O . THR A 1 663 ? 9.763 -2.997 32.343 1.00 84.12 663 THR A O 1
ATOM 5236 N N . ASP A 1 664 ? 9.517 -1.752 30.492 1.00 83.12 664 ASP A N 1
ATOM 5237 C CA . ASP A 1 664 ? 9.515 -0.475 31.202 1.00 83.12 664 ASP A CA 1
ATOM 5238 C C . ASP A 1 664 ? 8.110 -0.073 31.677 1.00 83.12 664 ASP A C 1
ATOM 5240 O O . ASP A 1 664 ? 7.088 -0.545 31.172 1.00 83.12 664 ASP A O 1
ATOM 5244 N N . GLU A 1 665 ? 8.072 0.826 32.660 1.00 78.38 665 GLU A N 1
ATOM 5245 C CA . GLU A 1 665 ? 6.846 1.311 33.305 1.00 78.38 665 GLU A CA 1
ATOM 5246 C C . GLU A 1 665 ? 5.876 2.039 32.361 1.00 78.38 665 GLU A C 1
ATOM 5248 O O . GLU A 1 665 ? 4.721 2.258 32.727 1.00 78.38 665 GLU A O 1
ATOM 5253 N N . ASN A 1 666 ? 6.318 2.397 31.149 1.00 78.12 666 ASN A N 1
ATOM 5254 C CA . ASN A 1 666 ? 5.505 3.092 30.160 1.00 78.12 666 ASN A CA 1
ATOM 5255 C C . ASN A 1 666 ? 4.835 2.167 29.137 1.00 78.12 666 ASN A C 1
ATOM 5257 O O . ASN A 1 666 ? 4.149 2.648 28.236 1.00 78.12 666 ASN A O 1
ATOM 5261 N N . THR A 1 667 ? 5.013 0.849 29.260 1.00 82.44 667 THR A N 1
ATOM 5262 C CA . THR A 1 667 ? 4.516 -0.133 28.276 1.00 82.44 667 THR A CA 1
ATOM 5263 C C . THR A 1 667 ? 3.269 -0.903 28.719 1.00 82.44 667 THR A C 1
ATOM 5265 O O . THR A 1 667 ? 2.886 -1.872 28.060 1.00 82.44 667 THR A O 1
ATOM 5268 N N . GLY A 1 668 ? 2.615 -0.453 29.798 1.00 90.50 668 GLY A N 1
ATOM 5269 C CA . GLY A 1 668 ? 1.348 -1.001 30.298 1.00 90.50 668 GLY A CA 1
ATOM 5270 C C . GLY A 1 668 ? 1.386 -2.520 30.504 1.00 90.50 668 GLY A C 1
ATOM 5271 O O . GLY A 1 668 ? 2.412 -3.089 30.899 1.00 90.50 668 GLY A O 1
ATOM 5272 N N . GLU A 1 669 ? 0.275 -3.197 30.217 1.00 92.88 669 GLU A N 1
ATOM 5273 C CA . GLU A 1 669 ? 0.070 -4.625 30.500 1.00 92.88 669 GLU A CA 1
ATOM 5274 C C . GLU A 1 669 ? 0.029 -5.552 29.276 1.00 92.88 669 GLU A C 1
ATOM 5276 O O . GLU A 1 669 ? 0.042 -6.773 29.436 1.00 92.88 669 GLU A O 1
ATOM 5281 N N . ILE A 1 670 ? 0.042 -5.004 28.062 1.00 95.31 670 ILE A N 1
ATOM 5282 C CA . ILE A 1 670 ? -0.084 -5.794 26.828 1.00 95.31 670 ILE A CA 1
ATOM 5283 C C . ILE A 1 670 ? 1.165 -6.637 26.508 1.00 95.31 670 ILE A C 1
ATOM 5285 O O . ILE A 1 670 ? 2.277 -6.333 26.960 1.00 95.31 670 ILE A O 1
ATOM 5289 N N . PHE A 1 671 ? 1.014 -7.703 25.725 1.00 96.62 671 PHE A N 1
ATOM 5290 C CA . PHE A 1 671 ? 2.142 -8.500 25.220 1.00 96.62 671 PHE A CA 1
ATOM 5291 C C . PHE A 1 671 ? 2.883 -7.773 24.089 1.00 96.62 671 PHE A C 1
ATOM 5293 O O . PHE A 1 671 ? 2.390 -6.789 23.551 1.00 96.62 671 PHE A O 1
ATOM 5300 N N . ASP A 1 672 ? 4.113 -8.181 23.756 1.00 95.81 672 ASP A N 1
ATOM 5301 C CA . ASP A 1 672 ? 4.828 -7.696 22.555 1.00 95.81 672 ASP A CA 1
ATOM 5302 C C . ASP A 1 672 ? 4.863 -8.712 21.413 1.00 95.81 672 ASP A C 1
ATOM 5304 O O . ASP A 1 672 ? 5.349 -8.390 20.326 1.00 95.81 672 ASP A O 1
ATOM 5308 N N . HIS A 1 673 ? 4.335 -9.916 21.629 1.00 97.88 673 HIS A N 1
ATOM 5309 C CA . HIS A 1 673 ? 4.136 -10.897 20.576 1.00 97.88 673 HIS A CA 1
ATOM 5310 C C . HIS A 1 673 ? 3.030 -11.898 20.910 1.00 97.88 673 HIS A C 1
ATOM 5312 O O . HIS A 1 673 ? 2.877 -12.329 22.057 1.00 97.88 673 HIS A O 1
ATOM 5318 N N . HIS A 1 674 ? 2.327 -12.333 19.864 1.00 98.69 674 HIS A N 1
ATOM 5319 C CA . HIS A 1 674 ? 1.374 -13.438 19.896 1.00 98.69 674 HIS A CA 1
ATOM 5320 C C . HIS A 1 674 ? 1.606 -14.364 18.700 1.00 98.69 674 HIS A C 1
ATOM 5322 O O . HIS A 1 674 ? 1.835 -13.908 17.578 1.00 98.69 674 HIS A O 1
ATOM 5328 N N . ALA A 1 675 ? 1.488 -15.666 18.938 1.00 98.56 675 ALA A N 1
ATOM 5329 C CA . ALA A 1 675 ? 1.416 -16.713 17.932 1.00 98.56 675 ALA A CA 1
ATOM 5330 C C . ALA A 1 675 ? 0.195 -17.592 18.239 1.00 98.56 675 ALA A C 1
ATOM 5332 O O . ALA A 1 675 ? 0.138 -18.221 19.296 1.00 98.56 675 ALA A O 1
ATOM 5333 N N . VAL A 1 676 ? -0.792 -17.611 17.346 1.00 98.88 676 VAL A N 1
ATOM 5334 C CA . VAL A 1 676 ? -2.090 -18.270 17.552 1.00 98.88 676 VAL A CA 1
ATOM 5335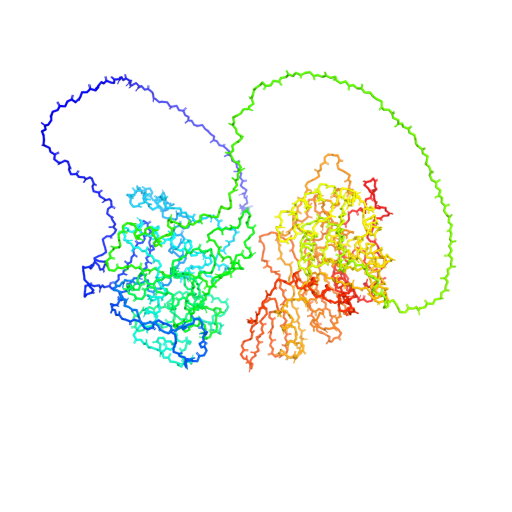 C C . VAL A 1 676 ? -2.400 -19.180 16.372 1.00 98.88 676 VAL A C 1
ATOM 5337 O O . VAL A 1 676 ? -2.249 -18.781 15.221 1.00 98.88 676 VAL A O 1
ATOM 5340 N N . GLU A 1 677 ? -2.852 -20.394 16.654 1.00 98.81 677 GLU A N 1
ATOM 5341 C CA . GLU A 1 677 ? -3.463 -21.294 15.681 1.00 98.81 677 GLU A CA 1
ATOM 5342 C C . GLU A 1 677 ? -4.979 -21.265 15.878 1.00 98.81 677 GLU A C 1
ATOM 5344 O O . GLU A 1 677 ? -5.468 -21.503 16.983 1.00 98.81 677 GLU A O 1
ATOM 5349 N N . TYR A 1 678 ? -5.711 -20.985 14.804 1.00 98.88 678 TYR A N 1
ATOM 5350 C CA . TYR A 1 678 ? -7.169 -21.035 14.756 1.00 98.88 678 TYR A CA 1
ATOM 5351 C C . TYR A 1 678 ? -7.624 -22.214 13.898 1.00 98.88 678 TYR A C 1
ATOM 5353 O O . TYR A 1 678 ? -7.073 -22.459 12.824 1.00 98.88 678 TYR A O 1
ATOM 5361 N N . GLU A 1 679 ? -8.657 -22.911 14.354 1.00 98.75 679 GLU A N 1
ATOM 5362 C CA . GLU A 1 679 ? -9.321 -24.003 13.647 1.00 98.75 679 GLU A CA 1
ATOM 5363 C C . GLU A 1 679 ? -10.691 -23.556 13.148 1.00 98.75 679 GLU A C 1
ATOM 5365 O O . GLU A 1 679 ? -11.495 -23.060 13.935 1.00 98.75 679 GLU A O 1
ATOM 5370 N N . TYR A 1 680 ? -10.971 -23.773 11.863 1.00 98.69 680 TYR A N 1
ATOM 5371 C CA . TYR A 1 680 ? -12.291 -23.567 11.264 1.00 98.69 680 TYR A CA 1
ATOM 5372 C C . TYR A 1 680 ? -13.096 -24.870 11.223 1.00 98.69 680 TYR A C 1
ATOM 5374 O O . TYR A 1 680 ? -12.553 -25.965 11.363 1.00 98.69 680 TYR A O 1
ATOM 5382 N N . ALA A 1 681 ? -14.411 -24.754 11.021 1.00 97.94 681 ALA A N 1
ATOM 5383 C CA . ALA A 1 681 ? -15.340 -25.888 11.055 1.00 97.94 681 ALA A CA 1
ATOM 5384 C C . ALA A 1 681 ? -15.042 -26.982 10.010 1.00 97.94 681 ALA A C 1
ATOM 5386 O O . ALA A 1 681 ? -15.376 -28.144 10.227 1.00 97.94 681 ALA A O 1
ATOM 5387 N N . ASP A 1 682 ? -14.403 -26.623 8.897 1.00 96.81 682 ASP A N 1
ATOM 5388 C CA . ASP A 1 682 ? -13.988 -27.552 7.841 1.00 96.81 682 ASP A CA 1
ATOM 5389 C C . ASP A 1 682 ? -12.635 -28.239 8.114 1.00 96.81 682 ASP A C 1
ATOM 5391 O O . ASP A 1 682 ? -12.149 -29.012 7.290 1.00 96.81 682 ASP A O 1
ATOM 5395 N N . GLY A 1 683 ? -12.020 -27.967 9.269 1.00 97.44 683 GLY A N 1
ATOM 5396 C CA . GLY A 1 683 ? -10.724 -28.505 9.678 1.00 97.44 683 GLY A CA 1
ATOM 5397 C C . GLY A 1 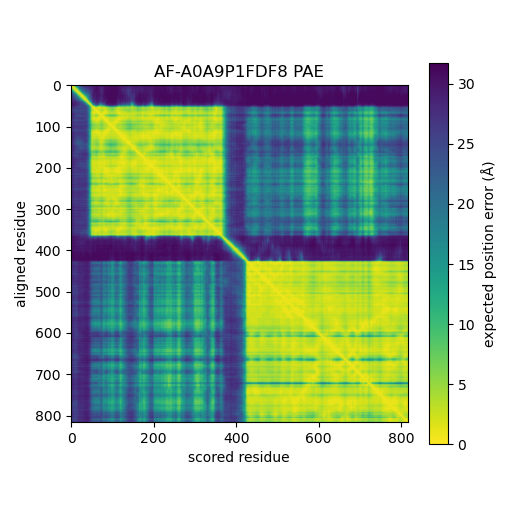683 ? -9.518 -27.700 9.187 1.00 97.44 683 GLY A C 1
ATOM 5398 O O . GLY A 1 683 ? -8.403 -27.961 9.648 1.00 97.44 683 GLY A O 1
ATOM 5399 N N . SER A 1 684 ? -9.707 -26.698 8.320 1.00 98.25 684 SER A N 1
ATOM 5400 C CA . SER A 1 684 ? -8.616 -25.818 7.887 1.00 98.25 684 SER A CA 1
ATOM 5401 C C . SER A 1 684 ? -8.064 -24.986 9.051 1.00 98.25 684 SER A C 1
ATOM 5403 O O . SER A 1 684 ? -8.746 -24.735 10.054 1.00 98.25 684 SER A O 1
ATOM 5405 N N . ARG A 1 685 ? -6.787 -24.600 8.951 1.00 98.56 685 ARG A N 1
ATOM 5406 C CA . ARG A 1 685 ? -6.055 -23.913 10.028 1.00 98.56 685 ARG A CA 1
ATOM 5407 C C . ARG A 1 685 ? -5.545 -22.548 9.600 1.00 98.56 685 ARG A C 1
ATOM 5409 O O . ARG A 1 685 ? -4.968 -22.416 8.527 1.00 98.56 685 ARG A O 1
ATOM 5416 N N . MET A 1 686 ? -5.671 -21.548 10.465 1.00 98.75 686 MET A N 1
ATOM 5417 C CA . MET A 1 686 ? -5.002 -20.254 10.306 1.00 98.75 686 MET A CA 1
ATOM 5418 C C . MET A 1 686 ? -3.901 -20.099 11.354 1.00 98.75 686 MET A C 1
ATOM 5420 O O . MET A 1 686 ? -4.176 -20.089 12.552 1.00 98.75 686 MET A O 1
ATOM 5424 N N . PHE A 1 687 ? -2.664 -19.924 10.895 1.00 98.75 687 PHE A N 1
ATOM 5425 C CA . PHE A 1 687 ? -1.505 -19.607 11.723 1.00 98.75 687 PHE A CA 1
ATOM 5426 C C . PHE A 1 687 ? -1.276 -18.099 11.726 1.00 98.75 687 PHE A C 1
ATOM 5428 O O . PHE A 1 687 ? -0.986 -17.490 10.699 1.00 98.75 687 PHE A O 1
ATOM 5435 N N . SER A 1 688 ? -1.406 -17.494 12.894 1.00 98.50 688 SER A N 1
ATOM 5436 C CA . SER A 1 688 ? -1.392 -16.053 13.090 1.00 98.50 688 SER A CA 1
ATOM 5437 C C . SER A 1 688 ? -0.195 -15.647 13.930 1.00 98.50 688 SER A C 1
ATOM 5439 O O . SER A 1 688 ? -0.067 -16.117 15.058 1.00 98.50 688 SER A O 1
ATOM 5441 N N . CYS A 1 689 ? 0.620 -14.715 13.438 1.00 98.25 689 CYS A N 1
ATOM 5442 C CA . CYS A 1 689 ? 1.715 -14.126 14.205 1.00 98.25 689 CYS A CA 1
ATOM 5443 C C . CYS A 1 689 ? 1.645 -12.599 14.168 1.00 98.25 689 CYS A C 1
ATOM 5445 O O . CYS A 1 689 ? 1.632 -12.005 13.092 1.00 98.25 689 CYS A O 1
ATOM 5447 N N . CYS A 1 690 ? 1.692 -11.958 15.331 1.00 98.25 690 CYS A N 1
ATOM 5448 C CA . CYS A 1 690 ? 1.901 -10.519 15.421 1.00 98.25 690 CYS A CA 1
ATOM 5449 C C . CYS A 1 690 ? 2.978 -10.188 16.454 1.00 98.25 690 CYS A C 1
ATOM 5451 O O . CYS A 1 690 ? 3.163 -10.917 17.433 1.00 98.25 690 CYS A O 1
ATOM 5453 N N . ARG A 1 691 ? 3.716 -9.094 16.233 1.00 97.06 691 ARG A N 1
ATOM 5454 C CA . ARG A 1 691 ? 4.893 -8.742 17.043 1.00 97.06 691 ARG A CA 1
ATOM 5455 C C . ARG A 1 691 ? 5.211 -7.254 16.994 1.00 97.06 691 ARG A C 1
ATOM 5457 O O . ARG A 1 691 ? 5.251 -6.683 15.910 1.00 97.06 691 ARG A O 1
ATOM 5464 N N . HIS A 1 692 ? 5.581 -6.685 18.138 1.00 94.19 692 HIS A N 1
ATOM 5465 C CA . HIS A 1 692 ? 6.131 -5.342 18.318 1.00 94.19 692 HIS A CA 1
ATOM 5466 C C . HIS A 1 692 ? 7.541 -5.387 18.913 1.00 94.19 692 HIS A C 1
ATOM 5468 O O . HIS A 1 692 ? 7.747 -5.125 20.096 1.00 94.19 692 HIS A O 1
ATOM 5474 N N . ILE A 1 693 ? 8.519 -5.731 18.073 1.00 93.44 693 ILE A N 1
ATOM 5475 C CA . ILE A 1 693 ? 9.936 -5.790 18.452 1.00 93.44 693 ILE A CA 1
ATOM 5476 C C . ILE A 1 693 ? 10.759 -5.133 17.332 1.00 93.44 693 ILE A C 1
ATOM 5478 O O . ILE A 1 693 ? 10.723 -5.633 16.200 1.00 93.44 693 ILE A O 1
ATOM 5482 N N . PRO A 1 694 ? 11.485 -4.030 17.613 1.00 86.50 694 PRO A N 1
ATOM 5483 C CA . PRO A 1 694 ? 12.328 -3.349 16.630 1.00 86.50 694 PRO A CA 1
ATOM 5484 C C . PRO A 1 694 ? 13.428 -4.244 16.043 1.00 86.50 694 PRO A C 1
ATOM 5486 O O . PRO A 1 694 ? 13.842 -5.227 16.656 1.00 86.50 694 PRO A O 1
ATOM 5489 N N . ASN A 1 695 ? 13.947 -3.860 14.872 1.00 85.00 695 ASN A N 1
ATOM 5490 C CA . ASN A 1 695 ? 15.078 -4.522 14.198 1.00 85.00 695 ASN A CA 1
ATOM 5491 C C . ASN A 1 695 ? 14.860 -6.022 13.916 1.00 85.00 695 ASN A C 1
ATOM 5493 O O . ASN A 1 695 ? 15.804 -6.809 13.915 1.00 85.00 695 ASN A O 1
ATOM 5497 N N . CYS A 1 696 ? 13.608 -6.418 13.685 1.00 85.56 696 CYS A N 1
ATOM 5498 C CA . CYS A 1 696 ? 13.211 -7.780 13.343 1.00 85.56 696 CYS A CA 1
ATOM 5499 C C . CYS A 1 696 ? 12.475 -7.805 11.993 1.00 85.56 696 CYS A C 1
ATOM 5501 O O . CYS A 1 696 ? 11.918 -6.792 11.564 1.00 85.56 696 CYS A O 1
ATOM 5503 N N . TRP A 1 697 ? 12.416 -8.977 11.348 1.00 89.88 697 TRP A N 1
ATOM 5504 C CA . TRP A 1 697 ? 11.666 -9.176 10.099 1.00 89.88 697 TRP A CA 1
ATOM 5505 C C . TRP A 1 697 ? 10.218 -8.692 10.228 1.00 89.88 697 TRP A C 1
ATOM 5507 O O . TRP A 1 697 ? 9.508 -9.132 11.137 1.00 89.88 697 TRP A O 1
ATOM 5517 N N . SER A 1 698 ? 9.791 -7.791 9.348 1.00 87.19 698 SER A N 1
ATOM 5518 C CA . SER A 1 698 ? 8.471 -7.157 9.394 1.00 87.19 698 SER A CA 1
ATOM 5519 C C . SER A 1 698 ? 7.607 -7.626 8.230 1.00 87.19 698 SER A C 1
ATOM 5521 O O . SER A 1 698 ? 8.112 -7.856 7.135 1.00 87.19 698 SER A O 1
ATOM 5523 N N . SER A 1 699 ? 6.313 -7.802 8.483 1.00 91.81 699 SER A N 1
ATOM 5524 C CA . SER A 1 699 ? 5.339 -8.204 7.470 1.00 91.81 699 SER A CA 1
ATOM 5525 C C . SER A 1 699 ? 3.926 -7.922 7.960 1.00 91.81 699 SER A C 1
ATOM 5527 O O . SER A 1 699 ? 3.587 -8.277 9.092 1.00 91.81 699 SER A O 1
ATOM 5529 N N . VAL A 1 700 ? 3.122 -7.311 7.091 1.00 94.25 700 VAL A N 1
ATOM 5530 C CA . VAL A 1 700 ? 1.674 -7.159 7.244 1.00 94.25 700 VAL A CA 1
ATOM 5531 C C . VAL A 1 700 ? 1.034 -7.821 6.028 1.00 94.25 700 VAL A C 1
ATOM 5533 O O . VAL A 1 700 ? 1.001 -7.217 4.962 1.00 94.25 700 VAL A O 1
ATOM 5536 N N . SER A 1 701 ? 0.644 -9.092 6.144 1.00 96.25 701 SER A N 1
ATOM 5537 C CA . SER A 1 701 ? 0.236 -9.893 4.978 1.00 96.25 701 SER A CA 1
ATOM 5538 C C . SER A 1 701 ? -0.635 -11.099 5.324 1.00 96.25 701 SER A C 1
ATOM 5540 O O . SER A 1 701 ? -0.645 -11.571 6.467 1.00 96.25 701 SER A O 1
ATOM 5542 N N . GLU A 1 702 ? -1.331 -11.623 4.314 1.00 98.38 702 GLU A N 1
ATOM 5543 C CA . GLU A 1 702 ? -2.125 -12.852 4.373 1.00 98.38 702 GLU A CA 1
ATOM 5544 C C . GLU A 1 702 ? -1.757 -13.783 3.223 1.00 98.38 702 GLU A C 1
ATOM 5546 O O . GLU A 1 702 ? -1.727 -13.390 2.060 1.00 98.38 702 GLU A O 1
ATOM 5551 N N . HIS A 1 703 ? -1.528 -15.050 3.555 1.00 98.44 703 HIS A N 1
ATOM 5552 C CA . HIS A 1 703 ? -1.114 -16.085 2.614 1.00 98.44 703 HIS A CA 1
ATOM 5553 C C . HIS A 1 703 ? -1.972 -17.320 2.801 1.00 98.44 703 HIS A C 1
ATOM 5555 O O . HIS A 1 703 ? -2.198 -17.735 3.938 1.00 98.44 703 HIS A O 1
ATOM 5561 N N . VAL A 1 704 ? -2.377 -17.972 1.716 1.00 98.31 704 VAL A N 1
ATOM 5562 C CA . VAL A 1 704 ? -3.244 -19.153 1.782 1.00 98.31 704 VAL A CA 1
ATOM 5563 C C . VAL A 1 704 ? -2.717 -20.277 0.902 1.00 98.31 704 VAL A C 1
ATOM 5565 O O . VAL A 1 704 ? -2.214 -20.057 -0.195 1.00 98.31 704 VAL A O 1
ATOM 5568 N N . HIS A 1 705 ? -2.816 -21.498 1.421 1.00 98.06 705 HIS A N 1
ATOM 5569 C CA . HIS A 1 705 ? -2.400 -22.742 0.788 1.00 98.06 705 HIS A CA 1
ATOM 5570 C C . HIS A 1 705 ? -3.632 -23.599 0.542 1.00 98.06 705 HIS A C 1
ATOM 5572 O O . HIS A 1 705 ? -4.339 -23.968 1.486 1.00 98.06 705 HIS A O 1
ATOM 5578 N N . GLY A 1 706 ? -3.876 -23.911 -0.724 1.00 97.06 706 GLY A N 1
ATOM 5579 C CA . GLY A 1 706 ? -4.958 -24.773 -1.166 1.00 97.06 706 GLY A CA 1
ATOM 5580 C C . GLY A 1 706 ? -4.446 -26.087 -1.748 1.00 97.06 706 GLY A C 1
ATOM 5581 O O . GLY A 1 706 ? -3.251 -26.289 -1.962 1.00 97.06 706 GLY A O 1
ATOM 5582 N N . SER A 1 707 ? -5.365 -27.004 -2.026 1.00 96.25 707 SER A N 1
ATOM 5583 C CA . SER A 1 707 ? -5.052 -28.313 -2.619 1.00 96.25 707 SER A CA 1
ATOM 5584 C C . SER A 1 707 ? -4.465 -28.249 -4.040 1.00 96.25 707 SER A C 1
ATOM 5586 O O . SER A 1 707 ? -3.843 -29.219 -4.479 1.00 96.25 707 SER A O 1
ATOM 5588 N N . LYS A 1 708 ? -4.639 -27.132 -4.760 1.00 95.75 708 LYS A N 1
ATOM 5589 C CA . LYS A 1 708 ? -4.199 -26.941 -6.158 1.00 95.75 708 LYS A CA 1
ATOM 5590 C C . LYS A 1 708 ? -3.213 -25.785 -6.362 1.00 95.75 708 LYS A C 1
ATOM 5592 O O . LYS A 1 708 ? -2.705 -25.614 -7.469 1.00 95.75 708 LYS A O 1
ATOM 5597 N N . GLY A 1 709 ? -2.930 -24.998 -5.327 1.00 96.00 709 GLY A N 1
ATOM 5598 C CA . GLY A 1 709 ? -2.115 -23.795 -5.463 1.00 96.00 709 GLY A CA 1
ATOM 5599 C C . GLY A 1 709 ? -1.972 -22.997 -4.174 1.00 96.00 709 GLY A C 1
ATOM 5600 O O . GLY A 1 709 ? -2.365 -23.443 -3.095 1.00 96.00 709 GLY A O 1
ATOM 5601 N N . THR A 1 710 ? -1.417 -21.802 -4.302 1.00 97.31 710 THR A N 1
ATOM 5602 C CA . THR A 1 710 ? -1.177 -20.855 -3.211 1.00 97.31 710 THR A CA 1
ATOM 5603 C C . THR A 1 710 ? -1.614 -19.454 -3.612 1.00 97.31 710 THR A C 1
ATOM 5605 O O . THR A 1 710 ? -1.718 -19.141 -4.795 1.00 97.31 710 THR A O 1
ATOM 5608 N N . ALA A 1 711 ? -1.857 -18.597 -2.628 1.00 98.00 711 ALA A N 1
ATOM 5609 C CA . ALA A 1 711 ? -2.152 -17.191 -2.856 1.00 98.00 711 ALA A CA 1
ATOM 5610 C C . ALA A 1 711 ? -1.472 -16.299 -1.817 1.00 98.00 711 ALA A C 1
ATOM 5612 O O . ALA A 1 711 ? -1.493 -16.611 -0.623 1.00 98.00 711 ALA A O 1
ATOM 5613 N N . ASP A 1 712 ? -0.910 -15.186 -2.283 1.00 97.44 712 ASP A N 1
ATOM 5614 C CA . ASP A 1 712 ? -0.587 -14.013 -1.472 1.00 97.44 712 ASP A CA 1
ATOM 5615 C C . ASP A 1 712 ? -1.756 -13.039 -1.630 1.00 97.44 712 ASP A C 1
ATOM 5617 O O . ASP A 1 712 ? -1.878 -12.359 -2.650 1.00 97.44 712 ASP A O 1
ATOM 5621 N N . ILE A 1 713 ? -2.657 -13.015 -0.647 1.00 97.94 713 ILE A N 1
ATOM 5622 C CA . ILE A 1 713 ? -3.869 -12.192 -0.722 1.00 97.94 713 ILE A CA 1
ATOM 5623 C C . ILE A 1 713 ? -3.496 -10.714 -0.642 1.00 97.94 713 ILE A C 1
ATOM 5625 O O . ILE A 1 713 ? -4.032 -9.905 -1.395 1.00 97.94 713 ILE A O 1
ATOM 5629 N N . SER A 1 714 ? -2.542 -10.367 0.224 1.00 93.69 714 SER A N 1
ATOM 5630 C CA . SER A 1 714 ? -2.080 -8.988 0.377 1.00 93.69 714 SER A CA 1
ATOM 5631 C C . SER A 1 714 ? -1.386 -8.440 -0.865 1.00 93.69 714 SER A C 1
ATOM 5633 O O . SER A 1 714 ? -1.537 -7.260 -1.171 1.00 93.69 714 SER A O 1
ATOM 5635 N N . GLY A 1 715 ? -0.660 -9.294 -1.588 1.00 92.00 715 GLY A N 1
ATOM 5636 C CA . GLY A 1 715 ? -0.073 -8.985 -2.890 1.00 92.00 715 GLY A CA 1
ATOM 5637 C C . GLY A 1 715 ? -1.049 -9.139 -4.059 1.00 92.00 715 GLY A C 1
ATOM 5638 O O . GLY A 1 715 ? -0.665 -8.870 -5.195 1.00 92.00 715 GLY A O 1
ATOM 5639 N N . ALA A 1 716 ? -2.283 -9.586 -3.798 1.00 96.31 716 ALA A N 1
ATOM 5640 C CA . ALA A 1 716 ? -3.294 -9.931 -4.791 1.00 96.31 716 ALA A CA 1
ATOM 5641 C C . ALA A 1 716 ? -2.760 -10.861 -5.894 1.00 96.31 716 ALA A C 1
ATOM 5643 O O . ALA A 1 716 ? -2.994 -10.616 -7.079 1.00 96.31 716 ALA A O 1
ATOM 5644 N N . LYS A 1 717 ? -2.021 -11.911 -5.497 1.00 95.81 717 LYS A N 1
ATOM 5645 C CA . LYS A 1 717 ? -1.393 -12.904 -6.385 1.00 95.81 717 LYS A CA 1
ATOM 5646 C C . LYS A 1 717 ? -1.918 -14.312 -6.105 1.00 95.81 717 LYS A C 1
ATOM 5648 O O . LYS A 1 717 ? -2.070 -14.711 -4.950 1.00 95.81 717 LYS A O 1
ATOM 5653 N N . ILE A 1 718 ? -2.145 -15.090 -7.160 1.00 96.31 718 ILE A N 1
ATOM 5654 C CA . ILE A 1 718 ? -2.543 -16.500 -7.113 1.00 96.31 718 ILE A CA 1
ATOM 5655 C C . ILE A 1 718 ? -1.619 -17.304 -8.023 1.00 96.31 718 ILE A C 1
ATOM 5657 O O . ILE A 1 718 ? -1.394 -16.956 -9.182 1.00 96.31 718 ILE A O 1
ATOM 5661 N N . GLU A 1 719 ? -1.139 -18.426 -7.501 1.00 93.81 719 GLU A N 1
ATOM 5662 C CA . GLU A 1 719 ? -0.261 -19.352 -8.201 1.00 93.81 719 GLU A CA 1
ATOM 5663 C C . GLU A 1 719 ? -0.840 -20.758 -8.149 1.00 93.81 719 GLU A C 1
ATOM 5665 O O . GLU A 1 719 ? -1.205 -21.272 -7.089 1.00 93.81 719 GLU A O 1
ATOM 5670 N N . THR A 1 720 ? -0.907 -21.410 -9.305 1.00 91.25 720 THR A N 1
ATOM 5671 C CA . THR A 1 720 ? -1.348 -22.801 -9.422 1.00 91.25 720 THR A CA 1
ATOM 5672 C C . THR A 1 720 ? -0.357 -23.567 -10.282 1.00 91.25 720 THR A C 1
ATOM 5674 O O . THR A 1 720 ? 0.402 -22.973 -11.042 1.00 91.25 720 THR A O 1
ATOM 5677 N N . LYS A 1 721 ? -0.349 -24.897 -10.176 1.00 81.31 721 LYS A N 1
ATOM 5678 C CA . LYS A 1 721 ? 0.535 -25.721 -11.017 1.00 81.31 721 LYS A CA 1
ATOM 5679 C C . LYS A 1 721 ? 0.108 -25.761 -12.484 1.00 81.31 721 LYS A C 1
ATOM 5681 O O . LYS A 1 721 ? 0.953 -25.961 -13.347 1.00 81.31 721 LYS A O 1
ATOM 5686 N N . ASP A 1 722 ? -1.191 -25.612 -12.732 1.00 79.31 722 ASP A N 1
ATOM 5687 C CA . ASP A 1 722 ? -1.813 -25.941 -14.016 1.00 79.31 722 ASP A CA 1
ATOM 5688 C C . ASP A 1 722 ? -2.342 -24.705 -14.769 1.00 79.31 722 ASP A C 1
ATOM 5690 O O . ASP A 1 722 ? -2.908 -24.850 -15.849 1.00 79.31 722 ASP A O 1
ATOM 5694 N N . SER A 1 723 ? -2.201 -23.497 -14.208 1.00 74.50 723 SER A N 1
ATOM 5695 C CA . SER A 1 723 ? -2.637 -22.234 -14.828 1.00 74.50 723 SER A CA 1
ATOM 5696 C C . SER A 1 723 ? -1.571 -21.145 -14.668 1.00 74.50 723 SER A C 1
ATOM 5698 O O . SER A 1 723 ? -0.845 -21.180 -13.670 1.00 74.50 723 SER A O 1
ATOM 5700 N N . PRO A 1 724 ? -1.503 -20.168 -15.595 1.00 75.81 724 PRO A N 1
ATOM 5701 C CA . PRO A 1 724 ? -0.614 -19.012 -15.479 1.00 75.81 724 PRO A CA 1
ATOM 5702 C C . PRO A 1 724 ? -0.767 -18.279 -14.141 1.00 75.81 724 PRO A C 1
ATOM 5704 O O . PRO A 1 724 ? -1.844 -18.299 -13.531 1.00 75.81 724 PRO A O 1
ATOM 5707 N N . ARG A 1 725 ? 0.312 -17.622 -13.693 1.00 86.81 725 ARG A N 1
ATOM 5708 C CA . ARG A 1 725 ? 0.284 -16.780 -12.489 1.00 86.81 725 ARG A CA 1
ATOM 5709 C C . ARG A 1 725 ? -0.750 -15.680 -12.698 1.00 86.81 725 ARG A C 1
ATOM 5711 O O . ARG A 1 725 ? -0.780 -15.024 -13.733 1.00 86.81 725 ARG A O 1
ATOM 5718 N N . TRP A 1 726 ? -1.601 -15.471 -11.705 1.00 92.50 726 TRP A N 1
ATOM 5719 C CA . TRP A 1 726 ? -2.534 -14.356 -11.710 1.00 92.50 726 TRP A CA 1
ATOM 5720 C C . TRP A 1 726 ? -2.081 -13.332 -10.680 1.00 92.50 726 TRP A C 1
ATOM 5722 O O . TRP A 1 726 ? -1.802 -13.695 -9.540 1.00 92.50 726 TRP A O 1
ATOM 5732 N N . ARG A 1 727 ? -2.078 -12.051 -11.045 1.00 92.25 727 ARG A N 1
ATOM 5733 C CA . ARG A 1 727 ? -2.132 -10.959 -10.067 1.00 92.25 727 ARG A CA 1
ATOM 5734 C C . ARG A 1 727 ? -3.109 -9.891 -10.545 1.00 92.25 727 ARG A C 1
ATOM 5736 O O . ARG A 1 727 ? -3.318 -9.739 -11.750 1.00 92.25 727 ARG A O 1
ATOM 5743 N N . TYR A 1 728 ? -3.702 -9.156 -9.618 1.00 91.94 728 TYR A N 1
ATOM 5744 C CA . TYR A 1 728 ? -4.651 -8.092 -9.940 1.00 91.94 728 TYR A CA 1
ATOM 5745 C C . TYR A 1 728 ? -3.999 -6.973 -10.792 1.00 91.94 728 TYR A C 1
ATOM 5747 O O . TYR A 1 728 ? -2.884 -6.548 -10.504 1.00 91.94 728 TYR A O 1
ATOM 5755 N N . ARG A 1 729 ? -4.675 -6.520 -11.862 1.00 84.62 729 ARG A N 1
ATOM 5756 C CA . ARG A 1 729 ? -4.256 -5.404 -12.757 1.00 84.62 729 ARG A CA 1
ATOM 5757 C C . ARG A 1 729 ? -5.219 -4.214 -12.757 1.00 84.62 729 ARG A C 1
ATOM 5759 O O . ARG A 1 729 ? -4.983 -3.244 -13.466 1.00 84.62 729 ARG A O 1
ATOM 5766 N N . GLY A 1 730 ? -6.348 -4.330 -12.062 1.00 87.31 730 GLY A N 1
ATOM 5767 C CA . GLY A 1 730 ? -7.387 -3.309 -12.117 1.00 87.31 730 GLY A CA 1
ATOM 5768 C C . GLY A 1 730 ? -7.033 -2.067 -11.304 1.00 87.31 730 GLY A C 1
ATOM 5769 O O . GLY A 1 730 ? -5.991 -1.988 -10.652 1.00 87.31 730 GLY A O 1
ATOM 5770 N N . GLU A 1 731 ? -7.959 -1.114 -11.289 1.00 86.06 731 GLU A N 1
ATOM 5771 C CA . GLU A 1 731 ? -7.865 0.058 -10.424 1.00 86.06 731 GLU A CA 1
ATOM 5772 C C . GLU A 1 731 ? -7.811 -0.351 -8.949 1.00 86.06 731 GLU A C 1
ATOM 5774 O O . GLU A 1 731 ? -8.453 -1.314 -8.521 1.00 86.06 731 GLU A O 1
ATOM 5779 N N . ASN A 1 732 ? -7.057 0.399 -8.154 1.00 88.00 732 ASN A N 1
ATOM 5780 C CA . ASN A 1 732 ? -6.976 0.219 -6.709 1.00 88.00 732 ASN A CA 1
ATOM 5781 C C . ASN A 1 732 ? -7.172 1.584 -6.032 1.00 88.00 732 ASN A C 1
ATOM 5783 O O . ASN A 1 732 ? -6.200 2.163 -5.534 1.00 88.00 732 ASN A O 1
ATOM 5787 N N . PRO A 1 733 ? -8.397 2.147 -6.083 1.00 88.00 733 PRO A N 1
ATOM 5788 C CA . PRO A 1 733 ? -8.696 3.421 -5.441 1.00 88.00 733 PRO A CA 1
ATOM 5789 C C . PRO A 1 733 ? -8.467 3.330 -3.930 1.00 88.00 733 PRO A C 1
ATOM 5791 O O . PRO A 1 733 ? -8.409 2.242 -3.358 1.00 88.00 733 PRO A O 1
ATOM 5794 N N . ASN A 1 734 ? -8.342 4.483 -3.268 1.00 86.50 734 ASN A N 1
ATOM 5795 C CA . ASN A 1 734 ? -8.118 4.539 -1.826 1.00 86.50 734 ASN A CA 1
ATOM 5796 C C . ASN A 1 734 ? -9.260 3.822 -1.074 1.00 86.50 734 ASN A C 1
ATOM 5798 O O . ASN A 1 734 ? -10.366 4.363 -1.012 1.00 86.50 734 ASN A O 1
ATOM 5802 N N . PRO A 1 735 ? -9.011 2.667 -0.438 1.00 92.50 735 PRO A N 1
ATOM 5803 C CA . PRO A 1 735 ? -10.081 1.870 0.155 1.00 92.50 735 PRO A CA 1
ATOM 5804 C C . PRO A 1 735 ? -10.728 2.547 1.370 1.00 92.50 735 PRO A C 1
ATOM 5806 O O . PRO A 1 735 ? -11.910 2.349 1.633 1.00 92.50 735 PRO A O 1
ATOM 5809 N N . TYR A 1 736 ? -9.996 3.431 2.060 1.00 91.31 736 TYR A N 1
ATOM 5810 C CA . TYR A 1 736 ? -10.567 4.264 3.120 1.00 91.31 736 TYR A CA 1
ATOM 5811 C C . TYR A 1 736 ? -11.537 5.327 2.586 1.00 91.31 736 TYR A C 1
ATOM 5813 O O . TYR A 1 736 ? -12.324 5.869 3.347 1.00 91.31 736 TYR A O 1
ATOM 5821 N N . GLN A 1 737 ? -11.443 5.710 1.311 1.00 96.75 737 GLN A N 1
ATOM 5822 C CA . GLN A 1 737 ? -12.451 6.576 0.695 1.00 96.75 737 GLN A CA 1
ATOM 5823 C C . GLN A 1 737 ? -13.652 5.736 0.247 1.00 96.75 737 GLN A C 1
ATOM 5825 O O . GLN A 1 737 ? -14.783 6.092 0.565 1.00 96.75 737 GLN A O 1
ATOM 5830 N N . GLN A 1 738 ? -13.397 4.584 -0.386 1.00 96.69 738 GLN A N 1
ATOM 5831 C CA . GLN A 1 738 ? -14.439 3.678 -0.880 1.00 96.69 738 GLN A CA 1
ATOM 5832 C C . GLN A 1 738 ? -15.433 3.249 0.212 1.00 96.69 738 GLN A C 1
ATOM 5834 O O . GLN A 1 738 ? -16.637 3.295 -0.020 1.00 96.69 738 GLN A O 1
ATOM 5839 N N . GLU A 1 739 ? -14.961 2.904 1.418 1.00 95.94 739 GLU A N 1
ATOM 5840 C CA . GLU A 1 739 ? -15.844 2.507 2.534 1.00 95.94 739 GLU A CA 1
ATOM 5841 C C . GLU A 1 739 ? -16.842 3.616 2.923 1.00 95.94 739 GLU A C 1
ATOM 5843 O O . GLU A 1 739 ? -18.006 3.362 3.247 1.00 95.94 739 GLU A O 1
ATOM 5848 N N . HIS A 1 740 ? -16.413 4.878 2.836 1.00 98.12 740 HIS A N 1
ATOM 5849 C CA . HIS A 1 740 ? -17.277 6.027 3.076 1.00 98.12 740 HIS A CA 1
ATOM 5850 C C . HIS A 1 740 ? -18.215 6.283 1.890 1.00 98.12 740 HIS A C 1
ATOM 5852 O O . HIS A 1 740 ? -19.402 6.524 2.109 1.00 98.12 740 HIS A O 1
ATOM 5858 N N . ASP A 1 741 ? -17.728 6.194 0.654 1.00 97.88 741 ASP A N 1
ATOM 5859 C CA . ASP A 1 741 ? -18.542 6.386 -0.553 1.00 97.88 741 ASP A CA 1
ATOM 5860 C C . ASP A 1 741 ? -19.714 5.394 -0.593 1.00 97.88 741 ASP A C 1
ATOM 5862 O O . ASP A 1 741 ? -20.869 5.782 -0.795 1.00 97.88 741 ASP A O 1
ATOM 5866 N N . GLU A 1 742 ? -19.441 4.120 -0.310 1.00 97.69 742 GLU A N 1
ATOM 5867 C CA . GLU A 1 742 ? -20.441 3.052 -0.280 1.00 97.69 742 GLU A CA 1
ATOM 5868 C C . GLU A 1 742 ? -21.448 3.235 0.864 1.00 97.69 742 GLU A C 1
ATOM 5870 O O . GLU A 1 742 ? -22.663 3.136 0.644 1.00 97.69 742 GLU A O 1
ATOM 5875 N N . LEU A 1 743 ? -20.988 3.586 2.073 1.00 98.12 743 LEU A N 1
ATOM 5876 C CA . LEU A 1 743 ? -21.879 3.877 3.200 1.00 98.12 743 LEU A CA 1
ATOM 5877 C C . LEU A 1 743 ? -22.821 5.043 2.882 1.00 98.12 743 LEU A C 1
ATOM 5879 O O . LEU A 1 743 ? -24.033 4.924 3.082 1.00 98.12 743 LEU A O 1
ATOM 5883 N N . PHE A 1 744 ? -22.302 6.157 2.369 1.00 98.06 744 PHE A N 1
ATOM 5884 C CA . PHE A 1 744 ? -23.119 7.328 2.052 1.00 98.06 744 PHE A CA 1
ATOM 5885 C C . PHE A 1 744 ? -24.094 7.030 0.909 1.00 98.06 744 PHE A C 1
ATOM 5887 O O . PHE A 1 744 ? -25.288 7.316 1.044 1.00 98.06 744 PHE A O 1
ATOM 5894 N N . ALA A 1 745 ? -23.648 6.366 -0.160 1.00 97.50 745 ALA A N 1
ATOM 5895 C CA . ALA A 1 745 ? -24.520 5.931 -1.251 1.00 97.50 745 ALA A CA 1
ATOM 5896 C C . ALA A 1 745 ? -25.654 5.008 -0.759 1.00 97.50 745 ALA A C 1
ATOM 5898 O O . ALA A 1 745 ? -26.810 5.146 -1.177 1.00 97.50 745 ALA A O 1
ATOM 5899 N N . SER A 1 746 ? -25.363 4.106 0.180 1.00 97.38 746 SER A N 1
ATOM 5900 C CA . SER A 1 746 ? -26.361 3.207 0.770 1.00 97.38 746 SER A CA 1
ATOM 5901 C C . SER A 1 746 ? -27.436 3.960 1.565 1.00 97.38 746 SER A C 1
ATOM 5903 O O . SER A 1 746 ? -28.629 3.682 1.424 1.00 97.38 746 SER A O 1
ATOM 5905 N N . ILE A 1 747 ? -27.039 4.982 2.332 1.00 96.88 747 ILE A N 1
ATOM 5906 C CA . ILE A 1 747 ? -27.962 5.849 3.075 1.00 96.88 747 ILE A CA 1
ATOM 5907 C C . ILE A 1 747 ? -28.841 6.631 2.094 1.00 96.88 747 ILE A C 1
ATOM 5909 O O . ILE A 1 747 ? -30.065 6.637 2.234 1.00 96.88 747 ILE A O 1
ATOM 5913 N N . ARG A 1 748 ? -28.242 7.228 1.056 1.00 94.88 748 ARG A N 1
ATOM 5914 C CA . ARG A 1 748 ? -28.958 7.998 0.024 1.00 94.88 748 ARG A CA 1
ATOM 5915 C C . ARG A 1 748 ? -29.967 7.167 -0.757 1.00 94.88 748 ARG A C 1
ATOM 5917 O O . ARG A 1 748 ? -31.054 7.650 -1.062 1.00 94.88 748 ARG A O 1
ATOM 5924 N N . SER A 1 749 ? -29.629 5.920 -1.069 1.00 95.50 749 SER A N 1
ATOM 5925 C CA . SER A 1 749 ? -30.526 5.009 -1.789 1.00 95.50 749 SER A CA 1
ATOM 5926 C C . SER A 1 749 ? -31.679 4.474 -0.928 1.00 95.50 749 SER A C 1
ATOM 5928 O O . SER A 1 749 ? -32.583 3.817 -1.447 1.00 95.50 749 SER A O 1
ATOM 5930 N N . GLY A 1 750 ? -31.670 4.736 0.385 1.00 94.44 750 GLY A N 1
ATOM 5931 C CA . GLY A 1 750 ? -32.632 4.164 1.325 1.00 94.44 750 GLY A CA 1
ATOM 5932 C C . GLY A 1 750 ? -32.451 2.657 1.533 1.00 94.44 750 GLY A C 1
ATOM 5933 O O . GLY A 1 750 ? -33.377 1.999 2.011 1.00 94.44 750 GLY A O 1
ATOM 5934 N N . GLN A 1 751 ? -31.288 2.105 1.170 1.00 95.06 751 GLN A N 1
ATOM 5935 C CA . GLN A 1 751 ? -30.865 0.724 1.424 1.00 95.06 751 GLN A CA 1
ATOM 5936 C C . GLN A 1 751 ? -29.551 0.731 2.223 1.00 95.06 751 GLN A C 1
ATOM 5938 O O . GLN A 1 751 ? -28.511 0.335 1.702 1.00 95.06 751 GLN A O 1
ATOM 5943 N N . PRO A 1 752 ? -29.577 1.232 3.470 1.00 94.38 752 PRO A N 1
ATOM 5944 C CA . PRO A 1 752 ? -28.368 1.444 4.252 1.00 94.38 752 PRO A CA 1
ATOM 5945 C C . PRO A 1 752 ? -27.587 0.149 4.504 1.00 94.38 752 PRO A C 1
ATOM 5947 O O . PRO A 1 752 ? -28.171 -0.865 4.898 1.00 94.38 752 PRO A O 1
ATOM 5950 N N . LEU A 1 753 ? -26.261 0.222 4.349 1.00 95.50 753 LEU A N 1
ATOM 5951 C CA . LEU A 1 753 ? -25.330 -0.834 4.744 1.00 95.50 753 LEU A CA 1
ATOM 5952 C C . LEU A 1 753 ? -25.396 -1.084 6.249 1.00 95.50 753 LEU A C 1
ATOM 5954 O O . LEU A 1 753 ? -25.671 -0.182 7.043 1.00 95.50 753 LEU A O 1
ATOM 5958 N N . ASN A 1 754 ? -25.137 -2.327 6.645 1.00 96.12 754 ASN A N 1
ATOM 5959 C CA . ASN A 1 754 ? -25.057 -2.695 8.048 1.00 96.12 754 ASN A CA 1
ATOM 5960 C C . ASN A 1 754 ? -24.012 -3.798 8.252 1.00 96.12 754 ASN A C 1
ATOM 5962 O O . ASN A 1 754 ? -24.295 -4.983 8.083 1.00 96.12 754 ASN A O 1
ATOM 5966 N N . GLU A 1 755 ? -22.807 -3.379 8.619 1.00 97.06 755 GLU A N 1
ATOM 5967 C CA . GLU A 1 755 ? -21.608 -4.223 8.733 1.00 97.06 755 GLU A CA 1
ATOM 5968 C C . GLU A 1 755 ? -21.276 -4.597 10.186 1.00 97.06 755 GLU A C 1
ATOM 5970 O O . GLU A 1 755 ? -20.297 -5.289 10.464 1.00 97.06 755 GLU A O 1
ATOM 5975 N N . GLY A 1 756 ? -22.082 -4.141 11.149 1.00 97.19 756 GLY A N 1
ATOM 5976 C CA . GLY A 1 756 ? -21.713 -4.154 12.567 1.00 97.19 756 GLY A CA 1
ATOM 5977 C C . GLY A 1 756 ? -21.584 -5.549 13.173 1.00 97.19 756 GLY A C 1
ATOM 5978 O O . GLY A 1 756 ? -20.725 -5.766 14.023 1.00 97.19 756 GLY A O 1
ATOM 5979 N N . GLU A 1 757 ? -22.398 -6.507 12.725 1.00 97.06 757 GLU A N 1
ATOM 5980 C CA . GLU A 1 757 ? -22.363 -7.890 13.217 1.00 97.06 757 GLU A CA 1
ATOM 5981 C C . GLU A 1 757 ? -21.094 -8.588 12.735 1.00 97.06 757 GLU A C 1
ATOM 5983 O O . GLU A 1 757 ? -20.364 -9.176 13.533 1.00 97.06 757 GLU A O 1
ATOM 5988 N N . TYR A 1 758 ? -20.786 -8.427 11.448 1.00 96.88 758 TYR A N 1
ATOM 5989 C CA . TYR A 1 758 ? -19.560 -8.935 10.859 1.00 96.88 758 TYR A CA 1
ATOM 5990 C C . TYR A 1 758 ? -18.327 -8.331 11.550 1.00 96.88 758 TYR A C 1
ATOM 5992 O O . TYR A 1 758 ? -17.479 -9.065 12.059 1.00 96.88 758 TYR A O 1
ATOM 6000 N N . GLY A 1 759 ? -18.285 -7.001 11.706 1.00 97.94 759 GLY A N 1
ATOM 6001 C CA . GLY A 1 759 ? -17.208 -6.313 12.422 1.00 97.94 759 GLY A CA 1
ATOM 6002 C C . GLY A 1 759 ? -17.058 -6.738 13.889 1.00 97.94 759 GLY A C 1
ATOM 6003 O O . GLY A 1 759 ? -15.935 -6.813 14.406 1.00 97.94 759 GLY A O 1
ATOM 6004 N N . ALA A 1 760 ? -18.163 -7.069 14.565 1.00 98.69 760 ALA A N 1
ATOM 6005 C CA . ALA A 1 760 ? -18.152 -7.592 15.929 1.00 98.69 760 ALA A CA 1
ATOM 6006 C C . ALA A 1 760 ? -17.531 -8.989 16.009 1.00 98.69 760 ALA A C 1
ATOM 6008 O O . ALA A 1 760 ? -16.710 -9.236 16.893 1.00 98.69 760 ALA A O 1
ATOM 6009 N N . TYR A 1 761 ? -17.856 -9.887 15.080 1.00 98.62 761 TYR A N 1
ATOM 6010 C CA . TYR A 1 761 ? -17.272 -11.227 15.054 1.00 98.62 761 TYR A CA 1
ATOM 6011 C C . TYR A 1 761 ? -15.812 -11.242 14.577 1.00 98.62 761 TYR A C 1
ATOM 6013 O O . TYR A 1 761 ? -14.990 -11.966 15.149 1.00 98.62 761 TYR A O 1
ATOM 6021 N N . SER A 1 762 ? -15.426 -10.380 13.636 1.00 98.38 762 SER A N 1
ATOM 6022 C CA . SER A 1 762 ? -14.009 -10.192 13.291 1.00 98.38 762 SER A CA 1
ATOM 6023 C C . SER A 1 762 ? -13.207 -9.664 14.483 1.00 98.38 762 SER A C 1
ATOM 6025 O O . SER A 1 762 ? -12.136 -10.184 14.799 1.00 98.38 762 SER A O 1
ATOM 6027 N N . THR A 1 763 ? -13.778 -8.730 15.249 1.00 98.81 763 THR A N 1
ATOM 6028 C CA . THR A 1 763 ? -13.195 -8.281 16.525 1.00 98.81 763 THR A CA 1
ATOM 6029 C C . THR A 1 763 ? -13.118 -9.412 17.554 1.00 98.81 763 THR A C 1
ATOM 6031 O O . THR A 1 763 ? -12.092 -9.576 18.218 1.00 98.81 763 THR A O 1
ATOM 6034 N N . MET A 1 764 ? -14.161 -10.239 17.660 1.00 98.81 764 MET A N 1
ATOM 6035 C CA . MET A 1 764 ? -14.186 -11.386 18.569 1.00 98.81 764 MET A CA 1
ATOM 6036 C C . MET A 1 764 ? -13.101 -12.413 18.239 1.00 98.81 764 MET A C 1
ATOM 6038 O O . MET A 1 764 ? -12.499 -12.968 19.153 1.00 98.81 764 MET A O 1
ATOM 6042 N N . THR A 1 765 ? -12.795 -12.622 16.957 1.00 98.81 765 THR A N 1
ATOM 6043 C CA . THR A 1 765 ? -11.703 -13.509 16.521 1.00 98.81 765 THR A CA 1
ATOM 6044 C C . THR A 1 765 ? -10.365 -13.058 17.108 1.00 98.81 765 THR A C 1
ATOM 6046 O O . THR A 1 765 ? -9.629 -13.859 17.685 1.00 98.81 765 THR A O 1
ATOM 6049 N N . ALA A 1 766 ? -10.077 -11.756 17.048 1.00 98.81 766 ALA A N 1
ATOM 6050 C CA . ALA A 1 766 ? -8.858 -11.194 17.618 1.00 98.81 766 ALA A CA 1
ATOM 6051 C C . ALA A 1 766 ? -8.837 -11.257 19.157 1.00 98.81 766 ALA A C 1
ATOM 6053 O O . ALA A 1 766 ? -7.824 -11.632 19.755 1.00 98.81 766 ALA A O 1
ATOM 6054 N N . ILE A 1 767 ? -9.969 -10.951 19.807 1.00 98.88 767 ILE A N 1
ATOM 6055 C CA . ILE A 1 767 ? -10.127 -11.058 21.268 1.00 98.88 767 ILE A CA 1
ATOM 6056 C C . ILE A 1 767 ? -9.897 -12.502 21.726 1.00 98.88 767 ILE A C 1
ATOM 6058 O O . ILE A 1 767 ? -9.174 -12.731 22.695 1.00 98.88 767 ILE A O 1
ATOM 6062 N N . MET A 1 768 ? -10.461 -13.476 21.013 1.00 98.75 768 MET A N 1
ATOM 6063 C CA . MET A 1 768 ? -10.290 -14.901 21.278 1.00 98.75 768 MET A CA 1
ATOM 6064 C C . MET A 1 768 ? -8.811 -15.312 21.189 1.00 98.75 768 MET A C 1
ATOM 6066 O O . MET A 1 768 ? -8.318 -16.017 22.070 1.00 98.75 768 MET A O 1
ATOM 6070 N N . GLY A 1 769 ? -8.072 -14.809 20.194 1.00 98.69 769 GLY A N 1
ATOM 6071 C CA . GLY A 1 769 ? -6.623 -15.002 20.096 1.00 98.69 769 GLY A CA 1
ATOM 6072 C C . GLY A 1 769 ? -5.857 -14.470 21.304 1.00 98.69 769 GLY A C 1
ATOM 6073 O O . GLY A 1 769 ? -5.036 -15.187 21.885 1.00 98.69 769 GLY A O 1
ATOM 6074 N N . ARG A 1 770 ? -6.163 -13.242 21.747 1.00 98.69 770 ARG A N 1
ATOM 6075 C CA . ARG A 1 770 ? -5.591 -12.690 22.986 1.00 98.69 770 ARG A CA 1
ATOM 6076 C C . ARG A 1 770 ? -5.896 -13.597 24.171 1.00 98.69 770 ARG A C 1
ATOM 6078 O O . ARG A 1 770 ? -4.970 -13.981 24.881 1.00 98.69 770 ARG A O 1
ATOM 6085 N N . MET A 1 771 ? -7.164 -13.960 24.370 1.00 98.75 771 MET A N 1
ATOM 6086 C CA . MET A 1 771 ? -7.609 -14.804 25.485 1.00 98.75 771 MET A CA 1
ATOM 6087 C C . MET A 1 771 ? -6.839 -16.133 25.535 1.00 98.75 771 MET A C 1
ATOM 6089 O O . MET A 1 771 ? -6.355 -16.529 26.599 1.00 98.75 771 MET A O 1
ATOM 6093 N N . ALA A 1 772 ? -6.638 -16.787 24.388 1.00 98.69 772 ALA A N 1
ATOM 6094 C CA . ALA A 1 772 ? -5.869 -18.027 24.304 1.00 98.69 772 ALA A CA 1
ATOM 6095 C C . ALA A 1 772 ? -4.402 -17.830 24.717 1.00 98.69 772 ALA A C 1
ATOM 6097 O O . ALA A 1 772 ? -3.888 -18.582 25.546 1.00 98.69 772 ALA A O 1
ATOM 6098 N N . THR A 1 773 ? -3.732 -16.789 24.210 1.00 98.62 773 THR A N 1
ATOM 6099 C CA . THR A 1 773 ? -2.326 -16.517 24.574 1.00 98.62 773 THR A CA 1
ATOM 6100 C C . THR A 1 773 ? -2.149 -16.089 26.029 1.00 98.62 773 THR A C 1
ATOM 6102 O O . THR A 1 773 ? -1.204 -16.528 26.678 1.00 98.62 773 THR A O 1
ATOM 6105 N N . TYR A 1 774 ? -3.064 -15.279 26.564 1.00 98.50 774 TYR A N 1
ATOM 6106 C CA . TYR A 1 774 ? -3.026 -14.806 27.947 1.00 98.50 774 TYR A CA 1
ATOM 6107 C C . TYR A 1 774 ? -3.261 -15.940 28.943 1.00 98.50 774 TYR A C 1
ATOM 6109 O O . TYR A 1 774 ? -2.583 -16.013 29.964 1.00 98.50 774 TYR A O 1
ATOM 6117 N N . SER A 1 775 ? -4.208 -16.834 28.653 1.00 98.12 775 SER A N 1
ATOM 6118 C CA . SER A 1 775 ? -4.518 -17.964 29.533 1.00 98.12 775 SER A CA 1
ATOM 6119 C C . SER A 1 775 ? -3.591 -19.161 29.343 1.00 98.12 775 SER A C 1
ATOM 6121 O O . SER A 1 775 ? -3.445 -19.976 30.256 1.00 98.12 775 SER A O 1
ATOM 6123 N N . GLY A 1 776 ? -2.964 -19.299 28.171 1.00 97.56 776 GLY A N 1
ATOM 6124 C CA . GLY A 1 776 ? -2.244 -20.511 27.776 1.00 97.56 776 GLY A CA 1
ATOM 6125 C C . GLY A 1 776 ? -3.165 -21.729 27.624 1.00 97.56 776 GLY A C 1
ATOM 6126 O O . GLY A 1 776 ? -2.727 -22.861 27.848 1.00 97.56 776 GLY A O 1
ATOM 6127 N N . LYS A 1 777 ? -4.453 -21.515 27.326 1.00 98.06 777 LYS A N 1
ATOM 6128 C CA . LYS A 1 777 ? -5.465 -22.566 27.136 1.00 98.06 777 LYS A CA 1
ATOM 6129 C C . LYS A 1 777 ? -5.979 -22.566 25.700 1.00 98.06 777 LYS A C 1
ATOM 6131 O O . LYS A 1 777 ? -6.007 -21.531 25.043 1.00 98.06 777 LYS A O 1
ATOM 6136 N N . GLN A 1 778 ? -6.419 -23.737 25.243 1.00 98.50 778 GLN A N 1
ATOM 6137 C CA . GLN A 1 778 ? -7.273 -23.821 24.065 1.00 98.50 778 GLN A CA 1
ATOM 6138 C C . GLN A 1 778 ? -8.676 -23.341 24.443 1.00 98.50 778 GLN A C 1
ATOM 6140 O O . GLN A 1 778 ? -9.197 -23.737 25.489 1.00 98.50 778 GLN A O 1
ATOM 6145 N N . LEU A 1 779 ? -9.270 -22.508 23.595 1.00 98.50 779 LEU A N 1
ATOM 6146 C CA . LEU A 1 779 ? -10.608 -21.957 23.775 1.00 98.50 779 LEU A CA 1
ATOM 6147 C C . LEU A 1 779 ? -11.479 -22.321 22.580 1.00 98.50 779 LEU A C 1
ATOM 6149 O O . LEU A 1 779 ? -11.025 -22.285 21.439 1.00 98.50 779 LEU A O 1
ATOM 6153 N N . THR A 1 780 ? -12.740 -22.644 22.840 1.00 98.81 780 THR A N 1
ATOM 6154 C CA . THR A 1 780 ? -13.775 -22.699 21.800 1.00 98.81 780 THR A CA 1
ATOM 6155 C C . THR A 1 780 ? -14.363 -21.310 21.566 1.00 98.81 780 THR A C 1
ATOM 6157 O O . THR A 1 780 ? -14.339 -20.461 22.461 1.00 98.81 780 THR A O 1
ATOM 6160 N N . TRP A 1 781 ? -14.928 -21.083 20.379 1.00 98.69 781 TRP A N 1
ATOM 6161 C CA . TRP A 1 781 ? -15.631 -19.836 20.058 1.00 98.69 781 TRP A CA 1
ATOM 6162 C C . TRP A 1 781 ? -16.725 -19.509 21.078 1.00 98.69 781 TRP A C 1
ATOM 6164 O O . TRP A 1 781 ? -16.825 -18.381 21.549 1.00 98.69 781 TRP A O 1
ATOM 6174 N N . GLU A 1 782 ? -17.507 -20.518 21.471 1.00 98.50 782 GLU A N 1
ATOM 6175 C CA . GLU A 1 782 ? -18.592 -20.371 22.442 1.00 98.50 782 GLU A CA 1
ATOM 6176 C C . GLU A 1 782 ? -18.078 -19.940 23.821 1.00 98.50 782 GLU A C 1
ATOM 6178 O O . GLU A 1 782 ? -18.644 -19.031 24.423 1.00 98.50 782 GLU A O 1
ATOM 6183 N N . GLN A 1 783 ? -16.984 -20.535 24.311 1.00 98.56 783 GLN A N 1
ATOM 6184 C CA . GLN A 1 783 ? -16.366 -20.120 25.578 1.00 98.56 783 GLN A CA 1
ATOM 6185 C C . GLN A 1 783 ? -15.881 -18.671 25.520 1.00 98.56 783 GLN A C 1
ATOM 6187 O O . GLN A 1 783 ? -16.132 -17.902 26.444 1.00 98.56 783 GLN A O 1
ATOM 6192 N N . ALA A 1 784 ? -15.213 -18.287 24.430 1.00 98.62 784 ALA A N 1
ATOM 6193 C CA . ALA A 1 784 ? -14.686 -16.937 24.275 1.00 98.62 784 ALA A CA 1
ATOM 6194 C C . ALA A 1 784 ? -15.816 -15.897 24.173 1.00 98.62 784 ALA A C 1
ATOM 6196 O O . ALA A 1 784 ? -15.804 -14.901 24.895 1.00 98.62 784 ALA A O 1
ATOM 6197 N N . LEU A 1 785 ? -16.825 -16.145 23.329 1.00 98.56 785 LEU A N 1
ATOM 6198 C CA . LEU A 1 785 ? -17.952 -15.233 23.113 1.00 98.56 785 LEU A CA 1
ATOM 6199 C C . LEU A 1 785 ? -18.850 -15.093 24.351 1.00 98.56 785 LEU A C 1
ATOM 6201 O O . LEU A 1 785 ? -19.455 -14.037 24.540 1.00 98.56 785 LEU A O 1
ATOM 6205 N N . ASN A 1 786 ? -18.931 -16.122 25.200 1.00 98.56 786 ASN A N 1
ATOM 6206 C CA . ASN A 1 786 ? -19.718 -16.103 26.438 1.00 98.56 786 ASN A CA 1
ATOM 6207 C C . ASN A 1 786 ? -18.931 -15.656 27.677 1.00 98.56 786 ASN A C 1
ATOM 6209 O O . ASN A 1 786 ? -19.515 -15.601 28.756 1.00 98.56 786 ASN A O 1
ATOM 6213 N N . SER A 1 787 ? -17.651 -15.291 27.545 1.00 98.56 787 SER A N 1
ATOM 6214 C CA . SER A 1 787 ? -16.870 -14.761 28.667 1.00 98.56 787 SER A CA 1
ATOM 6215 C C . SER A 1 787 ? -17.573 -13.557 29.316 1.00 98.56 787 SER A C 1
ATOM 6217 O O . SER A 1 787 ? -18.108 -12.670 28.633 1.00 98.56 787 SER A O 1
ATOM 6219 N N . GLU A 1 788 ? -17.594 -13.539 30.647 1.00 98.19 788 GLU A N 1
ATOM 6220 C CA . GLU A 1 788 ? -18.195 -12.475 31.464 1.00 98.19 788 GLU A CA 1
ATOM 6221 C C . GLU A 1 788 ? -17.163 -11.447 31.950 1.00 98.19 788 GLU A C 1
ATOM 6223 O O . GLU A 1 788 ? -17.512 -10.519 32.676 1.00 98.19 788 GLU A O 1
ATOM 6228 N N . ILE A 1 789 ? -15.894 -11.590 31.554 1.00 97.50 789 ILE A N 1
ATOM 6229 C CA . ILE A 1 789 ? -14.834 -10.658 31.944 1.00 97.50 789 ILE A CA 1
ATOM 6230 C C . ILE A 1 789 ? -15.028 -9.330 31.212 1.00 97.50 789 ILE A C 1
ATOM 6232 O O . ILE A 1 789 ? -14.896 -9.255 29.990 1.00 97.50 789 ILE A O 1
ATOM 6236 N N . ASP A 1 790 ? -15.312 -8.295 31.994 1.00 96.69 790 ASP A N 1
ATOM 6237 C CA . ASP A 1 790 ? -15.449 -6.907 31.571 1.00 96.69 790 ASP A CA 1
ATOM 6238 C C . ASP A 1 790 ? -14.158 -6.152 31.906 1.00 96.69 790 ASP A C 1
ATOM 6240 O O . ASP A 1 790 ? -13.701 -6.164 33.054 1.00 96.69 790 ASP A O 1
ATOM 6244 N N . LEU A 1 791 ? -13.538 -5.541 30.897 1.00 96.81 791 LEU A N 1
ATOM 6245 C CA . LEU A 1 791 ? -12.304 -4.779 31.073 1.00 96.81 791 LEU A CA 1
ATOM 6246 C C . LEU A 1 791 ? -12.569 -3.311 31.415 1.00 96.81 791 LEU A C 1
ATOM 6248 O O . LEU A 1 791 ? -11.628 -2.600 31.756 1.00 96.81 791 LEU A O 1
ATOM 6252 N N . SER A 1 792 ? -13.808 -2.833 31.314 1.00 94.81 792 SER A N 1
ATOM 6253 C CA . SER A 1 792 ? -14.131 -1.419 31.484 1.00 94.81 792 SER A CA 1
ATOM 6254 C C . SER A 1 792 ? -13.861 -0.893 32.905 1.00 94.81 792 SER A C 1
ATOM 6256 O O . SER A 1 792 ? -13.924 -1.627 33.895 1.00 94.81 792 SER A O 1
ATOM 6258 N N . PRO A 1 793 ? -13.551 0.410 33.054 1.00 95.19 793 PRO A N 1
ATOM 6259 C CA . PRO A 1 793 ? -13.515 1.043 34.364 1.00 95.19 793 PRO A CA 1
ATOM 6260 C C . PRO A 1 793 ? -14.913 1.098 34.986 1.00 95.19 793 PRO A C 1
ATOM 6262 O O . PRO A 1 793 ? -15.907 1.358 34.313 1.00 95.19 793 PRO A O 1
ATOM 6265 N N . ASN A 1 794 ? -14.969 1.054 36.317 1.00 92.44 794 ASN A N 1
ATOM 6266 C CA . ASN A 1 794 ? -16.212 1.287 37.064 1.00 92.44 794 ASN A CA 1
ATOM 6267 C C . ASN A 1 794 ? -16.817 2.687 36.824 1.00 92.44 794 ASN A C 1
ATOM 6269 O O . ASN A 1 794 ? -18.012 2.896 37.035 1.00 92.44 794 ASN A O 1
ATOM 6273 N N . LYS A 1 795 ? -15.986 3.676 36.463 1.00 94.38 795 LYS A N 1
ATOM 6274 C CA . LYS A 1 795 ? -16.394 5.065 36.217 1.00 94.38 795 LYS A CA 1
ATOM 6275 C C . LYS A 1 795 ? -15.479 5.718 35.181 1.00 94.38 795 LYS A C 1
ATOM 6277 O O . LYS A 1 795 ? -14.262 5.720 35.336 1.00 94.38 795 LYS A O 1
ATOM 6282 N N . TYR A 1 796 ? -16.081 6.363 34.188 1.00 94.81 796 TYR A N 1
ATOM 6283 C CA . TYR A 1 796 ? -15.388 7.177 33.189 1.00 94.81 796 TYR A CA 1
ATOM 6284 C C . TYR A 1 796 ? -15.266 8.631 33.660 1.00 94.81 796 TYR A C 1
ATOM 6286 O O . TYR A 1 796 ? -16.149 9.453 33.418 1.00 94.81 796 TYR A O 1
ATOM 6294 N N . ALA A 1 797 ? -14.201 8.942 34.397 1.00 94.88 797 ALA A N 1
ATOM 6295 C CA . ALA A 1 797 ? -13.903 10.299 34.850 1.00 94.88 797 ALA A CA 1
ATOM 6296 C C . ALA A 1 797 ? -12.400 10.484 35.080 1.00 94.88 797 ALA A C 1
ATOM 6298 O O . ALA A 1 797 ? -11.713 9.540 35.457 1.00 94.88 797 ALA A O 1
ATOM 6299 N N . TRP A 1 798 ? -11.901 11.711 34.911 1.00 94.31 798 TRP A N 1
ATOM 6300 C CA . TRP A 1 798 ? -10.482 12.038 35.108 1.00 94.31 798 TRP A CA 1
ATOM 6301 C C . TRP A 1 798 ? -9.982 11.787 36.535 1.00 94.31 798 TRP A C 1
ATOM 6303 O O . TRP A 1 798 ? -8.806 11.509 36.733 1.00 94.31 798 TRP A O 1
ATOM 6313 N N . ASP A 1 799 ? -10.878 11.871 37.521 1.00 91.25 799 ASP A N 1
ATOM 6314 C CA . ASP A 1 799 ? -10.596 11.622 38.937 1.00 91.25 799 ASP A CA 1
ATOM 6315 C C . ASP A 1 799 ? -10.798 10.156 39.359 1.00 91.25 799 ASP A C 1
ATOM 6317 O O . ASP A 1 799 ? -10.598 9.814 40.525 1.00 91.25 799 ASP A O 1
ATOM 6321 N N . ALA A 1 800 ? -11.224 9.289 38.436 1.00 93.62 800 ALA A N 1
ATOM 6322 C CA . ALA A 1 800 ? -11.446 7.879 38.710 1.00 93.62 800 ALA A CA 1
ATOM 6323 C C . ALA A 1 800 ? -10.149 7.074 38.572 1.00 93.62 800 ALA A C 1
ATOM 6325 O O . ALA A 1 800 ? -9.298 7.365 37.732 1.00 93.62 800 ALA A O 1
ATOM 6326 N N . ALA A 1 801 ? -10.034 6.011 39.366 1.00 93.06 801 ALA A N 1
ATOM 6327 C CA . ALA A 1 801 ? -9.011 5.001 39.143 1.00 93.06 801 ALA A CA 1
ATOM 6328 C C . ALA A 1 801 ? -9.388 4.171 37.897 1.00 93.06 801 ALA A C 1
ATOM 6330 O O . ALA A 1 801 ? -10.480 3.586 37.887 1.00 93.06 801 ALA A O 1
ATOM 6331 N N . PRO A 1 802 ? -8.541 4.119 36.851 1.00 94.44 802 PRO A N 1
ATOM 6332 C CA . PRO A 1 802 ? -8.723 3.158 35.767 1.00 94.44 802 PRO A CA 1
ATOM 6333 C C . PRO A 1 802 ? -8.457 1.725 36.268 1.00 94.44 802 PRO A C 1
ATOM 6335 O O . PRO A 1 802 ? -7.966 1.552 37.390 1.00 94.44 802 PRO A O 1
ATOM 6338 N N . PRO A 1 803 ? -8.767 0.688 35.467 1.00 94.00 803 PRO A N 1
ATOM 6339 C CA . PRO A 1 803 ? -8.390 -0.682 35.787 1.00 94.00 803 PRO A CA 1
ATOM 6340 C C . PRO A 1 803 ? -6.883 -0.779 36.047 1.00 94.00 803 PRO A C 1
ATOM 6342 O O . PRO A 1 803 ? -6.077 -0.182 35.328 1.00 94.00 803 PRO A O 1
ATOM 6345 N N . GLU A 1 804 ? -6.505 -1.509 37.097 1.00 88.69 804 GLU A N 1
ATOM 6346 C CA . GLU A 1 804 ? -5.098 -1.683 37.444 1.00 88.69 804 GLU A CA 1
ATOM 6347 C C . GLU A 1 804 ? -4.421 -2.584 36.397 1.00 88.69 804 GLU A C 1
ATOM 6349 O O . GLU A 1 804 ? -4.860 -3.723 36.196 1.00 88.69 804 GLU A O 1
ATOM 6354 N N . PRO A 1 805 ? -3.373 -2.098 35.707 1.00 86.44 805 PRO A N 1
ATOM 6355 C CA . PRO A 1 805 ? -2.730 -2.855 34.646 1.00 86.44 805 PRO A CA 1
ATOM 6356 C C . PRO A 1 805 ? -1.997 -4.067 35.231 1.00 86.44 805 PRO A C 1
ATOM 6358 O O . PRO A 1 805 ? -1.112 -3.934 36.076 1.00 86.44 805 PRO A O 1
ATOM 6361 N N . SER A 1 806 ? -2.342 -5.268 34.761 1.00 90.94 806 SER A N 1
ATOM 6362 C CA . SER A 1 806 ? -1.692 -6.516 35.173 1.00 90.94 806 SER A CA 1
ATOM 6363 C C . SER A 1 806 ? -1.285 -7.337 33.960 1.00 90.94 806 SER A C 1
ATOM 6365 O O . SER A 1 806 ? -2.121 -7.707 33.133 1.00 90.94 806 SER A O 1
ATOM 6367 N N . VAL A 1 807 ? 0.015 -7.615 33.852 1.00 93.94 807 VAL A N 1
ATOM 6368 C CA . VAL A 1 807 ? 0.567 -8.422 32.761 1.00 93.94 807 VAL A CA 1
ATOM 6369 C C . VAL A 1 807 ? 0.027 -9.841 32.867 1.00 93.94 807 VAL A C 1
ATOM 6371 O O . VAL A 1 807 ? 0.167 -10.488 33.907 1.00 93.94 807 VAL A O 1
ATOM 6374 N N . ALA A 1 808 ? -0.552 -10.342 31.778 1.00 96.38 808 ALA A N 1
ATOM 6375 C CA . ALA A 1 808 ? -1.046 -11.708 31.742 1.00 96.38 808 ALA A CA 1
ATOM 6376 C C . ALA A 1 808 ? 0.090 -12.728 31.944 1.00 96.38 808 ALA A C 1
ATOM 6378 O O . ALA A 1 808 ? 1.196 -12.584 31.421 1.00 96.38 808 ALA A O 1
ATOM 6379 N N . VAL A 1 809 ? -0.198 -13.790 32.694 1.00 96.81 809 VAL A N 1
ATOM 6380 C CA . VAL A 1 809 ? 0.710 -14.906 32.958 1.00 96.81 809 VAL A CA 1
ATOM 6381 C C . VAL A 1 809 ? 0.060 -16.176 32.404 1.00 96.81 809 VAL A C 1
ATOM 6383 O O . VAL A 1 809 ? -0.883 -16.691 33.019 1.00 96.81 809 VAL A O 1
ATOM 6386 N N . PRO A 1 810 ? 0.551 -16.708 31.268 1.00 97.31 810 PRO A N 1
ATOM 6387 C CA . PRO A 1 810 ? 0.031 -17.942 30.691 1.00 97.31 810 PRO A CA 1
ATOM 6388 C C . PRO A 1 810 ? 0.037 -19.089 31.706 1.00 97.31 810 PRO A C 1
ATOM 6390 O O . PRO A 1 810 ? 1.012 -19.310 32.423 1.00 97.31 810 PRO A O 1
ATOM 6393 N N . GLY A 1 811 ? -1.078 -19.814 31.791 1.00 96.38 811 GLY A N 1
ATOM 6394 C CA . GLY A 1 811 ? -1.326 -20.850 32.794 1.00 96.38 811 GLY A CA 1
ATOM 6395 C C . GLY A 1 811 ? -1.929 -20.348 34.113 1.00 96.38 811 GLY A C 1
ATOM 6396 O O . GLY A 1 811 ? -2.345 -21.184 34.915 1.00 96.38 811 GLY A O 1
ATOM 6397 N N . VAL A 1 812 ? -2.014 -19.029 34.330 1.00 97.19 812 VAL A N 1
ATOM 6398 C CA . VAL A 1 812 ? -2.562 -18.404 35.551 1.00 97.19 812 VAL A CA 1
ATOM 6399 C C . VAL A 1 812 ? -3.697 -17.426 35.238 1.00 97.19 812 VAL A C 1
ATOM 6401 O O . VAL A 1 812 ? -4.717 -17.450 35.923 1.00 97.19 812 VAL A O 1
ATOM 6404 N N . THR A 1 813 ? -3.547 -16.573 34.221 1.00 96.75 813 THR A N 1
ATOM 6405 C CA . THR A 1 813 ? -4.556 -15.560 33.878 1.00 96.75 813 THR A CA 1
ATOM 6406 C C . THR A 1 813 ? -5.851 -16.203 33.385 1.00 96.75 813 THR A C 1
ATOM 6408 O O . THR A 1 813 ? -5.855 -17.027 32.470 1.00 96.75 813 THR A O 1
ATOM 6411 N N . ILE A 1 814 ? -6.967 -15.800 33.992 1.00 95.88 814 ILE A N 1
ATOM 6412 C CA . ILE A 1 814 ? -8.318 -16.247 33.636 1.00 95.88 814 ILE A CA 1
ATOM 6413 C C . ILE A 1 814 ? -8.849 -15.340 32.523 1.00 95.88 814 ILE A C 1
ATOM 6415 O O . ILE A 1 814 ? -8.692 -14.124 32.592 1.00 95.88 814 ILE A O 1
ATOM 6419 N N . THR A 1 815 ? -9.441 -15.936 31.487 1.00 95.69 815 THR A N 1
ATOM 6420 C CA . THR A 1 815 ? -9.936 -15.205 30.300 1.00 95.69 815 THR A CA 1
ATOM 6421 C C . THR A 1 815 ? -11.351 -15.604 29.867 1.00 95.69 815 THR A C 1
ATOM 6423 O O . THR A 1 815 ? -12.000 -14.851 29.138 1.00 95.69 815 THR A O 1
ATOM 6426 N N . VAL A 1 816 ? -11.836 -16.751 30.350 1.00 91.94 816 VAL A N 1
ATOM 6427 C CA . VAL A 1 816 ? -13.181 -17.304 30.146 1.00 91.94 816 VAL A CA 1
ATOM 6428 C C . VAL A 1 816 ? -13.715 -17.874 31.447 1.00 91.94 816 VAL A C 1
ATOM 6430 O O . VAL A 1 816 ? -12.870 -18.241 32.304 1.00 91.94 816 VAL A O 1
#

Mean predicted aligned error: 14.52 Å

Organism: NCBI:txid2562237

Foldseek 3Di:
DDDDDDDDDDDDDDDDDDDDDDDDDDDDDDDDDDDDDDDDDPDDDDDAPDFPDWPQPDDLDLVSHDKTWADQPQDPDIFIKFKDAWDKDQFFADPPQPLGDLLRDDTAIFTAAIWIWTLWFAALVLLCCQAVVVSVVSCVVVVHDDGPLNVQLVVQDHFDDAPDDLQNPQDHVLAHRWFWALLRQLSSQSSSCSRRVAHKFFFASRRLLCLQCVPHNAQGLVHPDCVCVQQAEQAQQHPPPHQDRWPPHAAHPRSRHHQQESAWAFHQAADDSCFSVVFPRVDHRRRGHHHDDDSWWGKTAQYYNHDDRSCRTSNHIDTDDPCQQVPQPDVVGTNTGSSNRSRYTHIMMGGSDHDDPVVSCSRSCVPHDPPDPDPPPPDPDDDDDDDDDDDDDDDDDDDDDDDDDDDDDDDDDDDDDPPPDPDPDQPEAEEEFEALDPVSLLLVLLLLVLDPRYADAAYEYQDQVSQVVSLVVSCVPPVRVVRYHHDPCRYAHRPCSLLVNLPDPGQEYEAEFQLLCQLVSLQSNLVSNHAYEYEPLNHLALVSLVSLLVSLVSCVVSLHFYFYNLLLCLWVLLVVLLVCVLVQVQHAWAEKEFEAEDQDDDFDDDDPPAFPLRRCSVLVQQASSRHSACLLNPVLSQLLSVCSSVVHAFQKKAWAFAADPLPDPRRFAHTQKIWMWTAHPVRHIYTYIYGNNPPDDGDGWMKTHGPFWIDTSVQSWTDGPPDRIDHDDDDGPDSSSSSSSQQVVCVVVSNHDRCRNSSSRSSLRSSNRRQNRLASDMDGSVRRSPDPDNQAAPDRHSPGDHPHGHHRDHNPDHRD

Sequence (816 aa):
MFSLSQLRTSYHYEQLGSKKTSCLTLLILMAVVFAPLVGSARAEDPEYSESPQIPDAVAAAEAEMKPYTEIISGTDVTFDMVPIPAGTVLLGSPEDEEDRKEDEGPQVEIEVEPFWMGKHEVTWDAYEIWMFKLDIQRREVLELAPTQLDAFADAITRCTKPYTDMTFGMGKRNYPAICMTQLAAKTYCRWLSAKTGRFYRLPTEAEWEYACRAGTTTAYSFGDDVADLDDYAWHYENCDDTYQPVGKKKPNPWGLYDMHGNVSEWVLDQYDEEAYAKLPKDQPASKCYLEPTTLYSRVVRGGSWDDDPDALRSAARRGSDKSWKAQDPQIPQSVWYHTDALFVGFRVVRPLEEPSEEEKLVYWGAHEVPEQEPDNGEQFMSDQIQETGSLLTSRRRFVQGTTASIVGASVLSGLAIPRSAHAAGDDTIRIGLVGCGGRGTGAASQALRADKNVKLVAMADAFENNLEDKLKQLQKDEEINSKIDVPKDRRFVGFDAYQQLIGSDVDLVILATPPGFRPLHLAAAVAADKHVFMEKPVAVDAPGVRSVIASTAEAKKKGLGLGVGLQRHHQFPYIETIKRLQDGAIGDIVAARVYWNGAGVWTRPRTEDQTEMEYQMRNWYYFNWLCGDHIVEQHIHNLDVINWLKDGYPVSCQGMGGRQVRTDENTGEIFDHHAVEYEYADGSRMFSCCRHIPNCWSSVSEHVHGSKGTADISGAKIETKDSPRWRYRGENPNPYQQEHDELFASIRSGQPLNEGEYGAYSTMTAIMGRMATYSGKQLTWEQALNSEIDLSPNKYAWDAAPPEPSVAVPGVTITV

Radius of gyration: 33.88 Å; Cα contacts (8 Å, |Δi|>4): 1624; chains: 1; bounding box: 105×84×79 Å

Solvent-accessible surface area (backbone atoms only — not comparable to full-atom values): 45742 Å² total; per-residue (Å²): 138,84,90,85,84,90,90,84,84,85,92,76,92,78,90,82,84,88,88,89,84,89,90,87,82,89,84,89,88,82,91,85,92,84,86,90,84,89,82,90,74,88,74,80,79,82,78,74,61,74,55,86,86,54,73,48,74,56,52,94,48,74,93,54,55,42,62,34,72,48,62,48,63,76,57,95,46,68,52,48,33,35,59,44,75,58,50,75,33,67,41,41,46,64,95,81,48,83,74,66,61,80,58,28,30,61,64,39,72,33,45,35,70,40,27,31,35,40,30,40,57,46,23,33,66,59,52,41,36,64,54,68,41,48,40,58,54,48,27,62,76,67,72,52,82,82,48,60,30,49,55,52,26,67,71,44,81,66,56,75,85,73,95,60,70,74,50,75,86,57,54,49,84,58,11,56,32,44,24,51,26,68,62,39,56,23,41,47,24,48,31,51,15,35,42,43,72,48,75,44,31,52,34,29,63,48,48,45,34,42,61,34,21,45,88,51,91,47,51,30,49,90,39,74,63,71,86,57,42,74,52,34,29,36,23,49,94,76,29,86,90,32,55,54,54,62,68,77,47,45,51,37,81,74,63,38,26,46,52,36,3,31,38,16,24,39,36,60,26,37,43,52,64,58,41,62,74,70,43,52,67,92,38,46,23,92,67,33,56,47,74,68,84,57,97,62,31,34,31,32,34,18,23,16,16,84,30,59,76,62,42,22,20,43,49,29,71,45,63,46,58,82,66,27,35,67,76,49,87,51,86,77,59,64,78,40,46,17,71,58,30,80,41,31,29,33,41,47,28,28,60,64,72,79,72,55,76,70,54,51,39,58,68,45,46,76,80,61,81,70,100,62,78,86,74,93,74,83,89,85,86,85,86,89,79,90,82,89,84,87,85,86,85,89,91,86,89,89,83,87,88,85,83,90,90,84,91,84,90,85,90,81,85,88,78,96,67,83,86,83,64,87,66,98,60,81,83,53,48,25,29,27,42,30,22,44,42,76,66,25,49,50,53,53,55,27,48,47,67,41,41,91,51,34,31,43,38,28,39,15,17,69,45,60,67,44,37,56,56,44,51,55,54,51,57,67,37,78,91,46,29,89,33,59,54,63,52,78,94,35,54,33,62,31,85,63,11,55,58,57,46,61,73,39,93,48,46,32,38,39,42,36,53,59,20,44,49,36,27,62,52,49,42,53,34,42,74,67,74,28,25,36,39,33,45,62,25,42,30,40,38,30,52,32,28,55,47,33,37,54,35,34,56,49,25,57,76,70,68,30,30,27,44,50,58,59,34,60,80,46,22,50,43,41,47,54,43,42,50,42,47,68,76,38,71,21,41,61,69,50,38,35,42,28,33,38,27,40,56,64,78,90,79,70,82,90,57,99,88,60,40,71,31,51,51,45,66,75,41,29,67,26,35,48,41,31,26,30,25,61,53,24,50,56,36,24,64,45,56,31,55,48,28,59,56,64,74,48,66,54,50,32,34,33,32,45,53,43,63,85,82,62,75,55,93,79,35,60,26,43,61,33,33,42,39,32,44,33,32,33,88,87,70,26,35,37,43,36,38,36,33,40,46,64,101,54,89,63,42,77,37,35,35,40,38,28,78,48,21,37,32,37,48,70,75,18,32,40,41,38,86,88,51,79,77,44,59,69,81,74,77,70,69,65,21,71,41,42,50,32,30,53,39,49,51,18,47,73,71,72,58,40,41,75,38,39,50,62,43,26,52,35,29,45,54,21,39,42,48,50,37,11,19,32,22,53,38,76,41,42,42,68,51,41,60,65,17,81,60,72,55,67,50,97,51,88,47,71,88,33,73,54,67,80,78,63,63,65,42,59,73,68,36,82,59,98

pLDDT: mean 86.22, std 22.39, range [23.67, 98.88]

InterPro domains:
  IPR000683 Gfo/Idh/MocA-like oxidoreductase, N-terminal [PF01408] (429-557)
  IPR005532 Sulfatase-modifying factor enzyme-like domain [PF03781] (80-328)
  IPR016187 C-type lectin fold [SSF56436] (78-352)
  IPR036291 NAD(P)-binding domain superfamily [SSF51735] (423-596)
  IPR042095 Sulfatase-modifying factor enzyme superfamily [G3DSA:3.90.1580.10] (69-350)
  IPR050463 Gfo/Idh/MocA family oxidoreductases and glycosidases [PTHR43818] (394-786)
  IPR055170 GFO/IDH/MocA-like oxidoreductase domain [PF22725] (579-711)